Protein AF-0000000080410343 (afdb_homodimer)

Nearest PDB structures (foldseek):
  2gx5-assembly1_A  TM=7.998E-01  e=7.051E-06  Bacillus subtilis
  2gx5-assembly2_D  TM=7.847E-01  e=6.365E-06  Bacillus subtilis
  2gx5-assembly2_C  TM=7.780E-01  e=9.589E-06  Bacillus subtilis
  5lnh-assembly1_A  TM=4.887E-01  e=2.796E-07  Bacillus subtilis subsp. subtilis str. 168
  5ey2-assembly1_B  TM=4.565E-01  e=4.667E-07  Bacillus cereus ATCC 14579

pLDDT: mean 89.15, std 8.02, range [46.81, 98.62]

Sequence (814 aa):
MPFLQKSYESLDTLAEAIGQAIRAPITIENRHHQLLAYSTHPDSTDPARIATIIGRRVPEAVIEDLWESGILQEVIDRDEPVVIPARMAVGLGERAAVVIKQQGDVLGYIWSLARTTPFSEQELTVLQEGANIAKKLLMTIAMHERRIDAELERFFLEVLATPVLSPSHRDRLNELAPIAVASRLTVIECAQPVTPQLAERLFYVLATQQAIEVVLHAIDGQQLLVWHYMKSDLAEEETALLQWADRFETQLRDKFIEAEPRLGISRRFFESDMLYAAMEEARRVTSLRRKFPYELATSRTFEQIGIYQLVPDLARRIGLRLETHPTIERLQAYDVTHHTELVTTLEWYFYFDGNVKRVAAHLHIHPNTVLYRIRRIEELTNITQVSLPERAAVYLAIKAGQYRQDDMPFLQKSYESLDTLAEAIGQAIRAPITIENRHHQLLAYSTHPDSTDPARIATIIGRRVPEAVIEDLWESGILQEVIDRDEPVVIPARMAVGLGERAAVVIKQQGDVLGYIWSLARTTPFSEQELTVLQEGANIAKKLLMTIAMHERRIDAELERFFLEVLATPVLSPSHRDRLNELAPIAVASRLTVIECAQPVTPQLAERLFYVLATQQAIEVVLHAIDGQQLLVWHYMKSDLAEEETALLQWADRFETQLRDKFIEAEPRLGISRRFFESDMLYAAMEEARRVTSLRRKFPYELATSRTFEQIGIYQLVPDLARRIGLRLETHPTIERLQAYDVTHHTELVTTLEWYFYFDGNVKRVAAHLHIHPNTVLYRIRRIEELTNITQVSLPERAAVYLAIKAGQYRQDD

Radius of gyration: 38.58 Å; Cα contacts (8 Å, |Δi|>4): 1249; chains: 2; bounding box: 56×131×82 Å

Solvent-accessible surface area (backbone atoms only — not comparable to full-atom values): 43142 Å² total; per-residue (Å²): 126,80,86,60,74,88,74,67,95,40,62,43,57,40,23,37,50,51,16,63,71,57,71,31,37,23,37,34,26,36,68,82,41,31,54,73,24,48,25,89,58,92,82,78,79,39,61,38,58,52,46,17,65,73,66,41,26,58,49,64,66,44,54,51,51,31,48,75,70,38,50,49,53,50,26,62,69,62,67,40,60,36,81,40,76,58,40,66,93,56,31,32,58,36,25,37,33,29,43,18,62,56,98,85,38,70,53,19,36,40,38,32,50,53,63,97,57,79,83,48,74,64,45,44,49,45,52,45,51,46,31,61,47,46,34,63,64,41,42,58,54,47,49,51,52,48,49,50,49,50,50,50,22,51,50,49,53,52,51,55,71,32,77,71,69,50,71,67,59,49,54,54,49,58,70,67,37,76,81,73,43,67,28,35,27,35,30,39,37,35,75,48,66,62,43,72,70,54,44,54,52,50,48,50,58,54,71,65,40,78,62,48,46,79,66,49,56,37,78,59,63,32,27,40,40,35,37,30,30,57,71,56,56,78,92,47,33,66,64,53,46,54,56,46,50,55,52,49,44,52,49,44,33,72,74,34,61,86,37,53,51,37,57,4,21,18,56,78,42,56,52,79,69,45,46,24,60,22,48,54,36,4,51,47,32,34,53,48,31,68,76,35,47,80,88,35,62,85,43,45,35,39,75,61,49,44,67,58,72,49,25,64,63,49,19,53,33,35,73,69,69,71,47,82,55,69,66,58,54,54,38,49,53,48,16,67,76,68,73,52,60,47,57,62,49,50,46,41,30,46,38,51,64,63,38,54,65,60,37,15,63,74,68,70,49,56,53,65,57,51,53,49,45,50,52,52,46,36,72,73,62,56,62,84,80,48,37,39,59,56,49,49,40,54,46,42,53,54,50,7,54,58,57,44,70,76,101,126,80,86,59,74,89,72,66,94,40,62,43,58,40,23,38,50,51,16,62,69,57,70,31,38,23,39,34,24,36,68,83,41,31,54,74,23,49,24,89,59,92,81,81,78,38,61,38,57,51,46,16,65,74,66,41,26,57,49,65,65,44,53,51,48,32,48,75,71,40,50,48,54,48,27,62,70,62,68,41,58,36,80,41,74,56,41,66,94,54,32,31,58,38,25,35,33,29,42,16,59,56,98,86,39,70,53,19,36,40,39,31,49,53,63,97,57,79,84,47,73,66,46,41,50,46,52,45,50,47,32,60,47,46,33,64,64,42,42,57,54,46,50,49,51,46,48,51,50,51,49,51,23,52,49,48,53,52,50,54,72,32,76,70,69,50,70,66,57,48,54,54,49,56,70,68,38,76,82,72,42,66,27,35,27,37,30,39,36,35,77,48,66,62,43,72,68,56,45,54,51,51,47,49,59,56,69,66,40,76,61,48,46,78,66,49,56,37,76,59,62,32,28,42,40,36,36,29,29,58,71,58,54,79,92,46,33,66,64,52,47,54,55,46,52,54,52,50,44,52,50,45,33,71,73,32,59,87,37,53,53,37,56,4,21,19,56,79,41,57,52,78,67,43,46,24,60,23,49,53,36,5,49,48,33,34,53,48,32,68,75,36,47,80,88,34,61,85,44,47,35,41,75,62,48,43,66,57,71,50,26,64,61,50,17,52,32,36,73,68,68,72,46,82,54,70,66,57,53,54,39,48,53,49,18,67,76,68,73,53,60,48,57,63,47,51,48,41,30,44,39,51,63,64,38,53,64,60,37,14,62,74,70,69,50,56,50,66,57,51,52,50,45,49,52,50,47,36,74,73,60,57,61,84,80,49,39,38,60,55,50,48,40,53,47,43,53,54,50,8,56,56,58,46,70,76,103

Foldseek 3Di:
DQQDDLADPAVQVLQQSLCVSQVWKKFKAFLLQFTRYIHDDPDDDWPQRVCCVVVSGGDPVVVVVCVVVCVVVVQLPPQFKDWDPADPVSGRHTWIKHFQDDPSHTGIMMITHDDPDDGDPVSRVSRSSSSVRVNVVSVVVSVVVVVVQVVLQVLLVVLLVDLADDPVSQVVLCVQDPAQAWKKKKKKFWPFFQDPVNVSVVVSLVVNQPQKDWRHWYGDTRIIITMIGGPDDPVCRVVSVLVSQVVSLVVCCVSPVNGNIAMFMEGIDRGSSCSNVSVVLRVLLRLLCVLPVPVCVSPHYSVSVPPLSCLQVLLVCVVVVNDDDVLLVQVVVVCVVVVHDLLLLLLVCVVVVNDLVVSCVVVVHDSVVSVVSVVVSCVRRVQVPDDNVSSVVSNSNSSSNSSNVVD/DQQDDLADPALAVLQQSLCVSQVWKKFKAFLLQFTRYIHDDPDDDWPQVVCCVVVSGGDPVVVVVCVVVCVVVVQLPPQFKDWDDADPVSGRHTWIKHFQDDPSHTTIMMITHDDPDDGDPVSRVNRSSSSVRVNVVSVVVSVVVVVVLVVLQVLLVVLLVDLADDPVSQVVLCVQDPAQAWKKKKKKFWPFFQDPVNVSVVVSLVVNDPQKDWRHWYGDTRIIITMIGGPDDPVCRVVSVLVSQVVSLVVCCVSPVNGNIAMFMEGIDRGSSCSNVSVVLRVLLRLLCVLCVPVCVSPHYSVSCPPLSCLQVLLVCVVVVNDDDVLLVQVVVVCVVVVHDLLLLLLVCVVVVNPLVVSCVVVVHDSVVSVVSVVVSCVRRVQVPDDNVSSVVSNSNSSSNSSNVVD

InterPro domains:
  IPR025736 PucR C-terminal helix-turn-helix domain [PF13556] (342-400)
  IPR029016 GAF-like domain superfamily [G3DSA:3.30.450.40] (3-140)
  IPR042070 PucR C-terminal helix-turn-helix domain superfamily [G3DSA:1.10.10.2840] (272-405)
  IPR051448 CdaR-like transcriptional regulators [PTHR33744] (11-402)

Secondary structure (DSSP, 8-state):
--SS-S--SSHHHHHHHHHHHHTS-EEEEETT-BEEEE---SS---HHHHHHHHHTB--HHHHHHHHHTTHHHHHHHH-S-EEE--BGGGTB-SEEEEEEEETTEEEEEEEEE--SSPPPHHHHHHHHHHHHHHHHHHHHHHHHHHHHHHHHHHHHHHHHT-SS--HHHHHHHHHHS-TT--EEEEEEE-SS---HHHHHHHHHHHHT-TTEEEEEEEEETTEEEEEEEESS-GGGHHHHHHHHHHHHHHHHHHH-GGG--EEEEPPPBSSGGGHHHHHHHHHHHHHHHHH-TTTTTT--BTGGGGGGGGHHHHHHHHHTTS---HHHHHHHHHHHHHT--HHHHHHHHHHTTT-HHHHHHHHTS-HHHHHHHHHHHHHHH-GGG--HHHHHHHHHHHHHHHHHHH-/--SS-S--SSHHHHHHHHHHHHTS-EEEEETT-BEEEE---SS---HHHHHHHHHTB--HHHHHHHHHTTHHHHHHHH-S-EEE--BGGGTB-SEEEEEEEETTEEEEEEEEE--SSPPPHHHHHHHHHHHHHHHHHHHHHHHHHHHHHHHHHHHHHHHHT-SS--HHHHHHHHHHS-TT--EEEEEEE-SS---HHHHHHHHHHHHT-TTEEEEEEEEETTEEEEEEEESS-GGGHHHHHHHHHHHHHHHHHHH-GGG--EEEEPPPBSSGGGHHHHHHHHHHHHHHHHH-TTTTTT--BTGGGGGGGGHHHHHHHHHTTS---HHHHHHHHHHHHHT--HHHHHHHHHHTTT-HHHHHHHHTS-HHHHHHHHHHHHHHH-GGG--HHHHHHHHHHHHHHHHHHH-

Structure (mmCIF, N/CA/C/O backbone):
data_AF-0000000080410343-model_v1
#
loop_
_entity.id
_entity.type
_entity.pdbx_description
1 polymer 'PucR C-terminal helix-turn-helix domain-containing protein'
#
loop_
_atom_site.group_PDB
_atom_site.id
_atom_site.type_symbol
_atom_site.label_atom_id
_atom_site.label_alt_id
_atom_site.label_comp_id
_atom_site.label_asym_id
_atom_site.label_entity_id
_atom_site.label_seq_id
_atom_site.pdbx_PDB_ins_code
_atom_site.Cartn_x
_atom_site.Cartn_y
_atom_site.Cartn_z
_atom_site.occupancy
_atom_site.B_iso_or_equiv
_atom_site.auth_seq_id
_atom_site.auth_comp_id
_atom_site.auth_asym_id
_atom_site.auth_atom_id
_atom_site.pdbx_PDB_model_num
ATOM 1 N N . MET A 1 1 ? 12.461 52.375 47.281 1 46.81 1 MET A N 1
ATOM 2 C CA . MET A 1 1 ? 11.719 51.406 48.062 1 46.81 1 MET A CA 1
ATOM 3 C C . MET A 1 1 ? 10.82 50.531 47.156 1 46.81 1 MET A C 1
ATOM 5 O O . MET A 1 1 ? 10.305 51.031 46.156 1 46.81 1 MET A O 1
ATOM 9 N N . PRO A 1 2 ? 10.906 49.25 47.312 1 66.06 2 PRO A N 1
ATOM 10 C CA . PRO A 1 2 ? 10.047 48.406 46.469 1 66.06 2 PRO A CA 1
ATOM 11 C C . PRO A 1 2 ? 8.57 48.75 46.625 1 66.06 2 PRO A C 1
ATOM 13 O O . PRO A 1 2 ? 8.109 49.125 47.719 1 66.06 2 PRO A O 1
ATOM 16 N N . PHE A 1 3 ? 7.902 49.094 45.5 1 72.5 3 PHE A N 1
ATOM 17 C CA . PHE A 1 3 ? 6.504 49.5 45.5 1 72.5 3 PHE A CA 1
ATOM 18 C C . PHE A 1 3 ? 5.586 48.344 45.812 1 72.5 3 PHE A C 1
ATOM 20 O O . PHE A 1 3 ? 4.43 48.531 46.188 1 72.5 3 PHE A O 1
ATOM 27 N N . LEU A 1 4 ? 6.184 47.156 45.688 1 82.88 4 LEU A N 1
ATOM 28 C CA . LEU A 1 4 ? 5.414 45.938 45.938 1 82.88 4 LEU A CA 1
ATOM 29 C C . LEU A 1 4 ? 6.07 45.125 47.031 1 82.88 4 LEU A C 1
ATOM 31 O O . LEU A 1 4 ? 7.242 45.312 47.375 1 82.88 4 LEU A O 1
ATOM 35 N N . GLN A 1 5 ? 5.25 44.25 47.656 1 80.38 5 GLN A N 1
ATOM 36 C CA . GLN A 1 5 ? 5.801 43.312 48.625 1 80.38 5 GLN A CA 1
ATOM 37 C C . GLN A 1 5 ? 6.688 42.281 47.938 1 80.38 5 GLN A C 1
ATOM 39 O O . GLN A 1 5 ? 6.617 42.094 46.719 1 80.38 5 GLN A O 1
ATOM 44 N N . LYS A 1 6 ? 7.543 41.688 48.688 1 75.12 6 LYS A N 1
ATOM 45 C CA . LYS A 1 6 ? 8.5 40.719 48.125 1 75.12 6 LYS A CA 1
ATOM 46 C C . LYS A 1 6 ? 7.793 39.469 47.625 1 75.12 6 LYS A C 1
ATOM 48 O O . LYS A 1 6 ? 8.305 38.781 46.75 1 75.12 6 LYS A O 1
ATOM 53 N N . SER A 1 7 ? 6.617 39.156 48.312 1 78.94 7 SER A N 1
ATOM 54 C CA . SER A 1 7 ? 5.887 37.969 47.906 1 78.94 7 SER A CA 1
ATOM 55 C C . SER A 1 7 ? 4.391 38.125 48.125 1 78.94 7 SER A C 1
ATOM 57 O O . SER A 1 7 ? 3.965 38.938 48.969 1 78.94 7 SER A O 1
ATOM 59 N N . TYR A 1 8 ? 3.678 37.438 47.25 1 85.12 8 TYR A N 1
ATOM 60 C CA . TYR A 1 8 ? 2.221 37.438 47.344 1 85.12 8 TYR A CA 1
ATOM 61 C C . TYR A 1 8 ? 1.69 36 47.375 1 85.12 8 TYR A C 1
ATOM 63 O O . TYR A 1 8 ? 2.346 35.094 46.875 1 85.12 8 TYR A O 1
ATOM 71 N N . GLU A 1 9 ? 0.56 35.781 47.938 1 76.81 9 GLU A N 1
ATOM 72 C CA . GLU A 1 9 ? -0.027 34.438 48.125 1 76.81 9 GLU A CA 1
ATOM 73 C C . GLU A 1 9 ? -0.554 33.906 46.812 1 76.81 9 GLU A C 1
ATOM 75 O O . GLU A 1 9 ? -0.572 32.688 46.594 1 76.81 9 GLU A O 1
ATOM 80 N N . SER A 1 10 ? -1.052 34.812 46.062 1 88.25 10 SER A N 1
ATOM 81 C CA . SER A 1 10 ? -1.667 34.406 44.812 1 88.25 10 SER A CA 1
ATOM 82 C C . SER A 1 10 ? -1.463 35.438 43.719 1 88.25 10 SER A C 1
ATOM 84 O O . SER A 1 10 ? -1.111 36.562 44 1 88.25 10 SER A O 1
ATOM 86 N N . LEU A 1 11 ? -1.615 35 42.531 1 91.81 11 LEU A N 1
ATOM 87 C CA . LEU A 1 11 ? -1.544 35.938 41.406 1 91.81 11 LEU A CA 1
ATOM 88 C C . LEU A 1 11 ? -2.639 37 41.5 1 91.81 11 LEU A C 1
ATOM 90 O O . LEU A 1 11 ? -2.447 38.125 41.062 1 91.81 11 LEU A O 1
ATOM 94 N N . ASP A 1 12 ? -3.721 36.625 42.094 1 92 12 ASP A N 1
ATOM 95 C CA . ASP A 1 12 ? -4.812 37.594 42.281 1 92 12 ASP A CA 1
ATOM 96 C C . ASP A 1 12 ? -4.387 38.75 43.188 1 92 12 ASP A C 1
ATOM 98 O O . ASP A 1 12 ? -4.629 39.906 42.875 1 92 12 ASP A O 1
ATOM 102 N N . THR A 1 13 ? -3.812 38.312 44.219 1 92.38 13 THR A N 1
ATOM 103 C CA . THR A 1 13 ? -3.365 39.344 45.156 1 92.38 13 THR A CA 1
ATOM 104 C C . THR A 1 13 ? -2.262 40.188 44.562 1 92.38 13 THR A C 1
ATOM 106 O O . THR A 1 13 ? -2.174 41.406 44.812 1 92.38 13 THR A O 1
ATOM 109 N N . LEU A 1 14 ? -1.508 39.594 43.781 1 93.81 14 LEU A N 1
ATOM 110 C CA . LEU A 1 14 ? -0.458 40.312 43.094 1 93.81 14 LEU A CA 1
ATOM 111 C C . LEU A 1 14 ? -1.056 41.312 42.094 1 93.81 14 LEU A C 1
ATOM 113 O O . LEU A 1 14 ? -0.641 42.469 42.031 1 93.81 14 LEU A O 1
ATOM 117 N N . ALA A 1 15 ? -1.989 40.875 41.312 1 94.56 15 ALA A N 1
ATOM 118 C CA . ALA A 1 15 ? -2.643 41.75 40.344 1 94.56 15 ALA A CA 1
ATOM 119 C C . ALA A 1 15 ? -3.268 42.969 41.031 1 94.56 15 ALA A C 1
ATOM 121 O O . ALA A 1 15 ? -3.148 44.094 40.531 1 94.56 15 ALA A O 1
ATOM 122 N N . GLU A 1 16 ? -3.879 42.719 42.125 1 91.88 16 GLU A N 1
ATOM 123 C CA . GLU A 1 16 ? -4.492 43.812 42.906 1 91.88 16 GLU A CA 1
ATOM 124 C C . GLU A 1 16 ? -3.439 44.812 43.375 1 91.88 16 GLU A C 1
ATOM 126 O O . GLU A 1 16 ? -3.645 46 43.312 1 91.88 16 GLU A O 1
ATOM 131 N N . ALA A 1 17 ? -2.387 44.25 43.844 1 93 17 ALA A N 1
ATOM 132 C CA . ALA A 1 17 ? -1.318 45.094 44.375 1 93 17 ALA A CA 1
ATOM 133 C C . ALA A 1 17 ? -0.708 45.969 43.281 1 93 17 ALA A C 1
ATOM 135 O O . ALA A 1 17 ? -0.475 47.156 43.5 1 93 17 ALA A O 1
ATOM 136 N N . ILE A 1 18 ? -0.425 45.375 42.156 1 94.06 18 ILE A N 1
ATOM 137 C CA . ILE A 1 18 ? 0.121 46.156 41.031 1 94.06 18 ILE A CA 1
ATOM 138 C C . ILE A 1 18 ? -0.877 47.219 40.594 1 94.06 18 ILE A C 1
ATOM 140 O O . ILE A 1 18 ? -0.507 48.375 40.406 1 94.06 18 ILE A O 1
ATOM 144 N N . GLY A 1 19 ? -2.082 46.844 40.469 1 91.81 19 GLY A N 1
ATOM 145 C CA . GLY A 1 19 ? -3.129 47.781 40.094 1 91.81 19 GLY A CA 1
ATOM 146 C C . GLY A 1 19 ? -3.238 49 41 1 91.81 19 GLY A C 1
ATOM 147 O O . GLY A 1 19 ? -3.416 50.125 40.531 1 91.81 19 GLY A O 1
ATOM 148 N N . GLN A 1 20 ? -3.17 48.719 42.219 1 88.94 20 GLN A N 1
ATOM 149 C CA . GLN A 1 20 ? -3.236 49.781 43.219 1 88.94 20 GLN A CA 1
ATOM 150 C C . GLN A 1 20 ? -2.023 50.688 43.125 1 88.94 20 GLN A C 1
ATOM 152 O O . GLN A 1 20 ? -2.15 51.906 43.219 1 88.94 20 GLN A O 1
ATOM 157 N N . ALA A 1 21 ? -0.945 50.094 42.906 1 90.56 21 ALA A N 1
ATOM 158 C CA . ALA A 1 21 ? 0.298 50.875 42.875 1 90.56 21 ALA A CA 1
ATOM 159 C C . ALA A 1 21 ? 0.338 51.781 41.656 1 90.56 21 ALA A C 1
ATOM 161 O O . ALA A 1 21 ? 0.831 52.906 41.719 1 90.56 21 ALA A O 1
ATOM 162 N N . ILE A 1 22 ? -0.17 51.281 40.562 1 90.12 22 ILE A N 1
ATOM 163 C CA . ILE A 1 22 ? -0.074 52.062 39.344 1 90.12 22 ILE A CA 1
ATOM 164 C C . ILE A 1 22 ? -1.418 52.719 39.031 1 90.12 22 ILE A C 1
ATOM 166 O O . ILE A 1 22 ? -1.544 53.469 38.062 1 90.12 22 ILE A O 1
ATOM 170 N N . ARG A 1 23 ? -2.441 52.438 39.781 1 87.56 23 ARG A N 1
ATOM 171 C CA . ARG A 1 23 ? -3.795 52.969 39.656 1 87.56 23 ARG A CA 1
ATOM 172 C C . ARG A 1 23 ? -4.336 52.719 38.25 1 87.56 23 ARG A C 1
ATOM 174 O O . ARG A 1 23 ? -4.848 53.625 37.594 1 87.56 23 ARG A O 1
ATOM 181 N N . ALA A 1 24 ? -4.113 51.562 37.812 1 89.75 24 ALA A N 1
ATOM 182 C CA . ALA A 1 24 ? -4.594 51.125 36.5 1 89.75 24 ALA A CA 1
ATOM 183 C C . ALA A 1 24 ? -4.969 49.625 36.531 1 89.75 24 ALA A C 1
ATOM 185 O O . ALA A 1 24 ? -4.414 48.844 37.344 1 89.75 24 ALA A O 1
ATOM 186 N N . PRO A 1 25 ? -5.918 49.219 35.719 1 92.06 25 PRO A N 1
ATOM 187 C CA . PRO A 1 25 ? -6.316 47.781 35.688 1 92.06 25 PRO A CA 1
ATOM 188 C C . PRO A 1 25 ? -5.184 46.875 35.219 1 92.06 25 PRO A C 1
ATOM 190 O O . PRO A 1 25 ? -4.441 47.219 34.312 1 92.06 25 PRO A O 1
ATOM 193 N N . ILE A 1 26 ? -5.078 45.688 35.812 1 94.12 26 ILE A N 1
ATOM 194 C CA . ILE A 1 26 ? -4.012 44.75 35.531 1 94.12 26 ILE A CA 1
ATOM 195 C C . ILE A 1 26 ? -4.609 43.375 35.188 1 94.12 26 ILE A C 1
ATOM 197 O O . ILE A 1 26 ? -5.578 42.938 35.781 1 94.12 26 ILE A O 1
ATOM 201 N N . THR A 1 27 ? -4.039 42.719 34.219 1 94.56 27 THR A N 1
ATOM 202 C CA . THR A 1 27 ? -4.301 41.312 33.938 1 94.56 27 THR A CA 1
ATOM 203 C C . THR A 1 27 ? -2.998 40.531 33.875 1 94.56 27 THR A C 1
ATOM 205 O O . THR A 1 27 ? -1.993 41.031 33.344 1 94.56 27 THR A O 1
ATOM 208 N N . ILE A 1 28 ? -2.988 39.375 34.438 1 94.06 28 ILE A N 1
ATOM 209 C CA . ILE A 1 28 ? -1.874 38.438 34.344 1 94.06 28 ILE A CA 1
ATOM 210 C C . ILE A 1 28 ? -2.303 37.188 33.594 1 94.06 28 ILE A C 1
ATOM 212 O O . ILE A 1 28 ? -3.299 36.531 33.938 1 94.06 28 ILE A O 1
ATOM 216 N N . GLU A 1 29 ? -1.548 36.938 32.594 1 92.81 29 GLU A N 1
ATOM 217 C CA . GLU A 1 29 ? -1.853 35.812 31.703 1 92.81 29 GLU A CA 1
ATOM 218 C C . GLU A 1 29 ? -0.705 34.812 31.672 1 92.81 29 GLU A C 1
ATOM 220 O O . GLU A 1 29 ? 0.428 35.125 32.031 1 92.81 29 GLU A O 1
ATOM 225 N N . ASN A 1 30 ? -1.007 33.562 31.297 1 86.81 30 ASN A N 1
ATOM 226 C CA . ASN A 1 30 ? 0.053 32.594 31.078 1 86.81 30 ASN A CA 1
ATOM 227 C C . ASN A 1 30 ? 0.594 32.688 29.641 1 86.81 30 ASN A C 1
ATOM 229 O O . ASN A 1 30 ? 0.24 33.594 28.906 1 86.81 30 ASN A O 1
ATOM 233 N N . ARG A 1 31 ? 1.466 31.812 29.328 1 80.38 31 ARG A N 1
ATOM 234 C CA . ARG A 1 31 ? 2.145 31.859 28.031 1 80.38 31 ARG A CA 1
ATOM 235 C C . ARG A 1 31 ? 1.161 31.641 26.891 1 80.38 31 ARG A C 1
ATOM 237 O O . ARG A 1 31 ? 1.436 32 25.75 1 80.38 31 ARG A O 1
ATOM 244 N N . HIS A 1 32 ? -0.03 31.078 27.203 1 77 32 HIS A N 1
ATOM 245 C CA . HIS A 1 32 ? -1.045 30.812 26.188 1 77 32 HIS A CA 1
ATOM 246 C C . HIS A 1 32 ? -2.123 31.891 26.188 1 77 32 HIS A C 1
ATOM 248 O O . HIS A 1 32 ? -3.199 31.688 25.609 1 77 32 HIS A O 1
ATOM 254 N N . HIS A 1 33 ? -1.869 32.969 26.875 1 85.69 33 HIS A N 1
ATOM 255 C CA . HIS A 1 33 ? -2.73 34.125 26.938 1 85.69 33 HIS A CA 1
ATOM 256 C C . HIS A 1 33 ? -4.051 33.812 27.625 1 85.69 33 HIS A C 1
ATOM 258 O O . HIS A 1 33 ? -5.09 34.375 27.297 1 85.69 33 HIS A O 1
ATOM 264 N N . GLN A 1 34 ? -3.945 32.812 28.438 1 86.56 34 GLN A N 1
ATOM 265 C CA . GLN A 1 34 ? -5.074 32.562 29.328 1 86.56 34 GLN A CA 1
ATOM 266 C C . GLN A 1 34 ? -5.004 33.469 30.562 1 86.56 34 GLN A C 1
ATOM 268 O O . GLN A 1 34 ? -3.928 33.688 31.125 1 86.56 34 GLN A O 1
ATOM 273 N N . LEU A 1 35 ? -6.152 33.969 30.938 1 91.69 35 LEU A N 1
ATOM 274 C CA . LEU A 1 35 ? -6.207 34.844 32.094 1 91.69 35 LEU A CA 1
ATOM 275 C C . LEU A 1 35 ? -6.02 34.094 33.375 1 91.69 35 LEU A C 1
ATOM 277 O O . LEU A 1 35 ? -6.723 33.094 33.656 1 91.69 35 LEU A O 1
ATOM 281 N N . LEU A 1 36 ? -5.082 34.438 34.156 1 90.06 36 LEU A N 1
ATOM 282 C CA . LEU A 1 36 ? -4.812 33.781 35.438 1 90.06 36 LEU A CA 1
ATOM 283 C C . LEU A 1 36 ? -5.305 34.625 36.594 1 90.06 36 LEU A C 1
ATOM 285 O O . LEU A 1 36 ? -5.754 34.094 37.625 1 90.06 36 LEU A O 1
ATOM 289 N N . ALA A 1 37 ? -5.16 35.969 36.469 1 92.81 37 ALA A N 1
ATOM 290 C CA . ALA A 1 37 ? -5.555 36.875 37.531 1 92.81 37 ALA A CA 1
ATOM 291 C C . ALA A 1 37 ? -5.793 38.281 36.969 1 92.81 37 ALA A C 1
ATOM 293 O O . ALA A 1 37 ? -5.312 38.625 35.875 1 92.81 37 ALA A O 1
ATOM 294 N N . TYR A 1 38 ? -6.594 39.062 37.562 1 93.12 38 TYR A N 1
ATOM 295 C CA . TYR A 1 38 ? -6.832 40.438 37.156 1 93.12 38 TYR A CA 1
ATOM 296 C C . TYR A 1 38 ? -7.199 41.281 38.375 1 93.12 38 TYR A C 1
ATOM 298 O O . TYR A 1 38 ? -7.625 40.781 39.406 1 93.12 38 TYR A O 1
ATOM 306 N N . SER A 1 39 ? -6.945 42.531 38.281 1 91.25 39 SER A N 1
ATOM 307 C CA . SER A 1 39 ? -7.305 43.5 39.344 1 91.25 39 SER A CA 1
ATOM 308 C C . SER A 1 39 ? -8.703 44.062 39.125 1 91.25 39 SER A C 1
ATOM 310 O O . SER A 1 39 ? -9.172 44.125 37.969 1 91.25 39 SER A O 1
ATOM 312 N N . THR A 1 40 ? -9.344 44.312 40.25 1 81.06 40 THR A N 1
ATOM 313 C CA . THR A 1 40 ? -10.656 44.938 40.188 1 81.06 40 THR A CA 1
ATOM 314 C C . THR A 1 40 ? -10.539 46.406 39.875 1 81.06 40 THR A C 1
ATOM 316 O O . THR A 1 40 ? -9.648 47.094 40.375 1 81.06 40 THR A O 1
ATOM 319 N N . HIS A 1 41 ? -11.078 46.875 38.719 1 69.19 41 HIS A N 1
ATOM 320 C CA . HIS A 1 41 ? -11.039 48.312 38.469 1 69.19 41 HIS A CA 1
ATOM 321 C C . HIS A 1 41 ? -12.344 48.812 37.844 1 69.19 41 HIS A C 1
ATOM 323 O O . HIS A 1 41 ? -12.742 48.344 36.781 1 69.19 41 HIS A O 1
ATOM 329 N N . PRO A 1 42 ? -13.148 49.562 38.562 1 61.59 42 PRO A N 1
ATOM 330 C CA . PRO A 1 42 ? -14.5 49.969 38.156 1 61.59 42 PRO A CA 1
ATOM 331 C C . PRO A 1 42 ? -14.508 50.844 36.906 1 61.59 42 PRO A C 1
ATOM 333 O O . PRO A 1 42 ? -15.469 50.812 36.125 1 61.59 42 PRO A O 1
ATOM 336 N N . ASP A 1 43 ? -13.555 51.719 36.656 1 61.12 43 ASP A N 1
ATOM 337 C CA . ASP A 1 43 ? -13.867 52.844 35.781 1 61.12 43 ASP A CA 1
ATOM 338 C C . ASP A 1 43 ? -13.492 52.5 34.344 1 61.12 43 ASP A C 1
ATOM 340 O O . ASP A 1 43 ? -14.266 52.75 33.406 1 61.12 43 ASP A O 1
ATOM 344 N N . SER A 1 44 ? -12.258 52.25 33.969 1 65.69 44 SER A N 1
ATOM 345 C CA . SER A 1 44 ? -11.75 52.281 32.625 1 65.69 44 SER A CA 1
ATOM 346 C C . SER A 1 44 ? -11.469 50.875 32.094 1 65.69 44 SER A C 1
ATOM 348 O O . SER A 1 44 ? -10.828 50.062 32.781 1 65.69 44 SER A O 1
ATOM 350 N N . THR A 1 45 ? -12.32 50.5 31.062 1 81.62 45 THR A N 1
ATOM 351 C CA . THR A 1 45 ? -12.039 49.188 30.438 1 81.62 45 THR A CA 1
ATOM 352 C C . THR A 1 45 ? -12.211 49.281 28.922 1 81.62 45 THR A C 1
ATOM 354 O O . THR A 1 45 ? -12.664 50.312 28.406 1 81.62 45 THR A O 1
ATOM 357 N N . ASP A 1 46 ? -11.539 48.594 28.219 1 87.25 46 ASP A N 1
ATOM 358 C CA . ASP A 1 46 ? -11.703 48.5 26.781 1 87.25 46 ASP A CA 1
ATOM 359 C C . ASP A 1 46 ? -12.312 47.125 26.391 1 87.25 46 ASP A C 1
ATOM 361 O O . ASP A 1 46 ? -12.414 46.25 27.234 1 87.25 46 ASP A O 1
ATOM 365 N N . PRO A 1 47 ? -12.805 47.125 25.234 1 89.44 47 PRO A N 1
ATOM 366 C CA . PRO A 1 47 ? -13.469 45.875 24.812 1 89.44 47 PRO A CA 1
ATOM 367 C C . PRO A 1 47 ? -12.57 44.656 24.922 1 89.44 47 PRO A C 1
ATOM 369 O O . PRO A 1 47 ? -13.039 43.562 25.297 1 89.44 47 PRO A O 1
ATOM 372 N N . ALA A 1 48 ? -11.344 44.781 24.672 1 90.69 48 ALA A N 1
ATOM 373 C CA . ALA A 1 48 ? -10.414 43.625 24.719 1 90.69 48 ALA A CA 1
ATOM 374 C C . ALA A 1 48 ? -10.305 43.094 26.141 1 90.69 48 ALA A C 1
ATOM 376 O O . ALA A 1 48 ? -10.305 41.875 26.359 1 90.69 48 ALA A O 1
ATOM 377 N N . ARG A 1 49 ? -10.211 43.969 27.109 1 89.5 49 ARG A N 1
ATOM 378 C CA . ARG A 1 49 ? -10.109 43.531 28.5 1 89.5 49 ARG A CA 1
ATOM 379 C C . ARG A 1 49 ? -11.398 42.844 28.969 1 89.5 49 ARG A C 1
ATOM 381 O O . ARG A 1 49 ? -11.352 41.812 29.641 1 89.5 49 ARG A O 1
ATOM 388 N N . ILE A 1 50 ? -12.438 43.406 28.562 1 87.81 50 ILE A N 1
ATOM 389 C CA . ILE A 1 50 ? -13.727 42.812 28.938 1 87.81 50 ILE A CA 1
ATOM 390 C C . ILE A 1 50 ? -13.828 41.406 28.391 1 87.81 50 ILE A C 1
ATOM 392 O O . ILE A 1 50 ? -14.156 40.469 29.141 1 87.81 50 ILE A O 1
ATOM 396 N N . ALA A 1 51 ? -13.547 41.312 27.188 1 89.69 51 ALA A N 1
ATOM 397 C CA . ALA A 1 51 ? -13.641 40 26.531 1 89.69 51 ALA A CA 1
ATOM 398 C C . ALA A 1 51 ? -12.688 39 27.188 1 89.69 51 ALA A C 1
ATOM 400 O O . ALA A 1 51 ? -13.031 37.844 27.328 1 89.69 51 ALA A O 1
ATOM 401 N N . THR A 1 52 ? -11.484 39.406 27.531 1 89.69 52 THR A N 1
ATOM 402 C CA . THR A 1 52 ? -10.484 38.531 28.156 1 89.69 52 THR A CA 1
ATOM 403 C C . THR A 1 52 ? -10.977 38.031 29.516 1 89.69 52 THR A C 1
ATOM 405 O O . THR A 1 52 ? -10.789 36.875 29.844 1 89.69 52 THR A O 1
ATOM 408 N N . ILE A 1 53 ? -11.586 38.875 30.25 1 87.5 53 ILE A N 1
ATOM 409 C CA . ILE A 1 53 ? -12.047 38.531 31.578 1 87.5 53 ILE A CA 1
ATOM 410 C C . ILE A 1 53 ? -13.227 37.562 31.484 1 87.5 53 ILE A C 1
ATOM 412 O O . ILE A 1 53 ? -13.258 36.531 32.156 1 87.5 53 ILE A O 1
ATOM 416 N N . ILE A 1 54 ? -14.078 37.844 30.562 1 84.69 54 ILE A N 1
ATOM 417 C CA . ILE A 1 54 ? -15.266 37 30.391 1 84.69 54 ILE A CA 1
ATOM 418 C C . ILE A 1 54 ? -14.859 35.656 29.844 1 84.69 54 ILE A C 1
ATOM 420 O O . ILE A 1 54 ? -15.312 34.625 30.328 1 84.69 54 ILE A O 1
ATOM 424 N N . GLY A 1 55 ? -14.086 35.688 28.859 1 84.62 55 GLY A N 1
ATOM 425 C CA . GLY A 1 55 ? -13.688 34.469 28.172 1 84.62 55 GLY A CA 1
ATOM 426 C C . GLY A 1 55 ? -12.531 33.75 28.844 1 84.62 55 GLY A C 1
ATOM 427 O O . GLY A 1 55 ? -12.188 32.656 28.469 1 84.62 55 GLY A O 1
ATOM 428 N N . ARG A 1 56 ? -11.875 34.375 29.781 1 86.5 56 ARG A N 1
ATOM 429 C CA . ARG A 1 56 ? -10.703 33.906 30.516 1 86.5 56 ARG A CA 1
ATOM 430 C C . ARG A 1 56 ? -9.539 33.625 29.562 1 86.5 56 ARG A C 1
ATOM 432 O O . ARG A 1 56 ? -8.672 32.812 29.859 1 86.5 56 ARG A O 1
ATOM 439 N N . ARG A 1 57 ? -9.648 34.312 28.422 1 87.31 57 ARG A N 1
ATOM 440 C CA . ARG A 1 57 ? -8.609 34.25 27.406 1 87.31 57 ARG A CA 1
ATOM 441 C C . ARG A 1 57 ? -8.633 35.5 26.516 1 87.31 57 ARG A C 1
ATOM 443 O O . ARG A 1 57 ? -9.711 36 26.188 1 87.31 57 ARG A O 1
ATOM 450 N N . VAL A 1 58 ? -7.492 35.906 26.125 1 89.06 58 VAL A N 1
ATOM 451 C CA . VAL A 1 58 ? -7.414 37.031 25.203 1 89.06 58 VAL A CA 1
ATOM 452 C C . VAL A 1 58 ? -8.031 36.656 23.859 1 89.06 58 VAL A C 1
ATOM 454 O O . VAL A 1 58 ? -7.75 35.594 23.312 1 89.06 58 VAL A O 1
ATOM 457 N N . PRO A 1 59 ? -8.859 37.531 23.391 1 85.75 59 PRO A N 1
ATOM 458 C CA . PRO A 1 59 ? -9.477 37.219 22.094 1 85.75 59 PRO A CA 1
ATOM 459 C C . PRO A 1 59 ? -8.453 36.969 21 1 85.75 59 PRO A C 1
ATOM 461 O O . PRO A 1 59 ? -7.43 37.656 20.938 1 85.75 59 PRO A O 1
ATOM 464 N N . GLU A 1 60 ? -8.758 36.125 20.109 1 80 60 GLU A N 1
ATOM 465 C CA . GLU A 1 60 ? -7.863 35.719 19.031 1 80 60 GLU A CA 1
ATOM 466 C C . GLU A 1 60 ? -7.473 36.875 18.141 1 80 60 GLU A C 1
ATOM 468 O O . GLU A 1 60 ? -6.312 37 17.75 1 80 60 GLU A O 1
ATOM 473 N N . ALA A 1 61 ? -8.414 37.656 17.875 1 83 61 ALA A N 1
ATOM 474 C CA . ALA A 1 61 ? -8.172 38.781 16.984 1 83 61 ALA A CA 1
ATOM 475 C C . ALA A 1 61 ? -7.125 39.75 17.578 1 83 61 ALA A C 1
ATOM 477 O O . ALA A 1 61 ? -6.324 40.312 16.844 1 83 61 ALA A O 1
ATOM 478 N N . VAL A 1 62 ? -7.121 39.844 18.844 1 88.25 62 VAL A N 1
ATOM 479 C CA . VAL A 1 62 ? -6.176 40.75 19.531 1 88.25 62 VAL A CA 1
ATOM 480 C C . VAL A 1 62 ? -4.773 40.125 19.469 1 88.25 62 VAL A C 1
ATOM 482 O O . VAL A 1 62 ? -3.814 40.844 19.109 1 88.25 62 VAL A O 1
ATOM 485 N N . ILE A 1 63 ? -4.727 38.875 19.766 1 84.56 63 ILE A N 1
ATOM 486 C CA . ILE A 1 63 ? -3.438 38.188 19.75 1 84.56 63 ILE A CA 1
ATOM 487 C C . ILE A 1 63 ? -2.85 38.219 18.344 1 84.56 63 ILE A C 1
ATOM 489 O O . ILE A 1 63 ? -1.662 38.5 18.172 1 84.56 63 ILE A O 1
ATOM 493 N N . GLU A 1 64 ? -3.631 37.938 17.391 1 78.44 64 GLU A N 1
ATOM 494 C CA . GLU A 1 64 ? -3.199 37.969 15.992 1 78.44 64 GLU A CA 1
ATOM 495 C C . GLU A 1 64 ? -2.648 39.312 15.602 1 78.44 64 GLU A C 1
ATOM 497 O O . GLU A 1 64 ? -1.601 39.406 14.961 1 78.44 64 GLU A O 1
ATOM 502 N N . ASP A 1 65 ? -3.357 40.312 15.992 1 85.75 65 ASP A N 1
ATOM 503 C CA . ASP A 1 65 ? -2.949 41.688 15.688 1 85.75 65 ASP A CA 1
ATOM 504 C C . ASP A 1 65 ? -1.614 42.031 16.344 1 85.75 65 ASP A C 1
ATOM 506 O O . ASP A 1 65 ? -0.748 42.625 15.727 1 85.75 65 ASP A O 1
ATOM 510 N N . LEU A 1 66 ? -1.416 41.625 17.547 1 87.81 66 LEU A N 1
ATOM 511 C CA . LEU A 1 66 ? -0.198 41.906 18.312 1 87.81 66 LEU A CA 1
ATOM 512 C C . LEU A 1 66 ? 0.998 41.188 17.703 1 87.81 66 LEU A C 1
ATOM 514 O O . LEU A 1 66 ? 2.107 41.719 17.672 1 87.81 66 LEU A O 1
ATOM 518 N N . TRP A 1 67 ? 0.755 40 17.25 1 78.44 67 TRP A N 1
ATOM 519 C CA . TRP A 1 67 ? 1.825 39.25 16.609 1 78.44 67 TRP A CA 1
ATOM 520 C C . TRP A 1 67 ? 2.166 39.844 15.25 1 78.44 67 TRP A C 1
ATOM 522 O O . TRP A 1 67 ? 3.338 40.062 14.938 1 78.44 67 TRP A O 1
ATOM 532 N N . GLU A 1 68 ? 1.159 40.062 14.469 1 79.75 68 GLU A N 1
ATOM 533 C CA . GLU A 1 68 ? 1.348 40.562 13.109 1 79.75 68 GLU A CA 1
ATOM 534 C C . GLU A 1 68 ? 2.043 41.906 13.117 1 79.75 68 GLU A C 1
ATOM 536 O O . GLU A 1 68 ? 2.836 42.219 12.227 1 79.75 68 GLU A O 1
ATOM 541 N N . SER A 1 69 ? 1.749 42.688 14.078 1 84.06 69 SER A N 1
ATOM 542 C CA . SER A 1 69 ? 2.328 44 14.164 1 84.06 69 SER A CA 1
ATOM 543 C C . SER A 1 69 ? 3.725 43.969 14.781 1 84.06 69 SER A C 1
ATOM 545 O O . SER A 1 69 ? 4.406 45 14.852 1 84.06 69 SER A O 1
ATOM 547 N N . GLY A 1 70 ? 4.043 42.75 15.312 1 84.94 70 GLY A N 1
ATOM 548 C CA . GLY A 1 70 ? 5.355 42.594 15.914 1 84.94 70 GLY A CA 1
ATOM 549 C C . GLY A 1 70 ? 5.418 43.094 17.359 1 84.94 70 GLY A C 1
ATOM 550 O O . GLY A 1 70 ? 6.465 43 18 1 84.94 70 GLY A O 1
ATOM 551 N N . ILE A 1 71 ? 4.355 43.562 17.812 1 89.5 71 ILE A N 1
ATOM 552 C CA . ILE A 1 71 ? 4.309 44.125 19.156 1 89.5 71 ILE A CA 1
ATOM 553 C C . ILE A 1 71 ? 4.586 43.031 20.188 1 89.5 71 ILE A C 1
ATOM 555 O O . ILE A 1 71 ? 5.375 43.25 21.125 1 89.5 71 ILE A O 1
ATOM 559 N N . LEU A 1 72 ? 3.934 41.938 20 1 87.69 72 LEU A N 1
ATOM 560 C CA . LEU A 1 72 ? 4.137 40.844 20.969 1 87.69 72 LEU A CA 1
ATOM 561 C C . LEU A 1 72 ? 5.586 40.375 20.953 1 87.69 72 LEU A C 1
ATOM 563 O O . LEU A 1 72 ? 6.152 40.094 22.016 1 87.69 72 LEU A O 1
ATOM 567 N N . GLN A 1 73 ? 6.168 40.312 19.766 1 83.5 73 GLN A N 1
ATOM 568 C CA . GLN A 1 73 ? 7.578 39.938 19.672 1 83.5 73 GLN A CA 1
ATOM 569 C C . GLN A 1 73 ? 8.453 40.969 20.406 1 83.5 73 GLN A C 1
ATOM 571 O O . GLN A 1 73 ? 9.414 40.594 21.078 1 83.5 73 GLN A O 1
ATOM 576 N N . GLU A 1 74 ? 8.141 42.188 20.219 1 89.19 74 GLU A N 1
ATOM 577 C CA . GLU A 1 74 ? 8.875 43.25 20.906 1 89.19 74 GLU A CA 1
ATOM 578 C C . GLU A 1 74 ? 8.781 43.094 22.422 1 89.19 74 GLU A C 1
ATOM 580 O O . GLU A 1 74 ? 9.781 43.25 23.125 1 89.19 74 GLU A O 1
ATOM 585 N N . VAL A 1 75 ? 7.602 42.75 22.906 1 90.56 75 VAL A N 1
ATOM 586 C CA . VAL A 1 75 ? 7.375 42.562 24.328 1 90.56 75 VAL A CA 1
ATOM 587 C C . VAL A 1 75 ? 8.242 41.406 24.828 1 90.56 75 VAL A C 1
ATOM 589 O O . VAL A 1 75 ? 8.836 41.5 25.906 1 90.56 75 VAL A O 1
ATOM 592 N N . ILE A 1 76 ? 8.352 40.375 24.031 1 86.94 76 ILE A N 1
ATOM 593 C CA . ILE A 1 76 ? 9.094 39.156 24.406 1 86.94 76 ILE A CA 1
ATOM 594 C C . ILE A 1 76 ? 10.586 39.469 24.391 1 86.94 76 ILE A C 1
ATOM 596 O O . ILE A 1 76 ? 11.32 39.062 25.297 1 86.94 76 ILE A O 1
ATOM 600 N N . ASP A 1 77 ? 11.062 40.25 23.484 1 86.62 77 ASP A N 1
ATOM 601 C CA . ASP A 1 77 ? 12.492 40.5 23.266 1 86.62 77 ASP A CA 1
ATOM 602 C C . ASP A 1 77 ? 13.039 41.5 24.281 1 86.62 77 ASP A C 1
ATOM 604 O O . ASP A 1 77 ? 14.18 41.375 24.734 1 86.62 77 ASP A O 1
ATOM 608 N N . ARG A 1 78 ? 12.336 42.562 24.625 1 84.69 78 ARG A N 1
ATOM 609 C CA . ARG A 1 78 ? 12.828 43.656 25.438 1 84.69 78 ARG A CA 1
ATOM 610 C C . ARG A 1 78 ? 12.914 43.281 26.906 1 84.69 78 ARG A C 1
ATOM 612 O O . ARG A 1 78 ? 13.742 43.812 27.641 1 84.69 78 ARG A O 1
ATOM 619 N N . ASP A 1 79 ? 12.289 42.375 27.453 1 82 79 ASP A N 1
ATOM 620 C CA . ASP A 1 79 ? 12.258 41.938 28.859 1 82 79 ASP A CA 1
ATOM 621 C C . ASP A 1 79 ? 11.93 43.094 29.781 1 82 79 ASP A C 1
ATOM 623 O O . ASP A 1 79 ? 12.359 43.125 30.938 1 82 79 ASP A O 1
ATOM 627 N N . GLU A 1 80 ? 11.516 44.281 29.297 1 92.06 80 GLU A N 1
ATOM 628 C CA . GLU A 1 80 ? 11.047 45.438 30.016 1 92.06 80 GLU A CA 1
ATOM 629 C C . GLU A 1 80 ? 9.648 45.844 29.562 1 92.06 80 GLU A C 1
ATOM 631 O O . GLU A 1 80 ? 9.195 45.469 28.484 1 92.06 80 GLU A O 1
ATOM 636 N N . PRO A 1 81 ? 8.992 46.562 30.5 1 95 81 PRO A N 1
ATOM 637 C CA . PRO A 1 81 ? 7.645 46.969 30.094 1 95 81 PRO A CA 1
ATOM 638 C C . PRO A 1 81 ? 7.637 47.812 28.812 1 95 81 PRO A C 1
ATOM 640 O O . PRO A 1 81 ? 8.508 48.656 28.625 1 95 81 PRO A O 1
ATOM 643 N N . VAL A 1 82 ? 6.754 47.5 27.969 1 94.69 82 VAL A N 1
ATOM 644 C CA . VAL A 1 82 ? 6.602 48.156 26.688 1 94.69 82 VAL A CA 1
ATOM 645 C C . VAL A 1 82 ? 5.234 48.844 26.625 1 94.69 82 VAL A C 1
ATOM 647 O O . VAL A 1 82 ? 4.215 48.25 26.953 1 94.69 82 VAL A O 1
ATOM 650 N N . VAL A 1 83 ? 5.258 50.094 26.25 1 94.25 83 VAL A N 1
ATOM 651 C CA . VAL A 1 83 ? 3.996 50.812 26.047 1 94.25 83 VAL A CA 1
ATOM 652 C C . VAL A 1 83 ? 3.477 50.531 24.641 1 94.25 83 VAL A C 1
ATOM 654 O O . VAL A 1 83 ? 4.203 50.719 23.656 1 94.25 83 VAL A O 1
ATOM 657 N N . ILE A 1 84 ? 2.285 50.094 24.578 1 92.56 84 ILE A N 1
ATOM 658 C CA . ILE A 1 84 ? 1.646 49.688 23.328 1 92.56 84 ILE A CA 1
ATOM 659 C C . ILE A 1 84 ? 0.547 50.688 22.969 1 92.56 84 ILE A C 1
ATOM 661 O O . ILE A 1 84 ? -0.354 50.938 23.781 1 92.56 84 ILE A O 1
ATOM 665 N N . PRO A 1 85 ? 0.679 51.281 21.75 1 91 85 PRO A N 1
ATOM 666 C CA . PRO A 1 85 ? -0.387 52.219 21.344 1 91 85 PRO A CA 1
ATOM 667 C C . PRO A 1 85 ? -1.729 51.5 21.156 1 91 85 PRO A C 1
ATOM 669 O O . PRO A 1 85 ? -1.771 50.281 20.953 1 91 85 PRO A O 1
ATOM 672 N N . ALA A 1 86 ? -2.746 52.312 21.25 1 91.06 86 ALA A N 1
ATOM 673 C CA . ALA A 1 86 ? -4.09 51.781 21.062 1 91.06 86 ALA A CA 1
ATOM 674 C C . ALA A 1 86 ? -4.258 51.156 19.688 1 91.06 86 ALA A C 1
ATOM 676 O O . ALA A 1 86 ? -3.746 51.688 18.688 1 91.06 86 ALA A O 1
ATOM 677 N N . ARG A 1 87 ? -4.793 50 19.719 1 90.56 87 ARG A N 1
ATOM 678 C CA . ARG A 1 87 ? -5.195 49.312 18.484 1 90.56 87 ARG A CA 1
ATOM 679 C C . ARG A 1 87 ? -6.707 49.125 18.438 1 90.56 87 ARG A C 1
ATOM 681 O O . ARG A 1 87 ? -7.191 48 18.672 1 90.56 87 ARG A O 1
ATOM 688 N N . MET A 1 88 ? -7.383 50.094 17.984 1 87.62 88 MET A N 1
ATOM 689 C CA . MET A 1 88 ? -8.828 50.156 18.156 1 87.62 88 MET A CA 1
ATOM 690 C C . MET A 1 88 ? -9.539 49.219 17.188 1 87.62 88 MET A C 1
ATOM 692 O O . MET A 1 88 ? -10.672 48.812 17.438 1 87.62 88 MET A O 1
ATOM 696 N N . ALA A 1 89 ? -8.828 48.875 16.156 1 89.5 89 ALA A N 1
ATOM 697 C CA . ALA A 1 89 ? -9.406 47.938 15.195 1 89.5 89 ALA A CA 1
ATOM 698 C C . ALA A 1 89 ? -9.781 46.625 15.883 1 89.5 89 ALA A C 1
ATOM 700 O O . ALA A 1 89 ? -10.734 45.969 15.469 1 89.5 89 ALA A O 1
ATOM 701 N N . VAL A 1 90 ? -9.023 46.281 16.953 1 90.75 90 VAL A N 1
ATOM 702 C CA . VAL A 1 90 ? -9.312 45.031 17.656 1 90.75 90 VAL A CA 1
ATOM 703 C C . VAL A 1 90 ? -9.781 45.344 19.078 1 90.75 90 VAL A C 1
ATOM 705 O O . VAL A 1 90 ? -9.781 44.438 19.938 1 90.75 90 VAL A O 1
ATOM 708 N N . GLY A 1 91 ? -10.062 46.625 19.328 1 89.5 91 GLY A N 1
ATOM 709 C CA . GLY A 1 91 ? -10.633 47.031 20.594 1 89.5 91 GLY A CA 1
ATOM 710 C C . GLY A 1 91 ? -9.602 47.094 21.703 1 89.5 91 GLY A C 1
ATOM 711 O O . GLY A 1 91 ? -9.945 46.969 22.891 1 89.5 91 GLY A O 1
ATOM 712 N N . LEU A 1 92 ? -8.375 47.25 21.359 1 90.06 92 LEU A N 1
ATOM 713 C CA . LEU A 1 92 ? -7.289 47.312 22.344 1 90.06 92 LEU A CA 1
ATOM 714 C C . LEU A 1 92 ? -6.898 48.75 22.609 1 90.06 92 LEU A C 1
ATOM 716 O O . LEU A 1 92 ? -6.406 49.469 21.719 1 90.06 92 LEU A O 1
ATOM 720 N N . GLY A 1 93 ? -7.152 49.219 23.828 1 88.44 93 GLY A N 1
ATOM 721 C CA . GLY A 1 93 ? -6.695 50.531 24.219 1 88.44 93 GLY A CA 1
ATOM 722 C C . GLY A 1 93 ? -5.203 50.594 24.5 1 88.44 93 GLY A C 1
ATOM 723 O O . GLY A 1 93 ? -4.527 49.562 24.5 1 88.44 93 GLY A O 1
ATOM 724 N N . GLU A 1 94 ? -4.762 51.812 24.688 1 91.44 94 GLU A N 1
ATOM 725 C CA . GLU A 1 94 ? -3.354 51.969 25.047 1 91.44 94 GLU A CA 1
ATOM 726 C C . GLU A 1 94 ? -3.021 51.25 26.344 1 91.44 94 GLU A C 1
ATOM 728 O O . GLU A 1 94 ? -3.814 51.281 27.281 1 91.44 94 GLU A O 1
ATOM 733 N N . ARG A 1 95 ? -1.912 50.531 26.266 1 92.88 95 ARG A N 1
ATOM 734 C CA . ARG A 1 95 ? -1.56 49.781 27.469 1 92.88 95 ARG A CA 1
ATOM 735 C C . ARG A 1 95 ? -0.057 49.531 27.531 1 92.88 95 ARG A C 1
ATOM 737 O O . ARG A 1 95 ? 0.677 49.875 26.594 1 92.88 95 ARG A O 1
ATOM 744 N N . ALA A 1 96 ? 0.331 49.156 28.688 1 94.81 96 ALA A N 1
ATOM 745 C CA . ALA A 1 96 ? 1.695 48.656 28.875 1 94.81 96 ALA A CA 1
ATOM 746 C C . ALA A 1 96 ? 1.71 47.156 29.125 1 94.81 96 ALA A C 1
ATOM 748 O O . ALA A 1 96 ? 0.786 46.594 29.734 1 94.81 96 ALA A O 1
ATOM 749 N N . ALA A 1 97 ? 2.688 46.5 28.578 1 95.38 97 ALA A N 1
ATOM 750 C CA . ALA A 1 97 ? 2.822 45.062 28.766 1 95.38 97 ALA A CA 1
ATOM 751 C C . ALA A 1 97 ? 4.25 44.688 29.172 1 95.38 97 ALA A C 1
ATOM 753 O O . ALA A 1 97 ? 5.203 45.344 28.766 1 95.38 97 ALA A O 1
ATOM 754 N N . VAL A 1 98 ? 4.363 43.688 29.969 1 95.5 98 VAL A N 1
ATOM 755 C CA . VAL A 1 98 ? 5.672 43.156 30.312 1 95.5 98 VAL A CA 1
ATOM 756 C C . VAL A 1 98 ? 5.617 41.625 30.297 1 95.5 98 VAL A C 1
ATOM 758 O O . VAL A 1 98 ? 4.621 41.031 30.719 1 95.5 98 VAL A O 1
ATOM 761 N N . VAL A 1 99 ? 6.629 41.031 29.75 1 94.38 99 VAL A N 1
ATOM 762 C CA . VAL A 1 99 ? 6.723 39.562 29.656 1 94.38 99 VAL A CA 1
ATOM 763 C C . VAL A 1 99 ? 7.301 39 30.953 1 94.38 99 VAL A C 1
ATOM 765 O O . VAL A 1 99 ? 8.117 39.656 31.609 1 94.38 99 VAL A O 1
ATOM 768 N N . ILE A 1 100 ? 6.781 38 31.406 1 92.88 100 ILE A N 1
ATOM 769 C CA . ILE A 1 100 ? 7.332 37.219 32.531 1 92.88 100 ILE A CA 1
ATOM 770 C C . ILE A 1 100 ? 8.18 36.094 31.984 1 92.88 100 ILE A C 1
ATOM 772 O O . ILE A 1 100 ? 7.656 35.156 31.375 1 92.88 100 ILE A O 1
ATOM 776 N N . LYS A 1 101 ? 9.484 36.156 32.188 1 87.69 101 LYS A N 1
ATOM 777 C CA . LYS A 1 101 ? 10.383 35.156 31.609 1 87.69 101 LYS A CA 1
ATOM 778 C C . LYS A 1 101 ? 11.242 34.531 32.688 1 87.69 101 LYS A C 1
ATOM 780 O O . LYS A 1 101 ? 11.492 35.125 33.75 1 87.69 101 LYS A O 1
ATOM 785 N N . GLN A 1 102 ? 11.539 33.344 32.531 1 81.19 102 GLN A N 1
ATOM 786 C CA . GLN A 1 102 ? 12.562 32.656 33.281 1 81.19 102 GLN A CA 1
ATOM 787 C C . GLN A 1 102 ? 13.578 31.984 32.375 1 81.19 102 GLN A C 1
ATOM 789 O O . GLN A 1 102 ? 13.227 31.062 31.625 1 81.19 102 GLN A O 1
ATOM 794 N N . GLN A 1 103 ? 14.883 32.375 32.438 1 75.31 103 GLN A N 1
ATOM 795 C CA . GLN A 1 103 ? 15.969 31.812 31.641 1 75.31 103 GLN A CA 1
ATOM 796 C C . GLN A 1 103 ? 15.578 31.703 30.172 1 75.31 103 GLN A C 1
ATOM 798 O O . GLN A 1 103 ? 15.719 30.641 29.562 1 75.31 103 GLN A O 1
ATOM 803 N N . GLY A 1 104 ? 14.891 32.75 29.688 1 74.69 104 GLY A N 1
ATOM 804 C CA . GLY A 1 104 ? 14.586 32.812 28.266 1 74.69 104 GLY A CA 1
ATOM 805 C C . GLY A 1 104 ? 13.211 32.281 27.922 1 74.69 104 GLY A C 1
ATOM 806 O O . GLY A 1 104 ? 12.68 32.562 26.844 1 74.69 104 GLY A O 1
ATOM 807 N N . ASP A 1 105 ? 12.586 31.578 28.875 1 78.25 105 ASP A N 1
ATOM 808 C CA . ASP A 1 105 ? 11.266 31.016 28.641 1 78.25 105 ASP A CA 1
ATOM 809 C C . ASP A 1 105 ? 10.164 31.984 29.062 1 78.25 105 ASP A C 1
ATOM 811 O O . ASP A 1 105 ? 10.219 32.562 30.156 1 78.25 105 ASP A O 1
ATOM 815 N N . VAL A 1 106 ? 9.266 32.094 28.156 1 83.5 106 VAL A N 1
ATOM 816 C CA . VAL A 1 106 ? 8.125 32.969 28.484 1 83.5 106 VAL A CA 1
ATOM 817 C C . VAL A 1 106 ? 7.156 32.188 29.391 1 83.5 106 VAL A C 1
ATOM 819 O O . VAL A 1 106 ? 6.684 31.109 29.031 1 83.5 106 VAL A O 1
ATOM 822 N N . LEU A 1 107 ? 6.855 32.719 30.531 1 86.88 107 LEU A N 1
ATOM 823 C CA . LEU A 1 107 ? 5.914 32.125 31.484 1 86.88 107 LEU A CA 1
ATOM 824 C C . LEU A 1 107 ? 4.543 32.781 31.375 1 86.88 107 LEU A C 1
ATOM 826 O O . LEU A 1 107 ? 3.525 32.156 31.688 1 86.88 107 LEU A O 1
ATOM 830 N N . GLY A 1 108 ? 4.57 34 30.953 1 91 108 GLY A N 1
ATOM 831 C CA . GLY A 1 108 ? 3.322 34.75 30.859 1 91 108 GLY A CA 1
ATOM 832 C C . GLY A 1 108 ? 3.529 36.219 30.594 1 91 108 GLY A C 1
ATOM 833 O O . GLY A 1 108 ? 4.613 36.656 30.188 1 91 108 GLY A O 1
ATOM 834 N N . TYR A 1 109 ? 2.385 37 30.797 1 93.75 109 TYR A N 1
ATOM 835 C CA . TYR A 1 109 ? 2.391 38.438 30.516 1 93.75 109 TYR A CA 1
ATOM 836 C C . TYR A 1 109 ? 1.577 39.188 31.562 1 93.75 109 TYR A C 1
ATOM 838 O O . TYR A 1 109 ? 0.594 38.656 32.094 1 93.75 109 TYR A O 1
ATOM 846 N N . ILE A 1 110 ? 2.037 40.375 31.859 1 95.38 110 ILE A N 1
ATOM 847 C CA . ILE A 1 110 ? 1.233 41.312 32.625 1 95.38 110 ILE A CA 1
ATOM 848 C C . ILE A 1 110 ? 0.839 42.5 31.703 1 95.38 110 ILE A C 1
ATOM 850 O O . ILE A 1 110 ? 1.684 43.062 31 1 95.38 110 ILE A O 1
ATOM 854 N N . TRP A 1 111 ? -0.414 42.781 31.719 1 94.31 111 TRP A N 1
ATOM 855 C CA . TRP A 1 111 ? -0.937 43.875 30.938 1 94.31 111 TRP A CA 1
ATOM 856 C C . TRP A 1 111 ? -1.576 44.938 31.844 1 94.31 111 TRP A C 1
ATOM 858 O O . TRP A 1 111 ? -2.275 44.594 32.781 1 94.31 111 TRP A O 1
ATOM 868 N N . SER A 1 112 ? -1.261 46.188 31.547 1 93.62 112 SER A N 1
ATOM 869 C CA . SER A 1 112 ? -1.884 47.281 32.25 1 93.62 112 SER A CA 1
ATOM 870 C C . SER A 1 112 ? -2.574 48.25 31.297 1 93.62 112 SER A C 1
ATOM 872 O O . SER A 1 112 ? -1.952 48.75 30.359 1 93.62 112 SER A O 1
ATOM 874 N N . LEU A 1 11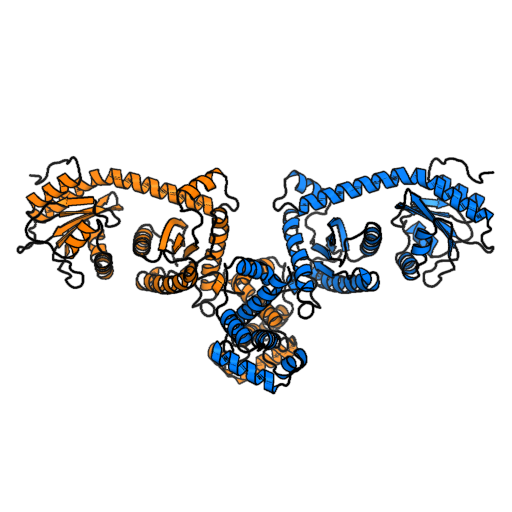3 ? -3.818 48.438 31.5 1 90.56 113 LEU A N 1
ATOM 875 C CA . LEU A 1 113 ? -4.555 49.406 30.688 1 90.56 113 LEU A CA 1
ATOM 876 C C . LEU A 1 113 ? -4.16 50.812 31.047 1 90.56 113 LEU A C 1
ATOM 878 O O . LEU A 1 113 ? -4.055 51.156 32.219 1 90.56 113 LEU A O 1
ATOM 882 N N . ALA A 1 114 ? -3.861 51.562 29.953 1 78.56 114 ALA A N 1
ATOM 883 C CA . ALA A 1 114 ? -3.467 52.938 30.172 1 78.56 114 ALA A CA 1
ATOM 884 C C . ALA A 1 114 ? -4.66 53.781 30.594 1 78.56 114 ALA A C 1
ATOM 886 O O . ALA A 1 114 ? -5.805 53.5 30.25 1 78.56 114 ALA A O 1
ATOM 887 N N . ARG A 1 115 ? -4.363 54.781 31.375 1 75.75 115 ARG A N 1
ATOM 888 C CA . ARG A 1 115 ? -5.316 55.844 31.719 1 75.75 115 ARG A CA 1
ATOM 889 C C . ARG A 1 115 ? -5.102 57.094 30.859 1 75.75 115 ARG A C 1
ATOM 891 O O . ARG A 1 115 ? -4.465 57.031 29.812 1 75.75 115 ARG A O 1
ATOM 898 N N . THR A 1 116 ? -5.785 58.062 31.203 1 74.62 116 THR A N 1
ATOM 899 C CA . THR A 1 116 ? -5.684 59.344 30.5 1 74.62 116 THR A CA 1
ATOM 900 C C . THR A 1 116 ? -4.258 59.875 30.547 1 74.62 116 THR A C 1
ATOM 902 O O . THR A 1 116 ? -3.82 60.594 29.625 1 74.62 116 THR A O 1
ATOM 905 N N . THR A 1 117 ? -3.516 59.438 31.516 1 77.94 117 THR A N 1
ATOM 906 C CA . THR A 1 117 ? -2.139 59.906 31.672 1 77.94 117 THR A CA 1
ATOM 907 C C . THR A 1 117 ? -1.159 58.812 31.234 1 77.94 117 THR A C 1
ATOM 909 O O . THR A 1 117 ? -1.375 57.625 31.516 1 77.94 117 THR A O 1
ATOM 912 N N . PRO A 1 118 ? -0.162 59.25 30.531 1 84.12 118 PRO A N 1
ATOM 913 C CA . PRO A 1 118 ? 0.861 58.281 30.141 1 84.12 118 PRO A CA 1
ATOM 914 C C . PRO A 1 118 ? 1.54 57.625 31.328 1 84.12 118 PRO A C 1
ATOM 916 O O . PRO A 1 118 ? 1.607 58.219 32.406 1 84.12 118 PRO A O 1
ATOM 919 N N . PHE A 1 119 ? 2.062 56.438 31.125 1 89.94 119 PHE A N 1
ATOM 920 C CA . PHE A 1 119 ? 2.762 55.719 32.156 1 89.94 119 PHE A CA 1
ATOM 921 C C . PHE A 1 119 ? 4.055 56.406 32.562 1 89.94 119 PHE A C 1
ATOM 923 O O . PHE A 1 119 ? 4.832 56.812 31.688 1 89.94 119 PHE A O 1
ATOM 930 N N . SER A 1 120 ? 4.266 56.688 33.719 1 89.31 120 SER A N 1
ATOM 931 C CA . SER A 1 120 ? 5.523 57.25 34.219 1 89.31 120 SER A CA 1
ATOM 932 C C . SER A 1 120 ? 6.598 56.156 34.312 1 89.31 120 SER A C 1
ATOM 934 O O . SER A 1 120 ? 6.293 54.969 34.281 1 89.31 120 SER A O 1
ATOM 936 N N . GLU A 1 121 ? 7.84 56.625 34.5 1 91.19 121 GLU A N 1
ATOM 937 C CA . GLU A 1 121 ? 8.945 55.688 34.656 1 91.19 121 GLU A CA 1
ATOM 938 C C . GLU A 1 121 ? 8.781 54.875 35.938 1 91.19 121 GLU A C 1
ATOM 940 O O . GLU A 1 121 ? 9.148 53.688 35.969 1 91.19 121 GLU A O 1
ATOM 945 N N . GLN A 1 122 ? 8.234 55.469 36.844 1 90.31 122 GLN A N 1
ATOM 946 C CA . GLN A 1 122 ? 8.008 54.781 38.094 1 90.31 122 GLN A CA 1
ATOM 947 C C . GLN A 1 122 ? 6.961 53.688 37.938 1 90.31 122 GLN A C 1
ATOM 949 O O . GLN A 1 122 ? 7.117 52.594 38.5 1 90.31 122 GLN A O 1
ATOM 954 N N . GLU A 1 123 ? 5.961 53.969 37.312 1 91.62 123 GLU A N 1
ATOM 955 C CA . GLU A 1 123 ? 4.898 52.969 37.094 1 91.62 123 GLU A CA 1
ATOM 956 C C . GLU A 1 123 ? 5.402 51.781 36.281 1 91.62 123 GLU A C 1
ATOM 958 O O . GLU A 1 123 ? 5.031 50.656 36.531 1 91.62 123 GLU A O 1
ATOM 963 N N . LEU A 1 124 ? 6.234 52.062 35.344 1 93.94 124 LEU A N 1
ATOM 964 C CA . LEU A 1 124 ? 6.828 51 34.531 1 93.94 124 LEU A CA 1
ATOM 965 C C . LEU A 1 124 ? 7.742 50.125 35.375 1 93.94 124 LEU A C 1
ATOM 967 O O . LEU A 1 124 ? 7.812 48.906 35.188 1 93.94 124 LEU A O 1
ATOM 971 N N . THR A 1 125 ? 8.398 50.75 36.281 1 93.38 125 THR A N 1
ATOM 972 C CA . THR A 1 125 ? 9.242 50 37.219 1 93.38 125 THR A CA 1
ATOM 973 C C . THR A 1 125 ? 8.406 49.062 38.094 1 93.38 125 THR A C 1
ATOM 975 O O . THR A 1 125 ? 8.82 47.969 38.406 1 93.38 125 THR A O 1
ATOM 978 N N . VAL A 1 126 ? 7.223 49.531 38.469 1 94 126 VAL A N 1
ATOM 979 C CA . VAL A 1 126 ? 6.309 48.719 39.25 1 94 126 VAL A CA 1
ATOM 980 C C . VAL A 1 126 ? 5.875 47.469 38.469 1 94 126 VAL A C 1
ATOM 982 O O . VAL A 1 126 ? 5.789 46.375 39 1 94 126 VAL A O 1
ATOM 985 N N . LEU A 1 127 ? 5.578 47.656 37.219 1 94.56 127 LEU A N 1
ATOM 986 C CA . LEU A 1 127 ? 5.203 46.562 36.375 1 94.56 127 LEU A CA 1
ATOM 987 C C . LEU A 1 127 ? 6.332 45.531 36.25 1 94.56 127 LEU A C 1
ATOM 989 O O . LEU A 1 127 ? 6.086 44.312 36.312 1 94.56 127 LEU A O 1
ATOM 993 N N . GLN A 1 128 ? 7.512 46.031 36.125 1 94.25 128 GLN A N 1
ATOM 994 C CA . GLN A 1 128 ? 8.688 45.188 36.062 1 94.25 128 GLN A CA 1
ATOM 995 C C . GLN A 1 128 ? 8.859 44.375 37.344 1 94.25 128 GLN A C 1
ATOM 997 O O . GLN A 1 128 ? 9.164 43.188 37.312 1 94.25 128 GLN A O 1
ATOM 1002 N N . GLU A 1 129 ? 8.703 45.062 38.406 1 93.06 129 GLU A N 1
ATOM 1003 C CA . GLU A 1 129 ? 8.766 44.375 39.688 1 93.06 129 GLU A CA 1
ATOM 1004 C C . GLU A 1 129 ? 7.68 43.312 39.812 1 93.06 129 GLU A C 1
ATOM 1006 O O . GLU A 1 129 ? 7.93 42.219 40.344 1 93.06 129 GLU A O 1
ATOM 1011 N N . GLY A 1 130 ? 6.516 43.719 39.375 1 93.62 130 GLY A N 1
ATOM 1012 C CA . GLY A 1 130 ? 5.422 42.75 39.344 1 93.62 130 GLY A CA 1
ATOM 1013 C C . GLY A 1 130 ? 5.738 41.5 38.562 1 93.62 130 GLY A C 1
ATOM 1014 O O . GLY A 1 130 ? 5.43 40.375 39 1 93.62 130 GLY A O 1
ATOM 1015 N N . ALA A 1 131 ? 6.352 41.656 37.438 1 93.62 131 ALA A N 1
ATOM 1016 C CA . ALA A 1 131 ? 6.734 40.531 36.594 1 93.62 131 ALA A CA 1
ATOM 1017 C C . ALA A 1 131 ? 7.719 39.625 37.312 1 93.62 131 ALA A C 1
ATOM 1019 O O . ALA A 1 131 ? 7.621 38.406 37.219 1 93.62 131 ALA A O 1
ATOM 1020 N N . ASN A 1 132 ? 8.609 40.188 38.031 1 90.19 132 ASN A N 1
ATOM 1021 C CA . ASN A 1 132 ? 9.602 39.406 38.781 1 90.19 132 ASN A CA 1
ATOM 1022 C C . ASN A 1 132 ? 8.953 38.594 39.906 1 90.19 132 ASN A C 1
ATOM 1024 O O . ASN A 1 132 ? 9.359 37.469 40.156 1 90.19 132 ASN A O 1
ATOM 1028 N N . ILE A 1 133 ? 8 39.219 40.5 1 90.81 133 ILE A N 1
ATOM 1029 C CA . ILE A 1 133 ? 7.293 38.531 41.562 1 90.81 133 ILE A CA 1
ATOM 1030 C C . ILE A 1 133 ? 6.41 37.438 40.969 1 90.81 133 ILE A C 1
ATOM 1032 O O . ILE A 1 133 ? 6.359 36.312 41.5 1 90.81 133 ILE A O 1
ATOM 1036 N N . ALA A 1 134 ? 5.738 37.75 39.938 1 91.62 134 ALA A N 1
ATOM 1037 C CA . ALA A 1 134 ? 4.863 36.781 39.25 1 91.62 134 ALA A CA 1
ATOM 1038 C C . ALA A 1 134 ? 5.648 35.562 38.781 1 91.62 134 ALA A C 1
ATOM 1040 O O . ALA A 1 134 ? 5.113 34.438 38.719 1 91.62 134 ALA A O 1
ATOM 1041 N N . LYS A 1 135 ? 6.879 35.812 38.406 1 89.69 135 LYS A N 1
ATOM 1042 C CA . LYS A 1 135 ? 7.758 34.75 37.938 1 89.69 135 LYS A CA 1
ATOM 1043 C C . LYS A 1 135 ? 7.805 33.594 38.906 1 89.69 135 LYS A C 1
ATOM 1045 O O . LYS A 1 135 ? 7.676 32.406 38.531 1 89.69 135 LYS A O 1
ATOM 1050 N N . LYS A 1 136 ? 7.91 33.844 40.125 1 83.56 136 LYS A N 1
ATOM 1051 C CA . LYS A 1 136 ? 7.996 32.812 41.156 1 83.56 136 LYS A CA 1
ATOM 1052 C C . LYS A 1 136 ? 6.691 32.031 41.281 1 83.56 136 LYS A C 1
ATOM 1054 O O . LYS A 1 136 ? 6.703 30.828 41.5 1 83.56 136 LYS A O 1
ATOM 1059 N N . LEU A 1 137 ? 5.633 32.75 41.188 1 84.31 137 LEU A N 1
ATOM 1060 C CA . LEU A 1 137 ? 4.316 32.125 41.281 1 84.31 137 LEU A CA 1
ATOM 1061 C C . LEU A 1 137 ? 3.994 31.297 40.062 1 84.31 137 LEU A C 1
ATOM 1063 O O . LEU A 1 137 ? 3.381 30.234 40.156 1 84.31 137 LEU A O 1
ATOM 1067 N N . LEU A 1 138 ? 4.453 31.828 38.938 1 86.06 138 LEU A N 1
ATOM 1068 C CA . LEU A 1 138 ? 4.145 31.188 37.688 1 86.06 138 LEU A CA 1
ATOM 1069 C C . LEU A 1 138 ? 5.105 30.031 37.406 1 86.06 138 LEU A C 1
ATOM 1071 O O . LEU A 1 138 ? 4.766 29.094 36.688 1 86.06 138 LEU A O 1
ATOM 1075 N N . MET A 1 139 ? 6.242 30.203 37.969 1 80.94 139 MET A N 1
ATOM 1076 C CA . MET A 1 139 ? 7.277 29.203 37.719 1 80.94 139 MET A CA 1
ATOM 1077 C C . MET A 1 139 ? 6.797 27.812 38.125 1 80.94 139 MET A C 1
ATOM 1079 O O . MET A 1 139 ? 6.988 26.859 37.344 1 80.94 139 MET A O 1
ATOM 1083 N N . THR A 1 140 ? 6.18 27.781 39.281 1 73 140 THR A N 1
ATOM 1084 C CA . THR A 1 140 ? 5.723 26.484 39.75 1 73 140 THR A CA 1
ATOM 1085 C C . THR A 1 140 ? 4.645 25.922 38.812 1 73 140 THR A C 1
ATOM 1087 O O . THR A 1 140 ? 4.676 24.75 38.438 1 73 140 THR A O 1
ATOM 1090 N N . ILE A 1 141 ? 3.754 26.812 38.469 1 70.44 141 ILE A N 1
ATOM 1091 C CA . ILE A 1 141 ? 2.66 26.422 37.594 1 70.44 141 ILE A CA 1
ATOM 1092 C C . ILE A 1 141 ? 3.213 26.062 36.219 1 70.44 141 ILE A C 1
ATOM 1094 O O . ILE A 1 141 ? 2.873 25.031 35.656 1 70.44 141 ILE A O 1
ATOM 1098 N N . ALA A 1 142 ? 4.062 26.875 35.75 1 72.69 142 ALA A N 1
ATOM 1099 C CA . ALA A 1 142 ? 4.645 26.703 34.438 1 72.69 142 ALA A CA 1
ATOM 1100 C C . ALA A 1 142 ? 5.535 25.469 34.375 1 72.69 142 ALA A C 1
ATOM 1102 O O . ALA A 1 142 ? 5.547 24.75 33.375 1 72.69 142 ALA A O 1
ATOM 1103 N N . MET A 1 143 ? 6.266 25.281 35.438 1 72.31 143 MET A N 1
ATOM 1104 C CA . MET A 1 143 ? 7.148 24.125 35.469 1 72.31 143 MET A CA 1
ATOM 1105 C C . MET A 1 143 ? 6.348 22.828 35.438 1 72.31 143 MET A C 1
ATOM 1107 O O . MET A 1 143 ? 6.723 21.875 34.75 1 72.31 143 MET A O 1
ATOM 1111 N N . HIS A 1 144 ? 5.262 22.906 36.188 1 72.06 144 HIS A N 1
ATOM 1112 C CA . HIS A 1 144 ? 4.414 21.719 36.219 1 72.06 144 HIS A CA 1
ATOM 1113 C C . HIS A 1 144 ? 3.775 21.469 34.875 1 72.06 144 HIS A C 1
ATOM 1115 O O . HIS A 1 144 ? 3.785 20.344 34.375 1 72.06 144 HIS A O 1
ATOM 1121 N N . GLU A 1 145 ? 3.275 22.484 34.312 1 73.94 145 GLU A N 1
ATOM 1122 C CA . GLU A 1 145 ? 2.65 22.375 32.969 1 73.94 145 GLU A CA 1
ATOM 1123 C C . GLU A 1 145 ? 3.658 21.922 31.922 1 73.94 145 GLU A C 1
ATOM 1125 O O . GLU A 1 145 ? 3.34 21.094 31.078 1 73.94 145 GLU A O 1
ATOM 1130 N N . ARG A 1 146 ? 4.758 22.438 32.062 1 77.25 146 ARG A N 1
ATOM 1131 C CA . ARG A 1 146 ? 5.801 22.078 31.109 1 77.25 146 ARG A CA 1
ATOM 1132 C C . ARG A 1 146 ? 6.195 20.609 31.266 1 77.25 146 ARG A C 1
ATOM 1134 O O . ARG A 1 146 ? 6.48 19.938 30.266 1 77.25 146 ARG A O 1
ATOM 1141 N N . ARG A 1 147 ? 6.266 20.297 32.469 1 75.94 147 ARG A N 1
ATOM 1142 C CA . ARG A 1 147 ? 6.613 18.891 32.719 1 75.94 147 ARG A CA 1
ATOM 1143 C C . ARG A 1 147 ? 5.559 17.953 32.125 1 75.94 147 ARG A C 1
ATOM 1145 O O . ARG A 1 147 ? 5.895 16.953 31.5 1 75.94 147 ARG A O 1
ATOM 1152 N N . ILE A 1 148 ? 4.344 18.312 32.344 1 80.69 148 ILE A N 1
ATOM 1153 C CA . ILE A 1 148 ? 3.254 17.5 31.812 1 80.69 148 ILE A CA 1
ATOM 1154 C C . ILE A 1 148 ? 3.303 17.484 30.281 1 80.69 148 ILE A C 1
ATOM 1156 O O . ILE A 1 148 ? 3.203 16.422 29.672 1 80.69 148 ILE A O 1
ATOM 1160 N N . ASP A 1 149 ? 3.494 18.625 29.781 1 83.75 149 ASP A N 1
ATOM 1161 C CA . ASP A 1 149 ? 3.557 18.719 28.328 1 83.75 149 ASP A CA 1
ATOM 1162 C C . ASP A 1 149 ? 4.715 17.906 27.766 1 83.75 149 ASP A C 1
ATOM 1164 O O . ASP A 1 149 ? 4.566 17.234 26.75 1 83.75 149 ASP A O 1
ATOM 1168 N N . ALA A 1 150 ? 5.789 18.016 28.406 1 87 150 ALA A N 1
ATOM 1169 C CA . ALA A 1 150 ? 6.969 17.266 27.969 1 87 150 ALA A CA 1
ATOM 1170 C C . ALA A 1 150 ? 6.73 15.766 28.062 1 87 150 ALA A C 1
ATOM 1172 O O . ALA A 1 150 ? 7.18 15 27.203 1 87 150 ALA A O 1
ATOM 1173 N N . GLU A 1 151 ? 6.102 15.398 29.094 1 89.5 151 GLU A N 1
ATOM 1174 C CA . GLU A 1 151 ? 5.793 13.984 29.281 1 89.5 151 GLU A CA 1
ATOM 1175 C C . GLU A 1 151 ? 4.828 13.492 28.203 1 89.5 151 GLU A C 1
ATOM 1177 O O . GLU A 1 151 ? 4.996 12.391 27.672 1 89.5 151 GLU A O 1
ATOM 1182 N N . LEU A 1 152 ? 3.859 14.289 27.953 1 91.81 152 LEU A N 1
ATOM 1183 C CA . LEU A 1 152 ? 2.879 13.922 26.938 1 91.81 152 LEU A CA 1
ATOM 1184 C C . LEU A 1 152 ? 3.518 13.875 25.562 1 91.81 152 LEU A C 1
ATOM 1186 O O . LEU A 1 152 ? 3.207 13 24.75 1 91.81 152 LEU A O 1
ATOM 1190 N N . GLU A 1 153 ? 4.383 14.797 25.344 1 92.81 153 GLU A N 1
ATOM 1191 C CA . GLU A 1 153 ? 5.094 14.812 24.078 1 92.81 153 GLU A CA 1
ATOM 1192 C C . GLU A 1 153 ? 5.949 13.562 23.906 1 92.81 153 GLU A C 1
ATOM 1194 O O . GLU A 1 153 ? 5.953 12.953 22.828 1 92.81 153 GLU A O 1
ATOM 1199 N N . ARG A 1 154 ? 6.672 13.219 24.906 1 93.25 154 ARG A N 1
ATOM 1200 C CA . ARG A 1 154 ? 7.5 12.016 24.875 1 93.25 154 ARG A CA 1
ATOM 1201 C C . ARG A 1 154 ? 6.648 10.766 24.672 1 93.25 154 ARG A C 1
ATOM 1203 O O . ARG A 1 154 ? 7.02 9.875 23.906 1 93.25 154 ARG A O 1
ATOM 1210 N N . PHE A 1 155 ? 5.621 10.758 25.391 1 94.62 155 PHE A N 1
ATOM 1211 C CA . PHE A 1 155 ? 4.684 9.648 25.266 1 94.62 155 PHE A CA 1
ATOM 1212 C C . PHE A 1 155 ? 4.176 9.539 23.828 1 94.62 155 PHE A C 1
ATOM 1214 O O . PHE A 1 155 ? 4.148 8.445 23.25 1 94.62 155 PHE A O 1
ATOM 1221 N N . PHE A 1 156 ? 3.805 10.633 23.312 1 95.88 156 PHE A N 1
ATOM 1222 C CA . PHE A 1 156 ? 3.264 10.664 21.969 1 95.88 156 PHE A CA 1
ATOM 1223 C C . PHE A 1 156 ? 4.301 10.195 20.953 1 95.88 156 PHE A C 1
ATOM 1225 O O . PHE A 1 156 ? 3.994 9.391 20.062 1 95.88 156 PHE A O 1
ATOM 1232 N N . LEU A 1 157 ? 5.48 10.625 21.062 1 96.38 157 LEU A N 1
ATOM 1233 C CA . LEU A 1 157 ? 6.551 10.203 20.172 1 96.38 157 LEU A CA 1
ATOM 1234 C C . LEU A 1 157 ? 6.805 8.703 20.281 1 96.38 157 LEU A C 1
ATOM 1236 O O . LEU A 1 157 ? 7.078 8.031 19.281 1 96.38 157 LEU A O 1
ATOM 1240 N N . GLU A 1 158 ? 6.699 8.227 21.469 1 94.75 158 GLU A N 1
ATOM 1241 C CA . GLU A 1 158 ? 6.863 6.793 21.672 1 94.75 158 GLU A CA 1
ATOM 1242 C C . GLU A 1 158 ? 5.77 6 20.969 1 94.75 158 GLU A C 1
ATOM 1244 O O . GLU A 1 158 ? 6.039 4.969 20.359 1 94.75 158 GLU A O 1
ATOM 1249 N N . VAL A 1 159 ? 4.59 6.477 21.125 1 94.94 159 VAL A N 1
ATOM 1250 C CA . VAL A 1 159 ? 3.432 5.84 20.516 1 94.94 159 VAL A CA 1
ATOM 1251 C C . VAL A 1 159 ? 3.596 5.836 18.984 1 94.94 159 VAL A C 1
ATOM 1253 O O . VAL A 1 159 ? 3.34 4.82 18.328 1 94.94 159 VAL A O 1
ATOM 1256 N N . LEU A 1 160 ? 4.078 6.957 18.438 1 96.19 160 LEU A N 1
ATOM 1257 C CA . LEU A 1 160 ? 4.199 7.113 17 1 96.19 160 LEU A CA 1
ATOM 1258 C C . LEU A 1 160 ? 5.359 6.285 16.453 1 96.19 160 LEU A C 1
ATOM 1260 O O . LEU A 1 160 ? 5.445 6.043 15.25 1 96.19 160 LEU A O 1
ATOM 1264 N N . ALA A 1 161 ? 6.227 5.832 17.312 1 93.62 161 ALA A N 1
ATOM 1265 C CA . ALA A 1 161 ? 7.395 5.062 16.891 1 93.62 161 ALA A CA 1
ATOM 1266 C C . ALA A 1 161 ? 7.109 3.562 16.938 1 93.62 161 ALA A C 1
ATOM 1268 O O . ALA A 1 161 ? 7.926 2.754 16.484 1 93.62 161 ALA A O 1
ATOM 1269 N N . THR A 1 162 ? 5.914 3.24 17.391 1 90.38 162 THR A N 1
ATOM 1270 C CA . THR A 1 162 ? 5.605 1.83 17.594 1 90.38 162 THR A CA 1
ATOM 1271 C C . THR A 1 162 ? 4.449 1.395 16.703 1 90.38 162 THR A C 1
ATOM 1273 O O . THR A 1 162 ? 3.322 1.873 16.859 1 90.38 162 THR A O 1
ATOM 1276 N N . PRO A 1 163 ? 4.656 0.391 15.922 1 86.56 163 PRO A N 1
ATOM 1277 C CA . PRO A 1 163 ? 3.594 -0.059 15.016 1 86.56 163 PRO A CA 1
ATOM 1278 C C . PRO A 1 163 ? 2.453 -0.759 15.758 1 86.56 163 PRO A C 1
ATOM 1280 O O . PRO A 1 163 ? 1.298 -0.676 15.336 1 86.56 163 PRO A O 1
ATOM 1283 N N . VAL A 1 164 ? 2.756 -1.467 16.797 1 86.38 164 VAL A N 1
ATOM 1284 C CA . VAL A 1 164 ? 1.744 -2.16 17.594 1 86.38 164 VAL A CA 1
ATOM 1285 C C . VAL A 1 164 ? 1.687 -1.56 19 1 86.38 164 VAL A C 1
ATOM 1287 O O . VAL A 1 164 ? 2.684 -1.566 19.719 1 86.38 164 VAL A O 1
ATOM 1290 N N . LEU A 1 165 ? 0.484 -1.082 19.344 1 90 165 LEU A N 1
ATOM 1291 C CA . LEU A 1 165 ? 0.324 -0.414 20.641 1 90 165 LEU A CA 1
ATOM 1292 C C . LEU A 1 165 ? 0.215 -1.432 21.766 1 90 165 LEU A C 1
ATOM 1294 O O . LEU A 1 165 ? -0.456 -2.455 21.625 1 90 165 LEU A O 1
ATOM 1298 N N . SER A 1 166 ? 0.93 -1.241 22.828 1 91.62 166 SER A N 1
ATOM 1299 C CA . SER A 1 166 ? 0.724 -2.021 24.031 1 91.62 166 SER A CA 1
ATOM 1300 C C . SER A 1 166 ? -0.625 -1.707 24.672 1 91.62 166 SER A C 1
ATOM 1302 O O . SER A 1 166 ? -1.194 -0.639 24.438 1 91.62 166 SER A O 1
ATOM 1304 N N . PRO A 1 167 ? -1.12 -2.621 25.438 1 90.69 167 PRO A N 1
ATOM 1305 C CA . PRO A 1 167 ? -2.383 -2.35 26.125 1 90.69 167 PRO A CA 1
ATOM 1306 C C . PRO A 1 167 ? -2.318 -1.103 27 1 90.69 167 PRO A C 1
ATOM 1308 O O . PRO A 1 167 ? -3.277 -0.326 27.047 1 90.69 167 PRO A O 1
ATOM 1311 N N . SER A 1 168 ? -1.262 -0.9 27.672 1 92 168 SER A N 1
ATOM 1312 C CA . SER A 1 168 ? -1.115 0.265 28.547 1 92 168 SER A CA 1
ATOM 1313 C C . SER A 1 168 ? -1.159 1.561 27.734 1 92 168 SER A C 1
ATOM 1315 O O . SER A 1 168 ? -1.784 2.537 28.156 1 92 168 SER A O 1
ATOM 1317 N N . HIS A 1 169 ? -0.427 1.614 26.656 1 91.88 169 HIS A N 1
ATOM 1318 C CA . HIS A 1 169 ? -0.44 2.789 25.797 1 91.88 169 HIS A CA 1
ATOM 1319 C C . HIS A 1 169 ? -1.841 3.061 25.266 1 91.88 169 HIS A C 1
ATOM 1321 O O . HIS A 1 169 ? -2.277 4.211 25.203 1 91.88 169 HIS A O 1
ATOM 1327 N N . ARG A 1 170 ? -2.5 2.025 24.891 1 90.56 170 ARG A N 1
ATOM 1328 C CA . ARG A 1 170 ? -3.861 2.15 24.375 1 90.56 170 ARG A CA 1
ATOM 1329 C C . ARG A 1 170 ? -4.781 2.771 25.422 1 90.56 170 ARG A C 1
ATOM 1331 O O . ARG A 1 170 ? -5.57 3.664 25.109 1 90.56 170 ARG A O 1
ATOM 1338 N N . ASP A 1 171 ? -4.711 2.283 26.609 1 89.69 171 ASP A N 1
ATOM 1339 C CA . ASP A 1 171 ? -5.539 2.793 27.688 1 89.69 171 ASP A CA 1
ATOM 1340 C C . ASP A 1 171 ? -5.281 4.277 27.938 1 89.69 171 ASP A C 1
ATOM 1342 O O . ASP A 1 171 ? -6.219 5.055 28.109 1 89.69 171 ASP A O 1
ATOM 1346 N N . ARG A 1 172 ? -4.059 4.617 27.953 1 90.38 172 ARG A N 1
ATOM 1347 C CA . ARG A 1 172 ? -3.688 6.008 28.188 1 90.38 172 ARG A CA 1
ATOM 1348 C C . ARG A 1 172 ? -4.211 6.906 27.078 1 90.38 172 ARG A C 1
ATOM 1350 O O . ARG A 1 172 ? -4.707 8.008 27.344 1 90.38 172 ARG A O 1
ATOM 1357 N N . LEU A 1 173 ? -4.078 6.477 25.859 1 91.69 173 LEU A N 1
ATOM 1358 C CA . LEU A 1 173 ? -4.562 7.242 24.719 1 91.69 173 LEU A CA 1
ATOM 1359 C C . LEU A 1 173 ? -6.078 7.402 24.781 1 91.69 173 LEU A C 1
ATOM 1361 O O . LEU A 1 173 ? -6.605 8.469 24.453 1 91.69 173 LEU A O 1
ATOM 1365 N N . ASN A 1 174 ? -6.73 6.375 25.156 1 86.25 174 ASN A N 1
ATOM 1366 C CA . ASN A 1 174 ? -8.188 6.418 25.25 1 86.25 174 ASN A CA 1
ATOM 1367 C C . ASN A 1 174 ? -8.656 7.402 26.312 1 86.25 174 ASN A C 1
ATOM 1369 O O . ASN A 1 174 ? -9.781 7.895 26.266 1 86.25 174 ASN A O 1
ATOM 1373 N N . GLU A 1 175 ? -7.832 7.645 27.234 1 87 175 GLU A N 1
ATOM 1374 C CA . GLU A 1 175 ? -8.133 8.641 28.25 1 87 175 GLU A CA 1
ATOM 1375 C C . GLU A 1 175 ? -7.977 10.055 27.703 1 87 175 GLU A C 1
ATOM 1377 O O . GLU A 1 175 ? -8.656 10.984 28.156 1 87 175 GLU A O 1
ATOM 1382 N N . LEU A 1 176 ? -7.086 10.18 26.812 1 86.44 176 LEU A N 1
ATOM 1383 C CA . LEU A 1 176 ? -6.746 11.5 26.312 1 86.44 176 LEU A CA 1
ATOM 1384 C C . LEU A 1 176 ? -7.727 11.945 25.219 1 86.44 176 LEU A C 1
ATOM 1386 O O . LEU A 1 176 ? -7.957 13.141 25.047 1 86.44 176 LEU A O 1
ATOM 1390 N N . ALA A 1 177 ? -8.156 11.039 24.422 1 81.12 177 ALA A N 1
ATOM 1391 C CA . ALA A 1 177 ? -9.031 11.391 23.312 1 81.12 177 ALA A CA 1
ATOM 1392 C C . ALA A 1 177 ? -10.422 10.781 23.5 1 81.12 177 ALA A C 1
ATOM 1394 O O . ALA A 1 177 ? -10.562 9.719 24.109 1 81.12 177 ALA A O 1
ATOM 1395 N N . PRO A 1 178 ? -11.398 11.602 22.984 1 76.94 178 PRO A N 1
ATOM 1396 C CA . PRO A 1 178 ? -12.727 10.984 23 1 76.94 178 PRO A CA 1
ATOM 1397 C C . PRO A 1 178 ? -12.797 9.719 22.156 1 76.94 178 PRO A C 1
ATOM 1399 O O . PRO A 1 178 ? -12.086 9.594 21.156 1 76.94 178 PRO A O 1
ATOM 1402 N N . ILE A 1 179 ? -13.648 8.914 22.578 1 68.75 179 ILE A N 1
ATOM 1403 C CA . ILE A 1 179 ? -13.82 7.629 21.906 1 68.75 179 ILE A CA 1
ATOM 1404 C C . ILE A 1 179 ? -14.531 7.832 20.578 1 68.75 179 ILE A C 1
ATOM 1406 O O . ILE A 1 179 ? -15.492 8.602 20.484 1 68.75 179 ILE A O 1
ATOM 1410 N N . ALA A 1 180 ? -14.055 7.172 19.547 1 71.69 180 ALA A N 1
ATOM 1411 C CA . ALA A 1 180 ? -14.75 6.98 18.281 1 71.69 180 ALA A CA 1
ATOM 1412 C C . ALA A 1 180 ? -14.859 8.297 17.5 1 71.69 180 ALA A C 1
ATOM 1414 O O . ALA A 1 180 ? -15.875 8.57 16.875 1 71.69 180 ALA A O 1
ATOM 1415 N N . VAL A 1 181 ? -14.016 9.211 17.75 1 82.5 181 VAL A N 1
ATOM 1416 C CA . VAL A 1 181 ? -14.031 10.438 16.969 1 82.5 181 VAL A CA 1
ATOM 1417 C C . VAL A 1 181 ? -13.188 10.25 15.703 1 82.5 181 VAL A C 1
ATOM 1419 O O . VAL A 1 181 ? -12.203 9.508 15.711 1 82.5 181 VAL A O 1
ATOM 1422 N N . ALA A 1 182 ? -13.711 10.906 14.641 1 88.56 182 ALA A N 1
ATOM 1423 C CA . ALA A 1 182 ? -12.945 10.867 13.391 1 88.56 182 ALA A CA 1
ATOM 1424 C C . ALA A 1 182 ? -11.656 11.664 13.516 1 88.56 182 ALA A C 1
ATOM 1426 O O . ALA A 1 182 ? -11.656 12.898 13.414 1 88.56 182 ALA A O 1
ATOM 1427 N N . SER A 1 183 ? -10.57 10.984 13.641 1 92.75 183 SER A N 1
ATOM 1428 C CA . SER A 1 183 ? -9.273 11.578 13.938 1 92.75 183 SER A CA 1
ATOM 1429 C C . SER A 1 183 ? -8.414 11.68 12.68 1 92.75 183 SER A C 1
ATOM 1431 O O . SER A 1 183 ? -8.664 10.984 11.695 1 92.75 183 SER A O 1
ATOM 1433 N N . ARG A 1 184 ? -7.523 12.633 12.672 1 95.94 184 ARG A N 1
ATOM 1434 C CA . ARG A 1 184 ? -6.496 12.844 11.664 1 95.94 184 ARG A CA 1
ATOM 1435 C C . ARG A 1 184 ? -5.137 13.102 12.312 1 95.94 184 ARG A C 1
ATOM 1437 O O . ARG A 1 184 ? -5.066 13.586 13.438 1 95.94 184 ARG A O 1
ATOM 1444 N N . LEU A 1 185 ? -4.102 12.695 11.672 1 97.75 185 LEU A N 1
ATOM 1445 C CA . LEU A 1 185 ? -2.756 13.117 12.039 1 97.75 185 LEU A CA 1
ATOM 1446 C C . LEU A 1 185 ? -2.176 14.062 10.992 1 97.75 185 LEU A C 1
ATOM 1448 O O . LEU A 1 185 ? -2.164 13.75 9.805 1 97.75 185 LEU A O 1
ATOM 1452 N N . THR A 1 186 ? -1.76 15.219 11.43 1 98.44 186 THR A N 1
ATOM 1453 C CA . THR A 1 186 ? -1.174 16.219 10.555 1 98.44 186 THR A CA 1
ATOM 1454 C C . THR A 1 186 ? 0.309 16.406 10.867 1 98.44 186 THR A C 1
ATOM 1456 O O . THR A 1 186 ? 0.697 16.531 12.031 1 98.44 186 THR A O 1
ATOM 1459 N N . VAL A 1 187 ? 1.111 16.406 9.859 1 98.5 187 VAL A N 1
ATOM 1460 C CA . VAL A 1 187 ? 2.529 16.734 9.961 1 98.5 187 VAL A CA 1
ATOM 1461 C C . VAL A 1 187 ? 2.789 18.109 9.328 1 98.5 187 VAL A C 1
ATOM 1463 O O . VAL A 1 187 ? 2.355 18.359 8.203 1 98.5 187 VAL A O 1
ATOM 1466 N N . ILE A 1 188 ? 3.346 18.969 10.055 1 98.12 188 ILE A N 1
ATOM 1467 C CA . ILE A 1 188 ? 3.873 20.234 9.539 1 98.12 188 ILE A CA 1
ATOM 1468 C C . ILE A 1 188 ? 5.391 20.125 9.391 1 98.12 188 ILE A C 1
ATOM 1470 O O . ILE A 1 188 ? 6.117 20.141 10.383 1 98.12 188 ILE A O 1
ATOM 1474 N N . GLU A 1 189 ? 5.828 20.047 8.195 1 97.94 189 GLU A N 1
ATOM 1475 C CA . GLU A 1 189 ? 7.258 19.906 7.918 1 97.94 189 GLU A CA 1
ATOM 1476 C C . GLU A 1 189 ? 7.887 21.266 7.605 1 97.94 189 GLU A C 1
ATOM 1478 O O . GLU A 1 189 ? 7.398 22 6.746 1 97.94 189 GLU A O 1
ATOM 1483 N N . CYS A 1 190 ? 8.945 21.562 8.336 1 96.94 190 CYS A N 1
ATOM 1484 C CA . CYS A 1 190 ? 9.672 22.812 8.141 1 96.94 190 CYS A CA 1
ATOM 1485 C C . CYS A 1 190 ? 11 22.562 7.438 1 96.94 190 CYS A C 1
ATOM 1487 O O . CYS A 1 190 ? 11.508 21.438 7.43 1 96.94 190 CYS A O 1
ATOM 1489 N N . ALA A 1 191 ? 11.523 23.609 6.809 1 94.69 191 ALA A N 1
ATOM 1490 C CA . ALA A 1 191 ? 12.781 23.531 6.074 1 94.69 191 ALA A CA 1
ATOM 1491 C C . ALA A 1 191 ? 13.961 23.312 7.027 1 94.69 191 ALA A C 1
ATOM 1493 O O . ALA A 1 191 ? 14.984 22.75 6.645 1 94.69 191 ALA A O 1
ATOM 1494 N N . GLN A 1 192 ? 13.789 23.812 8.242 1 93.38 192 GLN A N 1
ATOM 1495 C CA . GLN A 1 192 ? 14.812 23.703 9.281 1 93.38 192 GLN A CA 1
ATOM 1496 C C . GLN A 1 192 ? 14.234 23.094 10.555 1 93.38 192 GLN A C 1
ATOM 1498 O O . GLN A 1 192 ? 13.016 23.047 10.727 1 93.38 192 GLN A O 1
ATOM 1503 N N . PRO A 1 193 ? 15.109 22.594 11.383 1 94.5 193 PRO A N 1
ATOM 1504 C CA . PRO A 1 193 ? 14.617 22.031 12.648 1 94.5 193 PRO A CA 1
ATOM 1505 C C . PRO A 1 193 ? 13.75 23.031 13.422 1 94.5 193 PRO A C 1
ATOM 1507 O O . PRO A 1 193 ? 14.055 24.219 13.453 1 94.5 193 PRO A O 1
ATOM 1510 N N . VAL A 1 194 ? 12.781 22.547 14.023 1 93.38 194 VAL A N 1
ATOM 1511 C CA . VAL A 1 194 ? 11.852 23.375 14.789 1 93.38 194 VAL A CA 1
ATOM 1512 C C . VAL A 1 194 ? 12.477 23.766 16.125 1 93.38 194 VAL A C 1
ATOM 1514 O O . VAL A 1 194 ? 12.586 22.938 17.031 1 93.38 194 VAL A O 1
ATOM 1517 N N . THR A 1 195 ? 12.812 25 16.234 1 89.69 195 THR A N 1
ATOM 1518 C CA . THR A 1 195 ? 13.352 25.516 17.484 1 89.69 195 THR A CA 1
ATOM 1519 C C . THR A 1 195 ? 12.25 25.719 18.516 1 89.69 195 THR A C 1
ATOM 1521 O O . THR A 1 195 ? 11.07 25.75 18.172 1 89.69 195 THR A O 1
ATOM 1524 N N . PRO A 1 196 ? 12.664 25.844 19.75 1 82 196 PRO A N 1
ATOM 1525 C CA . PRO A 1 196 ? 11.656 26.094 20.797 1 82 196 PRO A CA 1
ATOM 1526 C C . PRO A 1 196 ? 10.828 27.344 20.516 1 82 196 PRO A C 1
ATOM 1528 O O . PRO A 1 196 ? 9.625 27.359 20.781 1 82 196 PRO A O 1
ATOM 1531 N N . GLN A 1 197 ? 11.445 28.375 20.062 1 79.75 197 GLN A N 1
ATOM 1532 C CA . GLN A 1 197 ? 10.742 29.609 19.75 1 79.75 197 GLN A CA 1
ATOM 1533 C C . GLN A 1 197 ? 9.727 29.406 18.641 1 79.75 197 GLN A C 1
ATOM 1535 O O . GLN A 1 197 ? 8.586 29.859 18.75 1 79.75 197 GLN A O 1
ATOM 1540 N N . LEU A 1 198 ? 10.18 28.766 17.562 1 86.56 198 LEU A N 1
ATOM 1541 C CA . LEU A 1 198 ? 9.273 28.469 16.453 1 86.56 198 LEU A CA 1
ATOM 1542 C C . LEU A 1 198 ? 8.125 27.578 16.922 1 86.56 198 LEU A C 1
ATOM 1544 O O . LEU A 1 198 ? 6.98 27.781 16.516 1 86.56 198 LEU A O 1
ATOM 1548 N N . ALA A 1 199 ? 8.477 26.641 17.734 1 87.31 199 ALA A N 1
ATOM 1549 C CA . ALA A 1 199 ? 7.48 25.734 18.281 1 87.31 199 ALA A CA 1
ATOM 1550 C C . ALA A 1 199 ? 6.375 26.484 19.016 1 87.31 199 ALA A C 1
ATOM 1552 O O . ALA A 1 199 ? 5.191 26.219 18.812 1 87.31 199 ALA A O 1
ATOM 1553 N N . GLU A 1 200 ? 6.758 27.375 19.859 1 79.12 200 GLU A N 1
ATOM 1554 C CA . GLU A 1 200 ? 5.801 28.156 20.625 1 79.12 200 GLU A CA 1
ATOM 1555 C C . GLU A 1 200 ? 4.859 28.922 19.703 1 79.12 200 GLU A C 1
ATOM 1557 O O . GLU A 1 200 ? 3.654 29 19.953 1 79.12 200 GLU A O 1
ATOM 1562 N N . ARG A 1 201 ? 5.391 29.469 18.703 1 80.19 201 ARG A N 1
ATOM 1563 C CA . ARG A 1 201 ? 4.59 30.234 17.75 1 80.19 201 ARG A CA 1
ATOM 1564 C C . ARG A 1 201 ? 3.66 29.328 16.969 1 80.19 201 ARG A C 1
ATOM 1566 O O . ARG A 1 201 ? 2.494 29.656 16.75 1 80.19 201 ARG A O 1
ATOM 1573 N N . LEU A 1 202 ? 4.215 28.203 16.547 1 89.12 202 LEU A N 1
ATOM 1574 C CA . LEU A 1 202 ? 3.404 27.234 15.82 1 89.12 202 LEU A CA 1
ATOM 1575 C C . LEU A 1 202 ? 2.25 26.734 16.688 1 89.12 202 LEU A C 1
ATOM 1577 O O . LEU A 1 202 ? 1.116 26.625 16.219 1 89.12 202 LEU A O 1
ATOM 1581 N N . PHE A 1 203 ? 2.561 26.5 17.906 1 84.25 203 PHE A N 1
ATOM 1582 C CA . PHE A 1 203 ? 1.54 26.047 18.844 1 84.25 203 PHE A CA 1
ATOM 1583 C C . PHE A 1 203 ? 0.451 27.109 19 1 84.25 203 PHE A C 1
ATOM 1585 O O . PHE A 1 203 ? -0.73 26.766 19.109 1 84.25 203 PHE A O 1
ATOM 1592 N N . TYR A 1 204 ? 0.894 28.219 19.062 1 75.19 204 TYR A N 1
ATOM 1593 C CA . TYR A 1 204 ? -0.07 29.312 19.203 1 75.19 204 TYR A CA 1
ATOM 1594 C C . TYR A 1 204 ? -1.021 29.344 18 1 75.19 204 TYR A C 1
ATOM 1596 O O . TYR A 1 204 ? -2.238 29.453 18.188 1 75.19 204 TYR A O 1
ATOM 1604 N N . VAL A 1 205 ? -0.453 29.328 16.812 1 84.19 205 VAL A N 1
ATOM 1605 C CA . VAL A 1 205 ? -1.282 29.344 15.617 1 84.19 205 VAL A CA 1
ATOM 1606 C C . VAL A 1 205 ? -2.229 28.156 15.617 1 84.19 205 VAL A C 1
ATOM 1608 O O . VAL A 1 205 ? -3.408 28.281 15.281 1 84.19 205 VAL A O 1
ATOM 1611 N N . LEU A 1 206 ? -1.727 27.031 16.031 1 88.81 206 LEU A N 1
ATOM 1612 C CA . LEU A 1 206 ? -2.527 25.812 16.109 1 88.81 206 LEU A CA 1
ATOM 1613 C C . LEU A 1 206 ? -3.674 25.969 17.094 1 88.81 206 LEU A C 1
ATOM 1615 O O . LEU A 1 206 ? -4.801 25.547 16.828 1 88.81 206 LEU A O 1
ATOM 1619 N N . ALA A 1 207 ? -3.398 26.516 18.219 1 78 207 ALA A N 1
ATOM 1620 C CA . ALA A 1 207 ? -4.371 26.688 19.297 1 78 207 ALA A CA 1
ATOM 1621 C C . ALA A 1 207 ? -5.504 27.609 18.859 1 78 207 ALA A C 1
ATOM 1623 O O . ALA A 1 207 ? -6.617 27.531 19.391 1 78 207 ALA A O 1
ATOM 1624 N N . THR A 1 208 ? -5.219 28.453 17.969 1 77.25 208 THR A N 1
ATOM 1625 C CA . THR A 1 208 ? -6.215 29.438 17.547 1 77.25 208 THR A CA 1
ATOM 1626 C C . THR A 1 208 ? -7.125 28.859 16.469 1 77.25 208 THR A C 1
ATOM 1628 O O . THR A 1 208 ? -8.109 29.484 16.078 1 77.25 208 THR A O 1
ATOM 1631 N N . GLN A 1 209 ? -6.773 27.641 15.961 1 86.75 209 GLN A N 1
ATOM 1632 C CA . GLN A 1 209 ? -7.605 27.016 14.938 1 86.75 209 GLN A CA 1
ATOM 1633 C C . GLN A 1 209 ? -8.93 26.531 15.523 1 86.75 209 GLN A C 1
ATOM 1635 O O . GLN A 1 209 ? -8.945 25.594 16.312 1 86.75 209 GLN A O 1
ATOM 1640 N N . GLN A 1 210 ? -10 27.125 15.156 1 83.69 210 GLN A N 1
ATOM 1641 C CA . GLN A 1 210 ? -11.305 26.812 15.719 1 83.69 210 GLN A CA 1
ATOM 1642 C C . GLN A 1 210 ? -11.883 25.547 15.102 1 83.69 210 GLN A C 1
ATOM 1644 O O . GLN A 1 210 ? -12.727 24.875 15.711 1 83.69 210 GLN A O 1
ATOM 1649 N N . ALA A 1 211 ? -11.445 25.219 13.961 1 91.62 211 ALA A N 1
ATOM 1650 C CA . ALA A 1 211 ? -12.047 24.125 13.211 1 91.62 211 ALA A CA 1
ATOM 1651 C C . ALA A 1 211 ? -11.602 22.766 13.766 1 91.62 211 ALA A C 1
ATOM 1653 O O . ALA A 1 211 ? -12.234 21.75 13.508 1 91.62 211 ALA A O 1
ATOM 1654 N N . ILE A 1 212 ? -10.5 22.766 14.531 1 93.31 212 ILE A N 1
ATOM 1655 C CA . ILE A 1 212 ? -9.969 21.484 14.977 1 93.31 212 ILE A CA 1
ATOM 1656 C C . ILE A 1 212 ? -9.797 21.5 16.484 1 93.31 212 ILE A C 1
ATOM 1658 O O . ILE A 1 212 ? -9.719 22.562 17.109 1 93.31 212 ILE A O 1
ATOM 1662 N N . GLU A 1 213 ? -9.805 20.297 17.047 1 91.5 213 GLU A N 1
ATOM 1663 C CA . GLU A 1 213 ? -9.383 20.047 18.406 1 91.5 213 GLU A CA 1
ATOM 1664 C C . GLU A 1 213 ? -8.102 19.219 18.453 1 91.5 213 GLU A C 1
ATOM 1666 O O . GLU A 1 213 ? -8.055 18.109 17.922 1 91.5 213 GLU A O 1
ATOM 1671 N N . VAL A 1 214 ? -7.098 19.781 19.078 1 93.12 214 VAL A N 1
ATOM 1672 C CA . VAL A 1 214 ? -5.809 19.109 19.172 1 93.12 214 VAL A CA 1
ATOM 1673 C C . VAL A 1 214 ? -5.805 18.156 20.359 1 93.12 214 VAL A C 1
ATOM 1675 O O . VAL A 1 214 ? -6.125 18.547 21.484 1 93.12 214 VAL A O 1
ATOM 1678 N N . VAL A 1 215 ? -5.48 16.906 20.125 1 93.12 215 VAL A N 1
ATOM 1679 C CA . VAL A 1 215 ? -5.395 15.914 21.188 1 93.12 215 VAL A CA 1
ATOM 1680 C C . VAL A 1 215 ? -3.971 15.867 21.75 1 93.12 215 VAL A C 1
ATOM 1682 O O . VAL A 1 215 ? -3.756 16.078 22.938 1 93.12 215 VAL A O 1
ATOM 1685 N N . LEU A 1 216 ? -3.057 15.594 20.906 1 94.62 216 LEU A N 1
ATOM 1686 C CA . LEU A 1 216 ? -1.642 15.578 21.25 1 94.62 216 LEU A CA 1
ATOM 1687 C C . LEU A 1 216 ? -0.795 16.203 20.141 1 94.62 216 LEU A C 1
ATOM 1689 O O . LEU A 1 216 ? -1.203 16.219 18.984 1 94.62 216 LEU A O 1
ATOM 1693 N N . HIS A 1 217 ? 0.329 16.734 20.516 1 94.94 217 HIS A N 1
ATOM 1694 C CA . HIS A 1 217 ? 1.307 17.234 19.547 1 94.94 217 HIS A CA 1
ATOM 1695 C C . HIS A 1 217 ? 2.73 16.953 20.016 1 94.94 217 HIS A C 1
ATOM 1697 O O . HIS A 1 217 ? 2.965 16.75 21.219 1 94.94 217 HIS A O 1
ATOM 1703 N N . ALA A 1 218 ? 3.641 16.875 19.125 1 95.81 218 ALA A N 1
ATOM 1704 C CA . ALA A 1 218 ? 5.051 16.672 19.438 1 95.81 218 ALA A CA 1
ATOM 1705 C C . ALA A 1 218 ? 5.945 17.172 18.297 1 95.81 218 ALA A C 1
ATOM 1707 O O . ALA A 1 218 ? 5.523 17.219 17.141 1 95.81 218 ALA A O 1
ATOM 1708 N N . ILE A 1 219 ? 7.121 17.547 18.719 1 95.75 219 ILE A N 1
ATOM 1709 C CA . ILE A 1 219 ? 8.117 17.984 17.75 1 95.75 219 ILE A CA 1
ATOM 1710 C C . ILE A 1 219 ? 9.133 16.859 17.516 1 95.75 219 ILE A C 1
ATOM 1712 O O . ILE A 1 219 ? 9.625 16.266 18.484 1 95.75 219 ILE A O 1
ATOM 1716 N N . ASP A 1 220 ? 9.344 16.531 16.312 1 96 220 ASP A N 1
ATOM 1717 C CA . ASP A 1 220 ? 10.359 15.562 15.891 1 96 220 ASP A CA 1
ATOM 1718 C C . ASP A 1 220 ? 11.258 16.141 14.797 1 96 220 ASP A C 1
ATOM 1720 O O . ASP A 1 220 ? 10.969 15.992 13.609 1 96 220 ASP A O 1
ATOM 1724 N N . GLY A 1 221 ? 12.344 16.734 15.25 1 95.25 221 GLY A N 1
ATOM 1725 C CA . GLY A 1 221 ? 13.258 17.344 14.305 1 95.25 221 GLY A CA 1
ATOM 1726 C C . GLY A 1 221 ? 12.656 18.516 13.555 1 95.25 221 GLY A C 1
ATOM 1727 O O . GLY A 1 221 ? 12.414 19.578 14.141 1 95.25 221 GLY A O 1
ATOM 1728 N N . GLN A 1 222 ? 12.391 18.344 12.305 1 96.88 222 GLN A N 1
ATOM 1729 C CA . GLN A 1 222 ? 11.875 19.391 11.445 1 96.88 222 GLN A CA 1
ATOM 1730 C C . GLN A 1 222 ? 10.352 19.312 11.328 1 96.88 222 GLN A C 1
ATOM 1732 O O . GLN A 1 222 ? 9.75 20.016 10.508 1 96.88 222 GLN A O 1
ATOM 1737 N N . GLN A 1 223 ? 9.82 18.469 12.109 1 97.81 223 GLN A N 1
ATOM 1738 C CA . GLN A 1 223 ? 8.391 18.219 11.93 1 97.81 223 GLN A CA 1
ATOM 1739 C C . GLN A 1 223 ? 7.621 18.484 13.219 1 97.81 223 GLN A C 1
ATOM 1741 O O . GLN A 1 223 ? 8.102 18.156 14.312 1 97.81 223 GLN A O 1
ATOM 1746 N N . LEU A 1 224 ? 6.508 19.141 13.141 1 97.56 224 LEU A N 1
ATOM 1747 C CA . LEU A 1 224 ? 5.488 19.156 14.188 1 97.56 224 LEU A CA 1
ATOM 1748 C C . LEU A 1 224 ? 4.379 18.156 13.883 1 97.56 224 LEU A C 1
ATOM 1750 O O . LEU A 1 224 ? 3.717 18.266 12.852 1 97.56 224 LEU A O 1
ATOM 1754 N N . LEU A 1 225 ? 4.242 17.188 14.742 1 98.12 225 LEU A N 1
ATOM 1755 C CA . LEU A 1 225 ? 3.217 16.156 14.625 1 98.12 225 LEU A CA 1
ATOM 1756 C C . LEU A 1 225 ? 1.996 16.5 15.469 1 98.12 225 LEU A C 1
ATOM 1758 O O . LEU A 1 225 ? 2.125 16.828 16.656 1 98.12 225 LEU A O 1
ATOM 1762 N N . VAL A 1 226 ? 0.774 16.453 14.867 1 97.62 226 VAL A N 1
ATOM 1763 C CA . VAL A 1 226 ? -0.427 16.875 15.57 1 97.62 226 VAL A CA 1
ATOM 1764 C C . VAL A 1 226 ? -1.535 15.852 15.383 1 97.62 226 VAL A C 1
ATOM 1766 O O . VAL A 1 226 ? -1.996 15.617 14.266 1 97.62 226 VAL A O 1
ATOM 1769 N N . TRP A 1 227 ? -1.928 15.195 16.422 1 96.94 227 TRP A N 1
ATOM 1770 C CA . TRP A 1 227 ? -3.154 14.406 16.438 1 96.94 227 TRP A CA 1
ATOM 1771 C C . TRP A 1 227 ? -4.363 15.281 16.734 1 96.94 227 TRP A C 1
ATOM 1773 O O . TRP A 1 227 ? -4.402 15.953 17.766 1 96.94 227 TRP A O 1
ATOM 1783 N N . HIS A 1 228 ? -5.383 15.328 15.828 1 95.88 228 HIS A N 1
ATOM 1784 C CA . HIS A 1 228 ? -6.539 16.188 16.016 1 95.88 228 HIS A CA 1
ATOM 1785 C C . HIS A 1 228 ? -7.793 15.586 15.398 1 95.88 228 HIS A C 1
ATOM 1787 O O . HIS A 1 228 ? -7.719 14.562 14.711 1 95.88 228 HIS A O 1
ATOM 1793 N N . TYR A 1 229 ? -8.906 16.125 15.695 1 93.44 229 TYR A N 1
ATOM 1794 C CA . TYR A 1 229 ? -10.164 15.828 15.016 1 93.44 229 TYR A CA 1
ATOM 1795 C C . TYR A 1 229 ? -10.922 17.109 14.68 1 93.44 229 TYR A C 1
ATOM 1797 O O . TYR A 1 229 ? -10.664 18.156 15.273 1 93.44 229 TYR A O 1
ATOM 1805 N N . MET A 1 230 ? -11.719 17 13.625 1 91.31 230 MET A N 1
ATOM 1806 C CA . MET A 1 230 ? -12.539 18.125 13.219 1 91.31 230 MET A CA 1
ATOM 1807 C C . MET A 1 230 ? -13.711 18.312 14.172 1 91.31 230 MET A C 1
ATOM 1809 O O . MET A 1 230 ? -14.305 17.344 14.633 1 91.31 230 MET A O 1
ATOM 1813 N N . LYS A 1 231 ? -14.047 19.547 14.43 1 88.69 231 LYS A N 1
ATOM 1814 C CA . LYS A 1 231 ? -15.203 19.844 15.266 1 88.69 231 LYS A CA 1
ATOM 1815 C C . LYS A 1 231 ? -16.5 19.719 14.469 1 88.69 231 LYS A C 1
ATOM 1817 O O . LYS A 1 231 ? -17.578 19.641 15.055 1 88.69 231 LYS A O 1
ATOM 1822 N N . SER A 1 232 ? -16.375 19.656 13.18 1 88.38 232 SER A N 1
ATOM 1823 C CA . SER A 1 232 ? -17.531 19.469 12.32 1 88.38 232 SER A CA 1
ATOM 1824 C C . SER A 1 232 ? -18.109 18.062 12.461 1 88.38 232 SER A C 1
ATOM 1826 O O . SER A 1 232 ? -17.453 17.172 13.008 1 88.38 232 SER A O 1
ATOM 1828 N N . ASP A 1 233 ? -19.312 17.953 11.93 1 87.75 233 ASP A N 1
ATOM 1829 C CA . ASP A 1 233 ? -19.938 16.641 11.891 1 87.75 233 ASP A CA 1
ATOM 1830 C C . ASP A 1 233 ? -19.219 15.719 10.906 1 87.75 233 ASP A C 1
ATOM 1832 O O . ASP A 1 233 ? -18.562 16.188 9.977 1 87.75 233 ASP A O 1
ATOM 1836 N N . LEU A 1 234 ? -19.422 14.461 11.18 1 85.06 234 LEU A N 1
ATOM 1837 C CA . LEU A 1 234 ? -18.734 13.438 10.391 1 85.06 234 LEU A CA 1
ATOM 1838 C C . LEU A 1 234 ? -19.094 13.57 8.906 1 85.06 234 LEU A C 1
ATOM 1840 O O . LEU A 1 234 ? -18.234 13.406 8.047 1 85.06 234 LEU A O 1
ATOM 1844 N N . ALA A 1 235 ? -20.266 13.875 8.586 1 81.56 235 ALA A N 1
ATOM 1845 C CA . ALA A 1 235 ? -20.75 13.953 7.211 1 81.56 235 ALA A CA 1
ATOM 1846 C C . ALA A 1 235 ? -20.031 15.055 6.445 1 81.56 235 ALA A C 1
ATOM 1848 O O . ALA A 1 235 ? -19.844 14.953 5.23 1 81.56 235 ALA A O 1
ATOM 1849 N N . GLU A 1 236 ? -19.562 16.078 7.113 1 87.25 236 GLU A N 1
ATOM 1850 C CA . GLU A 1 236 ? -18.922 17.234 6.484 1 87.25 236 GLU A CA 1
ATOM 1851 C C . GLU A 1 236 ? -17.422 17.25 6.766 1 87.25 236 GLU A C 1
ATOM 1853 O O . GLU A 1 236 ? -16.719 18.172 6.367 1 87.25 236 GLU A O 1
ATOM 1858 N N . GLU A 1 237 ? -16.969 16.234 7.453 1 88.19 237 GLU A N 1
ATOM 1859 C CA . GLU A 1 237 ? -15.609 16.25 7.984 1 88.19 237 GLU A CA 1
ATOM 1860 C C . GLU A 1 237 ? -14.586 16.438 6.875 1 88.19 237 GLU A C 1
ATOM 1862 O O . GLU A 1 237 ? -13.656 17.234 7.004 1 88.19 237 GLU A O 1
ATOM 1867 N N . GLU A 1 238 ? -14.766 15.75 5.801 1 86.31 238 GLU A N 1
ATOM 1868 C CA . GLU A 1 238 ? -13.781 15.797 4.723 1 86.31 238 GLU A CA 1
ATOM 1869 C C . GLU A 1 238 ? -13.75 17.172 4.062 1 86.31 238 GLU A C 1
ATOM 1871 O O . GLU A 1 238 ? -12.672 17.719 3.807 1 86.31 238 GLU A O 1
ATOM 1876 N N . THR A 1 239 ? -14.891 17.672 3.734 1 87.06 239 THR A N 1
ATOM 1877 C CA . THR A 1 239 ? -14.969 18.984 3.117 1 87.06 239 THR A CA 1
ATOM 1878 C C . THR A 1 239 ? -14.391 20.047 4.043 1 87.06 239 THR A C 1
ATOM 1880 O O . THR A 1 239 ? -13.633 20.922 3.602 1 87.06 239 THR A O 1
ATOM 1883 N N . ALA A 1 240 ? -14.734 19.969 5.277 1 91.94 240 ALA A N 1
ATOM 1884 C CA . ALA A 1 240 ? -14.234 20.922 6.266 1 91.94 240 ALA A CA 1
ATOM 1885 C C . ALA A 1 240 ? -12.719 20.812 6.422 1 91.94 240 ALA A C 1
ATOM 1887 O O . ALA A 1 240 ? -12.031 21.828 6.562 1 91.94 240 ALA A O 1
ATOM 1888 N N . LEU A 1 241 ? -12.266 19.625 6.414 1 93.88 241 LEU A N 1
ATOM 1889 C CA . LEU A 1 241 ? -10.836 19.375 6.559 1 93.88 241 LEU A CA 1
ATOM 1890 C C . LEU A 1 241 ? -10.055 20.016 5.418 1 93.88 241 LEU A C 1
ATOM 1892 O O . LEU A 1 241 ? -9.031 20.672 5.648 1 93.88 241 LEU A O 1
ATOM 1896 N N . LEU A 1 242 ? -10.5 19.828 4.227 1 92.94 242 LEU A N 1
ATOM 1897 C CA . LEU A 1 242 ? -9.797 20.344 3.059 1 92.94 242 LEU A CA 1
ATOM 1898 C C . LEU A 1 242 ? -9.773 21.875 3.066 1 92.94 242 LEU A C 1
ATOM 1900 O O . LEU A 1 242 ? -8.75 22.484 2.756 1 92.94 242 LEU A O 1
ATOM 1904 N N . GLN A 1 243 ? -10.844 22.453 3.369 1 93.25 243 GLN A N 1
ATOM 1905 C CA . GLN A 1 243 ? -10.914 23.906 3.463 1 93.25 243 GLN A CA 1
ATOM 1906 C C . GLN A 1 243 ? -9.984 24.438 4.555 1 93.25 243 GLN A C 1
ATOM 1908 O O . GLN A 1 243 ? -9.266 25.406 4.348 1 93.25 243 GLN A O 1
ATOM 1913 N N . TRP A 1 244 ? -10.07 23.781 5.637 1 95.06 244 TRP A N 1
ATOM 1914 C CA . TRP A 1 244 ? -9.211 24.156 6.754 1 95.06 244 TRP A CA 1
ATOM 1915 C C . TRP A 1 244 ? -7.742 24.016 6.387 1 95.06 244 TRP A C 1
ATOM 1917 O O . TRP A 1 244 ? -6.945 24.922 6.645 1 95.06 244 TRP A O 1
ATOM 1927 N N . ALA A 1 245 ? -7.355 22.891 5.832 1 96.94 245 ALA A N 1
ATOM 1928 C CA . ALA A 1 245 ? -5.965 22.594 5.508 1 96.94 245 ALA A CA 1
ATOM 1929 C C . ALA A 1 245 ? -5.383 23.641 4.57 1 96.94 245 ALA A C 1
ATOM 1931 O O . ALA A 1 245 ? -4.25 24.094 4.758 1 96.94 245 ALA A O 1
ATOM 1932 N N . ASP A 1 246 ? -6.125 24 3.586 1 95.12 246 ASP A N 1
ATOM 1933 C CA . ASP A 1 246 ? -5.676 25 2.623 1 95.12 246 ASP A CA 1
ATOM 1934 C C . ASP A 1 246 ? -5.457 26.359 3.297 1 95.12 246 ASP A C 1
ATOM 1936 O O . ASP A 1 246 ? -4.418 27 3.109 1 95.12 246 ASP A O 1
ATOM 1940 N N . ARG A 1 247 ? -6.398 26.781 4.051 1 93.75 247 ARG A N 1
ATOM 1941 C CA . ARG A 1 247 ? -6.312 28.047 4.758 1 93.75 247 ARG A CA 1
ATOM 1942 C C . ARG A 1 247 ? -5.176 28.047 5.773 1 93.75 247 ARG A C 1
ATOM 1944 O O . ARG A 1 247 ? -4.422 29.016 5.879 1 93.75 247 ARG A O 1
ATOM 1951 N N . PHE A 1 248 ? -5.105 26.969 6.508 1 95.31 248 PHE A N 1
ATOM 1952 C CA . PHE A 1 248 ? -4.117 26.859 7.57 1 95.31 248 PHE A CA 1
ATOM 1953 C C . PHE A 1 248 ? -2.703 26.891 7 1 95.31 248 PHE A C 1
ATOM 1955 O O . PHE A 1 248 ? -1.831 27.578 7.531 1 95.31 248 PHE A O 1
ATOM 1962 N N . GLU A 1 249 ? -2.453 26.125 5.941 1 96.25 249 GLU A N 1
ATOM 1963 C CA . GLU A 1 249 ? -1.121 26.141 5.344 1 96.25 249 GLU A CA 1
ATOM 1964 C C . GLU A 1 249 ? -0.761 27.531 4.816 1 96.25 249 GLU A C 1
ATOM 1966 O O . GLU A 1 249 ? 0.383 27.969 4.945 1 96.25 249 GLU A O 1
ATOM 1971 N N . THR A 1 250 ? -1.692 28.141 4.129 1 93.69 250 THR A N 1
ATOM 1972 C CA . THR A 1 250 ? -1.467 29.5 3.646 1 93.69 250 THR A CA 1
ATOM 1973 C C . THR A 1 250 ? -1.106 30.438 4.801 1 93.69 250 THR A C 1
ATOM 1975 O O . THR A 1 250 ? -0.175 31.234 4.691 1 93.69 250 THR A O 1
ATOM 1978 N N . GLN A 1 251 ? -1.839 30.312 5.875 1 91.19 251 GLN A N 1
ATOM 1979 C CA . GLN A 1 251 ? -1.568 31.109 7.066 1 91.19 251 GLN A CA 1
ATOM 1980 C C . GLN A 1 251 ? -0.161 30.844 7.594 1 91.19 251 GLN A C 1
ATOM 1982 O O . GLN A 1 251 ? 0.56 31.781 7.945 1 91.19 251 GLN A O 1
ATOM 1987 N N . LEU A 1 252 ? 0.206 29.609 7.711 1 94 252 LEU A N 1
ATOM 1988 C CA . LEU A 1 252 ? 1.536 29.25 8.188 1 94 252 LEU A CA 1
ATOM 1989 C C . LEU A 1 252 ? 2.617 29.828 7.277 1 94 252 LEU A C 1
ATOM 1991 O O . LEU A 1 252 ? 3.623 30.344 7.762 1 94 252 LEU A O 1
ATOM 1995 N N . ARG A 1 253 ? 2.404 29.734 5.988 1 93.12 253 ARG A N 1
ATOM 1996 C CA . ARG A 1 253 ? 3.389 30.219 5.027 1 93.12 253 ARG A CA 1
ATOM 1997 C C . ARG A 1 253 ? 3.545 31.734 5.121 1 93.12 253 ARG A C 1
ATOM 1999 O O . ARG A 1 253 ? 4.645 32.25 4.941 1 93.12 253 ARG A O 1
ATOM 2006 N N . ASP A 1 254 ? 2.469 32.375 5.316 1 90.19 254 ASP A N 1
ATOM 2007 C CA . ASP A 1 254 ? 2.504 33.844 5.445 1 90.19 254 ASP A CA 1
ATOM 2008 C C . ASP A 1 254 ? 3.227 34.25 6.723 1 90.19 254 ASP A C 1
ATOM 2010 O O . ASP A 1 254 ? 3.984 35.25 6.723 1 90.19 254 ASP A O 1
ATOM 2014 N N . LYS A 1 255 ? 3.016 33.5 7.754 1 83.75 255 LYS A N 1
ATOM 2015 C CA . LYS A 1 255 ? 3.543 33.875 9.062 1 83.75 255 LYS A CA 1
ATOM 2016 C C . LYS A 1 255 ? 4.984 33.406 9.227 1 83.75 255 LYS A C 1
ATOM 2018 O O . LYS A 1 255 ? 5.777 34.031 9.93 1 83.75 255 LYS A O 1
ATOM 2023 N N . PHE A 1 256 ? 5.207 32.281 8.656 1 89.94 256 PHE A N 1
ATOM 2024 C CA . PHE A 1 256 ? 6.527 31.688 8.836 1 89.94 256 PHE A CA 1
ATOM 2025 C C . PHE A 1 256 ? 7.227 31.5 7.492 1 89.94 256 PHE A C 1
ATOM 2027 O O . PHE A 1 256 ? 7.586 30.375 7.125 1 89.94 256 PHE A O 1
ATOM 2034 N N . ILE A 1 257 ? 7.637 32.531 6.867 1 89.19 257 ILE A N 1
ATOM 2035 C CA . ILE A 1 257 ? 8.164 32.531 5.504 1 89.19 257 ILE A CA 1
ATOM 2036 C C . ILE A 1 257 ? 9.453 31.734 5.453 1 89.19 257 ILE A C 1
ATOM 2038 O O . ILE A 1 257 ? 9.625 30.875 4.582 1 89.19 257 ILE A O 1
ATOM 2042 N N . GLU A 1 258 ? 10.281 31.906 6.449 1 90.81 258 GLU A N 1
ATOM 2043 C CA . GLU A 1 258 ? 11.602 31.281 6.426 1 90.81 258 GLU A CA 1
ATOM 2044 C C . GLU A 1 258 ? 11.5 29.781 6.68 1 90.81 258 GLU A C 1
ATOM 2046 O O . GLU A 1 258 ? 12.312 29 6.18 1 90.81 258 GLU A O 1
ATOM 2051 N N . ALA A 1 259 ? 10.492 29.375 7.422 1 92.94 259 ALA A N 1
ATOM 2052 C CA . ALA A 1 259 ? 10.359 27.969 7.785 1 92.94 259 ALA A CA 1
ATOM 2053 C C . ALA A 1 259 ? 9.75 27.172 6.641 1 92.94 259 ALA A C 1
ATOM 2055 O O . ALA A 1 259 ? 9.844 25.938 6.625 1 92.94 259 ALA A O 1
ATOM 2056 N N . GLU A 1 260 ? 9.125 27.719 5.645 1 94.31 260 GLU A N 1
ATOM 2057 C CA . GLU A 1 260 ? 8.492 27.078 4.492 1 94.31 260 GLU A CA 1
ATOM 2058 C C . GLU A 1 260 ? 7.684 25.859 4.922 1 94.31 260 GLU A C 1
ATOM 2060 O O . GLU A 1 260 ? 7.879 24.766 4.398 1 94.31 260 GLU A O 1
ATOM 2065 N N . PRO A 1 261 ? 6.746 26.125 5.805 1 96.56 261 PRO A N 1
ATOM 2066 C CA . PRO A 1 261 ? 5.98 24.984 6.324 1 96.56 261 PRO A CA 1
ATOM 2067 C C . PRO A 1 261 ? 5.145 24.297 5.25 1 96.56 261 PRO A C 1
ATOM 2069 O O . PRO A 1 261 ? 4.586 24.969 4.375 1 96.56 261 PRO A O 1
ATOM 2072 N N . ARG A 1 262 ? 5.121 22.953 5.254 1 97.12 262 ARG A N 1
ATOM 2073 C CA . ARG A 1 262 ? 4.324 22.109 4.375 1 97.12 262 ARG A CA 1
ATOM 2074 C C . ARG A 1 262 ? 3.48 21.125 5.176 1 97.12 262 ARG A C 1
ATOM 2076 O O . ARG A 1 262 ? 3.998 20.422 6.047 1 97.12 262 ARG A O 1
ATOM 2083 N N . LEU A 1 263 ? 2.24 21.094 4.836 1 97.94 263 LEU A N 1
ATOM 2084 C CA . LEU A 1 263 ? 1.317 20.234 5.562 1 97.94 263 LEU A CA 1
ATOM 2085 C C . LEU A 1 263 ? 1.202 18.875 4.887 1 97.94 263 LEU A C 1
ATOM 2087 O O . LEU A 1 263 ? 1.199 18.781 3.658 1 97.94 263 LEU A O 1
ATOM 2091 N N . GLY A 1 264 ? 1.099 17.844 5.594 1 98.62 264 GLY A N 1
ATOM 2092 C CA . GLY A 1 264 ? 0.671 16.5 5.215 1 98.62 264 GLY A CA 1
ATOM 2093 C C . GLY A 1 264 ? -0.304 15.891 6.199 1 98.62 264 GLY A C 1
ATOM 2094 O O . GLY A 1 264 ? -0.026 15.828 7.398 1 98.62 264 GLY A O 1
ATOM 2095 N N . ILE A 1 265 ? -1.415 15.461 5.707 1 98.31 265 ILE A N 1
ATOM 2096 C CA . ILE A 1 265 ? -2.471 14.977 6.59 1 98.31 265 ILE A CA 1
ATOM 2097 C C . ILE A 1 265 ? -2.801 13.523 6.254 1 98.31 265 ILE A C 1
ATOM 2099 O O . ILE A 1 265 ? -2.898 13.156 5.082 1 98.31 265 ILE A O 1
ATOM 2103 N N . SER A 1 266 ? -2.969 12.695 7.27 1 96.94 266 SER A N 1
ATOM 2104 C CA . SER A 1 266 ? -3.297 11.281 7.117 1 96.94 266 SER A CA 1
ATOM 2105 C C . SER A 1 266 ? -4.758 11.094 6.719 1 96.94 266 SER A C 1
ATOM 2107 O O . SER A 1 266 ? -5.539 12.039 6.746 1 96.94 266 SER A O 1
ATOM 2109 N N . ARG A 1 267 ? -5.141 9.875 6.426 1 94.06 267 ARG A N 1
ATOM 2110 C CA . ARG A 1 267 ? -6.543 9.484 6.309 1 94.06 267 ARG A CA 1
ATOM 2111 C C . ARG A 1 267 ? -7.227 9.492 7.668 1 94.06 267 ARG A C 1
ATOM 2113 O O . ARG A 1 267 ? -6.559 9.523 8.703 1 94.06 267 ARG A O 1
ATOM 2120 N N . ARG A 1 268 ? -8.555 9.422 7.547 1 91.69 268 ARG A N 1
ATOM 2121 C CA . ARG A 1 268 ? -9.359 9.383 8.766 1 91.69 268 ARG A CA 1
ATOM 2122 C C . ARG A 1 268 ? -9.18 8.055 9.492 1 91.69 268 ARG A C 1
ATOM 2124 O O . ARG A 1 268 ? -9.094 7 8.859 1 91.69 268 ARG A O 1
ATOM 2131 N N . PHE A 1 269 ? -9.133 8.094 10.852 1 89.31 269 PHE A N 1
ATOM 2132 C CA . PHE A 1 269 ? -9.094 6.875 11.648 1 89.31 269 PHE A CA 1
ATOM 2133 C C . PHE A 1 269 ? -9.922 7.039 12.922 1 89.31 269 PHE A C 1
ATOM 2135 O O . PHE A 1 269 ? -10.141 8.156 13.383 1 89.31 269 PHE A O 1
ATOM 2142 N N . PHE A 1 270 ? -10.32 5.934 13.523 1 88.31 270 PHE A N 1
ATOM 2143 C CA . PHE A 1 270 ? -11.234 5.984 14.656 1 88.31 270 PHE A CA 1
ATOM 2144 C C . PHE A 1 270 ? -10.602 5.34 15.883 1 88.31 270 PHE A C 1
ATOM 2146 O O . PHE A 1 270 ? -11.078 5.527 17 1 88.31 270 PHE A O 1
ATOM 2153 N N . GLU A 1 271 ? -9.516 4.609 15.617 1 88.44 271 GLU A N 1
ATOM 2154 C CA . GLU A 1 271 ? -8.891 3.9 16.719 1 88.44 271 GLU A CA 1
ATOM 2155 C C . GLU A 1 271 ? -7.438 4.336 16.906 1 88.44 271 GLU A C 1
ATOM 2157 O O . GLU A 1 271 ? -6.727 4.562 15.93 1 88.44 271 GLU A O 1
ATOM 2162 N N . SER A 1 272 ? -7 4.297 18.172 1 90.5 272 SER A N 1
ATOM 2163 C CA . SER A 1 272 ? -5.648 4.742 18.5 1 90.5 272 SER A CA 1
ATOM 2164 C C . SER A 1 272 ? -4.598 3.805 17.922 1 90.5 272 SER A C 1
ATOM 2166 O O . SER A 1 272 ? -3.467 4.215 17.656 1 90.5 272 SER A O 1
ATOM 2168 N N . ASP A 1 273 ? -5.004 2.643 17.656 1 90 273 ASP A N 1
ATOM 2169 C CA . ASP A 1 273 ? -4.09 1.658 17.078 1 90 273 ASP A CA 1
ATOM 2170 C C . ASP A 1 273 ? -3.611 2.088 15.695 1 90 273 ASP A C 1
ATOM 2172 O O . ASP A 1 273 ? -2.617 1.566 15.188 1 90 273 ASP A O 1
ATOM 2176 N N . MET A 1 274 ? -4.27 3.059 15.172 1 91.62 274 MET A N 1
ATOM 2177 C CA . MET A 1 274 ? -3.969 3.453 13.797 1 91.62 274 MET A CA 1
ATOM 2178 C C . MET A 1 274 ? -3.014 4.645 13.773 1 91.62 274 MET A C 1
ATOM 2180 O O . MET A 1 274 ? -2.641 5.121 12.695 1 91.62 274 MET A O 1
ATOM 2184 N N . LEU A 1 275 ? -2.525 5.062 14.883 1 94.5 275 LEU A N 1
ATOM 2185 C CA . LEU A 1 275 ? -1.725 6.277 14.984 1 94.5 275 LEU A CA 1
ATOM 2186 C C . LEU A 1 275 ? -0.41 6.121 14.227 1 94.5 275 LEU A C 1
ATOM 2188 O O . LEU A 1 275 ? 0.015 7.039 13.516 1 94.5 275 LEU A O 1
ATOM 2192 N N . TYR A 1 276 ? 0.205 5.008 14.383 1 94.31 276 TYR A N 1
ATOM 2193 C CA . TYR A 1 276 ? 1.46 4.77 13.68 1 94.31 276 TYR A CA 1
ATOM 2194 C C . TYR A 1 276 ? 1.264 4.867 12.172 1 94.31 276 TYR A C 1
ATOM 2196 O O . TYR A 1 276 ? 2.01 5.566 11.484 1 94.31 276 TYR A O 1
ATOM 2204 N N . ALA A 1 277 ? 0.293 4.188 11.703 1 93.81 277 ALA A N 1
ATOM 2205 C CA . ALA A 1 277 ? -0.009 4.203 10.281 1 93.81 277 ALA A CA 1
ATOM 2206 C C . ALA A 1 277 ? -0.367 5.609 9.805 1 93.81 277 ALA A C 1
ATOM 2208 O O . ALA A 1 277 ? 0.008 6.016 8.703 1 93.81 277 ALA A O 1
ATOM 2209 N N . ALA A 1 278 ? -1.131 6.305 10.586 1 95.8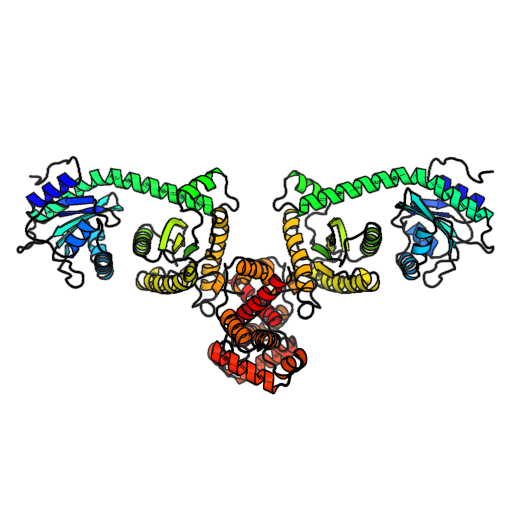8 278 ALA A N 1
ATOM 2210 C CA . ALA A 1 278 ? -1.522 7.676 10.266 1 95.88 278 ALA A CA 1
ATOM 2211 C C . ALA A 1 278 ? -0.3 8.578 10.141 1 95.88 278 ALA A C 1
ATOM 2213 O O . ALA A 1 278 ? -0.236 9.43 9.242 1 95.88 278 ALA A O 1
ATOM 2214 N N . MET A 1 279 ? 0.639 8.375 11 1 97.5 279 MET A N 1
ATOM 2215 C CA . MET A 1 279 ? 1.875 9.156 10.945 1 97.5 279 MET A CA 1
ATOM 2216 C C . MET A 1 279 ? 2.643 8.867 9.656 1 97.5 279 MET A C 1
ATOM 2218 O O . MET A 1 279 ? 3.133 9.781 9 1 97.5 279 MET A O 1
ATOM 2222 N N . GLU A 1 280 ? 2.727 7.652 9.281 1 96.06 280 GLU A N 1
ATOM 2223 C CA . GLU A 1 280 ? 3.412 7.273 8.047 1 96.06 280 GLU A CA 1
ATOM 2224 C C . GLU A 1 280 ? 2.738 7.895 6.828 1 96.06 280 GLU A C 1
ATOM 2226 O O . GLU A 1 280 ? 3.416 8.344 5.898 1 96.06 280 GLU A O 1
ATOM 2231 N N . GLU A 1 281 ? 1.455 7.867 6.867 1 96.5 281 GLU A N 1
ATOM 2232 C CA . GLU A 1 281 ? 0.692 8.461 5.773 1 96.5 281 GLU A CA 1
ATOM 2233 C C . GLU A 1 281 ? 0.966 9.961 5.664 1 96.5 281 GLU A C 1
ATOM 2235 O O . GLU A 1 281 ? 1.226 10.469 4.57 1 96.5 281 GLU A O 1
ATOM 2240 N N . ALA A 1 282 ? 0.87 10.625 6.773 1 98.25 282 ALA A N 1
ATOM 2241 C CA . ALA A 1 282 ? 1.077 12.07 6.785 1 98.25 282 ALA A CA 1
ATOM 2242 C C . ALA A 1 282 ? 2.488 12.43 6.324 1 98.25 282 ALA A C 1
ATOM 2244 O O . ALA A 1 282 ? 2.676 13.367 5.547 1 98.25 282 ALA A O 1
ATOM 2245 N N . ARG A 1 283 ? 3.471 11.68 6.789 1 97.38 283 ARG A N 1
ATOM 2246 C CA . ARG A 1 283 ? 4.855 11.914 6.387 1 97.38 283 ARG A CA 1
ATOM 2247 C C . ARG A 1 283 ? 5.047 11.648 4.898 1 97.38 283 ARG A C 1
ATOM 2249 O O . ARG A 1 283 ? 5.809 12.352 4.23 1 97.38 283 ARG A O 1
ATOM 2256 N N . ARG A 1 284 ? 4.379 10.656 4.445 1 96.69 284 ARG A N 1
ATOM 2257 C CA . ARG A 1 284 ? 4.438 10.359 3.018 1 96.69 284 ARG A CA 1
ATOM 2258 C C . ARG A 1 284 ? 3.916 11.531 2.191 1 96.69 284 ARG A C 1
ATOM 2260 O O . ARG A 1 284 ? 4.484 11.859 1.147 1 96.69 284 ARG A O 1
ATOM 2267 N N . VAL A 1 285 ? 2.846 12.133 2.619 1 97.81 285 VAL A N 1
ATOM 2268 C CA . VAL A 1 285 ? 2.273 13.281 1.923 1 97.81 285 VAL A CA 1
ATOM 2269 C C . VAL A 1 285 ? 3.295 14.414 1.865 1 97.81 285 VAL A C 1
ATOM 2271 O O . VAL A 1 285 ? 3.57 14.953 0.792 1 97.81 285 VAL A O 1
ATOM 2274 N N . THR A 1 286 ? 3.918 14.773 3.002 1 97.44 286 THR A N 1
ATOM 2275 C CA . THR A 1 286 ? 4.859 15.883 3.041 1 97.44 286 THR A CA 1
ATOM 2276 C C . THR A 1 286 ? 6.09 15.578 2.186 1 97.44 286 THR A C 1
ATOM 2278 O O . THR A 1 286 ? 6.566 16.453 1.45 1 97.44 286 THR A O 1
ATOM 2281 N N . SER A 1 287 ? 6.586 14.352 2.264 1 96.19 287 SER A N 1
ATOM 2282 C CA . SER A 1 287 ? 7.758 13.953 1.492 1 96.19 287 SER A CA 1
ATOM 2283 C C . SER A 1 287 ? 7.492 14.047 -0.007 1 96.19 287 SER A C 1
ATOM 2285 O O . SER A 1 287 ? 8.305 14.586 -0.757 1 96.19 287 SER A O 1
ATOM 2287 N N . LEU A 1 288 ? 6.371 13.562 -0.412 1 97.62 288 LEU A N 1
ATOM 2288 C CA . LEU A 1 288 ? 6.031 13.562 -1.831 1 97.62 288 LEU A CA 1
ATOM 2289 C C . LEU A 1 288 ? 5.789 14.984 -2.334 1 97.62 288 LEU A C 1
ATOM 2291 O O . LEU A 1 288 ? 6.184 15.328 -3.449 1 97.62 288 LEU A O 1
ATOM 2295 N N . ARG A 1 289 ? 5.145 15.781 -1.55 1 97 289 ARG A N 1
ATOM 2296 C CA . ARG A 1 289 ? 4.906 17.172 -1.936 1 97 289 ARG A CA 1
ATOM 2297 C C . ARG A 1 289 ? 6.223 17.922 -2.086 1 97 289 ARG A C 1
ATOM 2299 O O . ARG A 1 289 ? 6.34 18.812 -2.932 1 97 289 ARG A O 1
ATOM 2306 N N . ARG A 1 290 ? 7.16 17.641 -1.243 1 95.38 290 ARG A N 1
ATOM 2307 C CA . ARG A 1 290 ? 8.477 18.25 -1.348 1 95.38 290 ARG A CA 1
ATOM 2308 C C . ARG A 1 290 ? 9.172 17.844 -2.639 1 95.38 290 ARG A C 1
ATOM 2310 O O . ARG A 1 290 ? 9.789 18.672 -3.311 1 95.38 290 ARG A O 1
ATOM 2317 N N . LYS A 1 291 ? 9.062 16.625 -2.984 1 95.5 291 LYS A N 1
ATOM 2318 C CA . LYS A 1 291 ? 9.766 16.078 -4.141 1 95.5 291 LYS A CA 1
ATOM 2319 C C . LYS A 1 291 ? 9.062 16.453 -5.441 1 95.5 291 LYS A C 1
ATOM 2321 O O . LYS A 1 291 ? 9.711 16.609 -6.477 1 95.5 291 LYS A O 1
ATOM 2326 N N . PHE A 1 292 ? 7.789 16.531 -5.375 1 96.75 292 PHE A N 1
ATOM 2327 C CA . PHE A 1 292 ? 6.996 16.828 -6.562 1 96.75 292 PHE A CA 1
ATOM 2328 C C . PHE A 1 292 ? 6.098 18.031 -6.332 1 96.75 292 PHE A C 1
ATOM 2330 O O . PHE A 1 292 ? 4.871 17.938 -6.402 1 96.75 292 PHE A O 1
ATOM 2337 N N . PRO A 1 293 ? 6.652 19.188 -6.254 1 94.94 293 PRO A N 1
ATOM 2338 C CA . PRO A 1 293 ? 5.906 20.391 -5.871 1 94.94 293 PRO A CA 1
ATOM 2339 C C . PRO A 1 293 ? 4.918 20.844 -6.941 1 94.94 293 PRO A C 1
ATOM 2341 O O . PRO A 1 293 ? 3.873 21.422 -6.621 1 94.94 293 PRO A O 1
ATOM 2344 N N . TYR A 1 294 ? 5.242 20.609 -8.195 1 95 294 TYR A N 1
ATOM 2345 C CA . TYR A 1 294 ? 4.344 21.016 -9.266 1 95 294 TYR A CA 1
ATOM 2346 C C . TYR A 1 294 ? 3.107 20.125 -9.312 1 95 294 TYR A C 1
ATOM 2348 O O . TYR A 1 294 ? 1.978 20.625 -9.336 1 95 294 TYR A O 1
ATOM 2356 N N . GLU A 1 295 ? 3.27 18.859 -9.297 1 95.19 295 GLU A N 1
ATOM 2357 C CA . GLU A 1 295 ? 2.193 17.891 -9.477 1 95.19 295 GLU A CA 1
ATOM 2358 C C . GLU A 1 295 ? 1.274 17.859 -8.258 1 95.19 295 GLU A C 1
ATOM 2360 O O . GLU A 1 295 ? 0.071 17.625 -8.391 1 95.19 295 GLU A O 1
ATOM 2365 N N . LEU A 1 296 ? 1.913 18.094 -7.047 1 96.06 296 LEU A N 1
ATOM 2366 C CA . LEU A 1 296 ? 1.154 17.938 -5.812 1 96.06 296 LEU A CA 1
ATOM 2367 C C . LEU A 1 296 ? 0.999 19.266 -5.082 1 96.06 296 LEU A C 1
ATOM 2369 O O . LEU A 1 296 ? 0.919 19.297 -3.852 1 96.06 296 LEU A O 1
ATOM 2373 N N . ALA A 1 297 ? 0.945 20.312 -5.828 1 93.38 297 ALA A N 1
ATOM 2374 C CA . ALA A 1 297 ? 0.897 21.656 -5.281 1 93.38 297 ALA A CA 1
ATOM 2375 C C . ALA A 1 297 ? -0.356 21.859 -4.438 1 93.38 297 ALA A C 1
ATOM 2377 O O . ALA A 1 297 ? -0.321 22.578 -3.424 1 93.38 297 ALA A O 1
ATOM 2378 N N . THR A 1 298 ? -1.431 21.219 -4.816 1 91.94 298 THR A N 1
ATOM 2379 C CA . THR A 1 298 ? -2.703 21.484 -4.152 1 91.94 298 THR A CA 1
ATOM 2380 C C . THR A 1 298 ? -3.082 20.344 -3.223 1 91.94 298 THR A C 1
ATOM 2382 O O . THR A 1 298 ? -4.152 20.359 -2.609 1 91.94 298 THR A O 1
ATOM 2385 N N . SER A 1 299 ? -2.266 19.375 -3.117 1 94.88 299 SER A N 1
ATOM 2386 C CA . SER A 1 299 ? -2.57 18.234 -2.258 1 94.88 299 SER A CA 1
ATOM 2387 C C . SER A 1 299 ? -2.18 18.516 -0.811 1 94.88 299 SER A C 1
ATOM 2389 O O . SER A 1 299 ? -1.145 19.141 -0.549 1 94.88 299 SER A O 1
ATOM 2391 N N . ARG A 1 300 ? -3.053 18.109 0.101 1 96.5 300 ARG A N 1
ATOM 2392 C CA . ARG A 1 300 ? -2.742 18.25 1.52 1 96.5 300 ARG A CA 1
ATOM 2393 C C . ARG A 1 300 ? -2.926 16.938 2.258 1 96.5 300 ARG A C 1
ATOM 2395 O O . ARG A 1 300 ? -2.283 16.688 3.281 1 96.5 300 ARG A O 1
ATOM 2402 N N . THR A 1 301 ? -3.799 16.078 1.735 1 95.75 301 THR A N 1
ATOM 2403 C CA . THR A 1 301 ? -4.164 14.859 2.439 1 95.75 301 THR A CA 1
ATOM 2404 C C . THR A 1 301 ? -3.664 13.633 1.685 1 95.75 301 THR A C 1
ATOM 2406 O O . THR A 1 301 ? -3.346 13.719 0.497 1 95.75 301 THR A O 1
ATOM 2409 N N . PHE A 1 302 ? -3.615 12.531 2.393 1 94.94 302 PHE A N 1
ATOM 2410 C CA . PHE A 1 302 ? -3.184 11.273 1.803 1 94.94 302 PHE A CA 1
ATOM 2411 C C . PHE A 1 302 ? -4.102 10.867 0.653 1 94.94 302 PHE A C 1
ATOM 2413 O O . PHE A 1 302 ? -3.637 10.352 -0.366 1 94.94 302 PHE A O 1
ATOM 2420 N N . GLU A 1 303 ? -5.379 11.156 0.76 1 89.19 303 GLU A N 1
ATOM 2421 C CA . GLU A 1 303 ? -6.344 10.852 -0.292 1 89.19 303 GLU A CA 1
ATOM 2422 C C . GLU A 1 303 ? -6.027 11.625 -1.57 1 89.19 303 GLU A C 1
ATOM 2424 O O . GLU A 1 303 ? -6.164 11.086 -2.674 1 89.19 303 GLU A O 1
ATOM 2429 N N . GLN A 1 304 ? -5.508 12.742 -1.431 1 90.94 304 GLN A N 1
ATOM 2430 C CA . GLN A 1 304 ? -5.34 13.656 -2.553 1 90.94 304 GLN A CA 1
ATOM 2431 C C . GLN A 1 304 ? -4.078 13.328 -3.35 1 90.94 304 GLN A C 1
ATOM 2433 O O . GLN A 1 304 ? -3.949 13.727 -4.508 1 90.94 304 GLN A O 1
ATOM 2438 N N . ILE A 1 305 ? -3.125 12.594 -2.742 1 94.25 305 ILE A N 1
ATOM 2439 C CA . ILE A 1 305 ? -1.905 12.328 -3.498 1 94.25 305 ILE A CA 1
ATOM 2440 C C . ILE A 1 305 ? -2.145 11.18 -4.473 1 94.25 305 ILE A C 1
ATOM 2442 O O . ILE A 1 305 ? -1.318 10.922 -5.355 1 94.25 305 ILE A O 1
ATOM 2446 N N . GLY A 1 306 ? -3.232 10.484 -4.305 1 91.5 306 GLY A N 1
ATOM 2447 C CA . GLY A 1 306 ? -3.656 9.508 -5.293 1 91.5 306 GLY A CA 1
ATOM 2448 C C . GLY A 1 306 ? -2.633 8.414 -5.531 1 91.5 306 GLY A C 1
ATOM 2449 O O . GLY A 1 306 ? -2.17 7.773 -4.582 1 91.5 306 GLY A O 1
ATOM 2450 N N . ILE A 1 307 ? -2.234 8.219 -6.809 1 94.25 307 ILE A N 1
ATOM 2451 C CA . ILE A 1 307 ? -1.391 7.09 -7.172 1 94.25 307 ILE A CA 1
ATOM 2452 C C . ILE A 1 307 ? 0.047 7.355 -6.734 1 94.25 307 ILE A C 1
ATOM 2454 O O . ILE A 1 307 ? 0.863 6.434 -6.668 1 94.25 307 ILE A O 1
ATOM 2458 N N . TYR A 1 308 ? 0.338 8.625 -6.398 1 96.25 308 TYR A N 1
ATOM 2459 C CA . TYR A 1 308 ? 1.688 8.938 -5.949 1 96.25 308 TYR A CA 1
ATOM 2460 C C . TYR A 1 308 ? 2.027 8.188 -4.668 1 96.25 308 TYR A C 1
ATOM 2462 O O . TYR A 1 308 ? 3.199 8.047 -4.312 1 96.25 308 TYR A O 1
ATOM 2470 N N . GLN A 1 309 ? 1.012 7.754 -3.967 1 94.5 309 GLN A N 1
ATOM 2471 C CA . GLN A 1 309 ? 1.232 7.027 -2.721 1 94.5 309 GLN A CA 1
ATOM 2472 C C . GLN A 1 309 ? 2.105 5.797 -2.947 1 94.5 309 GLN A C 1
ATOM 2474 O O . GLN A 1 309 ? 2.717 5.281 -2.01 1 94.5 309 GLN A O 1
ATOM 2479 N N . LEU A 1 310 ? 2.219 5.348 -4.184 1 93.56 310 LEU A N 1
ATOM 2480 C CA . LEU A 1 310 ? 2.969 4.141 -4.52 1 93.56 310 LEU A CA 1
ATOM 2481 C C . LEU A 1 310 ? 4.438 4.469 -4.773 1 93.56 310 LEU A C 1
ATOM 2483 O O . LEU A 1 310 ? 5.281 3.57 -4.801 1 93.56 310 LEU A O 1
ATOM 2487 N N . VAL A 1 311 ? 4.758 5.688 -4.926 1 95 311 VAL A N 1
ATOM 2488 C CA . VAL A 1 311 ? 6.055 6.121 -5.438 1 95 311 VAL A CA 1
ATOM 2489 C C . VAL A 1 311 ? 7.156 5.723 -4.457 1 95 311 VAL A C 1
ATOM 2491 O O . VAL A 1 311 ? 8.156 5.129 -4.855 1 95 311 VAL A O 1
ATOM 2494 N N . PRO A 1 312 ? 6.984 5.988 -3.121 1 93.56 312 PRO A N 1
ATOM 2495 C CA . PRO A 1 312 ? 8.078 5.656 -2.205 1 93.56 312 PRO A CA 1
ATOM 2496 C C . PRO A 1 312 ? 8.398 4.164 -2.182 1 93.56 312 PRO A C 1
ATOM 2498 O O . PRO A 1 312 ? 9.57 3.779 -2.189 1 93.56 312 PRO A O 1
ATOM 2501 N N . ASP A 1 313 ? 7.402 3.367 -2.113 1 89.44 313 ASP A N 1
ATOM 2502 C CA . ASP A 1 313 ? 7.609 1.923 -2.1 1 89.44 313 ASP A CA 1
ATOM 2503 C C . ASP A 1 313 ? 8.281 1.451 -3.389 1 89.44 313 ASP A C 1
ATOM 2505 O O . ASP A 1 313 ? 9.18 0.608 -3.355 1 89.44 313 ASP A O 1
ATOM 2509 N N . LEU A 1 314 ? 7.816 1.934 -4.508 1 89.38 314 LEU A N 1
ATOM 2510 C CA . LEU A 1 314 ? 8.406 1.595 -5.797 1 89.38 314 LEU A CA 1
ATOM 2511 C C . LEU A 1 314 ? 9.867 2.035 -5.855 1 89.38 314 LEU A C 1
ATOM 2513 O O . LEU A 1 314 ? 10.719 1.301 -6.359 1 89.38 314 LEU A O 1
ATOM 2517 N N . ALA A 1 315 ? 10.109 3.191 -5.367 1 91.12 315 ALA A N 1
ATOM 2518 C CA . ALA A 1 315 ? 11.469 3.721 -5.336 1 91.12 315 ALA A CA 1
ATOM 2519 C C . ALA A 1 315 ? 12.391 2.814 -4.523 1 91.12 315 ALA A C 1
ATOM 2521 O O . ALA A 1 315 ? 13.516 2.531 -4.938 1 91.12 315 ALA A O 1
ATOM 2522 N N . ARG A 1 316 ? 11.891 2.439 -3.371 1 87.25 316 ARG A N 1
ATOM 2523 C CA . ARG A 1 316 ? 12.672 1.547 -2.52 1 87.25 316 ARG A CA 1
ATOM 2524 C C . ARG A 1 316 ? 12.984 0.239 -3.236 1 87.25 316 ARG A C 1
ATOM 2526 O O . ARG A 1 316 ? 14.117 -0.249 -3.184 1 87.25 316 ARG A O 1
ATOM 2533 N N . ARG A 1 317 ? 12.125 -0.292 -3.902 1 82.38 317 ARG A N 1
ATOM 2534 C CA . ARG A 1 317 ? 12.297 -1.566 -4.594 1 82.38 317 ARG A CA 1
ATOM 2535 C C . ARG A 1 317 ? 13.25 -1.423 -5.777 1 82.38 317 ARG A C 1
ATOM 2537 O O . ARG A 1 317 ? 14.055 -2.32 -6.047 1 82.38 317 ARG A O 1
ATOM 2544 N N . ILE A 1 318 ? 13.109 -0.355 -6.438 1 78.62 318 ILE A N 1
ATOM 2545 C CA . ILE A 1 318 ? 14.016 -0.076 -7.543 1 78.62 318 ILE A CA 1
ATOM 2546 C C . ILE A 1 318 ? 15.445 0.061 -7.012 1 78.62 318 ILE A C 1
ATOM 2548 O O . ILE A 1 318 ? 16.391 -0.481 -7.598 1 78.62 318 ILE A O 1
ATOM 2552 N N . GLY A 1 319 ? 15.547 0.761 -5.949 1 77.69 319 GLY A N 1
ATOM 2553 C CA . GLY A 1 319 ? 16.844 0.932 -5.332 1 77.69 319 GLY A CA 1
ATOM 2554 C C . GLY A 1 319 ? 17.484 -0.38 -4.914 1 77.69 319 GLY A C 1
ATOM 2555 O O . GLY A 1 319 ? 18.703 -0.542 -5.012 1 77.69 319 GLY A O 1
ATOM 2556 N N . LEU A 1 320 ? 16.656 -1.266 -4.527 1 71.19 320 LEU A N 1
ATOM 2557 C CA . LEU A 1 320 ? 17.156 -2.566 -4.086 1 71.19 320 LEU A CA 1
ATOM 2558 C C . LEU A 1 320 ? 17.25 -3.535 -5.262 1 71.19 320 LEU A C 1
ATOM 2560 O O . LEU A 1 320 ? 17.484 -4.73 -5.066 1 71.19 320 LEU A O 1
ATOM 2564 N N . ARG A 1 321 ? 17 -3.008 -6.492 1 68.56 321 ARG A N 1
ATOM 2565 C CA . ARG A 1 321 ? 17.078 -3.77 -7.734 1 68.56 321 ARG A CA 1
ATOM 2566 C C . ARG A 1 321 ? 16.078 -4.922 -7.73 1 68.56 321 ARG A C 1
ATOM 2568 O O . ARG A 1 321 ? 16.359 -6.004 -8.25 1 68.56 321 ARG A O 1
ATOM 2575 N N . LEU A 1 322 ? 15.023 -4.648 -7.012 1 66.88 322 LEU A N 1
ATOM 2576 C CA . LEU A 1 322 ? 13.961 -5.645 -6.941 1 66.88 322 LEU A CA 1
ATOM 2577 C C . LEU A 1 322 ? 12.891 -5.375 -7.988 1 66.88 322 LEU A C 1
ATOM 2579 O O . LEU A 1 322 ? 12.039 -6.23 -8.25 1 66.88 322 LEU A O 1
ATOM 2583 N N . GLU A 1 323 ? 12.938 -4.207 -8.578 1 68.12 323 GLU A N 1
ATOM 2584 C CA . GLU A 1 323 ? 11.969 -3.807 -9.594 1 68.12 323 GLU A CA 1
ATOM 2585 C C . GLU A 1 323 ? 12.641 -3.004 -10.703 1 68.12 323 GLU A C 1
ATOM 2587 O O . GLU A 1 323 ? 13.516 -2.176 -10.438 1 68.12 323 GLU A O 1
ATOM 2592 N N . THR A 1 324 ? 12.352 -3.525 -11.898 1 68.06 324 THR A N 1
ATOM 2593 C CA . THR A 1 324 ? 12.844 -2.785 -13.055 1 68.06 324 THR A CA 1
ATOM 2594 C C . THR A 1 324 ? 11.727 -2.549 -14.062 1 68.06 324 THR A C 1
ATOM 2596 O O . THR A 1 324 ? 10.711 -3.256 -14.055 1 68.06 324 THR A O 1
ATOM 2599 N N . HIS A 1 325 ? 11.789 -1.468 -14.758 1 77.12 325 HIS A N 1
ATOM 2600 C CA . HIS A 1 325 ? 10.891 -1.217 -15.883 1 77.12 325 HIS A CA 1
ATOM 2601 C C . HIS A 1 325 ? 11.656 -1.148 -17.188 1 77.12 325 HIS A C 1
ATOM 2603 O O . HIS A 1 325 ? 12.211 -0.102 -17.547 1 77.12 325 HIS A O 1
ATOM 2609 N N . PRO A 1 326 ? 11.594 -2.244 -17.922 1 74.38 326 PRO A N 1
ATOM 2610 C CA . PRO A 1 326 ? 12.406 -2.346 -19.141 1 74.38 326 PRO A CA 1
ATOM 2611 C C . PRO A 1 326 ? 12.211 -1.158 -20.078 1 74.38 326 PRO A C 1
ATOM 2613 O O . PRO A 1 326 ? 13.172 -0.703 -20.703 1 74.38 326 PRO A O 1
ATOM 2616 N N . THR A 1 327 ? 11.031 -0.708 -20.172 1 79.75 327 THR A N 1
ATOM 2617 C CA . THR A 1 327 ? 10.742 0.439 -21.031 1 79.75 327 THR A CA 1
ATOM 2618 C C . THR A 1 327 ? 11.562 1.651 -20.609 1 79.75 327 THR A C 1
ATOM 2620 O O . THR A 1 327 ? 12.164 2.33 -21.438 1 79.75 327 THR A O 1
ATOM 2623 N N . ILE A 1 328 ? 11.625 1.894 -19.344 1 87.06 328 ILE A N 1
ATOM 2624 C CA . ILE A 1 328 ? 12.328 3.062 -18.828 1 87.06 328 ILE A CA 1
ATOM 2625 C C . ILE A 1 328 ? 13.836 2.881 -19 1 87.06 328 ILE A C 1
ATOM 2627 O O . ILE A 1 328 ? 14.547 3.832 -19.328 1 87.06 328 ILE A O 1
ATOM 2631 N N . GLU A 1 329 ? 14.266 1.675 -18.812 1 84.56 329 GLU A N 1
ATOM 2632 C CA . GLU A 1 329 ? 15.688 1.392 -18.969 1 84.56 329 GLU A CA 1
ATOM 2633 C C . GLU A 1 329 ? 16.156 1.641 -20.406 1 84.56 329 GLU A C 1
ATOM 2635 O O . GLU A 1 329 ? 17.234 2.189 -20.625 1 84.56 329 GLU A O 1
ATOM 2640 N N . ARG A 1 330 ? 15.352 1.238 -21.344 1 88.69 330 ARG A N 1
ATOM 2641 C CA . ARG A 1 330 ? 15.664 1.432 -22.75 1 88.69 330 ARG A CA 1
ATOM 2642 C C . ARG A 1 330 ? 15.742 2.914 -23.109 1 88.69 330 ARG A C 1
ATOM 2644 O O . ARG A 1 330 ? 16.656 3.346 -23.812 1 88.69 330 ARG A O 1
ATOM 2651 N N . LEU A 1 331 ? 14.805 3.635 -22.625 1 93 331 LEU A N 1
ATOM 2652 C CA . LEU A 1 331 ? 14.766 5.062 -22.906 1 93 331 LEU A CA 1
ATOM 2653 C C . LEU A 1 331 ? 15.922 5.785 -22.219 1 93 331 LEU A C 1
ATOM 2655 O O . LEU A 1 331 ? 16.516 6.703 -22.797 1 93 331 LEU A O 1
ATOM 2659 N N . GLN A 1 332 ? 16.266 5.379 -21.047 1 91.69 332 GLN A N 1
ATOM 2660 C CA . GLN A 1 332 ? 17.359 5.984 -20.312 1 91.69 332 GLN A CA 1
ATOM 2661 C C . GLN A 1 332 ? 18.703 5.738 -21.016 1 91.69 332 GLN A C 1
ATOM 2663 O O . GLN A 1 332 ? 19.531 6.633 -21.109 1 91.69 332 GLN A O 1
ATOM 2668 N N . ALA A 1 333 ? 18.875 4.523 -21.438 1 91.94 333 ALA A N 1
ATOM 2669 C CA . ALA A 1 333 ? 20.094 4.188 -22.172 1 91.94 333 ALA A CA 1
ATOM 2670 C C . ALA A 1 333 ? 20.219 5.039 -23.438 1 91.94 333 ALA A C 1
ATOM 2672 O O . ALA A 1 333 ? 21.312 5.508 -23.766 1 91.94 333 ALA A O 1
ATOM 2673 N N . TYR A 1 334 ? 19.172 5.18 -24.109 1 94.12 334 TYR A N 1
ATOM 2674 C CA . TYR A 1 334 ? 19.172 6.008 -25.312 1 94.12 334 TYR A CA 1
ATOM 2675 C C . TYR A 1 334 ? 19.5 7.457 -24.984 1 94.12 334 TYR A C 1
ATOM 2677 O O . TYR A 1 334 ? 20.266 8.102 -25.688 1 94.12 334 TYR A O 1
ATOM 2685 N N . ASP A 1 335 ? 18.891 7.988 -23.969 1 95.56 335 ASP A N 1
ATOM 2686 C CA . ASP A 1 335 ? 19.125 9.367 -23.547 1 95.56 335 ASP A CA 1
ATOM 2687 C C . ASP A 1 335 ? 20.594 9.602 -23.219 1 95.56 335 ASP A C 1
ATOM 2689 O O . ASP A 1 335 ? 21.156 10.641 -23.578 1 95.56 335 ASP A O 1
ATOM 2693 N N . VAL A 1 336 ? 21.188 8.695 -22.531 1 94.56 336 VAL A N 1
ATOM 2694 C CA . VAL A 1 336 ? 22.578 8.812 -22.141 1 94.56 336 VAL A CA 1
ATOM 2695 C C . VAL A 1 336 ? 23.469 8.789 -23.391 1 94.56 336 VAL A C 1
ATOM 2697 O O . VAL A 1 336 ? 24.359 9.625 -23.547 1 94.56 336 VAL A O 1
ATOM 2700 N N . THR A 1 337 ? 23.234 7.879 -24.266 1 95.62 337 THR A N 1
ATOM 2701 C CA . THR A 1 337 ? 24.047 7.68 -25.469 1 95.62 337 THR A CA 1
ATOM 2702 C C . THR A 1 337 ? 23.906 8.852 -26.422 1 95.62 337 THR A C 1
ATOM 2704 O O . THR A 1 337 ? 24.875 9.266 -27.062 1 95.62 337 THR A O 1
ATOM 2707 N N . HIS A 1 338 ? 22.734 9.391 -26.562 1 95.81 338 HIS A N 1
ATOM 2708 C CA . HIS A 1 338 ? 22.469 10.383 -27.594 1 95.81 338 HIS A CA 1
ATOM 2709 C C . HIS A 1 338 ? 22.266 11.766 -26.984 1 95.81 338 HIS A C 1
ATOM 2711 O O . HIS A 1 338 ? 21.969 12.727 -27.703 1 95.81 338 HIS A O 1
ATOM 2717 N N . HIS A 1 339 ? 22.328 11.906 -25.609 1 95.06 339 HIS A N 1
ATOM 2718 C CA . HIS A 1 339 ? 22.172 13.164 -24.891 1 95.06 339 HIS A CA 1
ATOM 2719 C C . HIS A 1 339 ? 20.812 13.789 -25.172 1 95.06 339 HIS A C 1
ATOM 2721 O O . HIS A 1 339 ? 20.734 14.961 -25.562 1 95.06 339 HIS A O 1
ATOM 2727 N N . THR A 1 340 ? 19.797 12.914 -25.109 1 95.69 340 THR A N 1
ATOM 2728 C CA . THR A 1 340 ? 18.406 13.352 -25.312 1 95.69 340 THR A CA 1
ATOM 2729 C C . THR A 1 340 ? 17.641 13.297 -24 1 95.69 340 THR A C 1
ATOM 2731 O O . THR A 1 340 ? 18.203 13 -22.953 1 95.69 340 THR A O 1
ATOM 2734 N N . GLU A 1 341 ? 16.375 13.734 -24.031 1 96.69 341 GLU A N 1
ATOM 2735 C CA . GLU A 1 341 ? 15.531 13.766 -22.844 1 96.69 341 GLU A CA 1
ATOM 2736 C C . GLU A 1 341 ? 14.203 13.055 -23.094 1 96.69 341 GLU A C 1
ATOM 2738 O O . GLU A 1 341 ? 13.133 13.602 -22.812 1 96.69 341 GLU A O 1
ATOM 2743 N N . LEU A 1 342 ? 14.312 11.828 -23.547 1 96.44 342 LEU A N 1
ATOM 2744 C CA . LEU A 1 342 ? 13.117 11.07 -23.906 1 96.44 342 LEU A CA 1
ATOM 2745 C C . LEU A 1 342 ? 12.305 10.727 -22.672 1 96.44 342 LEU A C 1
ATOM 2747 O O . LEU A 1 342 ? 11.07 10.812 -22.688 1 96.44 342 LEU A O 1
ATOM 2751 N N . VAL A 1 343 ? 12.945 10.383 -21.562 1 95.62 343 VAL A N 1
ATOM 2752 C CA . VAL A 1 343 ? 12.234 9.992 -20.344 1 95.62 343 VAL A CA 1
ATOM 2753 C C . VAL A 1 343 ? 11.445 11.18 -19.797 1 95.62 343 VAL A C 1
ATOM 2755 O O . VAL A 1 343 ? 10.258 11.047 -19.484 1 95.62 343 VAL A O 1
ATOM 2758 N N . THR A 1 344 ? 12.125 12.297 -19.75 1 96.56 344 THR A N 1
ATOM 2759 C CA . THR A 1 344 ? 11.469 13.508 -19.266 1 96.56 344 THR A CA 1
ATOM 2760 C C . THR A 1 344 ? 10.305 13.898 -20.172 1 96.56 344 THR A C 1
ATOM 2762 O O . THR A 1 344 ? 9.258 14.328 -19.688 1 96.56 344 THR A O 1
ATOM 2765 N N . THR A 1 345 ? 10.531 13.758 -21.422 1 96.88 345 THR A N 1
ATOM 2766 C CA . THR A 1 345 ? 9.477 14.086 -22.375 1 96.88 345 THR A CA 1
ATOM 2767 C C . THR A 1 345 ? 8.273 13.156 -22.188 1 96.88 345 THR A C 1
ATOM 2769 O O . THR A 1 345 ? 7.129 13.602 -22.188 1 96.88 345 THR A O 1
ATOM 2772 N N . LEU A 1 346 ? 8.508 11.883 -22.047 1 95.12 346 LEU A N 1
ATOM 2773 C CA . LEU A 1 346 ? 7.445 10.906 -21.844 1 95.12 346 LEU A CA 1
ATOM 2774 C C . LEU A 1 346 ? 6.668 11.195 -20.562 1 95.12 346 LEU A C 1
ATOM 2776 O O . LEU A 1 346 ? 5.441 11.094 -20.547 1 95.12 346 LEU A O 1
ATOM 2780 N N . GLU A 1 347 ? 7.391 11.547 -19.531 1 95.81 347 GLU A N 1
ATOM 2781 C CA . GLU A 1 347 ? 6.801 11.898 -18.234 1 95.81 347 GLU A CA 1
ATOM 2782 C C . GLU A 1 347 ? 5.719 12.961 -18.406 1 95.81 347 GLU A C 1
ATOM 2784 O O . GLU A 1 347 ? 4.582 12.766 -17.969 1 95.81 347 GLU A O 1
ATOM 2789 N N . TRP A 1 348 ? 6.117 14 -19.031 1 96.94 348 TRP A N 1
ATOM 2790 C CA . TRP A 1 348 ? 5.215 15.148 -19.109 1 96.94 348 TRP A CA 1
ATOM 2791 C C . TRP A 1 348 ? 4.18 14.953 -20.203 1 96.94 348 TRP A C 1
ATOM 2793 O O . TRP A 1 348 ? 3.061 15.461 -20.109 1 96.94 348 TRP A O 1
ATOM 2803 N N . TYR A 1 349 ? 4.531 14.18 -21.234 1 95.25 349 TYR A N 1
ATOM 2804 C CA . TYR A 1 349 ? 3.551 13.797 -22.234 1 95.25 349 TYR A CA 1
ATOM 2805 C C . TYR A 1 349 ? 2.406 13.008 -21.625 1 95.25 349 TYR A C 1
ATOM 2807 O O . TYR A 1 349 ? 1.239 13.227 -21.953 1 95.25 349 TYR A O 1
ATOM 2815 N N . PHE A 1 350 ? 2.789 12.109 -20.719 1 94.06 350 PHE A N 1
ATOM 2816 C CA . PHE A 1 350 ? 1.771 11.359 -20 1 94.06 350 PHE A CA 1
ATOM 2817 C C . PHE A 1 350 ? 1.001 12.266 -19.047 1 94.06 350 PHE A C 1
ATOM 2819 O O . PHE A 1 350 ? -0.229 12.203 -18.984 1 94.06 350 PHE A O 1
ATOM 2826 N N . TYR A 1 351 ? 1.723 13.078 -18.328 1 95.25 351 TYR A N 1
ATOM 2827 C CA . TYR A 1 351 ? 1.094 13.945 -17.328 1 95.25 351 TYR A CA 1
ATOM 2828 C C . TYR A 1 351 ? 0.017 14.812 -17.969 1 95.25 351 TYR A C 1
ATOM 2830 O O . TYR A 1 351 ? -1.085 14.945 -17.438 1 95.25 351 TYR A O 1
ATOM 2838 N N . PHE A 1 352 ? 0.336 15.344 -19.125 1 93.5 352 PHE A N 1
ATOM 2839 C CA . PHE A 1 352 ? -0.564 16.281 -19.797 1 93.5 352 PHE A CA 1
ATOM 2840 C C . PHE A 1 352 ? -1.47 15.547 -20.781 1 93.5 352 PHE A C 1
ATOM 2842 O O . PHE A 1 352 ? -2.049 16.172 -21.672 1 93.5 352 PHE A O 1
ATOM 2849 N N . ASP A 1 353 ? -1.513 14.32 -20.672 1 88.12 353 ASP A N 1
ATOM 2850 C CA . ASP A 1 353 ? -2.426 13.484 -21.453 1 88.12 353 ASP A CA 1
ATOM 2851 C C . ASP A 1 353 ? -2.219 13.672 -22.953 1 88.12 353 ASP A C 1
ATOM 2853 O O . ASP A 1 353 ? -3.184 13.828 -23.703 1 88.12 353 ASP A O 1
ATOM 2857 N N . GLY A 1 354 ? -0.966 13.789 -23.344 1 90.19 354 GLY A N 1
ATOM 2858 C CA . GLY A 1 354 ? -0.616 13.805 -24.75 1 90.19 354 GLY A CA 1
ATOM 2859 C C . GLY A 1 354 ? -0.754 15.172 -25.391 1 90.19 354 GLY A C 1
ATOM 2860 O O . GLY A 1 354 ? -0.613 15.312 -26.609 1 90.19 354 GLY A O 1
ATOM 2861 N N . ASN A 1 355 ? -1.033 16.156 -24.641 1 92.31 355 ASN A N 1
ATOM 2862 C CA . ASN A 1 355 ? -1.14 17.516 -25.156 1 92.31 355 ASN A CA 1
ATOM 2863 C C . ASN A 1 355 ? 0.233 18.094 -25.484 1 92.31 355 ASN A C 1
ATOM 2865 O O . ASN A 1 355 ? 0.903 18.641 -24.609 1 92.31 355 ASN A O 1
ATOM 2869 N N . VAL A 1 356 ? 0.532 18.141 -26.75 1 95.5 356 VAL A N 1
ATOM 2870 C CA . VAL A 1 356 ? 1.861 18.5 -27.234 1 95.5 356 VAL A CA 1
ATOM 2871 C C . VAL A 1 356 ? 2.158 19.953 -26.875 1 95.5 356 VAL A C 1
ATOM 2873 O O . VAL A 1 356 ? 3.275 20.281 -26.469 1 95.5 356 VAL A O 1
ATOM 2876 N N . LYS A 1 357 ? 1.189 20.797 -26.969 1 96.25 357 LYS A N 1
ATOM 2877 C CA . LYS A 1 357 ? 1.378 22.219 -26.688 1 96.25 357 LYS A CA 1
ATOM 2878 C C . LYS A 1 357 ? 1.729 22.453 -25.219 1 96.25 357 LYS A C 1
ATOM 2880 O O . LYS A 1 357 ? 2.639 23.219 -24.906 1 96.25 357 LYS A O 1
ATOM 2885 N N . ARG A 1 358 ? 1.087 21.844 -24.375 1 95.5 358 ARG A N 1
ATOM 2886 C CA . ARG A 1 358 ? 1.326 21.984 -22.938 1 95.5 358 ARG A CA 1
ATOM 2887 C C . ARG A 1 358 ? 2.684 21.422 -22.547 1 95.5 358 ARG A C 1
ATOM 2889 O O . ARG A 1 358 ? 3.387 21.984 -21.719 1 95.5 358 ARG A O 1
ATOM 2896 N N . VAL A 1 359 ? 3.021 20.297 -23.172 1 96.81 359 VAL A N 1
ATOM 2897 C CA . VAL A 1 359 ? 4.312 19.688 -22.891 1 96.81 359 VAL A CA 1
ATOM 2898 C C . VAL A 1 359 ? 5.441 20.625 -23.328 1 96.81 359 VAL A C 1
ATOM 2900 O O . VAL A 1 359 ? 6.391 20.844 -22.578 1 96.81 359 VAL A O 1
ATOM 2903 N N . ALA A 1 360 ? 5.281 21.141 -24.484 1 97.81 360 ALA A N 1
ATOM 2904 C CA . ALA A 1 360 ? 6.289 22.047 -25.031 1 97.81 360 ALA A CA 1
ATOM 2905 C C . ALA A 1 360 ? 6.461 23.281 -24.125 1 97.81 360 ALA A C 1
ATOM 2907 O O . ALA A 1 360 ? 7.586 23.703 -23.859 1 97.81 360 ALA A O 1
ATOM 2908 N N . ALA A 1 361 ? 5.395 23.844 -23.75 1 97.5 361 ALA A N 1
ATOM 2909 C CA . ALA A 1 361 ? 5.426 25.016 -22.875 1 97.5 361 ALA A CA 1
ATOM 2910 C C . ALA A 1 361 ? 6.109 24.688 -21.547 1 97.5 361 ALA A C 1
ATOM 2912 O O . ALA A 1 361 ? 6.91 25.469 -21.047 1 97.5 361 ALA A O 1
ATOM 2913 N N . HIS A 1 362 ? 5.793 23.531 -21 1 96.19 362 HIS A N 1
ATOM 2914 C CA . HIS A 1 362 ? 6.332 23.125 -19.703 1 96.19 362 HIS A CA 1
ATOM 2915 C C . HIS A 1 362 ? 7.836 22.891 -19.797 1 96.19 362 HIS A C 1
ATOM 2917 O O . HIS A 1 362 ? 8.578 23.234 -18.875 1 96.19 362 HIS A O 1
ATOM 2923 N N . LEU A 1 363 ? 8.234 22.25 -20.844 1 97.06 363 LEU A N 1
ATOM 2924 C CA . LEU A 1 363 ? 9.641 21.891 -21 1 97.06 363 LEU A CA 1
ATOM 2925 C C . LEU A 1 363 ? 10.414 23.031 -21.672 1 97.06 363 LEU A C 1
ATOM 2927 O O . LEU A 1 363 ? 11.641 22.953 -21.797 1 97.06 363 LEU A O 1
ATOM 2931 N N . HIS A 1 364 ? 9.734 24.031 -22.109 1 96.88 364 HIS A N 1
ATOM 2932 C CA . HIS A 1 364 ? 10.328 25.188 -22.781 1 96.88 364 HIS A CA 1
ATOM 2933 C C . HIS A 1 364 ? 11.062 24.766 -24.047 1 96.88 364 HIS A C 1
ATOM 2935 O O . HIS A 1 364 ? 12.227 25.141 -24.25 1 96.88 364 HIS A O 1
ATOM 2941 N N . ILE A 1 365 ? 10.398 23.969 -24.844 1 97.31 365 ILE A N 1
ATOM 2942 C CA . ILE A 1 365 ? 10.93 23.547 -26.125 1 97.31 365 ILE A CA 1
ATOM 2943 C C . ILE A 1 365 ? 9.852 23.703 -27.203 1 97.31 365 ILE A C 1
ATOM 2945 O O . ILE A 1 365 ? 8.703 24.016 -26.891 1 97.31 365 ILE A O 1
ATOM 2949 N N . HIS A 1 366 ? 10.258 23.578 -28.469 1 96.94 366 HIS A N 1
ATOM 2950 C CA . HIS A 1 366 ? 9.336 23.719 -29.594 1 96.94 366 HIS A CA 1
ATOM 2951 C C . HIS A 1 366 ? 8.438 22.5 -29.719 1 96.94 366 HIS A C 1
ATOM 2953 O O . HIS A 1 366 ? 8.891 21.359 -29.547 1 96.94 366 HIS A O 1
ATOM 2959 N N . PRO A 1 367 ? 7.184 22.641 -30.125 1 97.62 367 PRO A N 1
ATOM 2960 C CA . PRO A 1 367 ? 6.254 21.516 -30.281 1 97.62 367 PRO A CA 1
ATOM 2961 C C . PRO A 1 367 ? 6.789 20.438 -31.219 1 97.62 367 PRO A C 1
ATOM 2963 O O . PRO A 1 367 ? 6.535 19.25 -31 1 97.62 367 PRO A O 1
ATOM 2966 N N . ASN A 1 368 ? 7.523 20.828 -32.188 1 96.69 368 ASN A N 1
ATOM 2967 C CA . ASN A 1 368 ? 8.062 19.859 -33.125 1 96.69 368 ASN A CA 1
ATOM 2968 C C . ASN A 1 368 ? 9.102 18.953 -32.469 1 96.69 368 ASN A C 1
ATOM 2970 O O . ASN A 1 368 ? 9.25 17.781 -32.844 1 96.69 368 ASN A O 1
ATOM 2974 N N . THR A 1 369 ? 9.812 19.547 -31.547 1 97.06 369 THR A N 1
ATOM 2975 C CA . THR A 1 369 ? 10.773 18.75 -30.797 1 97.06 369 THR A CA 1
ATOM 2976 C C . THR A 1 369 ? 10.07 17.688 -29.953 1 97.06 369 THR A C 1
ATOM 2978 O O . THR A 1 369 ? 10.539 16.547 -29.859 1 97.06 369 THR A O 1
ATOM 2981 N N . VAL A 1 370 ? 8.961 18.047 -29.375 1 97.25 370 VAL A N 1
ATOM 2982 C CA . VAL A 1 370 ? 8.164 17.094 -28.609 1 97.25 370 VAL A CA 1
ATOM 2983 C C . VAL A 1 370 ? 7.695 15.969 -29.516 1 97.25 370 VAL A C 1
ATOM 2985 O O . VAL A 1 370 ? 7.797 14.789 -29.156 1 97.25 370 VAL A O 1
ATOM 2988 N N . LEU A 1 371 ? 7.199 16.328 -30.688 1 96.94 371 LEU A N 1
ATOM 2989 C CA . LEU A 1 371 ? 6.684 15.344 -31.625 1 96.94 371 LEU A CA 1
ATOM 2990 C C . LEU A 1 371 ? 7.785 14.383 -32.062 1 96.94 371 LEU A C 1
ATOM 2992 O O . LEU A 1 371 ? 7.551 13.18 -32.219 1 96.94 371 LEU A O 1
ATOM 2996 N N . TYR A 1 372 ? 8.914 14.938 -32.281 1 96.19 372 TYR A N 1
ATOM 2997 C CA . TYR A 1 372 ? 10.055 14.117 -32.656 1 96.19 372 TYR A CA 1
ATOM 2998 C C . TYR A 1 372 ? 10.398 13.117 -31.562 1 96.19 372 TYR A C 1
ATOM 3000 O O . TYR A 1 372 ? 10.594 11.93 -31.844 1 96.19 372 TYR A O 1
ATOM 3008 N N . ARG A 1 373 ? 10.477 13.602 -30.391 1 96.12 373 ARG A N 1
ATOM 3009 C CA . ARG A 1 373 ? 10.844 12.75 -29.266 1 96.12 373 ARG A CA 1
ATOM 3010 C C . ARG A 1 373 ? 9.805 11.656 -29.047 1 96.12 373 ARG A C 1
ATOM 3012 O O . ARG A 1 373 ? 10.148 10.516 -28.734 1 96.12 373 ARG A O 1
ATOM 3019 N N . ILE A 1 374 ? 8.562 12.008 -29.219 1 95 374 ILE A N 1
ATOM 3020 C CA . ILE A 1 374 ? 7.496 11.031 -29.016 1 95 374 ILE A CA 1
ATOM 3021 C C . ILE A 1 374 ? 7.559 9.961 -30.109 1 95 374 ILE A C 1
ATOM 3023 O O . ILE A 1 374 ? 7.316 8.781 -29.844 1 95 374 ILE A O 1
ATOM 3027 N N . ARG A 1 375 ? 7.812 10.367 -31.281 1 94.5 375 ARG A N 1
ATOM 3028 C CA . ARG A 1 375 ? 7.977 9.398 -32.375 1 94.5 375 ARG A CA 1
ATOM 3029 C C . ARG A 1 375 ? 9.109 8.43 -32.062 1 94.5 375 ARG A C 1
ATOM 3031 O O . ARG A 1 375 ? 8.984 7.227 -32.312 1 94.5 375 ARG A O 1
ATOM 3038 N N . ARG A 1 376 ? 10.172 8.992 -31.625 1 94.19 376 ARG A N 1
ATOM 3039 C CA . ARG A 1 376 ? 11.32 8.164 -31.266 1 94.19 376 ARG A CA 1
ATOM 3040 C C . ARG A 1 376 ? 10.961 7.195 -30.141 1 94.19 376 ARG A C 1
ATOM 3042 O O . ARG A 1 376 ? 11.367 6.031 -30.172 1 94.19 376 ARG A O 1
ATOM 3049 N N . ILE A 1 377 ? 10.258 7.676 -29.141 1 94.06 377 ILE A N 1
ATOM 3050 C CA . ILE A 1 377 ? 9.82 6.848 -28.031 1 94.06 377 ILE A CA 1
ATOM 3051 C C . ILE A 1 377 ? 8.953 5.699 -28.531 1 94.06 377 ILE A C 1
ATOM 3053 O O . ILE A 1 377 ? 9.117 4.555 -28.094 1 94.06 377 ILE A O 1
ATOM 3057 N N . GLU A 1 378 ? 8.039 6 -29.391 1 91.06 378 GLU A N 1
ATOM 3058 C CA . GLU A 1 378 ? 7.156 4.988 -29.953 1 91.06 378 GLU A CA 1
ATOM 3059 C C . GLU A 1 378 ? 7.945 3.924 -30.719 1 91.06 378 GLU A C 1
ATOM 3061 O O . GLU A 1 378 ? 7.633 2.734 -30.625 1 91.06 378 GLU A O 1
ATOM 3066 N N . GLU A 1 379 ? 8.867 4.324 -31.406 1 90.44 379 GLU A N 1
ATOM 3067 C CA . GLU A 1 379 ? 9.703 3.404 -32.156 1 90.44 379 GLU A CA 1
ATOM 3068 C C . GLU A 1 379 ? 10.484 2.473 -31.234 1 90.44 379 GLU A C 1
ATOM 3070 O O . GLU A 1 379 ? 10.656 1.291 -31.547 1 90.44 379 GLU A O 1
ATOM 3075 N N . LEU A 1 380 ? 10.906 3.072 -30.172 1 88.62 380 LEU A N 1
ATOM 3076 C CA . LEU A 1 380 ? 11.766 2.328 -29.266 1 88.62 380 LEU A CA 1
ATOM 3077 C C . LEU A 1 380 ? 10.953 1.408 -28.359 1 88.62 380 LEU A C 1
ATOM 3079 O O . LEU A 1 380 ? 11.453 0.38 -27.906 1 88.62 380 LEU A O 1
ATOM 3083 N N . THR A 1 381 ? 9.68 1.734 -27.922 1 85.69 381 THR A N 1
ATOM 3084 C CA . THR A 1 381 ? 9.023 1.016 -26.828 1 85.69 381 THR A CA 1
ATOM 3085 C C . THR A 1 381 ? 7.59 0.662 -27.203 1 85.69 381 THR A C 1
ATOM 3087 O O . THR A 1 381 ? 6.965 -0.18 -26.562 1 85.69 381 THR A O 1
ATOM 3090 N N . ASN A 1 382 ? 6.879 1.215 -28.172 1 78.06 382 ASN A N 1
ATOM 3091 C CA . ASN A 1 382 ? 5.469 1.093 -28.516 1 78.06 382 ASN A CA 1
ATOM 3092 C C . ASN A 1 382 ? 4.566 1.482 -27.359 1 78.06 382 ASN A C 1
ATOM 3094 O O . ASN A 1 382 ? 3.463 0.953 -27.219 1 78.06 382 ASN A O 1
ATOM 3098 N N . ILE A 1 383 ? 4.926 2.262 -26.453 1 78 383 ILE A N 1
ATOM 3099 C CA . ILE A 1 383 ? 4.258 2.576 -25.188 1 78 383 ILE A CA 1
ATOM 3100 C C . ILE A 1 383 ? 3.105 3.545 -25.453 1 78 383 ILE A C 1
ATOM 3102 O O . ILE A 1 383 ? 2.17 3.631 -24.641 1 78 383 ILE A O 1
ATOM 3106 N N . THR A 1 384 ? 2.99 4.215 -26.5 1 68 384 THR A N 1
ATOM 3107 C CA . THR A 1 384 ? 1.999 5.266 -26.703 1 68 384 THR A CA 1
ATOM 3108 C C . THR A 1 384 ? 0.644 4.664 -27.062 1 68 384 THR A C 1
ATOM 3110 O O . THR A 1 384 ? -0.366 5.371 -27.094 1 68 384 THR A O 1
ATOM 3113 N N . GLN A 1 385 ? 0.566 3.428 -27.219 1 71.94 385 GLN A N 1
ATOM 3114 C CA . GLN A 1 385 ? -0.698 2.771 -27.531 1 71.94 385 GLN A CA 1
ATOM 3115 C C . GLN A 1 385 ? -1.146 1.854 -26.406 1 71.94 385 GLN A C 1
ATOM 3117 O O . GLN A 1 385 ? -1.742 0.803 -26.641 1 71.94 385 GLN A O 1
ATOM 3122 N N . VAL A 1 386 ? -0.916 2.455 -25.219 1 81.81 386 VAL A N 1
ATOM 3123 C CA . VAL A 1 386 ? -1.195 1.571 -24.094 1 81.81 386 VAL A CA 1
ATOM 3124 C C . VAL A 1 386 ? -2.342 2.141 -23.266 1 81.81 386 VAL A C 1
ATOM 3126 O O . VAL A 1 386 ? -2.684 3.318 -23.391 1 81.81 386 VAL A O 1
ATOM 3129 N N . SER A 1 387 ? -2.924 1.297 -22.438 1 90.5 387 SER A N 1
ATOM 3130 C CA . SER A 1 387 ? -4.055 1.642 -21.594 1 90.5 387 SER A CA 1
ATOM 3131 C C . SER A 1 387 ? -3.633 2.6 -20.484 1 90.5 387 SER A C 1
ATOM 3133 O O . SER A 1 387 ? -2.439 2.77 -20.219 1 90.5 387 SER A O 1
ATOM 3135 N N . LEU A 1 388 ? -4.629 3.281 -19.938 1 93.25 388 LEU A N 1
ATOM 3136 C CA . LEU A 1 388 ? -4.383 4.227 -18.844 1 93.25 388 LEU A CA 1
ATOM 3137 C C . LEU A 1 388 ? -3.602 3.564 -17.719 1 93.25 388 LEU A C 1
ATOM 3139 O O . LEU A 1 388 ? -2.611 4.117 -17.234 1 93.25 388 LEU A O 1
ATOM 3143 N N . PRO A 1 389 ? -3.988 2.34 -17.297 1 93.38 389 PRO A N 1
ATOM 3144 C CA . PRO A 1 389 ? -3.232 1.729 -16.203 1 93.38 389 PRO A CA 1
ATOM 3145 C C . PRO A 1 389 ? -1.771 1.471 -16.562 1 93.38 389 PRO A C 1
ATOM 3147 O O . PRO A 1 389 ? -0.888 1.606 -15.719 1 93.38 389 PRO A O 1
ATOM 3150 N N . GLU A 1 390 ? -1.558 1.081 -17.766 1 90.44 390 GLU A N 1
ATOM 3151 C CA . GLU A 1 390 ? -0.188 0.839 -18.203 1 90.44 390 GLU A CA 1
ATOM 3152 C C . GLU A 1 390 ? 0.615 2.137 -18.25 1 90.44 390 GLU A C 1
ATOM 3154 O O . GLU A 1 390 ? 1.777 2.168 -17.844 1 90.44 390 GLU A O 1
ATOM 3159 N N . ARG A 1 391 ? -0.001 3.154 -18.781 1 92.38 391 ARG A N 1
ATOM 3160 C CA . ARG A 1 391 ? 0.644 4.461 -18.781 1 92.38 391 ARG A CA 1
ATOM 3161 C C . ARG A 1 391 ? 0.959 4.926 -17.359 1 92.38 391 ARG A C 1
ATOM 3163 O O . ARG A 1 391 ? 2.037 5.469 -17.109 1 92.38 391 ARG A O 1
ATOM 3170 N N . ALA A 1 392 ? -0 4.711 -16.5 1 93.38 392 ALA A N 1
ATOM 3171 C CA . ALA A 1 392 ? 0.173 5.113 -15.109 1 93.38 392 ALA A CA 1
ATOM 3172 C C . ALA A 1 392 ? 1.345 4.375 -14.469 1 93.38 392 ALA A C 1
ATOM 3174 O O . ALA A 1 392 ? 2.092 4.957 -13.68 1 93.38 392 ALA A O 1
ATOM 3175 N N . ALA A 1 393 ? 1.49 3.135 -14.797 1 90.06 393 ALA A N 1
ATOM 3176 C CA . ALA A 1 393 ? 2.586 2.336 -14.25 1 90.06 393 ALA A CA 1
ATOM 3177 C C . ALA A 1 393 ? 3.938 2.885 -14.695 1 90.06 393 ALA A C 1
ATOM 3179 O O . ALA A 1 393 ? 4.871 2.98 -13.898 1 90.06 393 ALA A O 1
ATOM 3180 N N . VAL A 1 394 ? 4.051 3.178 -15.938 1 90.94 394 VAL A N 1
ATOM 3181 C CA . VAL A 1 394 ? 5.293 3.727 -16.469 1 90.94 394 VAL A CA 1
ATOM 3182 C C . VAL A 1 394 ? 5.574 5.09 -15.844 1 90.94 394 VAL A C 1
ATOM 3184 O O . VAL A 1 394 ? 6.707 5.379 -15.453 1 90.94 394 VAL A O 1
ATOM 3187 N N . TYR A 1 395 ? 4.539 5.895 -15.773 1 94.25 395 TYR A N 1
ATOM 3188 C CA . TYR A 1 395 ? 4.641 7.211 -15.148 1 94.25 395 TYR A CA 1
ATOM 3189 C C . TYR A 1 395 ? 5.141 7.098 -13.711 1 94.25 395 TYR A C 1
ATOM 3191 O O . TYR A 1 395 ? 6.047 7.824 -13.305 1 94.25 395 TYR A O 1
ATOM 3199 N N . LEU A 1 396 ? 4.594 6.191 -13 1 93.88 396 LEU A N 1
ATOM 3200 C CA . LEU A 1 396 ? 4.969 5.992 -11.602 1 93.88 396 LEU A CA 1
ATOM 3201 C C . LEU A 1 396 ? 6.414 5.512 -11.492 1 93.88 396 LEU A C 1
ATOM 3203 O O . LEU A 1 396 ? 7.121 5.871 -10.547 1 93.88 396 LEU A O 1
ATOM 3207 N N . ALA A 1 397 ? 6.789 4.676 -12.414 1 90.94 397 ALA A N 1
ATOM 3208 C CA . ALA A 1 397 ? 8.172 4.211 -12.414 1 90.94 397 ALA A CA 1
ATOM 3209 C C . ALA A 1 397 ? 9.141 5.375 -12.602 1 90.94 397 ALA A C 1
ATOM 3211 O O . ALA A 1 397 ? 10.203 5.414 -11.977 1 90.94 397 ALA A O 1
ATOM 3212 N N . ILE A 1 398 ? 8.781 6.285 -13.477 1 93.56 398 ILE A N 1
ATOM 3213 C CA . ILE A 1 398 ? 9.594 7.48 -13.695 1 93.56 398 ILE A CA 1
ATOM 3214 C C . ILE A 1 398 ? 9.672 8.297 -12.406 1 93.56 398 ILE A C 1
ATOM 3216 O O . ILE A 1 398 ? 10.75 8.695 -11.977 1 93.56 398 ILE A O 1
ATOM 3220 N N . LYS A 1 399 ? 8.547 8.484 -11.797 1 95.19 399 LYS A N 1
ATOM 3221 C CA . LYS A 1 399 ? 8.484 9.273 -10.57 1 95.19 399 LYS A CA 1
ATOM 3222 C C . LYS A 1 399 ? 9.258 8.594 -9.438 1 95.19 399 LYS A C 1
ATOM 3224 O O . LYS A 1 399 ? 9.898 9.266 -8.633 1 95.19 399 LYS A O 1
ATOM 3229 N N . ALA A 1 400 ? 9.156 7.336 -9.375 1 93.19 400 ALA A N 1
ATOM 3230 C CA . ALA A 1 400 ? 9.906 6.582 -8.367 1 93.19 400 ALA A CA 1
ATOM 3231 C C . ALA A 1 400 ? 11.406 6.77 -8.539 1 93.19 400 ALA A C 1
ATOM 3233 O O . ALA A 1 400 ? 12.141 6.887 -7.559 1 93.19 400 ALA A O 1
ATOM 3234 N N . GLY A 1 401 ? 11.859 6.707 -9.75 1 90.19 401 GLY A N 1
ATOM 3235 C CA . GLY A 1 401 ? 13.258 6.98 -10.031 1 90.19 401 GLY A CA 1
ATOM 3236 C C . GLY A 1 401 ? 13.711 8.352 -9.555 1 90.19 401 GLY A C 1
ATOM 3237 O O . GLY A 1 401 ? 14.805 8.492 -9.016 1 90.19 401 GLY A O 1
ATOM 3238 N N . GLN A 1 402 ? 12.852 9.32 -9.789 1 92.44 402 GLN A N 1
ATOM 3239 C CA . GLN A 1 402 ? 13.148 10.688 -9.375 1 92.44 402 GLN A CA 1
ATOM 3240 C C . GLN A 1 402 ? 13.133 10.82 -7.852 1 92.44 402 GLN A C 1
ATOM 3242 O O . GLN A 1 402 ? 13.891 11.609 -7.285 1 92.44 402 GLN A O 1
ATOM 3247 N N . TYR A 1 403 ? 12.242 10.117 -7.254 1 92.19 403 TYR A N 1
ATOM 3248 C CA . TYR A 1 403 ? 12.109 10.141 -5.801 1 92.19 403 TYR A CA 1
ATOM 3249 C C . TYR A 1 403 ? 13.359 9.602 -5.129 1 92.19 403 TYR A C 1
ATOM 3251 O O . TYR A 1 403 ? 13.766 10.094 -4.074 1 92.19 403 TYR A O 1
ATOM 3259 N N . ARG A 1 404 ? 13.984 8.602 -5.629 1 83.25 404 ARG A N 1
ATOM 3260 C CA . ARG A 1 404 ? 15.18 7.949 -5.098 1 83.25 404 ARG A CA 1
ATOM 3261 C C . ARG A 1 404 ? 16.391 8.867 -5.191 1 83.25 404 ARG A C 1
ATOM 3263 O O . ARG A 1 404 ? 17.281 8.812 -4.34 1 83.25 404 ARG A O 1
ATOM 3270 N N . GLN A 1 405 ? 16.562 9.5 -6.211 1 71.06 405 GLN A N 1
ATOM 3271 C CA . GLN A 1 405 ? 17.75 10.328 -6.445 1 71.06 405 GLN A CA 1
ATOM 3272 C C . GLN A 1 405 ? 17.875 11.422 -5.391 1 71.06 405 GLN A C 1
ATOM 3274 O O . GLN A 1 405 ? 18.984 11.805 -5.012 1 71.06 405 GLN A O 1
ATOM 3279 N N . ASP A 1 406 ? 16.75 11.961 -4.953 1 57.12 406 ASP A N 1
ATOM 3280 C CA . ASP A 1 406 ? 16.891 13.086 -4.027 1 57.12 406 ASP A CA 1
ATOM 3281 C C . ASP A 1 406 ? 17.125 12.594 -2.602 1 57.12 406 ASP A C 1
ATOM 3283 O O . ASP A 1 406 ? 17.547 13.367 -1.736 1 57.12 406 ASP A O 1
ATOM 3287 N N . ASP A 1 407 ? 16.75 11.344 -2.217 1 49.66 407 ASP A N 1
ATOM 3288 C CA . ASP A 1 407 ? 17.078 10.953 -0.849 1 49.66 407 ASP A CA 1
ATOM 3289 C C . ASP A 1 407 ? 18.516 10.43 -0.758 1 49.66 407 ASP A C 1
ATOM 3291 O O . ASP A 1 407 ? 18.984 9.742 -1.666 1 49.66 407 ASP A O 1
ATOM 3295 N N . MET B 1 1 ? -2.625 -71.5 -5.09 1 47.12 1 MET B N 1
ATOM 3296 C CA . MET B 1 1 ? -1.495 -71.312 -4.195 1 47.12 1 MET B CA 1
ATOM 3297 C C . MET B 1 1 ? -0.871 -69.938 -4.453 1 47.12 1 MET B C 1
ATOM 3299 O O . MET B 1 1 ? -0.852 -69.438 -5.59 1 47.12 1 MET B O 1
ATOM 3303 N N . PRO B 1 2 ? -0.686 -69.125 -3.402 1 66.12 2 PRO B N 1
ATOM 3304 C CA . PRO B 1 2 ? -0.073 -67.812 -3.633 1 66.12 2 PRO B CA 1
ATOM 3305 C C . PRO B 1 2 ? 1.274 -67.938 -4.344 1 66.12 2 PRO B C 1
ATOM 3307 O O . PRO B 1 2 ? 2.033 -68.875 -4.113 1 66.12 2 PRO B O 1
ATOM 3310 N N . PHE B 1 3 ? 1.427 -67.25 -5.504 1 72.81 3 PHE B N 1
ATOM 3311 C CA . PHE B 1 3 ? 2.635 -67.312 -6.32 1 72.81 3 PHE B CA 1
ATOM 3312 C C . PHE B 1 3 ? 3.785 -66.625 -5.625 1 72.81 3 PHE B C 1
ATOM 3314 O O . PHE B 1 3 ? 4.953 -66.812 -5.961 1 72.81 3 PHE B O 1
ATOM 3321 N N . LEU B 1 4 ? 3.373 -65.812 -4.637 1 82.75 4 LEU B N 1
ATOM 3322 C CA . LEU B 1 4 ? 4.367 -65.062 -3.896 1 82.75 4 LEU B CA 1
ATOM 3323 C C . LEU B 1 4 ? 4.305 -65.375 -2.408 1 82.75 4 LEU B C 1
ATOM 3325 O O . LEU B 1 4 ? 3.314 -65.938 -1.931 1 82.75 4 LEU B O 1
ATOM 3329 N N . GLN B 1 5 ? 5.438 -65.062 -1.724 1 80.19 5 GLN B N 1
ATOM 3330 C CA . GLN B 1 5 ? 5.438 -65.25 -0.271 1 80.19 5 GLN B CA 1
ATOM 3331 C C . GLN B 1 5 ? 4.543 -64.188 0.384 1 80.19 5 GLN B C 1
ATOM 3333 O O . GLN B 1 5 ? 4.176 -63.188 -0.246 1 80.19 5 GLN B O 1
ATOM 3338 N N . LYS B 1 6 ? 4.117 -64.438 1.567 1 75 6 LYS B N 1
ATOM 3339 C CA . LYS B 1 6 ? 3.197 -63.562 2.275 1 75 6 LYS B CA 1
ATOM 3340 C C . LYS B 1 6 ? 3.871 -62.25 2.617 1 75 6 LYS B C 1
ATOM 3342 O O . LYS B 1 6 ? 3.197 -61.219 2.785 1 75 6 LYS B O 1
ATOM 3347 N N . SER B 1 7 ? 5.254 -62.344 2.809 1 78.5 7 SER B N 1
ATOM 3348 C CA . SER B 1 7 ? 5.973 -61.125 3.16 1 78.5 7 SER B CA 1
ATOM 3349 C C . SER B 1 7 ? 7.402 -61.156 2.621 1 78.5 7 SER B C 1
ATOM 3351 O O . SER B 1 7 ? 7.961 -62.219 2.389 1 78.5 7 SER B O 1
ATOM 3353 N N . TYR B 1 8 ? 7.832 -59.938 2.305 1 85.06 8 TYR B N 1
ATOM 3354 C CA . TYR B 1 8 ? 9.203 -59.75 1.837 1 85.06 8 TYR B CA 1
ATOM 3355 C C . TYR B 1 8 ? 9.938 -58.719 2.684 1 85.06 8 TYR B C 1
ATOM 3357 O O . TYR B 1 8 ? 9.312 -57.875 3.295 1 85.06 8 TYR B O 1
ATOM 3365 N N . GLU B 1 9 ? 11.242 -58.781 2.785 1 76.88 9 GLU B N 1
ATOM 3366 C CA . GLU B 1 9 ? 12.062 -57.938 3.625 1 76.88 9 GLU B CA 1
ATOM 3367 C C . GLU B 1 9 ? 12.148 -56.531 3.045 1 76.88 9 GLU B C 1
ATOM 3369 O O . GLU B 1 9 ? 12.289 -55.531 3.787 1 76.88 9 GLU B O 1
ATOM 3374 N N . SER B 1 10 ? 12.195 -56.531 1.776 1 88.31 10 SER B N 1
ATOM 3375 C CA . SER B 1 10 ? 12.367 -55.25 1.114 1 88.31 10 SER B CA 1
ATOM 3376 C C . SER B 1 10 ? 11.609 -55.188 -0.206 1 88.31 10 SER B C 1
ATOM 3378 O O . SER B 1 10 ? 11.195 -56.25 -0.733 1 88.31 10 SER B O 1
ATOM 3380 N N . LEU B 1 11 ? 11.375 -54.031 -0.667 1 91.94 11 LEU B N 1
ATOM 3381 C CA . LEU B 1 11 ? 10.742 -53.844 -1.971 1 91.94 11 LEU B CA 1
ATOM 3382 C C . LEU B 1 11 ? 11.602 -54.438 -3.076 1 91.94 11 LEU B C 1
ATOM 3384 O O . LEU B 1 11 ? 11.078 -54.938 -4.074 1 91.94 11 LEU B O 1
ATOM 3388 N N . ASP B 1 12 ? 12.867 -54.469 -2.867 1 92 12 ASP B N 1
ATOM 3389 C CA . ASP B 1 12 ? 13.773 -55.062 -3.844 1 92 12 ASP B CA 1
ATOM 3390 C C . ASP B 1 12 ? 13.531 -56.562 -3.977 1 92 12 ASP B C 1
ATOM 3392 O O . ASP B 1 12 ? 13.438 -57.094 -5.09 1 92 12 ASP B O 1
ATOM 3396 N N . THR B 1 13 ? 13.461 -57.125 -2.842 1 92.38 13 THR B N 1
ATOM 3397 C CA . THR B 1 13 ? 13.227 -58.562 -2.852 1 92.38 13 THR B CA 1
ATOM 3398 C C . THR B 1 13 ? 11.844 -58.906 -3.422 1 92.38 13 THR B C 1
ATOM 3400 O O . THR B 1 13 ? 11.672 -59.906 -4.094 1 92.38 13 THR B O 1
ATOM 3403 N N . LEU B 1 14 ? 10.977 -58.031 -3.172 1 93.81 14 LEU B N 1
ATOM 3404 C CA . LEU B 1 14 ? 9.641 -58.219 -3.725 1 93.81 14 LEU B CA 1
ATOM 3405 C C . LEU B 1 14 ? 9.656 -58.062 -5.242 1 93.81 14 LEU B C 1
ATOM 3407 O O . LEU B 1 14 ? 9.07 -58.906 -5.957 1 93.81 14 LEU B O 1
ATOM 3411 N N . ALA B 1 15 ? 10.289 -57.062 -5.734 1 94.56 15 ALA B N 1
ATOM 3412 C CA . ALA B 1 15 ? 10.391 -56.875 -7.176 1 94.56 15 ALA B CA 1
ATOM 3413 C C . ALA B 1 15 ? 11.008 -58.062 -7.871 1 94.56 15 ALA B C 1
ATOM 3415 O O . ALA B 1 15 ? 10.531 -58.5 -8.922 1 94.56 15 ALA B O 1
ATOM 3416 N N . GLU B 1 16 ? 12.023 -58.594 -7.258 1 91.94 16 GLU B N 1
ATOM 3417 C CA . GLU B 1 16 ? 12.688 -59.781 -7.809 1 91.94 16 GLU B CA 1
ATOM 3418 C C . GLU B 1 16 ? 11.734 -60.969 -7.844 1 91.94 16 GLU B C 1
ATOM 3420 O O . GLU B 1 16 ? 11.68 -61.688 -8.836 1 91.94 16 GLU B O 1
ATOM 3425 N N . ALA B 1 17 ? 11.023 -61.094 -6.809 1 93 17 ALA B N 1
ATOM 3426 C CA . ALA B 1 17 ? 10.102 -62.25 -6.699 1 93 17 ALA B CA 1
ATOM 3427 C C . ALA B 1 17 ? 9 -62.156 -7.75 1 93 17 ALA B C 1
ATOM 3429 O O . ALA B 1 17 ? 8.664 -63.156 -8.391 1 93 17 ALA B O 1
ATOM 3430 N N . ILE B 1 18 ? 8.422 -60.969 -7.883 1 94.12 18 ILE B N 1
ATOM 3431 C CA . ILE B 1 18 ? 7.387 -60.781 -8.891 1 94.12 18 ILE B CA 1
ATOM 3432 C C . ILE B 1 18 ? 7.965 -61.031 -10.281 1 94.12 18 ILE B C 1
ATOM 3434 O O . ILE B 1 18 ? 7.363 -61.75 -11.086 1 94.12 18 ILE B O 1
ATOM 3438 N N . GLY B 1 19 ? 9.078 -60.5 -10.547 1 91.81 19 GLY B N 1
ATOM 3439 C CA . GLY B 1 19 ? 9.734 -60.688 -11.836 1 91.81 19 GLY B CA 1
ATOM 3440 C C . GLY B 1 19 ? 9.977 -62.125 -12.188 1 91.81 19 GLY B C 1
ATOM 3441 O O . GLY B 1 19 ? 9.781 -62.531 -13.336 1 91.81 19 GLY B O 1
ATOM 3442 N N . GLN B 1 20 ? 10.414 -62.812 -11.242 1 88.94 20 GLN B N 1
ATOM 3443 C CA . GLN B 1 20 ? 10.656 -64.25 -11.445 1 88.94 20 GLN B CA 1
ATOM 3444 C C . GLN B 1 20 ? 9.359 -65 -11.711 1 88.94 20 GLN B C 1
ATOM 3446 O O . GLN B 1 20 ? 9.312 -65.875 -12.578 1 88.94 20 GLN B O 1
ATOM 3451 N N . ALA B 1 21 ? 8.398 -64.625 -11.008 1 90.56 21 ALA B N 1
ATOM 3452 C CA . ALA B 1 21 ? 7.113 -65.312 -11.125 1 90.56 21 ALA B CA 1
ATOM 3453 C C . ALA B 1 21 ? 6.477 -65.062 -12.492 1 90.56 21 ALA B C 1
ATOM 3455 O O . ALA B 1 21 ? 5.867 -66 -13.078 1 90.56 21 ALA B O 1
ATOM 3456 N N . ILE B 1 22 ? 6.625 -63.875 -12.945 1 90.19 22 ILE B N 1
ATOM 3457 C CA . ILE B 1 22 ? 5.957 -63.531 -14.195 1 90.19 22 ILE B CA 1
ATOM 3458 C C . ILE B 1 22 ? 6.965 -63.562 -15.344 1 90.19 22 ILE B C 1
ATOM 3460 O O . ILE B 1 22 ? 6.598 -63.344 -16.5 1 90.19 22 ILE B O 1
ATOM 3464 N N . ARG B 1 23 ? 8.234 -63.75 -15.078 1 87.69 23 ARG B N 1
ATOM 3465 C CA . ARG B 1 23 ? 9.328 -63.781 -16.047 1 87.69 23 ARG B CA 1
ATOM 3466 C C . ARG B 1 23 ? 9.352 -62.5 -16.891 1 87.69 23 ARG B C 1
ATOM 3468 O O . ARG B 1 23 ? 9.461 -62.594 -18.109 1 87.69 23 ARG B O 1
ATOM 3475 N N . ALA B 1 24 ? 9.18 -61.469 -16.234 1 89.81 24 ALA B N 1
ATOM 3476 C CA . ALA B 1 24 ? 9.219 -60.156 -16.859 1 89.81 24 ALA B CA 1
ATOM 3477 C C . ALA B 1 24 ? 9.812 -59.094 -15.922 1 89.81 24 ALA B C 1
ATOM 3479 O O . ALA B 1 24 ? 9.711 -59.219 -14.703 1 89.81 24 ALA B O 1
ATOM 3480 N N . PRO B 1 25 ? 10.461 -58.062 -16.469 1 92.12 25 PRO B N 1
ATOM 3481 C CA . PRO B 1 25 ? 11.039 -57 -15.625 1 92.12 25 PRO B CA 1
ATOM 3482 C C . PRO B 1 25 ? 9.992 -56.25 -14.82 1 92.12 25 PRO B C 1
ATOM 3484 O O . PRO B 1 25 ? 8.914 -55.938 -15.344 1 92.12 25 PRO B O 1
ATOM 3487 N N . ILE B 1 26 ? 10.312 -55.906 -13.57 1 94.19 26 ILE B N 1
ATOM 3488 C CA . ILE B 1 26 ? 9.391 -55.219 -12.656 1 94.19 26 ILE B CA 1
ATOM 3489 C C . ILE B 1 26 ? 10.023 -53.938 -12.133 1 94.19 26 ILE B C 1
ATOM 3491 O O . ILE B 1 26 ? 11.211 -53.938 -11.797 1 94.19 26 ILE B O 1
ATOM 3495 N N . THR B 1 27 ? 9.258 -52.906 -12.023 1 94.56 27 THR B N 1
ATOM 3496 C CA . THR B 1 27 ? 9.625 -51.688 -11.281 1 94.56 27 THR B CA 1
ATOM 3497 C C . THR B 1 27 ? 8.539 -51.312 -10.281 1 94.56 27 THR B C 1
ATOM 3499 O O . THR B 1 27 ? 7.348 -51.438 -10.57 1 94.56 27 THR B O 1
ATOM 3502 N N . ILE B 1 28 ? 8.938 -50.938 -9.109 1 94.06 28 ILE B N 1
ATOM 3503 C CA . ILE B 1 28 ? 8.039 -50.438 -8.07 1 94.06 28 ILE B CA 1
ATOM 3504 C C . ILE B 1 28 ? 8.359 -48.969 -7.781 1 94.06 28 ILE B C 1
ATOM 3506 O O . ILE B 1 28 ? 9.508 -48.625 -7.484 1 94.06 28 ILE B O 1
ATOM 3510 N N . GLU B 1 29 ? 7.352 -48.219 -7.926 1 92.88 29 GLU B N 1
ATOM 3511 C CA . GLU B 1 29 ? 7.492 -46.781 -7.766 1 92.88 29 GLU B CA 1
ATOM 3512 C C . GLU B 1 29 ? 6.594 -46.25 -6.645 1 92.88 29 GLU B C 1
ATOM 3514 O O . GLU B 1 29 ? 5.633 -46.906 -6.254 1 92.88 29 GLU B O 1
ATOM 3519 N N . ASN B 1 30 ? 6.941 -45.125 -6.082 1 86.94 30 ASN B N 1
ATOM 3520 C CA . ASN B 1 30 ? 6.047 -44.469 -5.133 1 86.94 30 ASN B CA 1
ATOM 3521 C C . ASN B 1 30 ? 5.012 -43.594 -5.84 1 86.94 30 ASN B C 1
ATOM 3523 O O . ASN B 1 30 ? 4.914 -43.625 -7.07 1 86.94 30 ASN B O 1
ATOM 3527 N N . ARG B 1 31 ? 4.242 -42.906 -5.082 1 80.62 31 ARG B N 1
ATOM 3528 C CA . ARG B 1 31 ? 3.141 -42.125 -5.629 1 80.62 31 ARG B CA 1
ATOM 3529 C C . ARG B 1 31 ? 3.658 -41 -6.508 1 80.62 31 ARG B C 1
ATOM 3531 O O . ARG B 1 31 ? 2.922 -40.469 -7.344 1 80.62 31 ARG B O 1
ATOM 3538 N N . HIS B 1 32 ? 4.945 -40.625 -6.367 1 77.31 32 HIS B N 1
ATOM 3539 C CA . HIS B 1 32 ? 5.547 -39.562 -7.145 1 77.31 32 HIS B CA 1
ATOM 3540 C C . HIS B 1 32 ? 6.352 -40.125 -8.32 1 77.31 32 HIS B C 1
ATOM 3542 O O . HIS B 1 32 ? 7.168 -39.406 -8.906 1 77.31 32 HIS B O 1
ATOM 3548 N N . HIS B 1 33 ? 6.203 -41.375 -8.594 1 85.88 33 HIS B N 1
ATOM 3549 C CA . HIS B 1 33 ? 6.824 -42.062 -9.719 1 85.88 33 HIS B CA 1
ATOM 3550 C C . HIS B 1 33 ? 8.336 -42.125 -9.562 1 85.88 33 HIS B C 1
ATOM 3552 O O . HIS B 1 33 ? 9.07 -42.094 -10.555 1 85.88 33 HIS B O 1
ATOM 3558 N N . GLN B 1 34 ? 8.695 -42.062 -8.32 1 86.62 34 GLN B N 1
ATOM 3559 C CA . GLN B 1 34 ? 10.094 -42.344 -8.031 1 86.62 34 GLN B CA 1
ATOM 3560 C C . GLN B 1 34 ? 10.336 -43.844 -7.922 1 86.62 34 GLN B C 1
ATOM 3562 O O . GLN B 1 34 ? 9.523 -44.562 -7.348 1 86.62 34 GLN B O 1
ATOM 3567 N N . LEU B 1 35 ? 11.445 -44.25 -8.469 1 91.69 35 LEU B N 1
ATOM 3568 C CA . LEU B 1 35 ? 11.773 -45.656 -8.453 1 91.69 35 LEU B CA 1
ATOM 3569 C C . LEU B 1 35 ? 12.203 -46.125 -7.059 1 91.69 35 LEU B C 1
ATOM 3571 O O . LEU B 1 35 ? 13.094 -45.5 -6.461 1 91.69 35 LEU B O 1
ATOM 3575 N N . LEU B 1 36 ? 11.562 -47.062 -6.512 1 90.12 36 LEU B N 1
ATOM 3576 C CA . LEU B 1 36 ? 11.891 -47.562 -5.188 1 90.12 36 LEU B CA 1
ATOM 3577 C C . LEU B 1 36 ? 12.625 -48.906 -5.289 1 90.12 36 LEU B C 1
ATOM 3579 O O . LEU B 1 36 ? 13.508 -49.188 -4.477 1 90.12 36 LEU B O 1
ATOM 3583 N N . ALA B 1 37 ? 12.234 -49.75 -6.254 1 92.94 37 ALA B N 1
ATOM 3584 C CA . ALA B 1 37 ? 12.836 -51.062 -6.434 1 92.94 37 ALA B CA 1
ATOM 3585 C C . ALA B 1 37 ? 12.617 -51.562 -7.855 1 92.94 37 ALA B C 1
ATOM 3587 O O . ALA B 1 37 ? 11.719 -51.094 -8.562 1 92.94 37 ALA B O 1
ATOM 3588 N N . TYR B 1 38 ? 13.438 -52.375 -8.352 1 93.12 38 TYR B N 1
ATOM 3589 C CA . TYR B 1 38 ? 13.281 -53 -9.664 1 93.12 38 TYR B CA 1
ATOM 3590 C C . TYR B 1 38 ? 13.922 -54.375 -9.703 1 93.12 38 TYR B C 1
ATOM 3592 O O . TYR B 1 38 ? 14.773 -54.688 -8.867 1 93.12 38 TYR B O 1
ATOM 3600 N N . SER B 1 39 ? 13.453 -55.188 -10.555 1 91.38 39 SER B N 1
ATOM 3601 C CA . SER B 1 39 ? 14.008 -56.531 -10.742 1 91.38 39 SER B CA 1
ATOM 3602 C C . SER B 1 39 ? 15.109 -56.531 -11.789 1 91.38 39 SER B C 1
ATOM 3604 O O . SER B 1 39 ? 15.109 -55.688 -12.695 1 91.38 39 SER B O 1
ATOM 3606 N N . THR B 1 40 ? 16.078 -57.406 -11.531 1 81.88 40 THR B N 1
ATOM 3607 C CA . THR B 1 40 ? 17.141 -57.594 -12.508 1 81.88 40 THR B CA 1
ATOM 3608 C C . THR B 1 40 ? 16.641 -58.375 -13.727 1 81.88 40 THR B C 1
ATOM 3610 O O . THR B 1 40 ? 15.844 -59.281 -13.586 1 81.88 40 THR B O 1
ATOM 3613 N N . HIS B 1 41 ? 16.719 -57.781 -14.945 1 69.38 41 HIS B N 1
ATOM 3614 C CA . HIS B 1 41 ? 16.344 -58.594 -16.109 1 69.38 41 HIS B CA 1
ATOM 3615 C C . HIS B 1 41 ? 17.25 -58.312 -17.297 1 69.38 41 HIS B C 1
ATOM 3617 O O . HIS B 1 41 ? 17.422 -57.156 -17.688 1 69.38 41 HIS B O 1
ATOM 3623 N N . PRO B 1 42 ? 18.047 -59.281 -17.703 1 61.88 42 PRO B N 1
ATOM 3624 C CA . PRO B 1 42 ? 19.094 -59.094 -18.719 1 61.88 42 PRO B CA 1
ATOM 3625 C C . PRO B 1 42 ? 18.547 -58.688 -20.078 1 61.88 42 PRO B C 1
ATOM 3627 O O . PRO B 1 42 ? 19.219 -58 -20.844 1 61.88 42 PRO B O 1
ATOM 3630 N N . ASP B 1 43 ? 17.391 -59.188 -20.578 1 61.28 43 ASP B N 1
ATOM 3631 C CA . ASP B 1 43 ? 17.203 -59.219 -22.016 1 61.28 43 ASP B CA 1
ATOM 3632 C C . ASP B 1 43 ? 16.375 -58 -22.469 1 61.28 43 ASP B C 1
ATOM 3634 O O . ASP B 1 43 ? 16.734 -57.344 -23.453 1 61.28 43 ASP B O 1
ATOM 3638 N N . SER B 1 44 ? 15.156 -57.812 -22.094 1 65.62 44 SER B N 1
ATOM 3639 C CA . SER B 1 44 ? 14.188 -56.938 -22.75 1 65.62 44 SER B CA 1
ATOM 3640 C C . SER B 1 44 ? 13.938 -55.688 -21.922 1 65.62 44 SER B C 1
ATOM 3642 O O . SER B 1 44 ? 13.727 -55.75 -20.703 1 65.62 44 SER B O 1
ATOM 3644 N N . THR B 1 45 ? 14.406 -54.531 -22.516 1 81.75 45 THR B N 1
ATOM 3645 C CA . THR B 1 45 ? 14.086 -53.25 -21.844 1 81.75 45 THR B CA 1
ATOM 3646 C C . THR B 1 45 ? 13.703 -52.188 -22.859 1 81.75 45 THR B C 1
ATOM 3648 O O . THR B 1 45 ? 13.836 -52.406 -24.062 1 81.75 45 THR B O 1
ATOM 3651 N N . ASP B 1 46 ? 12.922 -51.375 -22.562 1 87.31 46 ASP B N 1
ATOM 3652 C CA . ASP B 1 46 ? 12.57 -50.219 -23.391 1 87.31 46 ASP B CA 1
ATOM 3653 C C . ASP B 1 46 ? 13.211 -48.938 -22.875 1 87.31 46 ASP B C 1
ATOM 3655 O O . ASP B 1 46 ? 13.758 -48.906 -21.766 1 87.31 46 ASP B O 1
ATOM 3659 N N . PRO B 1 47 ? 13.25 -48 -23.734 1 89.44 47 PRO B N 1
ATOM 3660 C CA . PRO B 1 47 ? 13.914 -46.75 -23.344 1 89.44 47 PRO B CA 1
ATOM 3661 C C . PRO B 1 47 ? 13.336 -46.156 -22.062 1 89.44 47 PRO B C 1
ATOM 3663 O O . PRO B 1 47 ? 14.078 -45.594 -21.25 1 89.44 47 PRO B O 1
ATOM 3666 N N . ALA B 1 48 ? 12.094 -46.25 -21.844 1 90.75 48 ALA B N 1
ATOM 3667 C CA . ALA B 1 48 ? 11.453 -45.656 -20.656 1 90.75 48 ALA B CA 1
ATOM 3668 C C . ALA B 1 48 ? 11.961 -46.344 -19.391 1 90.75 48 ALA B C 1
ATOM 3670 O O . ALA B 1 48 ? 12.242 -45.656 -18.391 1 90.75 48 ALA B O 1
ATOM 3671 N N . ARG B 1 49 ? 12.086 -47.625 -19.406 1 89.5 49 ARG B N 1
ATOM 3672 C CA . ARG B 1 49 ? 12.57 -48.344 -18.234 1 89.5 49 ARG B CA 1
ATOM 3673 C C . ARG B 1 49 ? 14.031 -48 -17.953 1 89.5 49 ARG B C 1
ATOM 3675 O O . ARG B 1 49 ? 14.406 -47.781 -16.797 1 89.5 49 ARG B O 1
ATOM 3682 N N . ILE B 1 50 ? 14.75 -47.938 -18.953 1 87.81 50 ILE B N 1
ATOM 3683 C CA . ILE B 1 50 ? 16.156 -47.594 -18.812 1 87.81 50 ILE B CA 1
ATOM 3684 C C . ILE B 1 50 ? 16.297 -46.219 -18.141 1 87.81 50 ILE B C 1
ATOM 3686 O O . ILE B 1 50 ? 17.016 -46.062 -17.156 1 87.81 50 ILE B O 1
ATOM 3690 N N . ALA B 1 51 ? 15.609 -45.344 -18.703 1 89.69 51 ALA B N 1
ATOM 3691 C CA . ALA B 1 51 ? 15.672 -43.969 -18.172 1 89.69 51 ALA B CA 1
ATOM 3692 C C . ALA B 1 51 ? 15.211 -43.906 -16.719 1 89.69 51 ALA B C 1
ATOM 3694 O O . ALA B 1 51 ? 15.766 -43.156 -15.922 1 89.69 51 ALA B O 1
ATOM 3695 N N . THR B 1 52 ? 14.164 -44.625 -16.344 1 89.69 52 THR B N 1
ATOM 3696 C CA . THR B 1 52 ? 13.617 -44.656 -15 1 89.69 52 THR B CA 1
ATOM 3697 C C . THR B 1 52 ? 14.648 -45.219 -14.016 1 89.69 52 THR B C 1
ATOM 3699 O O . THR B 1 52 ? 14.812 -44.688 -12.914 1 89.69 52 THR B O 1
ATOM 3702 N N . ILE B 1 53 ? 15.344 -46.188 -14.398 1 87.69 53 ILE B N 1
ATOM 3703 C CA . ILE B 1 53 ? 16.312 -46.844 -13.523 1 87.69 53 ILE B CA 1
ATOM 3704 C C . ILE B 1 53 ? 17.516 -45.938 -13.328 1 87.69 53 ILE B C 1
ATOM 3706 O O . ILE B 1 53 ? 17.969 -45.719 -12.203 1 87.69 53 ILE B O 1
ATOM 3710 N N . ILE B 1 54 ? 17.906 -45.312 -14.406 1 84.88 54 ILE B N 1
ATOM 3711 C CA . ILE B 1 54 ? 19.062 -44.438 -14.344 1 84.88 54 ILE B CA 1
ATOM 3712 C C . ILE B 1 54 ? 18.719 -43.188 -13.547 1 84.88 54 ILE B C 1
ATOM 3714 O O . ILE B 1 54 ? 19.5 -42.75 -12.688 1 84.88 54 ILE B O 1
ATOM 3718 N N . GLY B 1 55 ? 17.641 -42.625 -13.875 1 84.69 55 GLY B N 1
ATOM 3719 C CA . GLY B 1 55 ? 17.234 -41.375 -13.258 1 84.69 55 GLY B CA 1
ATOM 3720 C C . GLY B 1 55 ? 16.547 -41.562 -11.922 1 84.69 55 GLY B C 1
ATOM 3721 O O . GLY B 1 55 ? 16.281 -40.594 -11.211 1 84.69 55 GLY B O 1
ATOM 3722 N N . ARG B 1 56 ? 16.188 -42.75 -11.555 1 86.69 56 ARG B N 1
ATOM 3723 C CA . ARG B 1 56 ? 15.469 -43.156 -10.352 1 86.69 56 ARG B CA 1
ATOM 3724 C C . ARG B 1 56 ? 14.102 -42.5 -10.289 1 86.69 56 ARG B C 1
ATOM 3726 O O . ARG B 1 56 ? 13.555 -42.281 -9.203 1 86.69 56 ARG B O 1
ATOM 3733 N N . ARG B 1 57 ? 13.664 -42.125 -11.508 1 87.44 57 ARG B N 1
ATOM 3734 C CA . ARG B 1 57 ? 12.352 -41.531 -11.688 1 87.44 57 ARG B CA 1
ATOM 3735 C C . ARG B 1 57 ? 11.844 -41.719 -13.109 1 87.44 57 ARG B C 1
ATOM 3737 O O . ARG B 1 57 ? 12.617 -41.656 -14.07 1 87.44 57 ARG B O 1
ATOM 3744 N N . VAL B 1 58 ? 10.586 -41.906 -13.219 1 89.12 58 VAL B N 1
ATOM 3745 C CA . VAL B 1 58 ? 9.984 -42.031 -14.539 1 89.12 58 VAL B CA 1
ATOM 3746 C C . VAL B 1 58 ? 10.125 -40.719 -15.305 1 89.12 58 VAL B C 1
ATOM 3748 O O . VAL B 1 58 ? 9.844 -39.656 -14.758 1 89.12 58 VAL B O 1
ATOM 3751 N N . PRO B 1 59 ? 10.562 -40.812 -16.5 1 86 59 PRO B N 1
ATOM 3752 C CA . PRO B 1 59 ? 10.703 -39.594 -17.281 1 86 59 PRO B CA 1
ATOM 3753 C C . PRO B 1 59 ? 9.398 -38.812 -17.391 1 86 59 PRO B C 1
ATOM 3755 O O . PRO B 1 59 ? 8.32 -39.406 -17.516 1 86 59 PRO B O 1
ATOM 3758 N N . GLU B 1 60 ? 9.5 -37.562 -17.406 1 80.5 60 GLU B N 1
ATOM 3759 C CA . GLU B 1 60 ? 8.352 -36.656 -17.422 1 80.5 60 GLU B CA 1
ATOM 3760 C C . GLU B 1 60 ? 7.477 -36.875 -18.641 1 80.5 60 GLU B C 1
ATOM 3762 O O . GLU B 1 60 ? 6.246 -36.875 -18.547 1 80.5 60 GLU B O 1
ATOM 3767 N N . ALA B 1 61 ? 8.102 -37.031 -19.703 1 83.56 61 ALA B N 1
ATOM 3768 C CA . ALA B 1 61 ? 7.367 -37.219 -20.953 1 83.56 61 ALA B CA 1
ATOM 3769 C C . ALA B 1 61 ? 6.469 -38.469 -20.891 1 83.56 61 ALA B C 1
ATOM 3771 O O . ALA B 1 61 ? 5.367 -38.469 -21.438 1 83.56 61 ALA B O 1
ATOM 3772 N N . VAL B 1 62 ? 6.914 -39.438 -20.234 1 88.5 62 VAL B N 1
ATOM 3773 C CA . VAL B 1 62 ? 6.156 -40.688 -20.094 1 88.5 62 VAL B CA 1
ATOM 3774 C C . VAL B 1 62 ? 4.949 -40.469 -19.188 1 88.5 62 VAL B C 1
ATOM 3776 O O . VAL B 1 62 ? 3.824 -40.844 -19.531 1 88.5 62 VAL B O 1
ATOM 3779 N N . ILE B 1 63 ? 5.227 -39.812 -18.078 1 84.75 63 ILE B N 1
ATOM 3780 C CA . ILE B 1 63 ? 4.16 -39.562 -17.125 1 84.75 63 ILE B CA 1
ATOM 3781 C C . ILE B 1 63 ? 3.102 -38.656 -17.766 1 84.75 63 ILE B C 1
ATOM 3783 O O . ILE B 1 63 ? 1.902 -38.906 -17.641 1 84.75 63 ILE B O 1
ATOM 3787 N N . GLU B 1 64 ? 3.51 -37.656 -18.422 1 78.5 64 GLU B N 1
ATOM 3788 C CA . GLU B 1 64 ? 2.6 -36.75 -19.109 1 78.5 64 GLU B CA 1
ATOM 3789 C C . GLU B 1 64 ? 1.723 -37.5 -20.109 1 78.5 64 GLU B C 1
ATOM 3791 O O . GLU B 1 64 ? 0.51 -37.281 -20.156 1 78.5 64 GLU B O 1
ATOM 3796 N N . ASP B 1 65 ? 2.348 -38.344 -20.844 1 85.94 65 ASP B N 1
ATOM 3797 C CA . ASP B 1 65 ? 1.632 -39.094 -21.859 1 85.94 65 ASP B CA 1
ATOM 3798 C C . ASP B 1 65 ? 0.598 -40.031 -21.219 1 85.94 65 ASP B C 1
ATOM 3800 O O . ASP B 1 65 ? -0.532 -40.125 -21.688 1 85.94 65 ASP B O 1
ATOM 3804 N N . LEU B 1 66 ? 0.924 -40.656 -20.156 1 87.81 66 LEU B N 1
ATOM 3805 C CA . LEU B 1 66 ? 0.039 -41.594 -19.453 1 87.81 66 LEU B CA 1
ATOM 3806 C C . LEU B 1 66 ? -1.154 -40.844 -18.859 1 87.81 66 LEU B C 1
ATOM 3808 O O . LEU B 1 66 ? -2.27 -41.375 -18.844 1 87.81 66 LEU B O 1
ATOM 3812 N N . TRP B 1 67 ? -0.895 -39.688 -18.359 1 78.88 67 TRP B N 1
ATOM 3813 C CA . TRP B 1 67 ? -1.984 -38.875 -17.797 1 78.88 67 TRP B CA 1
ATOM 3814 C C . TRP B 1 67 ? -2.896 -38.375 -18.906 1 78.88 67 TRP B C 1
ATOM 3816 O O . TRP B 1 67 ? -4.121 -38.5 -18.812 1 78.88 67 TRP B O 1
ATOM 3826 N N . GLU B 1 68 ? -2.301 -37.781 -19.891 1 80.06 68 GLU B N 1
ATOM 3827 C CA . GLU B 1 68 ? -3.057 -37.188 -20.984 1 80.06 68 GLU B CA 1
ATOM 3828 C C . GLU B 1 68 ? -3.92 -38.219 -21.703 1 80.06 68 GLU B C 1
ATOM 3830 O O . GLU B 1 68 ? -5.031 -37.938 -22.141 1 80.06 68 GLU B O 1
ATOM 3835 N N . SER B 1 69 ? -3.428 -39.406 -21.797 1 84.56 69 SER B N 1
ATOM 3836 C CA . SER B 1 69 ? -4.148 -40.469 -22.484 1 84.56 69 SER B CA 1
ATOM 3837 C C . SER B 1 69 ? -5.191 -41.094 -21.562 1 84.56 69 SER B C 1
ATOM 3839 O O . SER B 1 69 ? -5.965 -41.969 -22 1 84.56 69 SER B O 1
ATOM 3841 N N . GLY B 1 70 ? -5.086 -40.719 -20.266 1 85.31 70 GLY B N 1
ATOM 3842 C CA . GLY B 1 70 ? -6.039 -41.25 -19.312 1 85.31 70 GLY B CA 1
ATOM 3843 C C . GLY B 1 70 ? -5.641 -42.625 -18.781 1 85.31 70 GLY B C 1
ATOM 3844 O O . GLY B 1 70 ? -6.355 -43.188 -17.953 1 85.31 70 GLY B O 1
ATOM 3845 N N . ILE B 1 71 ? -4.582 -43.094 -19.25 1 89.56 71 ILE B N 1
ATOM 3846 C CA . ILE B 1 71 ? -4.148 -44.438 -18.891 1 89.56 71 ILE B CA 1
ATOM 3847 C C . ILE B 1 71 ? -3.836 -44.5 -17.391 1 89.56 71 ILE B C 1
ATOM 3849 O O . ILE B 1 71 ? -4.25 -45.438 -16.703 1 89.56 71 ILE B O 1
ATOM 3853 N N . LEU B 1 72 ? -3.131 -43.5 -16.953 1 87.81 72 LEU B N 1
ATOM 3854 C CA . LEU B 1 72 ? -2.775 -43.5 -15.539 1 87.81 72 LEU B CA 1
ATOM 3855 C C . LEU B 1 72 ? -4.023 -43.406 -14.664 1 87.81 72 LEU B C 1
ATOM 3857 O O . LEU B 1 72 ? -4.105 -44.062 -13.625 1 87.81 72 LEU B O 1
ATOM 3861 N N . GLN B 1 73 ? -4.98 -42.594 -15.109 1 83.62 73 GLN B N 1
ATOM 3862 C CA . GLN B 1 73 ? -6.242 -42.5 -14.383 1 83.62 73 GLN B CA 1
ATOM 3863 C C . GLN B 1 73 ? -6.945 -43.875 -14.352 1 83.62 73 GLN B C 1
ATOM 3865 O O . GLN B 1 73 ? -7.508 -44.25 -13.328 1 83.62 73 GLN B O 1
ATOM 3870 N N . GLU B 1 74 ? -6.93 -44.5 -15.461 1 89.38 74 GLU B N 1
ATOM 3871 C CA . GLU B 1 74 ? -7.527 -45.844 -15.531 1 89.38 74 GLU B CA 1
ATOM 3872 C C . GLU B 1 74 ? -6.859 -46.812 -14.555 1 89.38 74 GLU B C 1
ATOM 3874 O O . GLU B 1 74 ? -7.539 -47.562 -13.875 1 89.38 74 GLU B O 1
ATOM 3879 N N . VAL B 1 75 ? -5.547 -46.75 -14.484 1 90.69 75 VAL B N 1
ATOM 3880 C CA . VAL B 1 75 ? -4.781 -47.594 -13.578 1 90.69 75 VAL B CA 1
ATOM 3881 C C . VAL B 1 75 ? -5.195 -47.312 -12.133 1 90.69 75 VAL B C 1
ATOM 3883 O O . VAL B 1 75 ? -5.367 -48.25 -11.336 1 90.69 75 VAL B O 1
ATOM 3886 N N . ILE B 1 76 ? -5.426 -46.031 -11.828 1 87.06 76 ILE B N 1
ATOM 3887 C CA . ILE B 1 76 ? -5.766 -45.625 -10.477 1 87.06 76 ILE B CA 1
ATOM 3888 C C . ILE B 1 76 ? -7.188 -46.062 -10.141 1 87.06 76 ILE B C 1
ATOM 3890 O O . ILE B 1 76 ? -7.449 -46.531 -9.039 1 87.06 76 ILE B O 1
ATOM 3894 N N . ASP B 1 77 ? -8.102 -46 -11.07 1 86.88 77 ASP B N 1
ATOM 3895 C CA . ASP B 1 77 ? -9.516 -46.25 -10.828 1 86.88 77 ASP B CA 1
ATOM 3896 C C . ASP B 1 77 ? -9.812 -47.75 -10.742 1 86.88 77 ASP B C 1
ATOM 3898 O O . ASP B 1 77 ? -10.656 -48.188 -9.953 1 86.88 77 ASP B O 1
ATOM 3902 N N . ARG B 1 78 ? -9.219 -48.594 -11.562 1 85.12 78 ARG B N 1
ATOM 3903 C CA . ARG B 1 78 ? -9.562 -50 -11.695 1 85.12 78 ARG B CA 1
ATOM 3904 C C . ARG B 1 78 ? -9.023 -50.812 -10.516 1 85.12 78 ARG B C 1
ATOM 3906 O O . ARG B 1 78 ? -9.602 -51.844 -10.156 1 85.12 78 ARG B O 1
ATOM 3913 N N . ASP B 1 79 ? -8.117 -50.5 -9.758 1 82 79 ASP B N 1
ATOM 3914 C CA . ASP B 1 79 ? -7.492 -51.188 -8.633 1 82 79 ASP B CA 1
ATOM 3915 C C . ASP B 1 79 ? -7.043 -52.594 -9.039 1 82 79 ASP B C 1
ATOM 3917 O O . ASP B 1 79 ? -7.023 -53.531 -8.219 1 82 79 ASP B O 1
ATOM 3921 N N . GLU B 1 80 ? -7.027 -52.969 -10.328 1 92 80 GLU B N 1
ATOM 3922 C CA . GLU B 1 80 ? -6.527 -54.219 -10.922 1 92 80 GLU B CA 1
ATOM 3923 C C . GLU B 1 80 ? -5.477 -53.938 -11.992 1 92 80 GLU B C 1
ATOM 3925 O O . GLU B 1 80 ? -5.395 -52.812 -12.5 1 92 80 GLU B O 1
ATOM 3930 N N . PRO B 1 81 ? -4.652 -54.969 -12.172 1 95.06 81 PRO B N 1
ATOM 3931 C CA . PRO B 1 81 ? -3.635 -54.75 -13.203 1 95.06 81 PRO B CA 1
ATOM 3932 C C . PRO B 1 81 ? -4.238 -54.375 -14.562 1 95.06 81 PRO B C 1
ATOM 3934 O O . PRO B 1 81 ? -5.25 -54.969 -14.969 1 95.06 81 PRO B O 1
ATOM 3937 N N . VAL B 1 82 ? -3.691 -53.438 -15.164 1 94.69 82 VAL B N 1
ATOM 3938 C CA . VAL B 1 82 ? -4.137 -52.938 -16.469 1 94.69 82 VAL B CA 1
ATOM 3939 C C . VAL B 1 82 ? -3.02 -53.125 -17.5 1 94.69 82 VAL B C 1
ATOM 3941 O O . VAL B 1 82 ? -1.861 -52.812 -17.234 1 94.69 82 VAL B O 1
ATOM 3944 N N . VAL B 1 83 ? -3.391 -53.719 -18.609 1 94.31 83 VAL B N 1
ATOM 3945 C CA . VAL B 1 83 ? -2.426 -53.844 -19.703 1 94.31 83 VAL B CA 1
ATOM 3946 C C . VAL B 1 83 ? -2.426 -52.594 -20.531 1 94.31 83 VAL B C 1
ATOM 3948 O O . VAL B 1 83 ? -3.48 -52.125 -20.984 1 94.31 83 VAL B O 1
ATOM 3951 N N . ILE B 1 84 ? -1.293 -52.031 -20.672 1 92.56 84 ILE B N 1
ATOM 3952 C CA . ILE B 1 84 ? -1.101 -50.75 -21.375 1 92.56 84 ILE B CA 1
ATOM 3953 C C . ILE B 1 84 ? -0.393 -51 -22.703 1 92.56 84 ILE B C 1
ATOM 3955 O O . ILE B 1 84 ? 0.683 -51.594 -22.734 1 92.56 84 ILE B O 1
ATOM 3959 N N . PRO B 1 85 ? -1.059 -50.562 -23.797 1 91 85 PRO B N 1
ATOM 3960 C CA . PRO B 1 85 ? -0.388 -50.719 -25.094 1 91 85 PRO B CA 1
ATOM 3961 C C . PRO B 1 85 ? 0.886 -49.875 -25.203 1 91 85 PRO B C 1
ATOM 3963 O O . PRO B 1 85 ? 1.057 -48.906 -24.453 1 91 85 PRO B O 1
ATOM 3966 N N . ALA B 1 86 ? 1.717 -50.312 -26.094 1 91.06 86 ALA B N 1
ATOM 3967 C CA . ALA B 1 86 ? 2.975 -49.625 -26.312 1 91.06 86 ALA B CA 1
ATOM 3968 C C . ALA B 1 86 ? 2.723 -48.188 -26.75 1 91.06 86 ALA B C 1
ATOM 3970 O O . ALA B 1 86 ? 1.808 -47.906 -27.547 1 91.06 86 ALA B O 1
ATOM 3971 N N . ARG B 1 87 ? 3.402 -47.312 -26.109 1 90.62 87 ARG B N 1
ATOM 3972 C CA . ARG B 1 87 ? 3.43 -45.906 -26.5 1 90.62 87 ARG B CA 1
ATOM 3973 C C . ARG B 1 87 ? 4.832 -45.5 -26.938 1 90.62 87 ARG B C 1
ATOM 3975 O O . ARG B 1 87 ? 5.551 -44.844 -26.172 1 90.62 87 ARG B O 1
ATOM 3982 N N . MET B 1 88 ? 5.137 -45.75 -28.156 1 87.88 88 MET B N 1
ATOM 3983 C CA . MET B 1 88 ? 6.516 -45.656 -28.641 1 87.88 88 MET B CA 1
ATOM 3984 C C . MET B 1 88 ? 6.961 -44.219 -28.797 1 87.88 88 MET B C 1
ATOM 3986 O O . MET B 1 88 ? 8.156 -43.938 -28.781 1 87.88 88 MET B O 1
ATOM 3990 N N . ALA B 1 89 ? 5.977 -43.344 -28.906 1 89.56 89 ALA B N 1
ATOM 3991 C CA . ALA B 1 89 ? 6.312 -41.938 -29 1 89.56 89 ALA B CA 1
ATOM 3992 C C . ALA B 1 89 ? 7.125 -41.469 -27.797 1 89.56 89 ALA B C 1
ATOM 3994 O O . ALA B 1 89 ? 7.957 -40.562 -27.906 1 89.56 89 ALA B O 1
ATOM 3995 N N . VAL B 1 90 ? 6.902 -42.125 -26.625 1 90.88 90 VAL B N 1
ATOM 3996 C CA . VAL B 1 90 ? 7.633 -41.75 -25.422 1 90.88 90 VAL B CA 1
ATOM 3997 C C . VAL B 1 90 ? 8.523 -42.906 -24.969 1 90.88 90 VAL B C 1
ATOM 3999 O O . VAL B 1 90 ? 8.992 -42.906 -23.812 1 90.88 90 VAL B O 1
ATOM 4002 N N . GLY B 1 91 ? 8.672 -43.875 -25.844 1 89.5 91 GLY B N 1
ATOM 4003 C CA . GLY B 1 91 ? 9.586 -44.969 -25.594 1 89.5 91 GLY B CA 1
ATOM 4004 C C . GLY B 1 91 ? 9.039 -46 -24.609 1 89.5 91 GLY B C 1
ATOM 4005 O O . GLY B 1 91 ? 9.805 -46.688 -23.938 1 89.5 91 GLY B O 1
ATOM 4006 N N . LEU B 1 92 ? 7.766 -46.031 -24.469 1 90.12 92 LEU B N 1
ATOM 4007 C CA . LEU B 1 92 ? 7.113 -46.969 -23.547 1 90.12 92 LEU B CA 1
ATOM 4008 C C . LEU B 1 92 ? 6.621 -48.219 -24.266 1 90.12 92 LEU B C 1
ATOM 4010 O O . LEU B 1 92 ? 5.73 -48.125 -25.125 1 90.12 92 LEU B O 1
ATOM 4014 N N . GLY B 1 93 ? 7.211 -49.344 -23.984 1 88.56 93 GLY B N 1
ATOM 4015 C CA . GLY B 1 93 ? 6.719 -50.594 -24.531 1 88.56 93 GLY B CA 1
ATOM 4016 C C . GLY B 1 93 ? 5.445 -51.094 -23.859 1 88.56 93 GLY B C 1
ATOM 4017 O O . GLY B 1 93 ? 5.004 -50.5 -22.859 1 88.56 93 GLY B O 1
ATOM 4018 N N . GLU B 1 94 ? 4.914 -52.125 -24.453 1 91.5 94 GLU B N 1
ATOM 4019 C CA . GLU B 1 94 ? 3.729 -52.719 -23.844 1 91.5 94 GLU B CA 1
ATOM 4020 C C . GLU B 1 94 ? 4.023 -53.219 -22.422 1 91.5 94 GLU B C 1
ATOM 4022 O O . GLU B 1 94 ? 5.086 -53.781 -22.172 1 91.5 94 GLU B O 1
ATOM 4027 N N . ARG B 1 95 ? 3.094 -52.844 -21.547 1 92.88 95 ARG B N 1
ATOM 4028 C CA . ARG B 1 95 ? 3.34 -53.25 -20.172 1 92.88 95 ARG B CA 1
ATOM 4029 C C . ARG B 1 95 ? 2.031 -53.375 -19.391 1 92.88 95 ARG B C 1
ATOM 4031 O O . ARG B 1 95 ? 0.961 -53.062 -19.922 1 92.88 95 ARG B O 1
ATOM 4038 N N . ALA B 1 96 ? 2.172 -54 -18.281 1 94.88 96 ALA B N 1
ATOM 4039 C CA . ALA B 1 96 ? 1.073 -54.031 -17.328 1 94.88 96 ALA B CA 1
ATOM 4040 C C . ALA B 1 96 ? 1.4 -53.188 -16.094 1 94.88 96 ALA B C 1
ATOM 4042 O O . ALA B 1 96 ? 2.559 -53.125 -15.68 1 94.88 96 ALA B O 1
ATOM 4043 N N . ALA B 1 97 ? 0.417 -52.531 -15.586 1 95.38 97 ALA B N 1
ATOM 4044 C CA . ALA B 1 97 ? 0.602 -51.688 -14.398 1 95.38 97 ALA B CA 1
ATOM 4045 C C . ALA B 1 97 ? -0.5 -51.969 -13.375 1 95.38 97 ALA B C 1
ATOM 4047 O O . ALA B 1 97 ? -1.634 -52.281 -13.742 1 95.38 97 ALA B O 1
ATOM 4048 N N . VAL B 1 98 ? -0.146 -51.875 -12.141 1 95.5 98 VAL B N 1
ATOM 4049 C CA . VAL B 1 98 ? -1.13 -51.969 -11.07 1 95.5 98 VAL B CA 1
ATOM 4050 C C . VAL B 1 98 ? -0.83 -50.906 -10 1 95.5 98 VAL B C 1
ATOM 4052 O O . VAL B 1 98 ? 0.333 -50.656 -9.688 1 95.5 98 VAL B O 1
ATOM 4055 N N . VAL B 1 99 ? -1.864 -50.312 -9.539 1 94.38 99 VAL B N 1
ATOM 4056 C CA . VAL B 1 99 ? -1.741 -49.281 -8.516 1 94.38 99 VAL B CA 1
ATOM 4057 C C . VAL B 1 99 ? -1.701 -49.906 -7.133 1 94.38 99 VAL B C 1
ATOM 4059 O O . VAL B 1 99 ? -2.328 -50.938 -6.91 1 94.38 99 VAL B O 1
ATOM 4062 N N . ILE B 1 100 ? -0.887 -49.469 -6.328 1 92.94 100 ILE B N 1
ATOM 4063 C CA . ILE B 1 100 ? -0.855 -49.844 -4.918 1 92.94 100 ILE B CA 1
ATOM 4064 C C . ILE B 1 100 ? -1.634 -48.812 -4.094 1 92.94 100 ILE B C 1
ATOM 4066 O O . ILE B 1 100 ? -1.224 -47.656 -3.98 1 92.94 100 ILE B O 1
ATOM 4070 N N . LYS B 1 101 ? -2.775 -49.219 -3.574 1 87.81 101 LYS B N 1
ATOM 4071 C CA . LYS B 1 101 ? -3.637 -48.281 -2.859 1 87.81 101 LYS B CA 1
ATOM 4072 C C . LYS B 1 101 ? -3.922 -48.781 -1.44 1 87.81 101 LYS B C 1
ATOM 4074 O O . LYS B 1 101 ? -3.869 -49.969 -1.168 1 87.81 101 LYS B O 1
ATOM 4079 N N . GLN B 1 102 ? -4.074 -47.906 -0.601 1 81.19 102 GLN B N 1
ATOM 4080 C CA . GLN B 1 102 ? -4.617 -48.156 0.729 1 81.19 102 GLN B CA 1
ATOM 4081 C C . GLN B 1 102 ? -5.773 -47.188 1.039 1 81.19 102 GLN B C 1
ATOM 4083 O O . GLN B 1 102 ? -5.582 -46 1.127 1 81.19 102 GLN B O 1
ATOM 4088 N N . GLN B 1 103 ? -7.004 -47.75 1.269 1 75.44 103 GLN B N 1
ATOM 4089 C CA . GLN B 1 103 ? -8.195 -46.969 1.607 1 75.44 103 GLN B CA 1
ATOM 4090 C C . GLN B 1 103 ? -8.367 -45.781 0.672 1 75.44 103 GLN B C 1
ATOM 4092 O O . GLN B 1 103 ? -8.555 -44.656 1.126 1 75.44 103 GLN B O 1
ATOM 4097 N N . GLY B 1 104 ? -8.086 -46.031 -0.635 1 74.81 104 GLY B N 1
ATOM 4098 C CA . GLY B 1 104 ? -8.336 -45 -1.635 1 74.81 104 GLY B CA 1
ATOM 4099 C C . GLY B 1 104 ? -7.113 -44.156 -1.955 1 74.81 104 GLY B C 1
ATOM 4100 O O . GLY B 1 104 ? -7.07 -43.5 -2.982 1 74.81 104 GLY B O 1
ATOM 4101 N N . ASP B 1 105 ? -6.074 -44.281 -1.114 1 78.44 105 ASP B N 1
ATOM 4102 C CA . ASP B 1 105 ? -4.855 -43.5 -1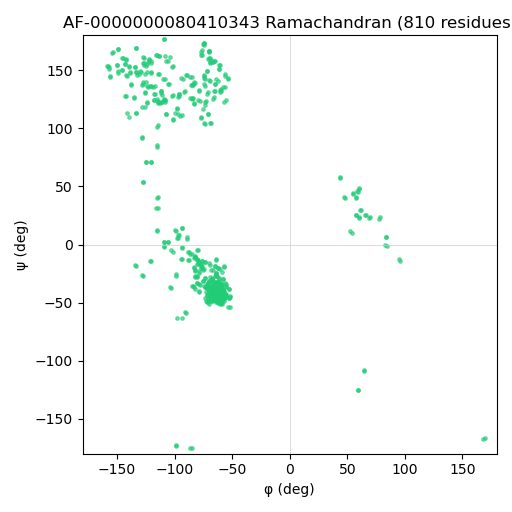.324 1 78.44 105 ASP B CA 1
ATOM 4103 C C . ASP B 1 105 ? -3.852 -44.281 -2.174 1 78.44 105 ASP B C 1
ATOM 4105 O O . ASP B 1 105 ? -3.592 -45.469 -1.913 1 78.44 105 ASP B O 1
ATOM 4109 N N . VAL B 1 106 ? -3.383 -43.562 -3.148 1 83.75 106 VAL B N 1
ATOM 4110 C CA . VAL B 1 106 ? -2.357 -44.188 -3.98 1 83.75 106 VAL B CA 1
ATOM 4111 C C . VAL B 1 106 ? -1.016 -44.156 -3.252 1 83.75 106 VAL B C 1
ATOM 4113 O O . VAL B 1 106 ? -0.534 -43.094 -2.859 1 83.75 106 VAL B O 1
ATOM 4116 N N . LEU B 1 107 ? -0.403 -45.281 -3.049 1 87.12 107 LEU B N 1
ATOM 4117 C CA . LEU B 1 107 ? 0.901 -45.406 -2.406 1 87.12 107 LEU B CA 1
ATOM 4118 C C . LEU B 1 107 ? 2.008 -45.562 -3.445 1 87.12 107 LEU B C 1
ATOM 4120 O O . LEU B 1 107 ? 3.156 -45.188 -3.189 1 87.12 107 LEU B O 1
ATOM 4124 N N . GLY B 1 108 ? 1.637 -46.062 -4.559 1 91.12 108 GLY B N 1
ATOM 4125 C CA . GLY B 1 108 ? 2.621 -46.312 -5.602 1 91.12 108 GLY B CA 1
ATOM 4126 C C . GLY B 1 108 ? 2.09 -47.156 -6.742 1 91.12 108 GLY B C 1
ATOM 4127 O O . GLY B 1 108 ? 0.876 -47.312 -6.887 1 91.12 108 GLY B O 1
ATOM 4128 N N . TYR B 1 109 ? 3.078 -47.625 -7.582 1 93.75 109 TYR B N 1
ATOM 4129 C CA . TYR B 1 109 ? 2.732 -48.406 -8.773 1 93.75 109 TYR B CA 1
ATOM 4130 C C . TYR B 1 109 ? 3.732 -49.531 -9 1 93.75 109 TYR B C 1
ATOM 4132 O O . TYR B 1 109 ? 4.914 -49.375 -8.672 1 93.75 109 TYR B O 1
ATOM 4140 N N . ILE B 1 110 ? 3.227 -50.625 -9.492 1 95.44 110 ILE B N 1
ATOM 4141 C CA . ILE B 1 110 ? 4.082 -51.656 -10.023 1 95.44 110 ILE B CA 1
ATOM 4142 C C . ILE B 1 110 ? 3.916 -51.75 -11.539 1 95.44 110 ILE B C 1
ATOM 4144 O O . ILE B 1 110 ? 2.791 -51.781 -12.047 1 95.44 110 ILE B O 1
ATOM 4148 N N . TRP B 1 111 ? 5.02 -51.719 -12.211 1 94.38 111 TRP B N 1
ATOM 4149 C CA . TRP B 1 111 ? 5.023 -51.844 -13.664 1 94.38 111 TRP B CA 1
ATOM 4150 C C . TRP B 1 111 ? 5.77 -53.094 -14.109 1 94.38 111 TRP B C 1
ATOM 4152 O O . TRP B 1 111 ? 6.82 -53.438 -13.555 1 94.38 111 TRP B O 1
ATOM 4162 N N . SER B 1 112 ? 5.168 -53.781 -15.062 1 93.62 112 SER B N 1
ATOM 4163 C CA . SER B 1 112 ? 5.816 -54.938 -15.664 1 93.62 112 SER B CA 1
ATOM 4164 C C . SER B 1 112 ? 5.938 -54.812 -17.172 1 93.62 112 SER B C 1
ATOM 4166 O O . SER B 1 112 ? 4.941 -54.562 -17.859 1 93.62 112 SER B O 1
ATOM 4168 N N . LEU B 1 113 ? 7.117 -54.875 -17.641 1 90.56 113 LEU B N 1
ATOM 4169 C CA . LEU B 1 113 ? 7.336 -54.812 -19.078 1 90.56 113 LEU B CA 1
ATOM 4170 C C . LEU B 1 113 ? 6.871 -56.094 -19.75 1 90.56 113 LEU B C 1
ATOM 4172 O O . LEU B 1 113 ? 7.168 -57.188 -19.266 1 90.56 113 LEU B O 1
ATOM 4176 N N . ALA B 1 114 ? 6.055 -55.875 -20.812 1 78.94 114 ALA B N 1
ATOM 4177 C CA . ALA B 1 114 ? 5.543 -57.031 -21.531 1 78.94 114 ALA B CA 1
ATOM 4178 C C . ALA B 1 114 ? 6.648 -57.688 -22.328 1 78.94 114 ALA B C 1
ATOM 4180 O O . ALA B 1 114 ? 7.605 -57.062 -22.75 1 78.94 114 ALA B O 1
ATOM 4181 N N . ARG B 1 115 ? 6.504 -58.969 -22.469 1 75.94 115 ARG B N 1
ATOM 4182 C CA . ARG B 1 115 ? 7.328 -59.781 -23.359 1 75.94 115 ARG B CA 1
ATOM 4183 C C . ARG B 1 115 ? 6.605 -60.031 -24.672 1 75.94 115 ARG B C 1
ATOM 4185 O O . ARG B 1 115 ? 5.641 -59.344 -25.016 1 75.94 115 ARG B O 1
ATOM 4192 N N . THR B 1 116 ? 7.199 -60.844 -25.453 1 75.25 116 THR B N 1
ATOM 4193 C CA . THR B 1 116 ? 6.633 -61.188 -26.75 1 75.25 116 THR B CA 1
ATOM 4194 C C . THR B 1 116 ? 5.258 -61.844 -26.578 1 75.25 116 THR B C 1
ATOM 4196 O O . THR B 1 116 ? 4.402 -61.719 -27.453 1 75.25 116 THR B O 1
ATOM 4199 N N . THR B 1 117 ? 5.02 -62.375 -25.406 1 78.06 117 THR B N 1
ATOM 4200 C CA . THR B 1 117 ? 3.736 -63.031 -25.141 1 78.06 117 THR B CA 1
ATOM 4201 C C . THR B 1 117 ? 2.859 -62.125 -24.266 1 78.06 117 THR B C 1
ATOM 4203 O O . THR B 1 117 ? 3.354 -61.5 -23.344 1 78.06 117 THR B O 1
ATOM 4206 N N . PRO B 1 118 ? 1.608 -62.094 -24.625 1 84.5 118 PRO B N 1
ATOM 4207 C CA . PRO B 1 118 ? 0.684 -61.312 -23.797 1 84.5 118 PRO B CA 1
ATOM 4208 C C . PRO B 1 118 ? 0.61 -61.844 -22.359 1 84.5 118 PRO B C 1
ATOM 4210 O O . PRO B 1 118 ? 0.845 -63.031 -22.109 1 84.5 118 PRO B O 1
ATOM 4213 N N . PHE B 1 119 ? 0.267 -60.969 -21.438 1 90.12 119 PHE B N 1
ATOM 4214 C CA . PHE B 1 119 ? 0.133 -61.344 -20.031 1 90.12 119 PHE B CA 1
ATOM 4215 C C . PHE B 1 119 ? -1.029 -62.312 -19.828 1 90.12 119 PHE B C 1
ATOM 4217 O O . PHE B 1 119 ? -2.125 -62.094 -20.344 1 90.12 119 PHE B O 1
ATOM 4224 N N . SER B 1 120 ? -0.843 -63.375 -19.25 1 89.5 120 SER B N 1
ATOM 4225 C CA . SER B 1 120 ? -1.903 -64.312 -18.891 1 89.5 120 SER B CA 1
ATOM 4226 C C . SER B 1 120 ? -2.666 -63.812 -17.656 1 89.5 120 SER B C 1
ATOM 4228 O O . SER B 1 120 ? -2.207 -62.906 -16.953 1 89.5 120 SER B O 1
ATOM 4230 N N . GLU B 1 121 ? -3.826 -64.438 -17.453 1 91.12 121 GLU B N 1
ATOM 4231 C CA . GLU B 1 121 ? -4.617 -64.125 -16.281 1 91.12 121 GLU B CA 1
ATOM 4232 C C . GLU B 1 121 ? -3.857 -64.438 -14.992 1 91.12 121 GLU B C 1
ATOM 4234 O O . GLU B 1 121 ? -3.975 -63.75 -13.992 1 91.12 121 GLU B O 1
ATOM 4239 N N . GLN B 1 122 ? -3.133 -65.438 -15.078 1 90.31 122 GLN B N 1
ATOM 4240 C CA . GLN B 1 122 ? -2.342 -65.812 -13.914 1 90.31 122 GLN B CA 1
ATOM 4241 C C . GLN B 1 122 ? -1.262 -64.812 -13.602 1 90.31 122 GLN B C 1
ATOM 4243 O O . GLN B 1 122 ? -1.033 -64.438 -12.438 1 90.31 122 GLN B O 1
ATOM 4248 N N . GLU B 1 123 ? -0.617 -64.375 -14.555 1 91.75 123 GLU B N 1
ATOM 4249 C CA . GLU B 1 123 ? 0.438 -63.375 -14.375 1 91.75 123 GLU B CA 1
ATOM 4250 C C . GLU B 1 123 ? -0.123 -62.062 -13.82 1 91.75 123 GLU B C 1
ATOM 4252 O O . GLU B 1 123 ? 0.505 -61.438 -12.984 1 91.75 123 GLU B O 1
ATOM 4257 N N . LEU B 1 124 ? -1.268 -61.719 -14.258 1 93.94 124 LEU B N 1
ATOM 4258 C CA . LEU B 1 124 ? -1.926 -60.5 -13.758 1 93.94 124 LEU B CA 1
ATOM 4259 C C . LEU B 1 124 ? -2.314 -60.688 -12.297 1 93.94 124 LEU B C 1
ATOM 4261 O O . LEU B 1 124 ? -2.242 -59.719 -11.523 1 93.94 124 LEU B O 1
ATOM 4265 N N . THR B 1 125 ? -2.691 -61.875 -11.969 1 93.38 125 THR B N 1
ATOM 4266 C CA . THR B 1 125 ? -3.008 -62.156 -10.578 1 93.38 125 THR B CA 1
ATOM 4267 C C . THR B 1 125 ? -1.766 -62.031 -9.703 1 93.38 125 THR B C 1
ATOM 4269 O O . THR B 1 125 ? -1.849 -61.531 -8.57 1 93.38 125 THR B O 1
ATOM 4272 N N . VAL B 1 126 ? -0.618 -62.406 -10.242 1 94 126 VAL B N 1
ATOM 4273 C CA . VAL B 1 126 ? 0.644 -62.281 -9.516 1 94 126 VAL B CA 1
ATOM 4274 C C . VAL B 1 126 ? 0.956 -60.812 -9.273 1 94 126 VAL B C 1
ATOM 4276 O O . VAL B 1 126 ? 1.401 -60.438 -8.188 1 94 126 VAL B O 1
ATOM 4279 N N . LEU B 1 127 ? 0.751 -60 -10.242 1 94.5 127 LEU B N 1
ATOM 4280 C CA . LEU B 1 127 ? 0.962 -58.562 -10.102 1 94.5 127 LEU B CA 1
ATOM 4281 C C . LEU B 1 127 ? 0.062 -57.969 -9.016 1 94.5 127 LEU B C 1
ATOM 4283 O O . LEU B 1 127 ? 0.504 -57.156 -8.203 1 94.5 127 LEU B O 1
ATOM 4287 N N . GLN B 1 128 ? -1.151 -58.438 -9.023 1 94.25 128 GLN B N 1
ATOM 4288 C CA . GLN B 1 128 ? -2.107 -57.969 -8.016 1 94.25 128 GLN B CA 1
ATOM 4289 C C . GLN B 1 128 ? -1.663 -58.375 -6.613 1 94.25 128 GLN B C 1
ATOM 4291 O O . GLN B 1 128 ? -1.759 -57.594 -5.668 1 94.25 128 GLN B O 1
ATOM 4296 N N . GLU B 1 129 ? -1.247 -59.594 -6.535 1 93.06 129 GLU B N 1
ATOM 4297 C CA . GLU B 1 129 ? -0.721 -60.062 -5.262 1 93.06 129 GLU B CA 1
ATOM 4298 C C . GLU B 1 129 ? 0.492 -59.25 -4.82 1 93.06 129 GLU B C 1
ATOM 4300 O O . GLU B 1 129 ? 0.626 -58.906 -3.645 1 93.06 129 GLU B O 1
ATOM 4305 N N . GLY B 1 130 ? 1.33 -59 -5.789 1 93.62 130 GLY B N 1
ATOM 4306 C CA . GLY B 1 130 ? 2.484 -58.156 -5.508 1 93.62 130 GLY B CA 1
ATOM 4307 C C . GLY B 1 130 ? 2.111 -56.812 -4.965 1 93.62 130 GLY B C 1
ATOM 4308 O O . GLY B 1 130 ? 2.736 -56.312 -4.02 1 93.62 130 GLY B O 1
ATOM 4309 N N . ALA B 1 131 ? 1.106 -56.219 -5.535 1 93.69 131 ALA B N 1
ATOM 4310 C CA . ALA B 1 131 ? 0.632 -54.906 -5.086 1 93.69 131 ALA B CA 1
ATOM 4311 C C . ALA B 1 131 ? 0.148 -54.969 -3.643 1 93.69 131 ALA B C 1
ATOM 4313 O O . ALA B 1 131 ? 0.413 -54.031 -2.855 1 93.69 131 ALA B O 1
ATOM 4314 N N . ASN B 1 132 ? -0.495 -56 -3.297 1 90.25 132 ASN B N 1
ATOM 4315 C CA . ASN B 1 132 ? -0.999 -56.188 -1.938 1 90.25 132 ASN B CA 1
ATOM 4316 C C . ASN B 1 132 ? 0.14 -56.312 -0.932 1 90.25 132 ASN B C 1
ATOM 4318 O O . ASN B 1 132 ? 0.059 -55.812 0.181 1 90.25 132 ASN B O 1
ATOM 4322 N N . ILE B 1 133 ? 1.117 -57 -1.37 1 90.88 133 ILE B N 1
ATOM 4323 C CA . ILE B 1 133 ? 2.271 -57.188 -0.497 1 90.88 133 ILE B CA 1
ATOM 4324 C C . ILE B 1 133 ? 3.047 -55.875 -0.379 1 90.88 133 ILE B C 1
ATOM 4326 O O . ILE B 1 133 ? 3.471 -55.5 0.715 1 90.88 133 ILE B O 1
ATOM 4330 N N . ALA B 1 134 ? 3.223 -55.219 -1.475 1 91.62 134 ALA B N 1
ATOM 4331 C CA . ALA B 1 134 ? 3.939 -53.969 -1.502 1 91.62 134 ALA B CA 1
ATOM 4332 C C . ALA B 1 134 ? 3.244 -52.906 -0.625 1 91.62 134 ALA B C 1
ATOM 4334 O O . ALA B 1 134 ? 3.896 -52.031 -0.062 1 91.62 134 ALA B O 1
ATOM 4335 N N . LYS B 1 135 ? 1.938 -53.031 -0.579 1 89.75 135 LYS B N 1
ATOM 4336 C CA . LYS B 1 135 ? 1.13 -52.125 0.222 1 89.75 135 LYS B CA 1
ATOM 4337 C C . LYS B 1 135 ? 1.639 -52.031 1.658 1 89.75 135 LYS B C 1
ATOM 4339 O O . LYS B 1 135 ? 1.81 -50.938 2.209 1 89.75 135 LYS B O 1
ATOM 4344 N N . LYS B 1 136 ? 1.942 -53.125 2.229 1 83.69 136 LYS B N 1
ATOM 4345 C CA . LYS B 1 136 ? 2.408 -53.188 3.609 1 83.69 136 LYS B CA 1
ATOM 4346 C C . LYS B 1 136 ? 3.775 -52.531 3.762 1 83.69 136 LYS B C 1
ATOM 4348 O O . LYS B 1 136 ? 4.027 -51.812 4.742 1 83.69 136 LYS B O 1
ATOM 4353 N N . LEU B 1 137 ? 4.598 -52.75 2.799 1 84.56 137 LEU B N 1
ATOM 4354 C CA . LEU B 1 137 ? 5.945 -52.188 2.83 1 84.56 137 LEU B CA 1
ATOM 4355 C C . LEU B 1 137 ? 5.926 -50.688 2.586 1 84.56 137 LEU B C 1
ATOM 4357 O O . LEU B 1 137 ? 6.699 -49.938 3.197 1 84.56 137 LEU B O 1
ATOM 4361 N N . LEU B 1 138 ? 5.004 -50.312 1.703 1 86.31 138 LEU B N 1
ATOM 4362 C CA . LEU B 1 138 ? 4.93 -48.938 1.307 1 86.31 138 LEU B CA 1
ATOM 4363 C C . LEU B 1 138 ? 4.137 -48.125 2.326 1 86.31 138 LEU B C 1
ATOM 4365 O O . LEU B 1 138 ? 4.336 -46.906 2.453 1 86.31 138 LEU B O 1
ATOM 4369 N N . MET B 1 139 ? 3.271 -48.812 2.949 1 81.25 139 MET B N 1
ATOM 4370 C CA . MET B 1 139 ? 2.387 -48.156 3.889 1 81.25 139 MET B CA 1
ATOM 4371 C C . MET B 1 139 ? 3.191 -47.406 4.949 1 81.25 139 MET B C 1
ATOM 4373 O O . MET B 1 139 ? 2.896 -46.25 5.262 1 81.25 139 MET B O 1
ATOM 4377 N N . THR B 1 140 ? 4.184 -48.125 5.434 1 73.38 140 THR B N 1
ATOM 4378 C CA . THR B 1 140 ? 4.973 -47.469 6.488 1 73.38 140 THR B CA 1
ATOM 4379 C C . THR B 1 140 ? 5.719 -46.25 5.949 1 73.38 140 THR B C 1
ATOM 4381 O O . THR B 1 140 ? 5.73 -45.219 6.582 1 73.38 140 THR B O 1
ATOM 4384 N N . ILE B 1 141 ? 6.273 -46.469 4.785 1 71.06 141 ILE B N 1
ATOM 4385 C CA . ILE B 1 141 ? 7.02 -45.375 4.152 1 71.06 141 ILE B CA 1
ATOM 4386 C C . ILE B 1 141 ? 6.07 -44.25 3.781 1 71.06 141 ILE B C 1
ATOM 4388 O O . ILE B 1 141 ? 6.344 -43.094 4.078 1 71.06 141 ILE B O 1
ATOM 4392 N N . ALA B 1 142 ? 5 -44.625 3.236 1 73.19 142 ALA B N 1
ATOM 4393 C CA . ALA B 1 142 ? 4.016 -43.625 2.768 1 73.19 142 ALA B CA 1
ATOM 4394 C C . ALA B 1 142 ? 3.363 -42.906 3.941 1 73.19 142 ALA B C 1
ATOM 4396 O O . ALA B 1 142 ? 3.107 -41.719 3.865 1 73.19 142 ALA B O 1
ATOM 4397 N N . MET B 1 143 ? 3.1 -43.656 4.969 1 72.81 143 MET B N 1
ATOM 4398 C CA . MET B 1 143 ? 2.484 -43.062 6.145 1 72.81 143 MET B CA 1
ATOM 4399 C C . MET B 1 143 ? 3.416 -42.031 6.777 1 72.81 143 MET B C 1
ATOM 4401 O O . MET B 1 143 ? 2.975 -40.969 7.18 1 72.81 143 MET B O 1
ATOM 4405 N N . HIS B 1 144 ? 4.68 -42.438 6.789 1 72.31 144 HIS B N 1
ATOM 4406 C CA . HIS B 1 144 ? 5.652 -41.531 7.355 1 72.31 144 HIS B CA 1
ATOM 4407 C C . HIS B 1 144 ? 5.797 -40.281 6.492 1 72.31 144 HIS B C 1
ATOM 4409 O O . HIS B 1 144 ? 5.781 -39.156 7.008 1 72.31 144 HIS B O 1
ATOM 4415 N N . GLU B 1 145 ? 5.902 -40.469 5.242 1 74.25 145 GLU B N 1
ATOM 4416 C CA . GLU B 1 145 ? 6.023 -39.344 4.312 1 74.25 145 GLU B CA 1
ATOM 4417 C C . GLU B 1 145 ? 4.793 -38.438 4.367 1 74.25 145 GLU B C 1
ATOM 4419 O O . GLU B 1 145 ? 4.914 -37.219 4.348 1 74.25 145 GLU B O 1
ATOM 4424 N N . ARG B 1 146 ? 3.736 -39.062 4.461 1 77.44 146 ARG B N 1
ATOM 4425 C CA . ARG B 1 146 ? 2.494 -38.312 4.523 1 77.44 146 ARG B CA 1
ATOM 4426 C C . ARG B 1 146 ? 2.416 -37.5 5.809 1 77.44 146 ARG B C 1
ATOM 4428 O O . ARG B 1 146 ? 1.915 -36.375 5.805 1 77.44 146 ARG B O 1
ATOM 4435 N N . ARG B 1 147 ? 2.812 -38.156 6.781 1 76.12 147 ARG B N 1
ATOM 4436 C CA . ARG B 1 147 ? 2.801 -37.469 8.062 1 76.12 147 ARG B CA 1
ATOM 4437 C C . ARG B 1 147 ? 3.715 -36.25 8.023 1 76.12 147 ARG B C 1
ATOM 4439 O O . ARG B 1 147 ? 3.336 -35.156 8.477 1 76.12 147 ARG B O 1
ATOM 4446 N N . ILE B 1 148 ? 4.855 -36.438 7.457 1 80.88 148 ILE B N 1
ATOM 4447 C CA . ILE B 1 148 ? 5.809 -35.312 7.352 1 80.88 148 ILE B CA 1
ATOM 4448 C C . ILE B 1 148 ? 5.227 -34.219 6.469 1 80.88 148 ILE B C 1
ATOM 4450 O O . ILE B 1 148 ? 5.27 -33.031 6.828 1 80.88 148 ILE B O 1
ATOM 4454 N N . ASP B 1 149 ? 4.691 -34.656 5.402 1 83.94 149 ASP B N 1
ATOM 4455 C CA . ASP B 1 149 ? 4.105 -33.688 4.48 1 83.94 149 ASP B CA 1
ATOM 4456 C C . ASP B 1 149 ? 2.969 -32.938 5.145 1 83.94 149 ASP B C 1
ATOM 4458 O O . ASP B 1 149 ? 2.855 -31.703 4.977 1 83.94 149 ASP B O 1
ATOM 4462 N N . ALA B 1 150 ? 2.188 -33.625 5.828 1 87.25 150 ALA B N 1
ATOM 4463 C CA . ALA B 1 150 ? 1.064 -33 6.523 1 87.25 150 ALA B CA 1
ATOM 4464 C C . ALA B 1 150 ? 1.553 -32.031 7.582 1 87.25 150 ALA B C 1
ATOM 4466 O O . ALA B 1 150 ? 0.96 -30.969 7.77 1 87.25 150 ALA B O 1
ATOM 4467 N N . GLU B 1 151 ? 2.549 -32.406 8.242 1 89.62 151 GLU B N 1
ATOM 4468 C CA . GLU B 1 151 ? 3.121 -31.547 9.258 1 89.62 151 GLU B CA 1
ATOM 4469 C C . GLU B 1 151 ? 3.709 -30.281 8.633 1 89.62 151 GLU B C 1
ATOM 4471 O O . GLU B 1 151 ? 3.539 -29.188 9.164 1 89.62 151 GLU B O 1
ATOM 4476 N N . LEU B 1 152 ? 4.391 -30.5 7.57 1 91.81 152 LEU B N 1
ATOM 4477 C CA . LEU B 1 152 ? 4.992 -29.359 6.891 1 91.81 152 LEU B CA 1
ATOM 4478 C C . LEU B 1 152 ? 3.922 -28.422 6.316 1 91.81 152 LEU B C 1
ATOM 4480 O O . LEU B 1 152 ? 4.062 -27.203 6.367 1 91.81 152 LEU B O 1
ATOM 4484 N N . GLU B 1 153 ? 2.908 -29.031 5.832 1 92.94 153 GLU B N 1
ATOM 4485 C CA . GLU B 1 153 ? 1.799 -28.234 5.309 1 92.94 153 GLU B CA 1
ATOM 4486 C C . GLU B 1 153 ? 1.146 -27.406 6.41 1 92.94 153 GLU B C 1
ATOM 4488 O O . GLU B 1 153 ? 0.863 -26.234 6.219 1 92.94 153 GLU B O 1
ATOM 4493 N N . ARG B 1 154 ? 0.893 -28.016 7.516 1 93.31 154 ARG B N 1
ATOM 4494 C CA . ARG B 1 154 ? 0.305 -27.312 8.656 1 93.31 154 ARG B CA 1
ATOM 4495 C C . ARG B 1 154 ? 1.217 -26.188 9.133 1 93.31 154 ARG B C 1
ATOM 4497 O O . ARG B 1 154 ? 0.745 -25.094 9.461 1 93.31 154 ARG B O 1
ATOM 4504 N N . PHE B 1 155 ? 2.42 -26.547 9.211 1 94.56 155 PHE B N 1
ATOM 4505 C CA . PHE B 1 155 ? 3.41 -25.547 9.602 1 94.56 155 PHE B CA 1
ATOM 4506 C C . PHE B 1 155 ? 3.391 -24.359 8.656 1 94.56 155 PHE B C 1
ATOM 4508 O O . PHE B 1 155 ? 3.387 -23.203 9.094 1 94.56 155 PHE B O 1
ATOM 4515 N N . PHE B 1 156 ? 3.387 -24.672 7.422 1 95.94 156 PHE B N 1
ATOM 4516 C CA . PHE B 1 156 ? 3.402 -23.641 6.402 1 95.94 156 PHE B CA 1
ATOM 4517 C C . PHE B 1 156 ? 2.162 -22.75 6.504 1 95.94 156 PHE B C 1
ATOM 4519 O O . PHE B 1 156 ? 2.26 -21.531 6.453 1 95.94 156 PHE B O 1
ATOM 4526 N N . LEU B 1 157 ? 1.044 -23.312 6.672 1 96.44 157 LEU B N 1
ATOM 4527 C CA . LEU B 1 157 ? -0.196 -22.547 6.82 1 96.44 157 LEU B CA 1
ATOM 4528 C C . LEU B 1 157 ? -0.151 -21.672 8.062 1 96.44 157 LEU B C 1
ATOM 4530 O O . LEU B 1 157 ? -0.649 -20.547 8.047 1 96.44 157 LEU B O 1
ATOM 4534 N N . GLU B 1 158 ? 0.428 -22.172 9.078 1 94.81 158 GLU B N 1
ATOM 4535 C CA . GLU B 1 158 ? 0.578 -21.391 10.297 1 94.81 158 GLU B CA 1
ATOM 4536 C C . GLU B 1 158 ? 1.465 -20.172 10.07 1 94.81 158 GLU B C 1
ATOM 4538 O O . GLU B 1 158 ? 1.159 -19.078 10.539 1 94.81 158 GLU B O 1
ATOM 4543 N N . VAL B 1 159 ? 2.535 -20.422 9.406 1 94.94 159 VAL B N 1
ATOM 4544 C CA . VAL B 1 159 ? 3.484 -19.359 9.086 1 94.94 159 VAL B CA 1
ATOM 4545 C C . VAL B 1 159 ? 2.797 -18.281 8.25 1 94.94 159 VAL B C 1
ATOM 4547 O O . VAL B 1 159 ? 2.959 -17.094 8.5 1 94.94 159 VAL B O 1
ATOM 4550 N N . LEU B 1 160 ? 1.986 -18.719 7.273 1 96.12 160 LEU B N 1
ATOM 4551 C CA . LEU B 1 160 ? 1.339 -17.797 6.344 1 96.12 160 LEU B CA 1
ATOM 4552 C C . LEU B 1 160 ? 0.21 -17.047 7.031 1 96.12 160 LEU B C 1
ATOM 4554 O O . LEU B 1 160 ? -0.26 -16.031 6.52 1 96.12 160 LEU B O 1
ATOM 4558 N N . ALA B 1 161 ? -0.217 -17.5 8.164 1 93.56 161 ALA B N 1
ATOM 4559 C CA . ALA B 1 161 ? -1.319 -16.859 8.883 1 93.56 161 ALA B CA 1
ATOM 4560 C C . ALA B 1 161 ? -0.799 -15.844 9.898 1 93.56 161 ALA B C 1
ATOM 4562 O O . ALA B 1 161 ? -1.582 -15.117 10.516 1 93.56 161 ALA B O 1
ATOM 4563 N N . THR B 1 162 ? 0.518 -15.758 9.984 1 90.31 162 THR B N 1
ATOM 4564 C CA . THR B 1 162 ? 1.102 -14.906 11.016 1 90.31 162 THR B CA 1
ATOM 4565 C C . THR B 1 162 ? 1.922 -13.781 10.398 1 90.31 162 THR B C 1
ATOM 4567 O O . THR B 1 162 ? 2.939 -14.031 9.75 1 90.31 162 THR B O 1
ATOM 4570 N N . PRO B 1 163 ? 1.604 -12.586 10.727 1 86.56 163 PRO B N 1
ATOM 4571 C CA . PRO B 1 163 ? 2.34 -11.469 10.141 1 86.56 163 PRO B CA 1
ATOM 4572 C C . PRO B 1 163 ? 3.762 -11.344 10.688 1 86.56 163 PRO B C 1
ATOM 4574 O O . PRO B 1 163 ? 4.664 -10.898 9.969 1 86.56 163 PRO B O 1
ATOM 4577 N N . VAL B 1 164 ? 3.967 -11.672 11.93 1 86.44 164 VAL B N 1
ATOM 4578 C CA . VAL B 1 164 ? 5.289 -11.617 12.547 1 86.44 164 VAL B CA 1
ATOM 4579 C C . VAL B 1 164 ? 5.746 -13.023 12.922 1 86.44 164 VAL B C 1
ATOM 4581 O O . VAL B 1 164 ? 5.086 -13.711 13.711 1 86.44 164 VAL B O 1
ATOM 4584 N N . LEU B 1 165 ? 6.902 -13.398 12.367 1 89.94 165 LEU B N 1
ATOM 4585 C CA . LEU B 1 165 ? 7.406 -14.75 12.586 1 89.94 165 LEU B CA 1
ATOM 4586 C C . LEU B 1 165 ? 8.062 -14.867 13.953 1 89.94 165 LEU B C 1
ATOM 4588 O O . LEU B 1 165 ? 8.805 -13.969 14.375 1 89.94 165 LEU B O 1
ATOM 4592 N N . SER B 1 166 ? 7.75 -15.852 14.695 1 91.62 166 SER B N 1
ATOM 4593 C CA . SER B 1 166 ? 8.492 -16.172 15.914 1 91.62 166 SER B CA 1
ATOM 4594 C C . SER B 1 166 ? 9.906 -16.625 15.594 1 91.62 166 SER B C 1
ATOM 4596 O O . SER B 1 166 ? 10.18 -17.094 14.484 1 91.62 166 SER B O 1
ATOM 4598 N N . PRO B 1 167 ? 10.766 -16.5 16.531 1 90.62 167 PRO B N 1
ATOM 4599 C CA . PRO B 1 167 ? 12.133 -16.984 16.297 1 90.62 167 PRO B CA 1
ATOM 4600 C C . PRO B 1 167 ? 12.18 -18.469 15.953 1 90.62 167 PRO B C 1
ATOM 4602 O O . PRO B 1 167 ? 12.961 -18.875 15.078 1 90.62 167 PRO B O 1
ATOM 4605 N N . SER B 1 168 ? 11.414 -19.234 16.578 1 92.06 168 SER B N 1
ATOM 4606 C CA . SER B 1 168 ? 11.398 -20.672 16.297 1 92.06 168 SER B CA 1
ATOM 4607 C C . SER B 1 168 ? 10.953 -20.953 14.875 1 92.06 168 SER B C 1
ATOM 4609 O O . SER B 1 168 ? 11.523 -21.812 14.203 1 92.06 168 SER B O 1
ATOM 4611 N N . HIS B 1 169 ? 9.891 -20.328 14.453 1 91.88 169 HIS B N 1
ATOM 4612 C CA . HIS B 1 169 ? 9.414 -20.5 13.078 1 91.88 169 HIS B CA 1
ATOM 4613 C C . HIS B 1 169 ? 10.469 -20.078 12.07 1 91.88 169 HIS B C 1
ATOM 4615 O O . HIS B 1 169 ? 10.672 -20.734 11.055 1 91.88 169 HIS B O 1
ATOM 4621 N N . ARG B 1 170 ? 11.109 -19 12.375 1 90.56 170 ARG B N 1
ATOM 4622 C CA . ARG B 1 170 ? 12.172 -18.5 11.5 1 90.56 170 ARG B CA 1
ATOM 4623 C C . ARG B 1 170 ? 13.289 -19.531 11.352 1 90.56 170 ARG B C 1
ATOM 4625 O O . ARG B 1 170 ? 13.766 -19.781 10.242 1 90.56 170 ARG B O 1
ATOM 4632 N N . ASP B 1 171 ? 13.703 -20.062 12.438 1 89.62 171 ASP B N 1
ATOM 4633 C CA . ASP B 1 171 ? 14.773 -21.062 12.422 1 89.62 171 ASP B CA 1
ATOM 4634 C C . ASP B 1 171 ? 14.383 -22.281 11.586 1 89.62 171 ASP B C 1
ATOM 4636 O O . ASP B 1 171 ? 15.188 -22.781 10.805 1 89.62 171 ASP B O 1
ATOM 4640 N N . ARG B 1 172 ? 13.211 -22.719 11.781 1 90.56 172 ARG B N 1
ATOM 4641 C CA . ARG B 1 172 ? 12.734 -23.875 11.039 1 90.56 172 ARG B CA 1
ATOM 4642 C C . ARG B 1 172 ? 12.688 -23.594 9.547 1 90.56 172 ARG B C 1
ATOM 4644 O O . ARG B 1 172 ? 13.062 -24.438 8.734 1 90.56 172 ARG B O 1
ATOM 4651 N N . LEU B 1 173 ? 12.203 -22.453 9.18 1 91.81 173 LEU B N 1
ATOM 4652 C CA . LEU B 1 173 ? 12.125 -22.078 7.777 1 91.81 173 LEU B CA 1
ATOM 4653 C C . LEU B 1 173 ? 13.523 -21.984 7.164 1 91.81 173 LEU B C 1
ATOM 4655 O O . LEU B 1 173 ? 13.727 -22.375 6.012 1 91.81 173 LEU B O 1
ATOM 4659 N N . ASN B 1 174 ? 14.422 -21.453 7.914 1 86.25 174 ASN B N 1
ATOM 4660 C CA . ASN B 1 174 ? 15.789 -21.328 7.426 1 86.25 174 ASN B CA 1
ATOM 4661 C C . ASN B 1 174 ? 16.438 -22.688 7.188 1 86.25 174 ASN B C 1
ATOM 4663 O O . ASN B 1 174 ? 17.391 -22.797 6.402 1 86.25 174 ASN B O 1
ATOM 4667 N N . GLU B 1 175 ? 15.961 -23.625 7.848 1 87.06 175 GLU B N 1
ATOM 4668 C CA . GLU B 1 175 ? 16.438 -24.984 7.629 1 87.06 175 GLU B CA 1
ATOM 4669 C C . GLU B 1 175 ? 15.875 -25.578 6.336 1 87.06 175 GLU B C 1
ATOM 4671 O O . GLU B 1 175 ? 16.516 -26.406 5.699 1 87.06 175 GLU B O 1
ATOM 4676 N N . LEU B 1 176 ? 14.719 -25.156 6.039 1 86.56 176 LEU B N 1
ATOM 4677 C CA . LEU B 1 176 ? 14.016 -25.75 4.902 1 86.56 176 LEU B CA 1
ATOM 4678 C C . LEU B 1 176 ? 14.477 -25.109 3.594 1 86.56 176 LEU B C 1
ATOM 4680 O O . LEU B 1 176 ? 14.445 -25.75 2.543 1 86.56 176 LEU B O 1
ATOM 4684 N N . ALA B 1 177 ? 14.711 -23.859 3.604 1 81.38 177 ALA B N 1
ATOM 4685 C CA . ALA B 1 177 ? 15.07 -23.156 2.377 1 81.38 177 ALA B CA 1
ATOM 4686 C C . ALA B 1 177 ? 16.516 -22.641 2.441 1 81.38 177 ALA B C 1
ATOM 4688 O O . ALA B 1 177 ? 17.016 -22.344 3.523 1 81.38 177 ALA B O 1
ATOM 4689 N N . PRO B 1 178 ? 17.094 -22.672 1.205 1 76.94 178 PRO B N 1
ATOM 4690 C CA . PRO B 1 178 ? 18.422 -22.047 1.181 1 76.94 178 PRO B CA 1
ATOM 4691 C C . PRO B 1 178 ? 18.391 -20.562 1.563 1 76.94 178 PRO B C 1
ATOM 4693 O O . PRO B 1 178 ? 17.406 -19.891 1.3 1 76.94 178 PRO B O 1
ATOM 4696 N N . ILE B 1 179 ? 19.453 -20.188 2.096 1 68.38 179 ILE B N 1
ATOM 4697 C CA . ILE B 1 179 ? 19.562 -18.812 2.566 1 68.38 179 ILE B CA 1
ATOM 4698 C C . ILE B 1 179 ? 19.734 -17.875 1.375 1 68.38 179 ILE B C 1
ATOM 4700 O O . ILE B 1 179 ? 20.469 -18.172 0.436 1 68.38 179 ILE B O 1
ATOM 4704 N N . ALA B 1 180 ? 19.062 -16.75 1.394 1 71.62 180 ALA B N 1
ATOM 4705 C CA . ALA B 1 180 ? 19.297 -15.602 0.53 1 71.62 180 ALA B CA 1
ATOM 4706 C C . ALA B 1 180 ? 18.922 -15.914 -0.915 1 71.62 180 ALA B C 1
ATOM 4708 O O . ALA B 1 180 ? 19.594 -15.477 -1.849 1 71.62 180 ALA B O 1
ATOM 4709 N N . VAL B 1 181 ? 18.094 -16.859 -1.133 1 82.56 181 VAL B N 1
ATOM 4710 C CA . VAL B 1 181 ? 17.625 -17.109 -2.494 1 82.56 181 VAL B CA 1
ATOM 4711 C C . VAL B 1 181 ? 16.438 -16.203 -2.812 1 82.56 181 VAL B C 1
ATOM 4713 O O . VAL B 1 181 ? 15.656 -15.875 -1.927 1 82.56 181 VAL B O 1
ATOM 4716 N N . ALA B 1 182 ? 16.438 -15.797 -4.109 1 88.62 182 ALA B N 1
ATOM 4717 C CA . ALA B 1 182 ? 15.297 -14.992 -4.551 1 88.62 182 ALA B CA 1
ATOM 4718 C C . ALA B 1 182 ? 14.023 -15.828 -4.598 1 88.62 182 ALA B C 1
ATOM 4720 O O . ALA B 1 182 ? 13.805 -16.594 -5.543 1 88.62 182 ALA B O 1
ATOM 4721 N N . SER B 1 183 ? 13.188 -15.625 -3.639 1 92.69 183 SER B N 1
ATOM 4722 C CA . SER B 1 183 ? 11.992 -16.453 -3.441 1 92.69 183 SER B CA 1
ATOM 4723 C C . SER B 1 183 ? 10.742 -15.742 -3.959 1 92.69 183 SER B C 1
ATOM 4725 O O . SER B 1 183 ? 10.734 -14.523 -4.129 1 92.69 183 SER B O 1
ATOM 4727 N N . ARG B 1 184 ? 9.766 -16.531 -4.336 1 95.94 184 ARG B N 1
ATOM 4728 C CA . ARG B 1 184 ? 8.43 -16.109 -4.73 1 95.94 184 ARG B CA 1
ATOM 4729 C C . ARG B 1 184 ? 7.363 -16.969 -4.055 1 95.94 184 ARG B C 1
ATOM 4731 O O . ARG B 1 184 ? 7.617 -18.109 -3.699 1 95.94 184 ARG B O 1
ATOM 4738 N N . LEU B 1 185 ? 6.25 -16.391 -3.783 1 97.69 185 LEU B N 1
ATOM 4739 C CA . LEU B 1 185 ? 5.07 -17.156 -3.395 1 97.69 185 LEU B CA 1
ATOM 4740 C C . LEU B 1 185 ? 4.02 -17.125 -4.5 1 97.69 185 LEU B C 1
ATOM 4742 O O . LEU B 1 185 ? 3.641 -16.062 -4.98 1 97.69 185 LEU B O 1
ATOM 4746 N N . THR B 1 186 ? 3.602 -18.297 -4.922 1 98.44 186 THR B N 1
ATOM 4747 C CA . THR B 1 186 ? 2.594 -18.438 -5.969 1 98.44 186 THR B CA 1
ATOM 4748 C C . THR B 1 186 ? 1.305 -19.016 -5.402 1 98.44 186 THR B C 1
ATOM 4750 O O . THR B 1 186 ? 1.338 -20 -4.648 1 98.44 186 THR B O 1
ATOM 4753 N N . VAL B 1 187 ? 0.218 -18.422 -5.719 1 98.5 187 VAL B N 1
ATOM 4754 C CA . VAL B 1 187 ? -1.108 -18.938 -5.398 1 98.5 187 VAL B CA 1
ATOM 4755 C C . VAL B 1 187 ? -1.786 -19.438 -6.668 1 98.5 187 VAL B C 1
ATOM 4757 O O . VAL B 1 187 ? -1.821 -18.734 -7.684 1 98.5 187 VAL B O 1
ATOM 4760 N N . ILE B 1 188 ? -2.186 -20.641 -6.664 1 98.12 188 ILE B N 1
ATOM 4761 C CA . ILE B 1 188 ? -3.051 -21.203 -7.695 1 98.12 188 ILE B CA 1
ATOM 4762 C C . ILE B 1 188 ? -4.488 -21.266 -7.184 1 98.12 188 ILE B C 1
ATOM 4764 O O . ILE B 1 188 ? -4.812 -22.109 -6.336 1 98.12 188 ILE B O 1
ATOM 4768 N N . GLU B 1 189 ? -5.297 -20.422 -7.68 1 97.88 189 GLU B N 1
ATOM 4769 C CA . GLU B 1 189 ? -6.691 -20.359 -7.25 1 97.88 189 GLU B CA 1
ATOM 4770 C C . GLU B 1 189 ? -7.594 -21.156 -8.188 1 97.88 189 GLU B C 1
ATOM 4772 O O . GLU B 1 189 ? -7.559 -20.953 -9.406 1 97.88 189 GLU B O 1
ATOM 4777 N N . CYS B 1 190 ? -8.375 -22.031 -7.594 1 96.94 190 CYS B N 1
ATOM 4778 C CA . CYS B 1 190 ? -9.305 -22.859 -8.359 1 96.94 190 CYS B CA 1
ATOM 4779 C C . CYS B 1 190 ? -10.742 -22.391 -8.133 1 96.94 190 CYS B C 1
ATOM 4781 O O . CYS B 1 190 ? -11.031 -21.719 -7.152 1 96.94 190 CYS B O 1
ATOM 4783 N N . ALA B 1 191 ? -11.602 -22.734 -9.078 1 94.69 191 ALA B N 1
ATOM 4784 C CA . ALA B 1 191 ? -13.008 -22.344 -9.016 1 94.69 191 ALA B CA 1
ATOM 4785 C C . ALA B 1 191 ? -13.727 -23.078 -7.883 1 94.69 191 ALA B C 1
ATOM 4787 O O . ALA B 1 191 ? -14.703 -22.562 -7.332 1 94.69 191 ALA B O 1
ATOM 4788 N N . GLN B 1 192 ? -13.227 -24.25 -7.566 1 93.31 192 GLN B N 1
ATOM 4789 C CA . GLN B 1 192 ? -13.781 -25.078 -6.508 1 93.31 192 GLN B CA 1
ATOM 4790 C C . GLN B 1 192 ? -12.703 -25.5 -5.516 1 93.31 192 GLN B C 1
ATOM 4792 O O . GLN B 1 192 ? -11.508 -25.406 -5.809 1 93.31 192 GLN B O 1
ATOM 4797 N N . PRO B 1 193 ? -13.148 -25.906 -4.352 1 94.38 193 PRO B N 1
ATOM 4798 C CA . PRO B 1 193 ? -12.156 -26.375 -3.377 1 94.38 193 PRO B CA 1
ATOM 4799 C C . PRO B 1 193 ? -11.25 -27.469 -3.934 1 94.38 193 PRO B C 1
ATOM 4801 O O . PRO B 1 193 ? -11.711 -28.328 -4.676 1 94.38 193 PRO B O 1
ATOM 4804 N N . VAL B 1 194 ? -10.062 -27.422 -3.568 1 93.44 194 VAL B N 1
ATOM 4805 C CA . VAL B 1 194 ? -9.07 -28.375 -4.043 1 93.44 194 VAL B CA 1
ATOM 4806 C C . VAL B 1 194 ? -9.242 -29.703 -3.312 1 93.44 194 VAL B C 1
ATOM 4808 O O . VAL B 1 194 ? -8.898 -29.828 -2.133 1 93.44 194 VAL B O 1
ATOM 4811 N N . THR B 1 195 ? -9.695 -30.672 -4.012 1 89.62 195 THR B N 1
ATOM 4812 C CA . THR B 1 195 ? -9.844 -32 -3.455 1 89.62 195 THR B CA 1
ATOM 4813 C C . THR B 1 195 ? -8.492 -32.719 -3.367 1 89.62 195 THR B C 1
ATOM 4815 O O . THR B 1 195 ? -7.527 -32.312 -4.02 1 89.62 195 THR B O 1
ATOM 4818 N N . PRO B 1 196 ? -8.461 -33.75 -2.58 1 82.19 196 PRO B N 1
ATOM 4819 C CA . PRO B 1 196 ? -7.207 -34.5 -2.496 1 82.19 196 PRO B CA 1
ATOM 4820 C C . PRO B 1 196 ? -6.738 -35.031 -3.854 1 82.19 196 PRO B C 1
ATOM 4822 O O . PRO B 1 196 ? -5.535 -35.031 -4.137 1 82.19 196 PRO B O 1
ATOM 4825 N N . GLN B 1 197 ? -7.633 -35.469 -4.645 1 79.88 197 GLN B N 1
ATOM 4826 C CA . GLN B 1 197 ? -7.289 -35.969 -5.973 1 79.88 197 GLN B CA 1
ATOM 4827 C C . GLN B 1 197 ? -6.707 -34.875 -6.844 1 79.88 197 GLN B C 1
ATOM 4829 O O . GLN B 1 197 ? -5.688 -35.062 -7.508 1 79.88 197 GLN B O 1
ATOM 4834 N N . LEU B 1 198 ? -7.41 -33.75 -6.875 1 86.44 198 LEU B N 1
ATOM 4835 C CA . LEU B 1 198 ? -6.914 -32.594 -7.633 1 86.44 198 LEU B CA 1
ATOM 4836 C C . LEU B 1 198 ? -5.551 -32.156 -7.113 1 86.44 198 LEU B C 1
ATOM 4838 O O . LEU B 1 198 ? -4.66 -31.828 -7.902 1 86.44 198 LEU B O 1
ATOM 4842 N N . ALA B 1 199 ? -5.438 -32.188 -5.836 1 87.38 199 ALA B N 1
ATOM 4843 C CA . ALA B 1 199 ? -4.18 -31.781 -5.203 1 87.38 199 ALA B CA 1
ATOM 4844 C C . ALA B 1 199 ? -3.021 -32.656 -5.703 1 87.38 199 ALA B C 1
ATOM 4846 O O . ALA B 1 199 ? -1.959 -32.125 -6.051 1 87.38 199 ALA B O 1
ATOM 4847 N N . GLU B 1 200 ? -3.217 -33.906 -5.711 1 79.38 200 GLU B N 1
ATOM 4848 C CA . GLU B 1 200 ? -2.186 -34.844 -6.164 1 79.38 200 GLU B CA 1
ATOM 4849 C C . GLU B 1 200 ? -1.766 -34.531 -7.602 1 79.38 200 GLU B C 1
ATOM 4851 O O . GLU B 1 200 ? -0.577 -34.562 -7.926 1 79.38 200 GLU B O 1
ATOM 4856 N N . ARG B 1 201 ? -2.701 -34.281 -8.391 1 80.56 201 ARG B N 1
ATOM 4857 C CA . ARG B 1 201 ? -2.416 -33.969 -9.789 1 80.56 201 ARG B CA 1
ATOM 4858 C C . ARG B 1 201 ? -1.69 -32.656 -9.922 1 80.56 201 ARG B C 1
ATOM 4860 O O . ARG B 1 201 ? -0.744 -32.531 -10.703 1 80.56 201 ARG B O 1
ATOM 4867 N N . LEU B 1 202 ? -2.174 -31.672 -9.18 1 89.12 202 LEU B N 1
ATOM 4868 C CA . LEU B 1 202 ? -1.521 -30.375 -9.188 1 89.12 202 LEU B CA 1
ATOM 4869 C C . LEU B 1 202 ? -0.074 -30.484 -8.719 1 89.12 202 LEU B C 1
ATOM 4871 O O . LEU B 1 202 ? 0.824 -29.891 -9.32 1 89.12 202 LEU B O 1
ATOM 4875 N N . PHE B 1 203 ? 0.102 -31.25 -7.719 1 84.44 203 PHE B N 1
ATOM 4876 C CA . PHE B 1 203 ? 1.445 -31.453 -7.191 1 84.44 203 PHE B CA 1
ATOM 4877 C C . PHE B 1 203 ? 2.34 -32.094 -8.242 1 84.44 203 PHE B C 1
ATOM 4879 O O . PHE B 1 203 ? 3.52 -31.766 -8.352 1 84.44 203 PHE B O 1
ATOM 4886 N N . TYR B 1 204 ? 1.775 -32.969 -8.859 1 75.62 204 TYR B N 1
ATOM 4887 C CA . TYR B 1 204 ? 2.539 -33.656 -9.898 1 75.62 204 TYR B CA 1
ATOM 4888 C C . TYR B 1 204 ? 2.992 -32.656 -10.969 1 75.62 204 TYR B C 1
ATOM 4890 O O . TYR B 1 204 ? 4.16 -32.656 -11.375 1 75.62 204 TYR B O 1
ATOM 4898 N N . VAL B 1 205 ? 2.051 -31.891 -11.461 1 84.25 205 VAL B N 1
ATOM 4899 C CA . VAL B 1 205 ? 2.389 -30.906 -12.484 1 84.25 205 VAL B CA 1
ATOM 4900 C C . VAL B 1 205 ? 3.453 -29.953 -11.953 1 84.25 205 VAL B C 1
ATOM 4902 O O . VAL B 1 205 ? 4.402 -29.609 -12.664 1 84.25 205 VAL B O 1
ATOM 4905 N N . LEU B 1 206 ? 3.318 -29.578 -10.719 1 89 206 LEU B N 1
ATOM 4906 C CA . LEU B 1 206 ? 4.277 -28.688 -10.078 1 89 206 LEU B CA 1
ATOM 4907 C C . LEU B 1 206 ? 5.656 -29.328 -10.008 1 89 206 LEU B C 1
ATOM 4909 O O . LEU B 1 206 ? 6.668 -28.672 -10.266 1 89 206 LEU B O 1
ATOM 4913 N N . ALA B 1 207 ? 5.707 -30.531 -9.641 1 78.5 207 ALA B N 1
ATOM 4914 C CA . ALA B 1 207 ? 6.957 -31.266 -9.461 1 78.5 207 ALA B CA 1
ATOM 4915 C C . ALA B 1 207 ? 7.707 -31.406 -10.781 1 78.5 207 ALA B C 1
ATOM 4917 O O . ALA B 1 207 ? 8.93 -31.547 -10.797 1 78.5 207 ALA B O 1
ATOM 4918 N N . THR B 1 208 ? 6.996 -31.359 -11.812 1 77.75 208 THR B N 1
ATOM 4919 C CA . THR B 1 208 ? 7.613 -31.562 -13.125 1 77.75 208 THR B CA 1
ATOM 4920 C C . THR B 1 208 ? 8.156 -30.25 -13.672 1 77.75 208 THR B C 1
ATOM 4922 O O . THR B 1 208 ? 8.828 -30.234 -14.703 1 77.75 208 THR B O 1
ATOM 4925 N N . GLN B 1 209 ? 7.852 -29.141 -12.984 1 86.94 209 GLN B N 1
ATOM 4926 C CA . GLN B 1 209 ? 8.359 -27.844 -13.43 1 86.94 209 GLN B CA 1
ATOM 4927 C C . GLN B 1 209 ? 9.859 -27.734 -13.195 1 86.94 209 GLN B C 1
ATOM 4929 O O . GLN B 1 209 ? 10.312 -27.656 -12.047 1 86.94 209 GLN B O 1
ATOM 4934 N N . GLN B 1 210 ? 10.617 -27.688 -14.211 1 84.06 210 GLN B N 1
ATOM 4935 C CA . GLN B 1 210 ? 12.07 -27.672 -14.117 1 84.06 210 GLN B CA 1
ATOM 4936 C C . GLN B 1 210 ? 12.586 -26.281 -13.758 1 84.06 210 GLN B C 1
ATOM 4938 O O . GLN B 1 210 ? 13.688 -26.141 -13.219 1 84.06 210 GLN B O 1
ATOM 4943 N N . ALA B 1 211 ? 11.844 -25.312 -14.055 1 92 211 ALA B N 1
ATOM 4944 C CA . ALA B 1 211 ? 12.305 -23.938 -13.914 1 92 211 ALA B CA 1
ATOM 4945 C C . ALA B 1 211 ? 12.297 -23.5 -12.453 1 92 211 ALA B C 1
ATOM 4947 O O . ALA B 1 211 ? 12.953 -22.531 -12.086 1 92 211 ALA B O 1
ATOM 4948 N N . ILE B 1 212 ? 11.555 -24.219 -11.617 1 93.5 212 ILE B N 1
ATOM 4949 C CA . ILE B 1 212 ? 11.43 -23.766 -10.234 1 93.5 212 ILE B CA 1
ATOM 4950 C C . ILE B 1 212 ? 11.797 -24.891 -9.281 1 93.5 212 ILE B C 1
ATOM 4952 O O . ILE B 1 212 ? 11.773 -26.062 -9.656 1 93.5 212 ILE B O 1
ATOM 4956 N N . GLU B 1 213 ? 12.195 -24.484 -8.094 1 91.69 213 GLU B N 1
ATOM 4957 C CA . GLU B 1 213 ? 12.32 -25.375 -6.941 1 91.69 213 GLU B CA 1
ATOM 4958 C C . GLU B 1 213 ? 11.281 -25.047 -5.871 1 91.69 213 GLU B C 1
ATOM 4960 O O . GLU B 1 213 ? 11.234 -23.906 -5.371 1 91.69 213 GLU B O 1
ATOM 4965 N N . VAL B 1 214 ? 10.492 -26.047 -5.551 1 93.25 214 VAL B N 1
ATOM 4966 C CA . VAL B 1 214 ? 9.438 -25.844 -4.562 1 93.25 214 VAL B CA 1
ATOM 4967 C C . VAL B 1 214 ? 10 -26.078 -3.158 1 93.25 214 VAL B C 1
ATOM 4969 O O . VAL B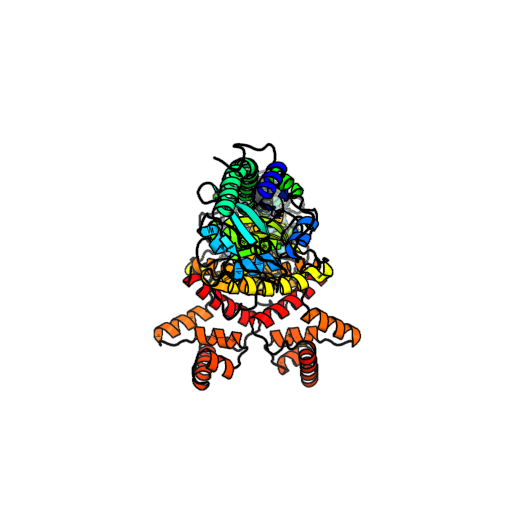 1 214 ? 10.625 -27.094 -2.889 1 93.25 214 VAL B O 1
ATOM 4972 N N . VAL B 1 215 ? 9.828 -25.109 -2.281 1 93.25 215 VAL B N 1
ATOM 4973 C CA . VAL B 1 215 ? 10.281 -25.219 -0.899 1 93.25 215 VAL B CA 1
ATOM 4974 C C . VAL B 1 215 ? 9.172 -25.812 -0.038 1 93.25 215 VAL B C 1
ATOM 4976 O O . VAL B 1 215 ? 9.359 -26.859 0.603 1 93.25 215 VAL B O 1
ATOM 4979 N N . LEU B 1 216 ? 8.07 -25.172 -0.017 1 94.69 216 LEU B N 1
ATOM 4980 C CA . LEU B 1 216 ? 6.898 -25.656 0.704 1 94.69 216 LEU B CA 1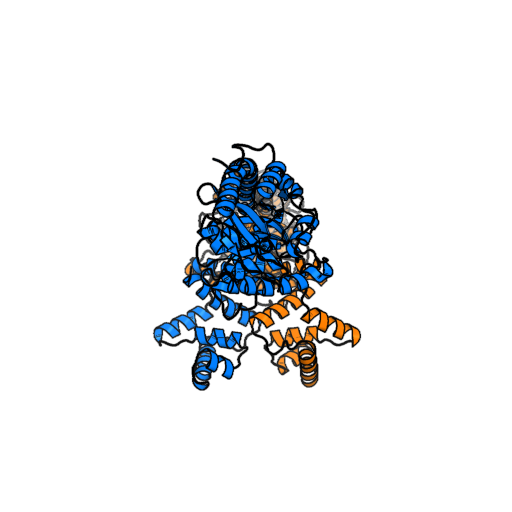
ATOM 4981 C C . LEU B 1 216 ? 5.629 -25.406 -0.106 1 94.69 216 LEU B C 1
ATOM 4983 O O . LEU B 1 216 ? 5.59 -24.5 -0.948 1 94.69 216 LEU B O 1
ATOM 4987 N N . HIS B 1 217 ? 4.629 -26.203 0.112 1 95.06 217 HIS B N 1
ATOM 4988 C CA . HIS B 1 217 ? 3.309 -26 -0.476 1 95.06 217 HIS B CA 1
ATOM 4989 C C . HIS B 1 217 ? 2.207 -26.391 0.503 1 95.06 217 HIS B C 1
ATOM 4991 O O . HIS B 1 217 ? 2.443 -27.156 1.439 1 95.06 217 HIS B O 1
ATOM 4997 N N . ALA B 1 218 ? 1.064 -25.844 0.355 1 95.88 218 ALA B N 1
ATOM 4998 C CA . ALA B 1 218 ? -0.095 -26.141 1.19 1 95.88 218 ALA B CA 1
ATOM 4999 C C . ALA B 1 218 ? -1.396 -25.812 0.467 1 95.88 218 ALA B C 1
ATOM 5001 O O . ALA B 1 218 ? -1.423 -24.938 -0.401 1 95.88 218 ALA B O 1
ATOM 5002 N N . ILE B 1 219 ? -2.396 -26.562 0.858 1 95.81 219 ILE B N 1
ATOM 5003 C CA . ILE B 1 219 ? -3.725 -26.297 0.317 1 95.81 219 ILE B CA 1
ATOM 5004 C C . ILE B 1 219 ? -4.562 -25.531 1.347 1 95.81 219 ILE B C 1
ATOM 5006 O O . ILE B 1 219 ? -4.586 -25.906 2.523 1 95.81 219 ILE B O 1
ATOM 5010 N N . ASP B 1 220 ? -5.137 -24.469 0.939 1 96 220 ASP B N 1
ATOM 5011 C CA . ASP B 1 220 ? -6.07 -23.688 1.741 1 96 220 ASP B CA 1
ATOM 5012 C C . ASP B 1 220 ? -7.371 -23.438 0.983 1 96 220 ASP B C 1
ATOM 5014 O O . ASP B 1 220 ? -7.504 -22.422 0.283 1 96 220 ASP B O 1
ATOM 5018 N N . GLY B 1 221 ? -8.312 -24.328 1.199 1 95.25 221 GLY B N 1
ATOM 5019 C CA . GLY B 1 221 ? -9.586 -24.203 0.512 1 95.25 221 GLY B CA 1
ATOM 5020 C C . GLY B 1 221 ? -9.477 -24.359 -0.993 1 95.25 221 GLY B C 1
ATOM 5021 O O . GLY B 1 221 ? -9.211 -25.453 -1.491 1 95.25 221 GLY B O 1
ATOM 5022 N N . GLN B 1 222 ? -9.633 -23.281 -1.693 1 96.81 222 GLN B N 1
ATOM 5023 C CA . GLN B 1 222 ? -9.625 -23.281 -3.152 1 96.81 222 GLN B CA 1
ATOM 5024 C C . GLN B 1 222 ? -8.25 -22.906 -3.695 1 96.81 222 GLN B C 1
ATOM 5026 O O . GLN B 1 222 ? -8.094 -22.688 -4.898 1 96.81 222 GLN B O 1
ATOM 5031 N N . GLN B 1 223 ? -7.359 -22.828 -2.803 1 97.75 223 GLN B N 1
ATOM 5032 C CA . GLN B 1 223 ? -6.066 -22.297 -3.23 1 97.75 223 GLN B CA 1
ATOM 5033 C C . GLN B 1 223 ? -4.941 -23.281 -2.916 1 97.75 223 GLN B C 1
ATOM 5035 O O . GLN B 1 223 ? -4.945 -23.922 -1.866 1 97.75 223 GLN B O 1
ATOM 5040 N N . LEU B 1 224 ? -4.043 -23.484 -3.832 1 97.56 224 LEU B N 1
ATOM 5041 C CA . LEU B 1 224 ? -2.742 -24.094 -3.582 1 97.56 224 LEU B CA 1
ATOM 5042 C C . LEU B 1 224 ? -1.664 -23.031 -3.432 1 97.56 224 LEU B C 1
ATOM 5044 O O . LEU B 1 224 ? -1.436 -22.234 -4.352 1 97.56 224 LEU B O 1
ATOM 5048 N N . LEU B 1 225 ? -1.076 -22.969 -2.264 1 98.12 225 LEU B N 1
ATOM 5049 C CA . LEU B 1 225 ? -0.007 -22.016 -1.946 1 98.12 225 LEU B CA 1
ATOM 5050 C C . LEU B 1 225 ? 1.36 -22.672 -2.127 1 98.12 225 LEU B C 1
ATOM 5052 O O . LEU B 1 225 ? 1.606 -23.766 -1.608 1 98.12 225 LEU B O 1
ATOM 5056 N N . VAL B 1 226 ? 2.287 -22.016 -2.881 1 97.62 226 VAL B N 1
ATOM 5057 C CA . VAL B 1 226 ? 3.576 -22.625 -3.193 1 97.62 226 VAL B CA 1
ATOM 5058 C C . VAL B 1 226 ? 4.699 -21.609 -2.945 1 97.62 226 VAL B C 1
ATOM 5060 O O . VAL B 1 226 ? 4.766 -20.578 -3.605 1 97.62 226 VAL B O 1
ATOM 5063 N N . TRP B 1 227 ? 5.52 -21.844 -1.999 1 96.88 227 TRP B N 1
ATOM 5064 C CA . TRP B 1 227 ? 6.781 -21.141 -1.849 1 96.88 227 TRP B CA 1
ATOM 5065 C C . TRP B 1 227 ? 7.867 -21.75 -2.727 1 96.88 227 TRP B C 1
ATOM 5067 O O . TRP B 1 227 ? 8.156 -22.953 -2.613 1 96.88 227 TRP B O 1
ATOM 5077 N N . HIS B 1 228 ? 8.461 -20.953 -3.656 1 95.88 228 HIS B N 1
ATOM 5078 C CA . HIS B 1 228 ? 9.461 -21.5 -4.574 1 95.88 228 HIS B CA 1
ATOM 5079 C C . HIS B 1 228 ? 10.492 -20.438 -4.949 1 95.88 228 HIS B C 1
ATOM 5081 O O . HIS B 1 228 ? 10.352 -19.266 -4.59 1 95.88 228 HIS B O 1
ATOM 5087 N N . TYR B 1 229 ? 11.547 -20.844 -5.555 1 93.38 229 TYR B N 1
ATOM 5088 C CA . TYR B 1 229 ? 12.508 -19.953 -6.188 1 93.38 229 TYR B CA 1
ATOM 5089 C C . TYR B 1 229 ? 12.891 -20.453 -7.574 1 93.38 229 TYR B C 1
ATOM 5091 O O . TYR B 1 229 ? 12.695 -21.625 -7.895 1 93.38 229 TYR B O 1
ATOM 5099 N N . MET B 1 230 ? 13.273 -19.484 -8.406 1 91.25 230 MET B N 1
ATOM 5100 C CA . MET B 1 230 ? 13.703 -19.828 -9.758 1 91.25 230 MET B CA 1
ATOM 5101 C C . MET B 1 230 ? 15.094 -20.453 -9.742 1 91.25 230 MET B C 1
ATOM 5103 O O . MET B 1 230 ? 15.961 -20.031 -8.969 1 91.25 230 MET B O 1
ATOM 5107 N N . LYS B 1 231 ? 15.297 -21.406 -10.586 1 88.94 231 LYS B N 1
ATOM 5108 C CA . LYS B 1 231 ? 16.609 -22.031 -10.711 1 88.94 231 LYS B CA 1
ATOM 5109 C C . LYS B 1 231 ? 17.547 -21.156 -11.547 1 88.94 231 LYS B C 1
ATOM 5111 O O . LYS B 1 231 ? 18.766 -21.359 -11.523 1 88.94 231 LYS B O 1
ATOM 5116 N N . SER B 1 232 ? 16.984 -20.219 -12.227 1 88.44 232 SER B N 1
ATOM 5117 C CA . SER B 1 232 ? 17.797 -19.281 -13.016 1 88.44 232 SER B CA 1
ATOM 5118 C C . SER B 1 232 ? 18.594 -18.344 -12.117 1 88.44 232 SER B C 1
ATOM 5120 O O . SER B 1 232 ? 18.328 -18.25 -10.914 1 88.44 232 SER B O 1
ATOM 5122 N N . ASP B 1 233 ? 19.531 -17.703 -12.773 1 87.75 233 ASP B N 1
ATOM 5123 C CA . ASP B 1 233 ? 20.312 -16.688 -12.07 1 87.75 233 ASP B CA 1
ATOM 5124 C C . ASP B 1 233 ? 19.453 -15.469 -11.734 1 87.75 233 ASP B C 1
ATOM 5126 O O . ASP B 1 233 ? 18.438 -15.219 -12.391 1 87.75 233 ASP B O 1
ATOM 5130 N N . LEU B 1 234 ? 19.922 -14.789 -10.734 1 84.94 234 LEU B N 1
ATOM 5131 C CA . LEU B 1 234 ? 19.188 -13.641 -10.227 1 84.94 234 LEU B CA 1
ATOM 5132 C C . LEU B 1 234 ? 18.969 -12.602 -11.32 1 84.94 234 LEU B C 1
ATOM 5134 O O . LEU B 1 234 ? 17.891 -12.008 -11.414 1 84.94 234 LEU B O 1
ATOM 51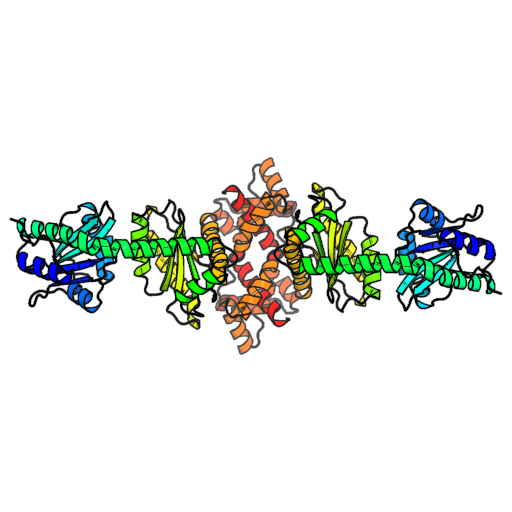38 N N . ALA B 1 235 ? 19.891 -12.391 -12.156 1 81.5 235 ALA B N 1
ATOM 5139 C CA . ALA B 1 235 ? 19.844 -11.367 -13.203 1 81.5 235 ALA B CA 1
ATOM 5140 C C . ALA B 1 235 ? 18.734 -11.672 -14.203 1 81.5 235 ALA B C 1
ATOM 5142 O O . ALA B 1 235 ? 18.141 -10.758 -14.781 1 81.5 235 ALA B O 1
ATOM 5143 N N . GLU B 1 236 ? 18.375 -12.914 -14.367 1 87.31 236 GLU B N 1
ATOM 5144 C CA . GLU B 1 236 ? 17.375 -13.336 -15.352 1 87.31 236 GLU B CA 1
ATOM 5145 C C . GLU B 1 236 ? 16.078 -13.789 -14.664 1 87.31 236 GLU B C 1
ATOM 5147 O O . GLU B 1 236 ? 15.148 -14.242 -15.328 1 87.31 236 GLU B O 1
ATOM 5152 N N . GLU B 1 237 ? 16.078 -13.68 -13.375 1 88.25 237 GLU B N 1
ATOM 5153 C CA . GLU B 1 237 ? 15.008 -14.281 -12.578 1 88.25 237 GLU B CA 1
ATOM 5154 C C . GLU B 1 237 ? 13.633 -13.773 -13.016 1 88.25 237 GLU B C 1
ATOM 5156 O O . GLU B 1 237 ? 12.703 -14.555 -13.203 1 88.25 237 GLU B O 1
ATOM 5161 N N . GLU B 1 238 ? 13.531 -12.5 -13.227 1 86.25 238 GLU B N 1
ATOM 5162 C CA . GLU B 1 238 ? 12.242 -11.914 -13.555 1 86.25 238 GLU B CA 1
ATOM 5163 C C . GLU B 1 238 ? 11.758 -12.367 -14.93 1 86.25 238 GLU B C 1
ATOM 5165 O O . GLU B 1 238 ? 10.586 -12.727 -15.094 1 86.25 238 GLU B O 1
ATOM 5170 N N . THR B 1 239 ? 12.625 -12.281 -15.883 1 87.06 239 THR B N 1
ATOM 5171 C CA . THR B 1 239 ? 12.273 -12.711 -17.234 1 87.06 239 THR B CA 1
ATOM 5172 C C . THR B 1 239 ? 11.891 -14.195 -17.25 1 87.06 239 THR B C 1
ATOM 5174 O O . THR B 1 239 ? 10.898 -14.578 -17.875 1 87.06 239 THR B O 1
ATOM 5177 N N . ALA B 1 240 ? 12.656 -14.977 -16.578 1 92.06 240 ALA B N 1
ATOM 5178 C CA . ALA B 1 240 ? 12.398 -16.406 -16.5 1 92.06 240 ALA B CA 1
ATOM 5179 C C . ALA B 1 240 ? 11.07 -16.688 -15.797 1 92.06 240 ALA B C 1
ATOM 5181 O O . ALA B 1 240 ? 10.32 -17.578 -16.203 1 92.06 240 ALA B O 1
ATOM 5182 N N . LEU B 1 241 ? 10.836 -15.953 -14.781 1 93.94 241 LEU B N 1
ATOM 5183 C CA . LEU B 1 241 ? 9.602 -16.125 -14.016 1 93.94 241 LEU B CA 1
ATOM 5184 C C . LEU B 1 241 ? 8.383 -15.859 -14.891 1 93.94 241 LEU B C 1
ATOM 5186 O O . LEU B 1 241 ? 7.414 -16.625 -14.859 1 93.94 241 LEU B O 1
ATOM 5190 N N . LEU B 1 242 ? 8.398 -14.805 -15.617 1 93 242 LEU B N 1
ATOM 5191 C CA . LEU B 1 242 ? 7.258 -14.414 -16.438 1 93 242 LEU B CA 1
ATOM 5192 C C . LEU B 1 242 ? 7.004 -15.453 -17.531 1 93 242 LEU B C 1
ATOM 5194 O O . LEU B 1 242 ? 5.852 -15.805 -17.797 1 93 242 LEU B O 1
ATOM 5198 N N . GLN B 1 243 ? 8.008 -15.891 -18.156 1 93.44 243 GLN B N 1
ATOM 5199 C CA . GLN B 1 243 ? 7.875 -16.922 -19.172 1 93.44 243 GLN B CA 1
ATOM 5200 C C . GLN B 1 243 ? 7.316 -18.219 -18.578 1 93.44 243 GLN B C 1
ATOM 5202 O O . GLN B 1 243 ? 6.414 -18.828 -19.156 1 93.44 243 GLN B O 1
ATOM 5207 N N . TRP B 1 244 ? 7.871 -18.531 -17.484 1 95.12 244 TRP B N 1
ATOM 5208 C CA . TRP B 1 244 ? 7.41 -19.734 -16.797 1 95.12 244 TRP B CA 1
ATOM 5209 C C . TRP B 1 244 ? 5.945 -19.609 -16.391 1 95.12 244 TRP B C 1
ATOM 5211 O O . TRP B 1 244 ? 5.152 -20.531 -16.625 1 95.12 244 TRP B O 1
ATOM 5221 N N . ALA B 1 245 ? 5.582 -18.516 -15.773 1 96.94 245 ALA B N 1
ATOM 5222 C CA . ALA B 1 245 ? 4.23 -18.297 -15.266 1 96.94 245 ALA B CA 1
ATOM 5223 C C . ALA B 1 245 ? 3.195 -18.422 -16.375 1 96.94 245 ALA B C 1
ATOM 5225 O O . ALA B 1 245 ? 2.148 -19.047 -16.203 1 96.94 245 ALA B O 1
ATOM 5226 N N . ASP B 1 246 ? 3.477 -17.844 -17.484 1 95.12 246 ASP B N 1
ATOM 5227 C CA . ASP B 1 246 ? 2.562 -17.891 -18.625 1 95.12 246 ASP B CA 1
ATOM 5228 C C . ASP B 1 246 ? 2.387 -19.312 -19.125 1 95.12 246 ASP B C 1
ATOM 5230 O O . ASP B 1 246 ? 1.26 -19.781 -19.328 1 95.12 246 ASP B O 1
ATOM 5234 N N . ARG B 1 247 ? 3.455 -20 -19.312 1 93.94 247 ARG B N 1
ATOM 5235 C CA . ARG B 1 247 ? 3.422 -21.375 -19.781 1 93.94 247 ARG B CA 1
ATOM 5236 C C . ARG B 1 247 ? 2.73 -22.281 -18.766 1 93.94 247 ARG B C 1
ATOM 5238 O O . ARG B 1 247 ? 1.918 -23.141 -19.141 1 93.94 247 ARG B O 1
ATOM 5245 N N . PHE B 1 248 ? 3.096 -22.094 -17.531 1 95.44 248 PHE B N 1
ATOM 5246 C CA . PHE B 1 248 ? 2.574 -22.953 -16.469 1 95.44 248 PHE B CA 1
ATOM 5247 C C . PHE B 1 248 ? 1.064 -22.781 -16.328 1 95.44 248 PHE B C 1
ATOM 5249 O O . PHE B 1 248 ? 0.335 -23.766 -16.219 1 95.44 248 PHE B O 1
ATOM 5256 N N . GLU B 1 249 ? 0.582 -21.562 -16.328 1 96.25 249 GLU B N 1
ATOM 5257 C CA . GLU B 1 249 ? -0.858 -21.344 -16.219 1 96.25 249 GLU B CA 1
ATOM 5258 C C . GLU B 1 249 ? -1.597 -21.953 -17.406 1 96.25 249 GLU B C 1
ATOM 5260 O O . GLU B 1 249 ? -2.676 -22.531 -17.25 1 96.25 249 GLU B O 1
ATOM 5265 N N . THR B 1 250 ? -1.078 -21.734 -18.594 1 93.75 250 THR B N 1
ATOM 5266 C CA . THR B 1 250 ? -1.673 -22.328 -19.797 1 93.75 250 THR B CA 1
ATOM 5267 C C . THR B 1 250 ? -1.746 -23.844 -19.656 1 93.75 250 THR B C 1
ATOM 5269 O O . THR B 1 250 ? -2.771 -24.453 -19.969 1 93.75 250 THR B O 1
ATOM 5272 N N . GLN B 1 251 ? -0.671 -24.422 -19.172 1 91.44 251 GLN B N 1
ATOM 5273 C CA . GLN B 1 251 ? -0.63 -25.859 -18.953 1 91.44 251 GLN B CA 1
ATOM 5274 C C . GLN B 1 251 ? -1.702 -26.297 -17.953 1 91.44 251 GLN B C 1
ATOM 5276 O O . GLN B 1 251 ? -2.393 -27.297 -18.172 1 91.44 251 GLN B O 1
ATOM 5281 N N . LEU B 1 252 ? -1.805 -25.594 -16.859 1 94.12 252 LEU B N 1
ATOM 5282 C CA . LEU B 1 252 ? -2.807 -25.906 -15.852 1 94.12 252 LEU B CA 1
ATOM 5283 C C . LEU B 1 252 ? -4.215 -25.828 -16.422 1 94.12 252 LEU B C 1
ATOM 5285 O O . LEU B 1 252 ? -5.051 -26.688 -16.172 1 94.12 252 LEU B O 1
ATOM 5289 N N . ARG B 1 253 ? -4.457 -24.797 -17.203 1 93.12 253 ARG B N 1
ATOM 5290 C CA . ARG B 1 253 ? -5.781 -24.594 -17.781 1 93.12 253 ARG B CA 1
ATOM 5291 C C . ARG B 1 253 ? -6.129 -25.703 -18.766 1 93.12 253 ARG B C 1
ATOM 5293 O O . ARG B 1 253 ? -7.289 -26.109 -18.859 1 93.12 253 ARG B O 1
ATOM 5300 N N . ASP B 1 254 ? -5.168 -26.109 -19.5 1 90.19 254 ASP B N 1
ATOM 5301 C CA . ASP B 1 254 ? -5.383 -27.188 -20.469 1 90.19 254 ASP B CA 1
ATOM 5302 C C . ASP B 1 254 ? -5.668 -28.5 -19.75 1 90.19 254 ASP B C 1
ATOM 5304 O O . ASP B 1 254 ? -6.52 -29.281 -20.188 1 90.19 254 ASP B O 1
ATOM 5308 N N . LYS B 1 255 ? -4.992 -28.719 -18.672 1 84 255 LYS B N 1
ATOM 5309 C CA . LYS B 1 255 ? -5.074 -30 -17.969 1 84 255 LYS B CA 1
ATOM 5310 C C . LYS B 1 255 ? -6.277 -30.031 -17.031 1 84 255 LYS B C 1
ATOM 5312 O O . LYS B 1 255 ? -6.855 -31.094 -16.781 1 84 255 LYS B O 1
ATOM 5317 N N . PHE B 1 256 ? -6.508 -28.891 -16.484 1 90.06 256 PHE B N 1
ATOM 5318 C CA . PHE B 1 256 ? -7.566 -28.828 -15.477 1 90.06 256 PHE B CA 1
ATOM 5319 C C . PHE B 1 256 ? -8.656 -27.844 -15.898 1 90.06 256 PHE B C 1
ATOM 5321 O O . PHE B 1 256 ? -8.938 -26.875 -15.18 1 90.06 256 PHE B O 1
ATOM 5328 N N . ILE B 1 257 ? -9.422 -28.156 -16.859 1 89.06 257 ILE B N 1
ATOM 5329 C CA . ILE B 1 257 ? -10.383 -27.25 -17.484 1 89.06 257 ILE B CA 1
ATOM 5330 C C . ILE B 1 257 ? -11.469 -26.875 -16.484 1 89.06 257 ILE B C 1
ATOM 5332 O O . ILE B 1 257 ? -11.797 -25.703 -16.312 1 89.06 257 ILE B O 1
ATOM 5336 N N . GLU B 1 258 ? -11.906 -27.859 -15.727 1 90.81 258 GLU B N 1
ATOM 5337 C CA . GLU B 1 258 ? -13.031 -27.625 -14.828 1 90.81 258 GLU B CA 1
ATOM 5338 C C . GLU B 1 258 ? -12.609 -26.781 -13.625 1 90.81 258 GLU B C 1
ATOM 5340 O O . GLU B 1 258 ? -13.422 -26.031 -13.07 1 90.81 258 GLU B O 1
ATOM 5345 N N . ALA B 1 259 ? -11.367 -26.891 -13.25 1 92.88 259 ALA B N 1
ATOM 5346 C CA . ALA B 1 259 ? -10.883 -26.172 -12.062 1 92.88 259 ALA B CA 1
ATOM 5347 C C . ALA B 1 259 ? -10.602 -24.719 -12.375 1 92.88 259 ALA B C 1
ATOM 5349 O O . ALA B 1 259 ? -10.484 -23.891 -11.461 1 92.88 259 ALA B O 1
ATOM 5350 N N . GLU B 1 260 ? -10.461 -24.266 -13.594 1 94.25 260 GLU B N 1
ATOM 5351 C CA . GLU B 1 260 ? -10.18 -22.906 -14.039 1 94.25 260 GLU B CA 1
ATOM 5352 C C . GLU B 1 260 ? -9.086 -22.266 -13.188 1 94.25 260 GLU B C 1
ATOM 5354 O O . GLU B 1 260 ? -9.281 -21.188 -12.633 1 94.25 260 GLU B O 1
ATOM 5359 N N . PRO B 1 261 ? -7.957 -22.922 -13.172 1 96.5 261 PRO B N 1
ATOM 5360 C CA . PRO B 1 261 ? -6.891 -22.422 -12.305 1 96.5 261 PRO B CA 1
ATOM 5361 C C . PRO B 1 261 ? -6.387 -21.047 -12.742 1 96.5 261 PRO B C 1
ATOM 5363 O O . PRO B 1 261 ? -6.293 -20.766 -13.938 1 96.5 261 PRO B O 1
ATOM 5366 N N . ARG B 1 262 ? -6.148 -20.141 -11.781 1 97.12 262 ARG B N 1
ATOM 5367 C CA . ARG B 1 262 ? -5.59 -18.797 -11.969 1 97.12 262 ARG B CA 1
ATOM 5368 C C . ARG B 1 262 ? -4.371 -18.594 -11.078 1 97.12 262 ARG B C 1
ATOM 5370 O O . ARG B 1 262 ? -4.43 -18.828 -9.867 1 97.12 262 ARG B O 1
ATOM 5377 N N . LEU B 1 263 ? -3.352 -18.109 -11.703 1 97.88 263 LEU B N 1
ATOM 5378 C CA . LEU B 1 263 ? -2.105 -17.922 -10.969 1 97.88 263 LEU B CA 1
ATOM 5379 C C . LEU B 1 263 ? -2.018 -16.5 -10.43 1 97.88 263 LEU B C 1
ATOM 5381 O O . LEU B 1 263 ? -2.434 -15.539 -11.094 1 97.88 263 LEU B O 1
ATOM 5385 N N . GLY B 1 264 ? -1.503 -16.297 -9.297 1 98.56 264 GLY B N 1
ATOM 5386 C CA . GLY B 1 264 ? -1.029 -15.062 -8.711 1 98.56 264 GLY B CA 1
ATOM 5387 C C . GLY B 1 264 ? 0.313 -15.203 -8.016 1 98.56 264 GLY B C 1
ATOM 5388 O O . GLY B 1 264 ? 0.489 -16.078 -7.16 1 98.56 264 GLY B O 1
ATOM 5389 N N . ILE B 1 265 ? 1.238 -14.375 -8.383 1 98.31 265 ILE B N 1
ATOM 5390 C CA . ILE B 1 265 ? 2.6 -14.516 -7.879 1 98.31 265 ILE B CA 1
ATOM 5391 C C . ILE B 1 265 ? 3.014 -13.242 -7.145 1 98.31 265 ILE B C 1
ATOM 5393 O O . ILE B 1 265 ? 2.752 -12.133 -7.613 1 98.31 265 ILE B O 1
ATOM 5397 N N . SER B 1 266 ? 3.652 -13.391 -6.004 1 96.94 266 SER B N 1
ATOM 5398 C CA . SER B 1 266 ? 4.125 -12.281 -5.184 1 96.94 266 SER B CA 1
ATOM 5399 C C . SER B 1 266 ? 5.363 -11.633 -5.797 1 96.94 266 SER B C 1
ATOM 5401 O O . SER B 1 266 ? 5.945 -12.164 -6.742 1 96.94 266 SER B O 1
ATOM 5403 N N . ARG B 1 267 ? 5.805 -10.539 -5.215 1 94 267 ARG B N 1
ATOM 5404 C CA . ARG B 1 267 ? 7.117 -9.969 -5.496 1 94 267 ARG B CA 1
ATOM 5405 C C . ARG B 1 267 ? 8.227 -10.844 -4.934 1 94 267 ARG B C 1
ATOM 5407 O O . ARG B 1 267 ? 7.977 -11.727 -4.105 1 94 267 ARG B O 1
ATOM 5414 N N . ARG B 1 268 ? 9.422 -10.5 -5.43 1 91.62 268 ARG B N 1
ATOM 5415 C CA . ARG B 1 268 ? 10.602 -11.219 -4.957 1 91.62 268 ARG B CA 1
ATOM 5416 C C . ARG B 1 268 ? 10.898 -10.883 -3.498 1 91.62 268 ARG B C 1
ATOM 5418 O O . ARG B 1 268 ? 10.766 -9.727 -3.08 1 91.62 268 ARG B O 1
ATOM 5425 N N . PHE B 1 269 ? 11.32 -11.898 -2.707 1 89.25 269 PHE B N 1
ATOM 5426 C CA . PHE B 1 269 ? 11.758 -11.664 -1.337 1 89.25 269 PHE B CA 1
ATOM 5427 C C . PHE B 1 269 ? 12.945 -12.562 -0.983 1 89.25 269 PHE B C 1
ATOM 5429 O O . PHE B 1 269 ? 13.133 -13.617 -1.59 1 89.25 269 PHE B O 1
ATOM 5436 N N . PHE B 1 270 ? 13.703 -12.18 0.022 1 88.25 270 PHE B N 1
ATOM 5437 C CA . PHE B 1 270 ? 14.938 -12.891 0.341 1 88.25 270 PHE B CA 1
ATOM 5438 C C . PHE B 1 270 ? 14.891 -13.445 1.76 1 88.25 270 PHE B C 1
ATOM 5440 O O . PHE B 1 270 ? 15.703 -14.297 2.125 1 88.25 270 PHE B O 1
ATOM 5447 N N . GLU B 1 271 ? 13.914 -12.93 2.514 1 88.31 271 GLU B N 1
ATOM 5448 C CA . GLU B 1 271 ? 13.836 -13.352 3.908 1 88.31 271 GLU B CA 1
ATOM 5449 C C . GLU B 1 271 ? 12.492 -14.008 4.211 1 88.31 271 GLU B C 1
ATOM 5451 O O . GLU B 1 271 ? 11.453 -13.57 3.715 1 88.31 271 GLU B O 1
ATOM 5456 N N . SER B 1 272 ? 12.539 -14.984 5.141 1 90.44 272 SER B N 1
ATOM 5457 C CA . SER B 1 272 ? 11.344 -15.734 5.492 1 90.44 272 SER B CA 1
ATOM 5458 C C . SER B 1 272 ? 10.312 -14.844 6.184 1 90.44 272 SER B C 1
ATOM 5460 O O . SER B 1 272 ? 9.117 -15.125 6.137 1 90.44 272 SER B O 1
ATOM 5462 N N . ASP B 1 273 ? 10.773 -13.805 6.723 1 90 273 ASP B N 1
ATOM 5463 C CA . ASP B 1 273 ? 9.883 -12.875 7.418 1 90 273 ASP B CA 1
ATOM 5464 C C . ASP B 1 273 ? 8.891 -12.242 6.449 1 90 273 ASP B C 1
ATOM 5466 O O . ASP B 1 273 ? 7.875 -11.68 6.875 1 90 273 ASP B O 1
ATOM 5470 N N . MET B 1 274 ? 9.156 -12.414 5.211 1 91.5 274 MET B N 1
ATOM 5471 C CA . MET B 1 274 ? 8.336 -11.734 4.211 1 91.5 274 MET B CA 1
ATOM 5472 C C . MET B 1 274 ? 7.258 -12.672 3.67 1 91.5 274 MET B C 1
ATOM 5474 O O . MET B 1 274 ? 6.461 -12.273 2.816 1 91.5 274 MET B O 1
ATOM 5478 N N . LEU B 1 275 ? 7.133 -13.836 4.199 1 94.5 275 LEU B N 1
ATOM 5479 C CA . LEU B 1 275 ? 6.234 -14.852 3.658 1 94.5 275 LEU B CA 1
ATOM 5480 C C . LEU B 1 275 ? 4.777 -14.406 3.783 1 94.5 275 LEU B C 1
ATOM 5482 O O . LEU B 1 275 ? 3.992 -14.578 2.85 1 94.5 275 LEU B O 1
ATOM 5486 N N . TYR B 1 276 ? 4.445 -13.875 4.902 1 94.12 276 TYR B N 1
ATOM 5487 C CA . TYR B 1 276 ? 3.078 -13.398 5.094 1 94.12 276 TYR B CA 1
ATOM 5488 C C . TYR B 1 276 ? 2.715 -12.344 4.059 1 94.12 276 TYR B C 1
ATOM 5490 O O . TYR B 1 276 ? 1.672 -12.438 3.408 1 94.12 276 TYR B O 1
ATOM 5498 N N . ALA B 1 277 ? 3.551 -11.406 3.926 1 93.69 277 ALA B N 1
ATOM 5499 C CA . ALA B 1 277 ? 3.326 -10.336 2.959 1 93.69 277 ALA B CA 1
ATOM 5500 C C . ALA B 1 277 ? 3.268 -10.883 1.536 1 93.69 277 ALA B C 1
ATOM 5502 O O . ALA B 1 277 ? 2.467 -10.422 0.719 1 93.69 277 ALA B O 1
ATOM 5503 N N . ALA B 1 278 ? 4.141 -11.789 1.235 1 95.75 278 ALA B N 1
ATOM 5504 C CA . ALA B 1 278 ? 4.168 -12.414 -0.086 1 95.75 278 ALA B CA 1
ATOM 5505 C C . ALA B 1 278 ? 2.854 -13.125 -0.385 1 95.75 278 ALA B C 1
ATOM 5507 O O . ALA B 1 278 ? 2.346 -13.062 -1.507 1 95.75 278 ALA B O 1
ATOM 5508 N N . MET B 1 279 ? 2.328 -13.758 0.609 1 97.44 279 MET B N 1
ATOM 5509 C CA . MET B 1 279 ? 1.046 -14.438 0.451 1 97.44 279 MET B CA 1
ATOM 5510 C C . MET B 1 279 ? -0.069 -13.438 0.164 1 97.44 279 MET B C 1
ATOM 5512 O O . MET B 1 279 ? -0.898 -13.664 -0.719 1 97.44 279 MET B O 1
ATOM 5516 N N . GLU B 1 280 ? -0.091 -12.375 0.839 1 96.12 280 GLU B N 1
ATOM 5517 C CA . GLU B 1 280 ? -1.096 -11.336 0.622 1 96.12 280 GLU B CA 1
ATOM 5518 C C . GLU B 1 280 ? -1.003 -10.766 -0.791 1 96.12 280 GLU B C 1
ATOM 5520 O O . GLU B 1 280 ? -2.025 -10.508 -1.43 1 96.12 280 GLU B O 1
ATOM 5525 N N . GLU B 1 281 ? 0.192 -10.57 -1.199 1 96.5 281 GLU B N 1
ATOM 5526 C CA . GLU B 1 281 ? 0.416 -10.062 -2.549 1 96.5 281 GLU B CA 1
ATOM 5527 C C . GLU B 1 281 ? -0.113 -11.031 -3.6 1 96.5 281 GLU B C 1
ATOM 5529 O O . GLU B 1 281 ? -0.822 -10.625 -4.523 1 96.5 281 GLU B O 1
ATOM 5534 N N . ALA B 1 282 ? 0.266 -12.25 -3.457 1 98.25 282 ALA B N 1
ATOM 5535 C CA . ALA B 1 282 ? -0.15 -13.266 -4.422 1 98.25 282 ALA B CA 1
ATOM 5536 C C . ALA B 1 282 ? -1.67 -13.398 -4.457 1 98.25 282 ALA B C 1
ATOM 5538 O O . ALA B 1 282 ? -2.268 -13.5 -5.531 1 98.25 282 ALA B O 1
ATOM 5539 N N . ARG B 1 283 ? -2.289 -13.391 -3.295 1 97.38 283 ARG B N 1
ATOM 5540 C CA . ARG B 1 283 ? -3.744 -13.484 -3.215 1 97.38 283 ARG B CA 1
ATOM 5541 C C . ARG B 1 283 ? -4.402 -12.258 -3.844 1 97.38 283 ARG B C 1
ATOM 5543 O O . ARG B 1 283 ? -5.453 -12.375 -4.48 1 97.38 283 ARG B O 1
ATOM 5550 N N . ARG B 1 284 ? -3.795 -11.156 -3.629 1 96.62 284 ARG B N 1
ATOM 5551 C CA . ARG B 1 284 ? -4.309 -9.938 -4.242 1 96.62 284 ARG B CA 1
ATOM 5552 C C . ARG B 1 284 ? -4.301 -10.039 -5.762 1 96.62 284 ARG B C 1
ATOM 5554 O O . ARG B 1 284 ? -5.246 -9.602 -6.426 1 96.62 284 ARG B O 1
ATOM 5561 N N . VAL B 1 285 ? -3.262 -10.594 -6.32 1 97.81 285 VAL B N 1
ATOM 5562 C CA . VAL B 1 285 ? -3.158 -10.766 -7.766 1 97.81 285 VAL B CA 1
ATOM 5563 C C . VAL B 1 285 ? -4.301 -11.648 -8.266 1 97.81 285 VAL B C 1
ATOM 5565 O O . VAL B 1 285 ? -5.023 -11.281 -9.195 1 97.81 285 VAL B O 1
ATOM 5568 N N . THR B 1 286 ? -4.527 -12.805 -7.629 1 97.44 286 THR B N 1
ATOM 5569 C CA . THR B 1 286 ? -5.562 -13.734 -8.078 1 97.44 286 THR B CA 1
ATOM 5570 C C . THR B 1 286 ? -6.945 -13.109 -7.938 1 97.44 286 THR B C 1
ATOM 5572 O O . THR B 1 286 ? -7.785 -13.242 -8.828 1 97.44 286 THR B O 1
ATOM 5575 N N . SER B 1 287 ? -7.18 -12.414 -6.82 1 96.12 287 SER B N 1
ATOM 5576 C CA . SER B 1 287 ? -8.477 -11.781 -6.582 1 96.12 287 SER B CA 1
ATOM 5577 C C . SER B 1 287 ? -8.766 -10.719 -7.637 1 96.12 287 SER B C 1
ATOM 5579 O O . SER B 1 287 ? -9.875 -10.672 -8.18 1 96.12 287 SER B O 1
ATOM 5581 N N . LEU B 1 288 ? -7.809 -9.914 -7.922 1 97.56 288 LEU B N 1
ATOM 5582 C CA . LEU B 1 288 ? -7.996 -8.836 -8.883 1 97.56 288 LEU B CA 1
ATOM 5583 C C . LEU B 1 288 ? -8.18 -9.391 -10.297 1 97.56 288 LEU B C 1
ATOM 5585 O O . LEU B 1 288 ? -8.992 -8.883 -11.07 1 97.56 288 LEU B O 1
ATOM 5589 N N . ARG B 1 289 ? -7.426 -10.391 -10.633 1 97 289 ARG B N 1
ATOM 5590 C CA . ARG B 1 289 ? -7.566 -11.008 -11.945 1 97 289 ARG B CA 1
ATOM 5591 C C . ARG B 1 289 ? -8.953 -11.617 -12.117 1 97 289 ARG B C 1
ATOM 5593 O O . ARG B 1 289 ? -9.508 -11.617 -13.219 1 97 289 ARG B O 1
ATOM 5600 N N . ARG B 1 290 ? -9.477 -12.188 -11.086 1 95.38 290 ARG B N 1
ATOM 5601 C CA . ARG B 1 290 ? -10.828 -12.734 -11.125 1 95.38 290 ARG B CA 1
ATOM 5602 C C . ARG B 1 290 ? -11.859 -11.633 -11.344 1 95.38 290 ARG B C 1
ATOM 5604 O O . ARG B 1 290 ? -12.797 -11.805 -12.125 1 95.38 290 ARG B O 1
ATOM 5611 N N . LYS B 1 291 ? -11.688 -10.555 -10.719 1 95.44 291 LYS B N 1
ATOM 5612 C CA . LYS B 1 291 ? -12.648 -9.453 -10.758 1 95.44 291 LYS B CA 1
ATOM 5613 C C . LYS B 1 291 ? -12.523 -8.664 -12.055 1 95.44 291 LYS B C 1
ATOM 5615 O O . LYS B 1 291 ? -13.508 -8.117 -12.555 1 95.44 291 LYS B O 1
ATOM 5620 N N . PHE B 1 292 ? -11.344 -8.555 -12.523 1 96.69 292 PHE B N 1
ATOM 5621 C CA . PHE B 1 292 ? -11.078 -7.766 -13.719 1 96.69 292 PHE B CA 1
ATOM 5622 C C . PHE B 1 292 ? -10.359 -8.609 -14.773 1 96.69 292 PHE B C 1
ATOM 5624 O O . PHE B 1 292 ? -9.234 -8.289 -15.164 1 96.69 292 PHE B O 1
ATOM 5631 N N . PRO B 1 293 ? -11.023 -9.531 -15.367 1 94.94 293 PRO B N 1
ATOM 5632 C CA . PRO B 1 293 ? -10.398 -10.5 -16.266 1 94.94 293 PRO B CA 1
ATOM 5633 C C . PRO B 1 293 ? -9.93 -9.875 -17.578 1 94.94 293 PRO B C 1
ATOM 5635 O O . PRO B 1 293 ? -8.945 -10.328 -18.172 1 94.94 293 PRO B O 1
ATOM 5638 N N . TYR B 1 294 ? -10.633 -8.852 -18.031 1 95 294 TYR B N 1
ATOM 5639 C CA . TYR B 1 294 ? -10.242 -8.211 -19.281 1 95 294 TYR B CA 1
ATOM 5640 C C . TYR B 1 294 ? -8.977 -7.379 -19.109 1 95 294 TYR B C 1
ATOM 5642 O O . TYR B 1 294 ? -8.016 -7.516 -19.875 1 95 294 TYR B O 1
ATOM 5650 N N . GLU B 1 295 ? -8.922 -6.566 -18.125 1 95.19 295 GLU B N 1
ATOM 5651 C CA . GLU B 1 295 ? -7.84 -5.613 -17.906 1 95.19 295 GLU B CA 1
ATOM 5652 C C . GLU B 1 295 ? -6.559 -6.324 -17.484 1 95.19 295 GLU B C 1
ATOM 5654 O O . GLU B 1 295 ? -5.457 -5.883 -17.828 1 95.19 295 GLU B O 1
ATOM 5659 N N . LEU B 1 296 ? -6.754 -7.473 -16.719 1 96.06 296 LEU B N 1
ATOM 5660 C CA . LEU B 1 296 ? -5.59 -8.125 -16.125 1 96.06 296 LEU B CA 1
ATOM 5661 C C . LEU B 1 296 ? -5.402 -9.523 -16.703 1 96.06 296 LEU B C 1
ATOM 5663 O O . LEU B 1 296 ? -4.898 -10.422 -16.031 1 96.06 296 LEU B O 1
ATOM 5667 N N . ALA B 1 297 ? -5.781 -9.68 -17.922 1 93.38 297 ALA B N 1
ATOM 5668 C CA . ALA B 1 297 ? -5.758 -10.977 -18.594 1 93.38 297 ALA B CA 1
ATOM 5669 C C . ALA B 1 297 ? -4.336 -11.523 -18.672 1 93.38 297 ALA B C 1
ATOM 5671 O O . ALA B 1 297 ? -4.125 -12.734 -18.562 1 93.38 297 ALA B O 1
ATOM 5672 N N . THR B 1 298 ? -3.375 -10.648 -18.812 1 91.88 298 THR B N 1
ATOM 5673 C CA . THR B 1 298 ? -2.012 -11.109 -19.062 1 91.88 298 THR B CA 1
ATOM 5674 C C . THR B 1 298 ? -1.153 -10.945 -17.812 1 91.88 298 THR B C 1
ATOM 5676 O O . THR B 1 298 ? 0.044 -11.242 -17.828 1 91.88 298 THR B O 1
ATOM 5679 N N . SER B 1 299 ? -1.718 -10.5 -16.781 1 94.88 299 SER B N 1
ATOM 5680 C CA . SER B 1 299 ? -0.953 -10.305 -15.547 1 94.88 299 SER B CA 1
ATOM 5681 C C . SER B 1 299 ? -0.85 -11.602 -14.75 1 94.88 299 SER B C 1
ATOM 5683 O O . SER B 1 299 ? -1.812 -12.367 -14.68 1 94.88 299 SER B O 1
ATOM 5685 N N . ARG B 1 300 ? 0.346 -11.852 -14.227 1 96.5 300 ARG B N 1
ATOM 5686 C CA . ARG B 1 300 ? 0.537 -13.023 -13.375 1 96.5 300 ARG B CA 1
ATOM 5687 C C . ARG B 1 300 ? 1.175 -12.633 -12.039 1 96.5 300 ARG B C 1
ATOM 5689 O O . ARG B 1 300 ? 0.984 -13.312 -11.031 1 96.5 300 ARG B O 1
ATOM 5696 N N . THR B 1 301 ? 1.923 -11.547 -12.039 1 95.75 301 THR B N 1
ATOM 5697 C CA . THR B 1 301 ? 2.703 -11.172 -10.867 1 95.75 301 THR B CA 1
ATOM 5698 C C . THR B 1 301 ? 2.17 -9.875 -10.25 1 95.75 301 THR B C 1
ATOM 5700 O O . THR B 1 301 ? 1.446 -9.125 -10.906 1 95.75 301 THR B O 1
ATOM 5703 N N . PHE B 1 302 ? 2.559 -9.656 -9.016 1 94.94 302 PHE B N 1
ATOM 5704 C CA . PHE B 1 302 ? 2.152 -8.445 -8.305 1 94.94 302 PHE B CA 1
ATOM 5705 C C . PHE B 1 302 ? 2.656 -7.203 -9.023 1 94.94 302 PHE B C 1
ATOM 5707 O O . PHE B 1 302 ? 1.95 -6.195 -9.094 1 94.94 302 PHE B O 1
ATOM 5714 N N . GLU B 1 303 ? 3.82 -7.266 -9.617 1 89.06 303 GLU B N 1
ATOM 5715 C CA . GLU B 1 303 ? 4.391 -6.148 -10.359 1 89.06 303 GLU B CA 1
ATOM 5716 C C . GLU B 1 303 ? 3.527 -5.793 -11.57 1 89.06 303 GLU B C 1
ATOM 5718 O O . GLU B 1 303 ? 3.352 -4.617 -11.891 1 89.06 303 GLU B O 1
ATOM 5723 N N . GLN B 1 304 ? 2.92 -6.73 -12.117 1 90.81 304 GLN B N 1
ATOM 5724 C CA . GLN B 1 304 ? 2.229 -6.566 -13.391 1 90.81 304 GLN B CA 1
ATOM 5725 C C . GLN B 1 304 ? 0.836 -5.973 -13.188 1 90.81 304 GLN B C 1
ATOM 5727 O O . GLN B 1 304 ? 0.244 -5.43 -14.117 1 90.81 304 GLN B O 1
ATOM 5732 N N . ILE B 1 305 ? 0.286 -6.066 -11.953 1 94.25 305 ILE B N 1
ATOM 5733 C CA . ILE B 1 305 ? -1.062 -5.535 -11.781 1 94.25 305 ILE B CA 1
ATOM 5734 C C . ILE B 1 305 ? -1.006 -4.02 -11.617 1 94.25 305 ILE B C 1
ATOM 5736 O O . ILE B 1 305 ? -2.037 -3.346 -11.664 1 94.25 305 ILE B O 1
ATOM 5740 N N . GLY B 1 306 ? 0.164 -3.498 -11.391 1 91.38 306 GLY B N 1
ATOM 5741 C CA . GLY B 1 306 ? 0.363 -2.059 -11.422 1 91.38 306 GLY B CA 1
ATOM 5742 C C . GLY B 1 306 ? -0.487 -1.312 -10.414 1 91.38 306 GLY B C 1
ATOM 5743 O O . GLY B 1 306 ? -0.477 -1.64 -9.227 1 91.38 306 GLY B O 1
ATOM 5744 N N . ILE B 1 307 ? -1.274 -0.323 -10.891 1 94.19 307 ILE B N 1
ATOM 5745 C CA . ILE B 1 307 ? -2 0.568 -9.992 1 94.19 307 ILE B CA 1
ATOM 5746 C C . ILE B 1 307 ? -3.215 -0.156 -9.422 1 94.19 307 ILE B C 1
ATOM 5748 O O . ILE B 1 307 ? -3.795 0.287 -8.422 1 94.19 307 ILE B O 1
ATOM 5752 N N . TYR B 1 308 ? -3.566 -1.299 -10.031 1 96.19 308 TYR B N 1
ATOM 5753 C CA . TYR B 1 308 ? -4.703 -2.051 -9.516 1 96.19 308 TYR B CA 1
ATOM 5754 C C . TYR B 1 308 ? -4.445 -2.525 -8.094 1 96.19 308 TYR B C 1
ATOM 5756 O O . TYR B 1 308 ? -5.379 -2.875 -7.367 1 96.19 308 TYR B O 1
ATOM 5764 N N . GLN B 1 309 ? -3.195 -2.576 -7.723 1 94.5 309 GLN B N 1
ATOM 5765 C CA . GLN B 1 309 ? -2.844 -3.021 -6.379 1 94.5 309 GLN B CA 1
ATOM 5766 C C . GLN B 1 309 ? -3.535 -2.168 -5.316 1 94.5 309 GLN B C 1
ATOM 5768 O O . GLN B 1 309 ? -3.686 -2.596 -4.172 1 94.5 309 GLN B O 1
ATOM 5773 N N . LEU B 1 310 ? -3.996 -0.986 -5.684 1 93.5 310 LEU B N 1
ATOM 5774 C CA . LEU B 1 310 ? -4.617 -0.052 -4.75 1 93.5 310 LEU B CA 1
ATOM 5775 C C . LEU B 1 310 ? -6.109 -0.321 -4.621 1 93.5 310 LEU B C 1
ATOM 5777 O O . LEU B 1 310 ? -6.758 0.171 -3.693 1 93.5 310 LEU B O 1
ATOM 5781 N N . VAL B 1 311 ? -6.652 -1.086 -5.48 1 95.12 311 VAL B N 1
ATOM 5782 C CA . VAL B 1 311 ? -8.094 -1.217 -5.645 1 95.12 311 VAL B CA 1
ATOM 5783 C C . VAL B 1 311 ? -8.703 -1.832 -4.387 1 95.12 311 VAL B C 1
ATOM 5785 O O . VAL B 1 311 ? -9.68 -1.307 -3.842 1 95.12 311 VAL B O 1
ATOM 5788 N N . PRO B 1 312 ? -8.117 -2.945 -3.838 1 93.56 312 PRO B N 1
ATOM 5789 C CA . PRO B 1 312 ? -8.75 -3.559 -2.668 1 93.56 312 PRO B CA 1
ATOM 5790 C C . PRO B 1 312 ? -8.805 -2.621 -1.464 1 93.56 312 PRO B C 1
ATOM 5792 O O . PRO B 1 312 ? -9.828 -2.541 -0.782 1 93.56 312 PRO B O 1
ATOM 5795 N N . ASP B 1 313 ? -7.738 -1.978 -1.197 1 89.44 313 ASP B N 1
ATOM 5796 C CA . ASP B 1 313 ? -7.695 -1.047 -0.073 1 89.44 313 ASP B CA 1
ATOM 5797 C C . ASP B 1 313 ? -8.695 0.094 -0.266 1 89.44 313 ASP B C 1
ATOM 5799 O O . ASP B 1 313 ? -9.375 0.494 0.678 1 89.44 313 ASP B O 1
ATOM 5803 N N . LEU B 1 314 ? -8.734 0.646 -1.444 1 89.44 314 LEU B N 1
ATOM 5804 C CA . LEU B 1 314 ? -9.688 1.711 -1.761 1 89.44 314 LEU B CA 1
ATOM 5805 C C . LEU B 1 314 ? -11.125 1.226 -1.605 1 89.44 314 LEU B C 1
ATOM 5807 O O . LEU B 1 314 ? -11.969 1.948 -1.081 1 89.44 314 LEU B O 1
ATOM 5811 N N . ALA B 1 315 ? -11.344 0.057 -2.061 1 91.25 315 ALA B N 1
ATOM 5812 C CA . ALA B 1 315 ? -12.672 -0.537 -1.947 1 91.25 315 ALA B CA 1
ATOM 5813 C C . ALA B 1 315 ? -13.094 -0.659 -0.487 1 91.25 315 ALA B C 1
ATOM 5815 O O . ALA B 1 315 ? -14.234 -0.348 -0.136 1 91.25 315 ALA B O 1
ATOM 5816 N N . ARG B 1 316 ? -12.18 -1.152 0.298 1 87.31 316 ARG B N 1
ATOM 5817 C CA . ARG B 1 316 ? -12.453 -1.289 1.725 1 87.31 316 ARG B CA 1
ATOM 5818 C C . ARG B 1 316 ? -12.789 0.061 2.348 1 87.31 316 ARG B C 1
ATOM 5820 O O . ARG B 1 316 ? -13.742 0.172 3.127 1 87.31 316 ARG B O 1
ATOM 5827 N N . ARG B 1 317 ? -12.141 1.034 2.029 1 82.44 317 ARG B N 1
ATOM 5828 C CA . ARG B 1 317 ? -12.344 2.363 2.596 1 82.44 317 ARG B CA 1
ATOM 5829 C C . ARG B 1 317 ? -13.664 2.969 2.119 1 82.44 317 ARG B C 1
ATOM 5831 O O . ARG B 1 317 ? -14.359 3.641 2.883 1 82.44 317 ARG B O 1
ATOM 5838 N N . ILE B 1 318 ? -13.938 2.744 0.901 1 78.62 318 ILE B N 1
ATOM 5839 C CA . ILE B 1 318 ? -15.203 3.209 0.357 1 78.62 318 ILE B CA 1
ATOM 5840 C C . ILE B 1 318 ? -16.359 2.51 1.07 1 78.62 318 ILE B C 1
ATOM 5842 O O . ILE B 1 318 ? -17.344 3.146 1.438 1 78.62 318 ILE B O 1
ATOM 5846 N N . GLY B 1 319 ? -16.188 1.255 1.245 1 77.88 319 GLY B N 1
ATOM 5847 C CA . GLY B 1 319 ? -17.203 0.488 1.944 1 77.88 319 GLY B CA 1
ATOM 5848 C C . GLY B 1 319 ? -17.453 0.967 3.363 1 77.88 319 GLY B C 1
ATOM 5849 O O . GLY B 1 319 ? -18.578 0.949 3.848 1 77.88 319 GLY B O 1
ATOM 5850 N N . LEU B 1 320 ? -16.406 1.418 3.947 1 71.44 320 LEU B N 1
ATOM 5851 C CA . LEU B 1 320 ? -16.5 1.898 5.32 1 71.44 320 LEU B CA 1
ATOM 5852 C C . LEU B 1 320 ? -16.859 3.381 5.355 1 71.44 320 LEU B C 1
ATOM 5854 O O . LEU B 1 320 ? -16.812 4.008 6.418 1 71.44 320 LEU B O 1
ATOM 5858 N N . ARG B 1 321 ? -17.125 3.951 4.141 1 68.69 321 ARG B N 1
ATOM 5859 C CA . ARG B 1 321 ? -17.5 5.348 3.977 1 68.69 321 ARG B CA 1
ATOM 5860 C C . ARG B 1 321 ? -16.406 6.281 4.461 1 68.69 321 ARG B C 1
ATOM 5862 O O . ARG B 1 321 ? -16.688 7.34 5.027 1 68.69 321 ARG B O 1
ATOM 5869 N N . LEU B 1 322 ? -15.227 5.734 4.328 1 67.19 322 LEU B N 1
ATOM 5870 C CA . LEU B 1 322 ? -14.062 6.527 4.723 1 67.19 322 LEU B CA 1
ATOM 5871 C C . LEU B 1 322 ? -13.484 7.273 3.525 1 67.19 322 LEU B C 1
ATOM 5873 O O . LEU B 1 322 ? -12.664 8.18 3.693 1 67.19 322 LEU B O 1
ATOM 5877 N N . GLU B 1 323 ? -13.93 6.895 2.359 1 68.25 323 GLU B N 1
ATOM 5878 C CA . GLU B 1 323 ? -13.453 7.512 1.125 1 68.25 323 GLU B CA 1
ATOM 5879 C C . GLU B 1 323 ? -14.586 7.652 0.109 1 68.25 323 GLU B C 1
ATOM 5881 O O . GLU B 1 323 ? -15.422 6.754 -0.027 1 68.25 323 GLU B O 1
ATOM 5886 N N . THR B 1 324 ? -14.664 8.898 -0.324 1 68.31 324 THR B N 1
ATOM 5887 C CA . THR B 1 324 ? -15.633 9.141 -1.392 1 68.31 324 THR B CA 1
ATOM 5888 C C . THR B 1 324 ? -14.984 9.914 -2.539 1 68.31 324 THR B C 1
ATOM 5890 O O . THR B 1 324 ? -13.945 10.555 -2.357 1 68.31 324 THR B O 1
ATOM 5893 N N . HIS B 1 325 ? -15.445 9.68 -3.725 1 77.06 325 HIS B N 1
ATOM 5894 C CA . HIS B 1 325 ? -15.047 10.492 -4.871 1 77.06 325 HIS B CA 1
ATOM 5895 C C . HIS B 1 325 ? -16.234 11.273 -5.426 1 77.06 325 HIS B C 1
ATOM 5897 O O . HIS B 1 325 ? -17.031 10.734 -6.188 1 77.06 325 HIS B O 1
ATOM 5903 N N . PRO B 1 326 ? -16.25 12.547 -5.086 1 74.31 326 PRO B N 1
ATOM 5904 C CA . PRO B 1 326 ? -17.406 13.367 -5.445 1 74.31 326 PRO B CA 1
ATOM 5905 C C . PRO B 1 326 ? -17.75 13.281 -6.93 1 74.31 326 PRO B C 1
ATOM 5907 O O . PRO B 1 326 ? -18.938 13.273 -7.289 1 74.31 326 PRO B O 1
ATOM 5910 N N . THR B 1 327 ? -16.766 13.234 -7.738 1 79.56 327 THR B N 1
ATOM 5911 C CA . THR B 1 327 ? -17 13.133 -9.18 1 79.56 327 THR B CA 1
ATOM 5912 C C . THR B 1 327 ? -17.797 11.875 -9.508 1 79.56 327 THR B C 1
ATOM 5914 O O . THR B 1 327 ? -18.75 11.922 -10.281 1 79.56 327 THR B O 1
ATOM 5917 N N . ILE B 1 328 ? -17.453 10.805 -8.906 1 86.94 328 ILE B N 1
ATOM 5918 C CA . ILE B 1 328 ? -18.109 9.531 -9.188 1 86.94 328 ILE B CA 1
ATOM 5919 C C . ILE B 1 328 ? -19.531 9.531 -8.633 1 86.94 328 ILE B C 1
ATOM 5921 O O . ILE B 1 328 ? -20.453 9.016 -9.266 1 86.94 328 ILE B O 1
ATOM 5925 N N . GLU B 1 329 ? -19.656 10.125 -7.504 1 84.56 329 GLU B N 1
ATOM 5926 C CA . GLU B 1 329 ? -20.984 10.203 -6.891 1 84.56 329 GLU B CA 1
ATOM 5927 C C . GLU B 1 329 ? -21.953 11 -7.766 1 84.56 329 GLU B C 1
ATOM 5929 O O . GLU B 1 329 ? -23.109 10.617 -7.918 1 84.56 329 GLU B O 1
ATOM 5934 N N . ARG B 1 330 ? -21.484 12.078 -8.305 1 88.62 330 ARG B N 1
ATOM 5935 C CA . ARG B 1 330 ? -22.297 12.922 -9.18 1 88.62 330 ARG B CA 1
ATOM 5936 C C . ARG B 1 330 ? -22.719 12.164 -10.43 1 88.62 330 ARG B C 1
ATOM 5938 O O . ARG B 1 330 ? -23.891 12.242 -10.844 1 88.62 330 ARG B O 1
ATOM 5945 N N . LEU B 1 331 ? -21.797 11.492 -11 1 93 331 LEU B N 1
ATOM 5946 C CA . LEU B 1 331 ? -22.094 10.742 -12.219 1 93 331 LEU B CA 1
ATOM 5947 C C . LEU B 1 331 ? -23.031 9.578 -11.93 1 93 331 LEU B C 1
ATOM 5949 O O . LEU B 1 331 ? -23.922 9.281 -12.727 1 93 331 LEU B O 1
ATOM 5953 N N . GLN B 1 332 ? -22.875 8.945 -10.812 1 91.56 332 GLN B N 1
ATOM 5954 C CA . GLN B 1 332 ? -23.734 7.832 -10.43 1 91.56 332 GLN B CA 1
ATOM 5955 C C . GLN B 1 332 ? -25.172 8.297 -10.203 1 91.56 332 GLN B C 1
ATOM 5957 O O . GLN B 1 332 ? -26.125 7.617 -10.602 1 91.56 332 GLN B O 1
ATOM 5962 N N . ALA B 1 333 ? -25.297 9.383 -9.508 1 91.81 333 ALA B N 1
ATOM 5963 C CA . ALA B 1 333 ? -26.625 9.945 -9.273 1 91.81 333 ALA B CA 1
ATOM 5964 C C . ALA B 1 333 ? -27.312 10.266 -10.594 1 91.81 333 ALA B C 1
ATOM 5966 O O . ALA B 1 333 ? -28.516 10.008 -10.75 1 91.81 333 ALA B O 1
ATOM 5967 N N . TYR B 1 334 ? -26.609 10.836 -11.469 1 94.06 334 TYR B N 1
ATOM 5968 C CA . TYR B 1 334 ? -27.156 11.148 -12.789 1 94.06 334 TYR B CA 1
ATOM 5969 C C . TYR B 1 334 ? -27.562 9.875 -13.523 1 94.06 334 TYR B C 1
ATOM 5971 O O . TYR B 1 334 ? -28.641 9.828 -14.133 1 94.06 334 TYR B O 1
ATOM 5979 N N . ASP B 1 335 ? -26.75 8.898 -13.516 1 95.56 335 ASP B N 1
ATOM 5980 C CA . ASP B 1 335 ? -27.031 7.625 -14.18 1 95.56 335 ASP B CA 1
ATOM 5981 C C . ASP B 1 335 ? -28.312 6.992 -13.641 1 95.56 335 ASP B C 1
ATOM 5983 O O . ASP B 1 335 ? -29.109 6.465 -14.406 1 95.56 335 ASP B O 1
ATOM 5987 N N . VAL B 1 336 ? -28.469 7.012 -12.359 1 94.5 336 VAL B N 1
ATOM 5988 C CA . VAL B 1 336 ? -29.641 6.43 -11.727 1 94.5 336 VAL B CA 1
ATOM 5989 C C . VAL B 1 336 ? -30.891 7.207 -12.141 1 94.5 336 VAL B C 1
ATOM 5991 O O . VAL B 1 336 ? -31.906 6.609 -12.516 1 94.5 336 VAL B O 1
ATOM 5994 N N . THR B 1 337 ? -30.844 8.484 -12.094 1 95.62 337 THR B N 1
ATOM 5995 C CA . THR B 1 337 ? -31.984 9.352 -12.375 1 95.62 337 THR B CA 1
ATOM 5996 C C . THR B 1 337 ? -32.375 9.281 -13.852 1 95.62 337 THR B C 1
ATOM 5998 O O . THR B 1 337 ? -33.562 9.312 -14.195 1 95.62 337 THR B O 1
ATOM 6001 N N . HIS B 1 338 ? -31.422 9.195 -14.727 1 95.75 338 HIS B N 1
ATOM 6002 C CA . HIS B 1 338 ? -31.688 9.32 -16.156 1 95.75 338 HIS B CA 1
ATOM 6003 C C . HIS B 1 338 ? -31.516 7.984 -16.859 1 95.75 338 HIS B C 1
ATOM 6005 O O . HIS B 1 338 ? -31.641 7.902 -18.094 1 95.75 338 HIS B O 1
ATOM 6011 N N . HIS B 1 339 ? -31.109 6.883 -16.109 1 94.94 339 HIS B N 1
ATOM 6012 C CA . HIS B 1 339 ? -30.906 5.543 -16.656 1 94.94 339 HIS B CA 1
ATOM 6013 C C . HIS B 1 339 ? -29.859 5.547 -17.766 1 94.94 339 HIS B C 1
ATOM 6015 O O . HIS B 1 339 ? -30.109 5.047 -18.859 1 94.94 339 HIS B O 1
ATOM 6021 N N . THR B 1 340 ? -28.75 6.25 -17.453 1 95.56 340 THR B N 1
ATOM 6022 C CA . THR B 1 340 ? -27.625 6.32 -18.359 1 95.56 340 THR B CA 1
ATOM 6023 C C . THR B 1 340 ? -26.438 5.531 -17.828 1 95.56 340 THR B C 1
ATOM 6025 O O . THR B 1 340 ? -26.547 4.883 -16.781 1 95.56 340 THR B O 1
ATOM 6028 N N . GLU B 1 341 ? -25.359 5.465 -18.609 1 96.69 341 GLU B N 1
ATOM 6029 C CA . GLU B 1 341 ? -24.172 4.719 -18.219 1 96.69 341 GLU B CA 1
ATOM 6030 C C . GLU B 1 341 ? -22.922 5.59 -18.312 1 96.69 341 GLU B C 1
ATOM 6032 O O . GLU B 1 341 ? -21.922 5.191 -18.922 1 96.69 341 GLU B O 1
ATOM 6037 N N . LEU B 1 342 ? -22.984 6.734 -17.656 1 96.31 342 LEU B N 1
ATOM 6038 C CA . LEU B 1 342 ? -21.891 7.691 -17.734 1 96.31 342 LEU B CA 1
ATOM 6039 C C . LEU B 1 342 ? -20.656 7.152 -17.031 1 96.31 342 LEU B C 1
ATOM 6041 O O . LEU B 1 342 ? -19.531 7.305 -17.547 1 96.31 342 LEU B O 1
ATOM 6045 N N . VAL B 1 343 ? -20.797 6.484 -15.906 1 95.62 343 VAL B N 1
ATOM 6046 C CA . VAL B 1 343 ? -19.656 5.98 -15.148 1 95.62 343 VAL B CA 1
ATOM 6047 C C . VAL B 1 343 ? -18.922 4.918 -15.961 1 95.62 343 VAL B C 1
ATOM 6049 O O . VAL B 1 343 ? -17.703 4.965 -16.078 1 95.62 343 VAL B O 1
ATOM 6052 N N . THR B 1 344 ? -19.703 4.016 -16.5 1 96.56 344 THR B N 1
ATOM 6053 C CA . THR B 1 344 ? -19.125 2.953 -17.312 1 96.56 344 THR B CA 1
ATOM 6054 C C . THR B 1 344 ? -18.438 3.529 -18.531 1 96.56 344 THR B C 1
ATOM 6056 O O . THR B 1 344 ? -17.359 3.057 -18.938 1 96.56 344 THR B O 1
ATOM 6059 N N . THR B 1 345 ? -19.062 4.492 -19.109 1 96.81 345 THR B N 1
ATOM 6060 C CA . THR B 1 345 ? -18.469 5.129 -20.281 1 96.81 345 THR B CA 1
ATOM 6061 C C . THR B 1 345 ? -17.156 5.812 -19.922 1 96.81 345 THR B C 1
ATOM 6063 O O . THR B 1 345 ? -16.172 5.699 -20.656 1 96.81 345 THR B O 1
ATOM 6066 N N . LEU B 1 346 ? -17.109 6.527 -18.828 1 95.06 346 LEU B N 1
ATOM 6067 C CA . LEU B 1 346 ? -15.906 7.215 -18.375 1 95.06 346 LEU B CA 1
ATOM 6068 C C . LEU B 1 346 ? -14.789 6.219 -18.094 1 95.06 346 LEU B C 1
ATOM 6070 O O . LEU B 1 346 ? -13.625 6.465 -18.438 1 95.06 346 LEU B O 1
ATOM 6074 N N . GLU B 1 347 ? -15.148 5.117 -17.5 1 95.81 347 GLU B N 1
ATOM 6075 C CA . GLU B 1 347 ? -14.203 4.043 -17.188 1 95.81 347 GLU B CA 1
ATOM 6076 C C . GLU B 1 347 ? -13.438 3.615 -18.438 1 95.81 347 GLU B C 1
ATOM 6078 O O . GLU B 1 347 ? -12.203 3.615 -18.438 1 95.81 347 GLU B O 1
ATOM 6083 N N . TRP B 1 348 ? -14.18 3.305 -19.406 1 96.88 348 TRP B N 1
ATOM 6084 C CA . TRP B 1 348 ? -13.555 2.73 -20.594 1 96.88 348 TRP B CA 1
ATOM 6085 C C . TRP B 1 348 ? -12.953 3.822 -21.484 1 96.88 348 TRP B C 1
ATOM 6087 O O . TRP B 1 348 ? -11.977 3.586 -22.188 1 96.88 348 TRP B O 1
ATOM 6097 N N . TYR B 1 349 ? -13.516 5.031 -21.406 1 95.25 349 TYR B N 1
ATOM 6098 C CA . TYR B 1 349 ? -12.906 6.172 -22.078 1 95.25 349 TYR B CA 1
ATOM 6099 C C . TYR B 1 349 ? -11.508 6.438 -21.531 1 95.25 349 TYR B C 1
ATOM 6101 O O . TYR B 1 349 ? -10.578 6.707 -22.297 1 95.25 349 TYR B O 1
ATOM 6109 N N . PHE B 1 350 ? -11.406 6.324 -20.219 1 94.06 350 PHE B N 1
ATOM 6110 C CA . PHE B 1 350 ? -10.094 6.469 -19.609 1 94.06 350 PHE B CA 1
ATOM 6111 C C . PHE B 1 350 ? -9.195 5.293 -19.969 1 94.06 350 PHE B C 1
ATOM 6113 O O . PHE B 1 350 ? -8.023 5.48 -20.312 1 94.06 350 PHE B O 1
ATOM 6120 N N . TYR B 1 351 ? -9.734 4.109 -19.875 1 95.19 351 TYR B N 1
ATOM 6121 C CA . TYR B 1 351 ? -8.953 2.906 -20.125 1 95.19 351 TYR B CA 1
ATOM 6122 C C . TYR B 1 351 ? -8.32 2.957 -21.516 1 95.19 351 TYR B C 1
ATOM 6124 O O . TYR B 1 351 ? -7.137 2.652 -21.672 1 95.19 351 TYR B O 1
ATOM 6132 N N . PHE B 1 352 ? -9.094 3.387 -22.469 1 93.5 352 PHE B N 1
ATOM 6133 C CA . PHE B 1 352 ? -8.648 3.385 -23.859 1 93.5 352 PHE B CA 1
ATOM 6134 C C . PHE B 1 352 ? -8.039 4.73 -24.234 1 93.5 352 PHE B C 1
ATOM 6136 O O . PHE B 1 352 ? -7.914 5.055 -25.422 1 93.5 352 PHE B O 1
ATOM 6143 N N . ASP B 1 353 ? -7.773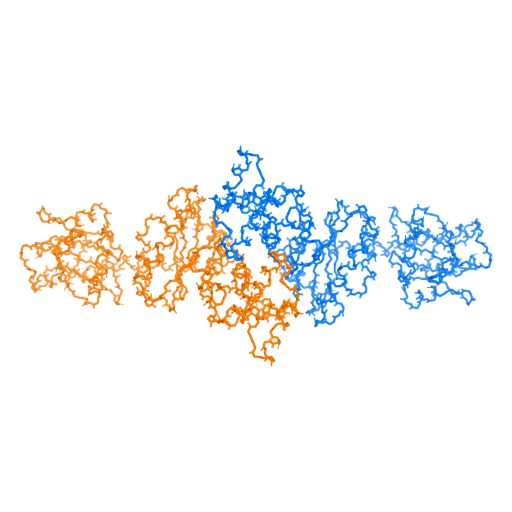 5.477 -23.312 1 88.19 353 ASP B N 1
ATOM 6144 C CA . ASP B 1 353 ? -7.066 6.746 -23.469 1 88.19 353 ASP B CA 1
ATOM 6145 C C . ASP B 1 353 ? -7.812 7.668 -24.438 1 88.19 353 ASP B C 1
ATOM 6147 O O . ASP B 1 353 ? -7.211 8.25 -25.344 1 88.19 353 ASP B O 1
ATOM 6151 N N . GLY B 1 354 ? -9.117 7.68 -24.312 1 90.19 354 GLY B N 1
ATOM 6152 C CA . GLY B 1 354 ? -9.945 8.641 -25.031 1 90.19 354 GLY B CA 1
ATOM 6153 C C . GLY B 1 354 ? -10.258 8.203 -26.453 1 90.19 354 GLY B C 1
ATOM 6154 O O . GLY B 1 354 ? -10.836 8.969 -27.234 1 90.19 354 GLY B O 1
ATOM 6155 N N . ASN B 1 355 ? -9.891 7.039 -26.812 1 92.31 355 ASN B N 1
ATOM 6156 C CA . ASN B 1 355 ? -10.195 6.523 -28.156 1 92.31 355 ASN B CA 1
ATOM 6157 C C . ASN B 1 355 ? -11.664 6.145 -28.281 1 92.31 355 ASN B C 1
ATOM 6159 O O . ASN B 1 355 ? -12.062 5.039 -27.906 1 92.31 355 ASN B O 1
ATOM 6163 N N . VAL B 1 356 ? -12.391 6.984 -28.969 1 95.5 356 VAL B N 1
ATOM 6164 C CA . VAL B 1 356 ? -13.844 6.875 -29.047 1 95.5 356 VAL B CA 1
ATOM 6165 C C . VAL B 1 356 ? -14.227 5.594 -29.781 1 95.5 356 VAL B C 1
ATOM 6167 O O . VAL B 1 356 ? -15.172 4.906 -29.391 1 95.5 356 VAL B O 1
ATOM 6170 N N . LYS B 1 357 ? -13.508 5.25 -30.797 1 96.31 357 LYS B N 1
ATOM 6171 C CA . LYS B 1 357 ? -13.812 4.062 -31.578 1 96.31 357 LYS B CA 1
ATOM 6172 C C . LYS B 1 357 ? -13.656 2.791 -30.75 1 96.31 357 LYS B C 1
ATOM 6174 O O . LYS B 1 357 ? -14.508 1.902 -30.797 1 96.31 357 LYS B O 1
ATOM 6179 N N . ARG B 1 358 ? -12.664 2.686 -30.031 1 95.56 358 ARG B N 1
ATOM 6180 C CA . ARG B 1 358 ? -12.406 1.51 -29.203 1 95.56 358 ARG B CA 1
ATOM 6181 C C . ARG B 1 358 ? -13.43 1.397 -28.078 1 95.56 358 ARG B C 1
ATOM 6183 O O . ARG B 1 358 ? -13.875 0.298 -27.734 1 95.56 358 ARG B O 1
ATOM 6190 N N . VAL B 1 359 ? -13.781 2.533 -27.516 1 96.88 359 VAL B N 1
ATOM 6191 C CA . VAL B 1 359 ? -14.773 2.547 -26.453 1 96.88 359 VAL B CA 1
ATOM 6192 C C . VAL B 1 359 ? -16.109 2.047 -26.984 1 96.88 359 VAL B C 1
ATOM 6194 O O . VAL B 1 359 ? -16.766 1.203 -26.375 1 96.88 359 VAL B O 1
ATOM 6197 N N . ALA B 1 360 ? -16.469 2.574 -28.125 1 97.81 360 ALA B N 1
ATOM 6198 C CA . ALA B 1 360 ? -17.734 2.191 -28.75 1 97.81 360 ALA B CA 1
ATOM 6199 C C . ALA B 1 360 ? -17.766 0.694 -29.031 1 97.81 360 ALA B C 1
ATOM 6201 O O . ALA B 1 360 ? -18.781 0.034 -28.781 1 97.81 360 ALA B O 1
ATOM 6202 N N . ALA B 1 361 ? -16.734 0.198 -29.594 1 97.5 361 ALA B N 1
ATOM 6203 C CA . ALA B 1 361 ? -16.641 -1.227 -29.906 1 97.5 361 ALA B CA 1
ATOM 6204 C C . ALA B 1 361 ? -16.75 -2.07 -28.641 1 97.5 361 ALA B C 1
ATOM 6206 O O . ALA B 1 361 ? -17.453 -3.092 -28.625 1 97.5 361 ALA B O 1
ATOM 6207 N N . HIS B 1 362 ? -16.094 -1.642 -27.594 1 96.19 362 HIS B N 1
ATOM 6208 C CA . HIS B 1 362 ? -16.062 -2.391 -26.344 1 96.19 362 HIS B CA 1
ATOM 6209 C C . HIS B 1 362 ? -17.453 -2.4 -25.688 1 96.19 362 HIS B C 1
ATOM 6211 O O . HIS B 1 362 ? -17.859 -3.418 -25.125 1 96.19 362 HIS B O 1
ATOM 6217 N N . LEU B 1 363 ? -18.094 -1.271 -25.719 1 97.06 363 LEU B N 1
ATOM 6218 C CA . LEU B 1 363 ? -19.391 -1.14 -25.062 1 97.06 363 LEU B CA 1
ATOM 6219 C C . LEU B 1 363 ? -20.516 -1.535 -26 1 97.06 363 LEU B C 1
ATOM 6221 O O . LEU B 1 363 ? -21.672 -1.584 -25.594 1 97.06 363 LEU B O 1
ATOM 6225 N N . HIS B 1 364 ? -20.203 -1.793 -27.234 1 96.94 364 HIS B N 1
ATOM 6226 C CA . HIS B 1 364 ? -21.156 -2.182 -28.25 1 96.94 364 HIS B CA 1
ATOM 6227 C C . HIS B 1 364 ? -22.219 -1.104 -28.453 1 96.94 364 HIS B C 1
ATOM 6229 O O . HIS B 1 364 ? -23.422 -1.393 -28.422 1 96.94 364 HIS B O 1
ATOM 6235 N N . ILE B 1 365 ? -21.75 0.107 -28.594 1 97.31 365 ILE B N 1
ATOM 6236 C CA . ILE B 1 365 ? -22.625 1.238 -28.875 1 97.31 365 ILE B CA 1
ATOM 6237 C C . ILE B 1 365 ? -22.047 2.074 -30 1 97.31 365 ILE B C 1
ATOM 6239 O O . ILE B 1 365 ? -20.922 1.83 -30.438 1 97.31 365 ILE B O 1
ATOM 6243 N N . HIS B 1 366 ? -22.844 3.02 -30.516 1 96.88 366 HIS B N 1
ATOM 6244 C CA . HIS B 1 366 ? -22.406 3.883 -31.609 1 96.88 366 HIS B CA 1
ATOM 6245 C C . HIS B 1 366 ? -21.422 4.941 -31.109 1 96.88 366 HIS B C 1
ATOM 6247 O O . HIS B 1 366 ? -21.609 5.504 -30.031 1 96.88 366 HIS B O 1
ATOM 6253 N N . PRO B 1 367 ? -20.438 5.328 -31.906 1 97.56 367 PRO B N 1
ATOM 6254 C CA . PRO B 1 367 ? -19.453 6.34 -31.516 1 97.56 367 PRO B CA 1
ATOM 6255 C C . PRO B 1 367 ? -20.109 7.66 -31.094 1 97.56 367 PRO B C 1
ATOM 6257 O O . PRO B 1 367 ? -19.609 8.344 -30.203 1 97.56 367 PRO B O 1
ATOM 6260 N N . ASN B 1 368 ? -21.172 8 -31.688 1 96.62 368 ASN B N 1
ATOM 6261 C CA . ASN B 1 368 ? -21.859 9.25 -31.359 1 96.62 368 ASN B CA 1
ATOM 6262 C C . ASN B 1 368 ? -22.438 9.219 -29.953 1 96.62 368 ASN B C 1
ATOM 6264 O O . ASN B 1 368 ? -22.516 10.258 -29.281 1 96.62 368 ASN B O 1
ATOM 6268 N N . THR B 1 369 ? -22.859 8.039 -29.578 1 97 369 THR B N 1
ATOM 6269 C CA . THR B 1 369 ? -23.359 7.871 -28.219 1 97 369 THR B CA 1
ATOM 6270 C C . THR B 1 369 ? -22.25 8.094 -27.203 1 97 369 THR B C 1
ATOM 6272 O O . THR B 1 369 ? -22.469 8.719 -26.156 1 97 369 THR B O 1
ATOM 6275 N N . VAL B 1 370 ? -21.078 7.594 -27.516 1 97.25 370 VAL B N 1
ATOM 6276 C CA . VAL B 1 370 ? -19.922 7.809 -26.641 1 97.25 370 VAL B CA 1
ATOM 6277 C C . VAL B 1 370 ? -19.625 9.305 -26.531 1 97.25 370 VAL B C 1
ATOM 6279 O O . VAL B 1 370 ? -19.406 9.82 -25.438 1 97.25 370 VAL B O 1
ATOM 6282 N N . LEU B 1 371 ? -19.641 9.992 -27.656 1 96.88 371 LEU B N 1
ATOM 6283 C CA . LEU B 1 371 ? -19.344 11.422 -27.688 1 96.88 371 LEU B CA 1
ATOM 6284 C C . LEU B 1 371 ? -20.359 12.211 -26.875 1 96.88 371 LEU B C 1
ATOM 6286 O O . LEU B 1 371 ? -20 13.148 -26.156 1 96.88 371 LEU B O 1
ATOM 6290 N N . TYR B 1 372 ? -21.562 11.805 -27 1 96.12 372 TYR B N 1
ATOM 6291 C CA . TYR B 1 372 ? -22.625 12.445 -26.234 1 96.12 372 TYR B CA 1
ATOM 6292 C C . TYR B 1 372 ? -22.391 12.273 -24.734 1 96.12 372 TYR B C 1
ATOM 6294 O O . TYR B 1 372 ? -22.469 13.234 -23.969 1 96.12 372 TYR B O 1
ATOM 6302 N N . ARG B 1 373 ? -22.125 11.078 -24.359 1 96.06 373 ARG B N 1
ATOM 6303 C CA . ARG B 1 373 ? -21.938 10.781 -22.953 1 96.06 373 ARG B CA 1
ATOM 6304 C C . ARG B 1 373 ? -20.719 11.523 -22.391 1 96.06 373 ARG B C 1
ATOM 6306 O O . ARG B 1 373 ? -20.75 12.016 -21.266 1 96.06 373 ARG B O 1
ATOM 6313 N N . ILE B 1 374 ? -19.703 11.617 -23.188 1 95 374 ILE B N 1
ATOM 6314 C CA . ILE B 1 374 ? -18.484 12.297 -22.75 1 95 374 ILE B CA 1
ATOM 6315 C C . ILE B 1 374 ? -18.766 13.789 -22.594 1 95 374 ILE B C 1
ATOM 6317 O O . ILE B 1 374 ? -18.25 14.43 -21.672 1 95 374 ILE B O 1
ATOM 6321 N N . ARG B 1 375 ? -19.484 14.336 -23.484 1 94.44 375 ARG B N 1
ATOM 6322 C CA . ARG B 1 375 ? -19.859 15.734 -23.375 1 94.44 375 ARG B CA 1
ATOM 6323 C C . ARG B 1 375 ? -20.641 15.992 -22.094 1 94.44 375 ARG B C 1
ATOM 6325 O O . ARG B 1 375 ? -20.422 17 -21.406 1 94.44 375 ARG B O 1
ATOM 6332 N N . ARG B 1 376 ? -21.547 15.125 -21.875 1 94.12 376 ARG B N 1
ATOM 6333 C CA . ARG B 1 376 ? -22.359 15.242 -20.656 1 94.12 376 ARG B CA 1
ATOM 6334 C C . ARG B 1 376 ? -21.469 15.141 -19.422 1 94.12 376 ARG B C 1
ATOM 6336 O O . ARG B 1 376 ? -21.672 15.875 -18.453 1 94.12 376 ARG B O 1
ATOM 6343 N N . ILE B 1 377 ? -20.547 14.211 -19.422 1 94.06 377 ILE B N 1
ATOM 6344 C CA . ILE B 1 377 ? -19.625 14.023 -18.312 1 94.06 377 ILE B CA 1
ATOM 6345 C C . ILE B 1 377 ? -18.812 15.305 -18.078 1 94.06 377 ILE B C 1
ATOM 6347 O O . ILE B 1 377 ? -18.625 15.734 -16.938 1 94.06 377 ILE B O 1
ATOM 6351 N N . GLU B 1 378 ? -18.328 15.867 -19.141 1 91 378 GLU B N 1
ATOM 6352 C CA . GLU B 1 378 ? -17.547 17.094 -19.062 1 91 378 GLU B CA 1
ATOM 6353 C C . GLU B 1 378 ? -18.375 18.234 -18.453 1 91 378 GLU B C 1
ATOM 6355 O O . GLU B 1 378 ? -17.859 19.031 -17.656 1 91 378 GLU B O 1
ATOM 6360 N N . GLU B 1 379 ? -19.531 18.312 -18.828 1 90.38 379 GLU B N 1
ATOM 6361 C CA . GLU B 1 379 ? -20.422 19.359 -18.328 1 90.38 379 GLU B CA 1
ATOM 6362 C C . GLU B 1 379 ? -20.672 19.188 -16.828 1 90.38 379 GLU B C 1
ATOM 6364 O O . GLU B 1 379 ? -20.766 20.172 -16.094 1 90.38 379 GLU B O 1
ATOM 6369 N N . LEU B 1 380 ? -20.781 17.938 -16.469 1 88.56 380 LEU B N 1
ATOM 6370 C CA . LEU B 1 380 ? -21.141 17.641 -15.094 1 88.56 380 LEU B CA 1
ATOM 6371 C C . LEU B 1 380 ? -19.922 17.75 -14.18 1 88.56 380 LEU B C 1
ATOM 6373 O O . LEU B 1 380 ? -20.062 18.016 -12.984 1 88.56 380 LEU B O 1
ATOM 6377 N N . THR B 1 381 ? -18.641 17.422 -14.594 1 85.62 381 THR B N 1
ATOM 6378 C CA . THR B 1 381 ? -17.547 17.219 -13.656 1 85.62 381 THR B CA 1
ATOM 6379 C C . THR B 1 381 ? -16.297 17.953 -14.141 1 85.62 381 THR B C 1
ATOM 6381 O O . THR B 1 381 ? -15.359 18.172 -13.367 1 85.62 381 THR B O 1
ATOM 6384 N N . ASN B 1 382 ? -16.062 18.391 -15.352 1 77.81 382 ASN B N 1
ATOM 6385 C CA . ASN B 1 382 ? -14.859 18.953 -15.977 1 77.81 382 ASN B CA 1
ATOM 6386 C C . ASN B 1 382 ? -13.68 17.984 -15.883 1 77.81 382 ASN B C 1
ATOM 6388 O O . ASN B 1 382 ? -12.531 18.406 -15.812 1 77.81 382 ASN B O 1
ATOM 6392 N N . ILE B 1 383 ? -13.828 16.75 -15.773 1 78.06 383 ILE B N 1
ATOM 6393 C CA . ILE B 1 383 ? -12.82 15.734 -15.492 1 78.06 383 ILE B CA 1
ATOM 6394 C C . ILE B 1 383 ? -12 15.445 -16.75 1 78.06 383 ILE B C 1
ATOM 6396 O O . ILE B 1 383 ? -10.867 14.961 -16.656 1 78.06 383 ILE B O 1
ATOM 6400 N N . THR B 1 384 ? -12.375 15.781 -17.891 1 68.06 384 THR B N 1
ATOM 6401 C CA . THR B 1 384 ? -11.703 15.383 -19.125 1 68.06 384 THR B CA 1
ATOM 6402 C C . THR B 1 384 ? -10.477 16.25 -19.375 1 68.06 384 THR B C 1
ATOM 6404 O O . THR B 1 384 ? -9.672 15.961 -20.266 1 68.06 384 THR B O 1
ATOM 6407 N N . GLN B 1 385 ? -10.25 17.203 -18.594 1 72.75 385 GLN B N 1
ATOM 6408 C CA . GLN B 1 385 ? -9.094 18.062 -18.75 1 72.75 385 GLN B CA 1
ATOM 6409 C C . GLN B 1 385 ? -8.125 17.938 -17.578 1 72.75 385 GLN B C 1
ATOM 6411 O O . GLN B 1 385 ? -7.441 18.891 -17.219 1 72.75 385 GLN B O 1
ATOM 6416 N N . VAL B 1 386 ? -8.047 16.656 -17.219 1 82.12 386 VAL B N 1
ATOM 6417 C CA . VAL B 1 386 ? -7.25 16.484 -16.016 1 82.12 386 VAL B CA 1
ATOM 6418 C C . VAL B 1 386 ? -5.988 15.68 -16.328 1 82.12 386 VAL B C 1
ATOM 6420 O O . VAL B 1 386 ? -5.91 15.023 -17.375 1 82.12 386 VAL B O 1
ATOM 6423 N N . SER B 1 387 ? -5.027 15.75 -15.438 1 90.56 387 SER B N 1
ATOM 6424 C CA . SER B 1 387 ? -3.742 15.078 -15.578 1 90.56 387 SER B CA 1
ATOM 6425 C C . SER B 1 387 ? -3.891 13.562 -15.461 1 90.56 387 SER B C 1
ATOM 6427 O O . SER B 1 387 ? -4.926 13.07 -15.008 1 90.56 387 SER B O 1
ATOM 6429 N N . LEU B 1 388 ? -2.883 12.867 -15.977 1 93.38 388 LEU B N 1
ATOM 6430 C CA . LEU B 1 388 ? -2.879 11.406 -15.93 1 93.38 388 LEU B CA 1
ATOM 6431 C C . LEU B 1 388 ? -3.096 10.914 -14.5 1 93.38 388 LEU B C 1
ATOM 6433 O O . LEU B 1 388 ? -3.932 10.039 -14.266 1 93.38 388 LEU B O 1
ATOM 6437 N N . PRO B 1 389 ? -2.41 11.484 -13.508 1 93.44 389 PRO B N 1
ATOM 6438 C CA . PRO B 1 389 ? -2.623 10.984 -12.148 1 93.44 389 PRO B CA 1
ATOM 6439 C C . PRO B 1 389 ? -4.055 11.188 -11.664 1 93.44 389 PRO B C 1
ATOM 6441 O O . PRO B 1 389 ? -4.594 10.344 -10.945 1 93.44 389 PRO B O 1
ATOM 6444 N N . GLU B 1 390 ? -4.605 12.289 -12.016 1 90.56 390 GLU B N 1
ATOM 6445 C CA . GLU B 1 390 ? -5.984 12.562 -11.617 1 90.56 390 GLU B CA 1
ATOM 6446 C C . GLU B 1 390 ? -6.949 11.594 -12.305 1 90.56 390 GLU B C 1
ATOM 6448 O O . GLU B 1 390 ? -7.887 11.102 -11.672 1 90.56 390 GLU B O 1
ATOM 6453 N N . ARG B 1 391 ? -6.727 11.383 -13.57 1 92.5 391 ARG B N 1
ATOM 6454 C CA . ARG B 1 391 ? -7.535 10.406 -14.289 1 92.5 391 ARG B CA 1
ATOM 6455 C C . ARG B 1 391 ? -7.402 9.016 -13.672 1 92.5 391 ARG B C 1
ATOM 6457 O O . ARG B 1 391 ? -8.391 8.297 -13.531 1 92.5 391 ARG B O 1
ATOM 6464 N N . ALA B 1 392 ? -6.184 8.688 -13.336 1 93.44 392 ALA B N 1
ATOM 6465 C CA . ALA B 1 392 ? -5.922 7.387 -12.742 1 93.44 392 ALA B CA 1
ATOM 6466 C C . ALA B 1 392 ? -6.66 7.23 -11.414 1 93.44 392 ALA B C 1
ATOM 6468 O O . ALA B 1 392 ? -7.164 6.152 -11.102 1 93.44 392 ALA B O 1
ATOM 6469 N N . ALA B 1 393 ? -6.707 8.273 -10.656 1 90.19 393 ALA B N 1
ATOM 6470 C CA . ALA B 1 393 ? -7.398 8.25 -9.375 1 90.19 393 ALA B CA 1
ATOM 6471 C C . ALA B 1 393 ? -8.891 7.988 -9.562 1 90.19 393 ALA B C 1
ATOM 6473 O O . ALA B 1 393 ? -9.484 7.195 -8.828 1 90.19 393 ALA B O 1
ATOM 6474 N N . VAL B 1 394 ? -9.477 8.672 -10.477 1 91 394 VAL B N 1
ATOM 6475 C CA . VAL B 1 394 ? -10.898 8.492 -10.758 1 91 394 VAL B CA 1
ATOM 6476 C C . VAL B 1 394 ? -11.148 7.078 -11.266 1 91 394 VAL B C 1
ATOM 6478 O O . VAL B 1 394 ? -12.109 6.426 -10.844 1 91 394 VAL B O 1
ATOM 6481 N N . TYR B 1 395 ? -10.297 6.648 -12.164 1 94.25 395 TYR B N 1
ATOM 6482 C CA . TYR B 1 395 ? -10.391 5.297 -12.703 1 94.25 395 TYR B CA 1
ATOM 6483 C C . TYR B 1 395 ? -10.328 4.258 -11.594 1 94.25 395 TYR B C 1
ATOM 6485 O O . TYR B 1 395 ? -11.141 3.33 -11.555 1 94.25 395 TYR B O 1
ATOM 6493 N N . LEU B 1 396 ? -9.43 4.43 -10.711 1 93.94 396 LEU B N 1
ATOM 6494 C CA . LEU B 1 396 ? -9.258 3.492 -9.602 1 93.94 396 LEU B CA 1
ATOM 6495 C C . LEU B 1 396 ? -10.477 3.508 -8.688 1 93.94 396 LEU B C 1
ATOM 6497 O O . LEU B 1 396 ? -10.852 2.471 -8.133 1 93.94 396 LEU B O 1
ATOM 6501 N N . ALA B 1 397 ? -11 4.676 -8.492 1 90.94 397 ALA B N 1
ATOM 6502 C CA . ALA B 1 397 ? -12.211 4.773 -7.672 1 90.94 397 ALA B CA 1
ATOM 6503 C C . ALA B 1 397 ? -13.352 3.969 -8.289 1 90.94 397 ALA B C 1
ATOM 6505 O O . ALA B 1 397 ? -14.117 3.32 -7.57 1 90.94 397 ALA B O 1
ATOM 6506 N N . ILE B 1 398 ? -13.477 4.047 -9.586 1 93.62 398 ILE B N 1
ATOM 6507 C CA . ILE B 1 398 ? -14.492 3.273 -10.297 1 93.62 398 ILE B CA 1
ATOM 6508 C C . ILE B 1 398 ? -14.234 1.781 -10.094 1 93.62 398 ILE B C 1
ATOM 6510 O O . ILE B 1 398 ? -15.156 1.03 -9.75 1 93.62 398 ILE B O 1
ATOM 6514 N N . LYS B 1 399 ? -13.023 1.391 -10.258 1 95.19 399 LYS B N 1
ATOM 6515 C CA . LYS B 1 399 ? -12.656 -0.018 -10.125 1 95.19 399 LYS B CA 1
ATOM 6516 C C . LYS B 1 399 ? -12.867 -0.502 -8.695 1 95.19 399 LYS B C 1
ATOM 6518 O O . LYS B 1 399 ? -13.289 -1.641 -8.469 1 95.19 399 LYS B O 1
ATOM 6523 N N . ALA B 1 400 ? -12.547 0.309 -7.773 1 93.25 400 ALA B N 1
ATOM 6524 C CA . ALA B 1 400 ? -12.758 -0.031 -6.371 1 93.25 400 ALA B CA 1
ATOM 6525 C C . ALA B 1 400 ? -14.242 -0.27 -6.082 1 93.25 400 ALA B C 1
ATOM 6527 O O . ALA B 1 400 ? -14.594 -1.179 -5.324 1 93.25 400 ALA B O 1
ATOM 6528 N N . GLY B 1 401 ? -15.07 0.573 -6.594 1 90.12 401 GLY B N 1
ATOM 6529 C CA . GLY B 1 401 ? -16.5 0.37 -6.465 1 90.12 401 GLY B CA 1
ATOM 6530 C C . GLY B 1 401 ? -16.969 -0.965 -7.012 1 90.12 401 GLY B C 1
ATOM 6531 O O . GLY B 1 401 ? -17.812 -1.628 -6.41 1 90.12 401 GLY B O 1
ATOM 6532 N N . GLN B 1 402 ? -16.422 -1.321 -8.156 1 92.31 402 GLN B N 1
ATOM 6533 C CA . GLN B 1 402 ? -16.766 -2.586 -8.797 1 92.31 402 GLN B CA 1
ATOM 6534 C C . GLN B 1 402 ? -16.25 -3.771 -7.992 1 92.31 402 GLN B C 1
ATOM 6536 O O . GLN B 1 402 ? -16.875 -4.832 -7.961 1 92.31 402 GLN B O 1
ATOM 6541 N N . TYR B 1 403 ? -15.086 -3.59 -7.445 1 92.19 403 TYR B N 1
ATOM 6542 C CA . TYR B 1 403 ? -14.453 -4.637 -6.648 1 92.19 403 TYR B CA 1
ATOM 6543 C C . TYR B 1 403 ? -15.297 -4.965 -5.418 1 92.19 403 TYR B C 1
ATOM 6545 O O . TYR B 1 403 ? -15.383 -6.125 -5.008 1 92.19 403 TYR B O 1
ATOM 6553 N N . ARG B 1 404 ? -15.883 -4.023 -4.766 1 82.88 404 ARG B N 1
ATOM 6554 C CA . ARG B 1 404 ? -16.688 -4.16 -3.557 1 82.88 404 ARG B CA 1
ATOM 6555 C C . ARG B 1 404 ? -17.984 -4.902 -3.846 1 82.88 404 ARG B C 1
ATOM 6557 O O . ARG B 1 404 ? -18.5 -5.629 -2.99 1 82.88 404 ARG B 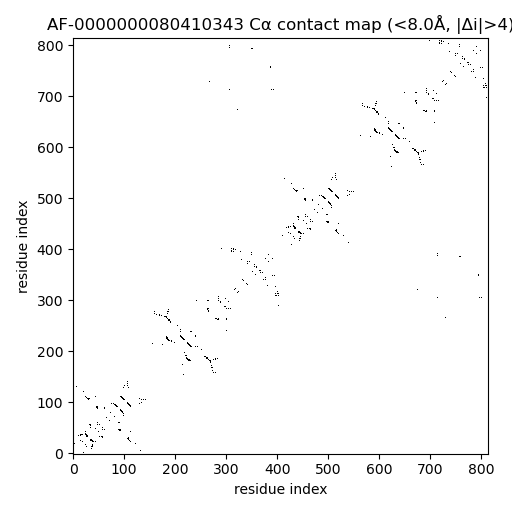O 1
ATOM 6564 N N . GLN B 1 405 ? -18.609 -4.625 -4.859 1 71 405 GLN B N 1
ATOM 6565 C CA . GLN B 1 405 ? -19.906 -5.195 -5.18 1 71 405 GLN B CA 1
ATOM 6566 C C . GLN B 1 405 ? -19.828 -6.715 -5.301 1 71 405 GLN B C 1
ATOM 6568 O O . GLN B 1 405 ? -20.781 -7.422 -4.969 1 71 405 GLN B O 1
ATOM 6573 N N . ASP B 1 406 ? -18.719 -7.219 -5.812 1 57.31 406 ASP B N 1
ATOM 6574 C CA . ASP B 1 406 ? -18.703 -8.664 -6.027 1 57.31 406 ASP B CA 1
ATOM 6575 C C . ASP B 1 406 ? -18.359 -9.406 -4.738 1 57.31 406 ASP B C 1
ATOM 6577 O O . ASP B 1 406 ? -18.594 -10.617 -4.637 1 57.31 406 ASP B O 1
ATOM 6581 N N . ASP B 1 407 ? -17.688 -8.797 -3.723 1 49.91 407 ASP B N 1
ATOM 6582 C CA . ASP B 1 407 ? -17.469 -9.586 -2.514 1 49.91 407 ASP B CA 1
ATOM 6583 C C . ASP B 1 407 ? -18.688 -9.508 -1.588 1 49.91 407 ASP B C 1
ATOM 6585 O O . ASP B 1 407 ? -19.312 -8.461 -1.466 1 49.91 407 ASP B O 1
#

Organism: NCBI:txid1345023